Protein 6BYL (pdb70)

CATH classification: 1.20.190.20

Nearest PDB structures (foldseek):
  6byj-assembly1_A  TM=9.909E-01  e=1.928E-26  Homo sapiens
  6bzd-assembly2_C  TM=9.787E-01  e=1.356E-26  Homo sapiens
  6y6b-assembly1_B  TM=9.918E-01  e=5.940E-25  Homo sapiens
  7nmz-assembly1_AA  TM=9.864E-01  e=1.129E-23  Homo sapiens
  5yqg-assembly1_B  TM=9.890E-01  e=1.830E-23  Mus musculus

GO terms:
  GO:0002842 positive regulation of T cell mediated immune response to tumor cell (P, IDA)
  GO:0042149 cellular response to glucose starvation (P, IDA)
  GO:1904262 negative regulation of TORC1 signaling (P, IDA)
  GO:0050870 positive regulation of T cell activation (P, IDA)
  GO:0140031 phosphorylation-dependent protein binding (F, IDA)
  GO:0140311 protein sequestering activity (F, IDA)
  GO:0005515 protein binding (F, IPI)
  GO:0005634 nucleus (C, IDA)
  GO:0005829 cytosol (C, IDA)
  GO:0005829 cytosol (C, TAS)
  GO:0042802 identical protein binding (F, IPI)
  GO:0005759 mitochondrial matrix (C, IDA)
  GO:0070062 extracellular exosome (C, HDA)
  GO:0005925 focal adhesion (C, HDA)
  GO:0016020 membrane (C, HDA)
  GO:0003723 RNA binding (F, HDA)
  GO:0045664 regulation of neuron differentiation (P, IMP)
  GO:0022409 positive regulation of cell-cell adhesion (P, IMP)
  GO:0032880 regulation of protein localization (P, IMP)
  GO:0048167 regulation of synaptic plasticity (P, IMP)

Solvent-accessible surface area: 69896 Å² total; per-residue (Å²): 149,70,58,90,25,19,3,24,70,0,80,5,0,58,102,3,124,32,50,92,30,0,5,51,4,0,39,66,0,2,12,62,51,91,96,9,56,80,48,15,29,18,4,0,5,22,0,8,62,51,9,0,14,53,46,18,54,8,45,60,46,0,24,63,39,27,131,157,16,61,92,111,48,73,121,100,57,40,92,18,1,120,50,1,49,67,89,0,25,142,44,2,22,58,18,0,29,23,0,10,26,3,0,55,34,17,11,27,136,65,14,60,131,109,66,74,102,14,46,0,2,6,7,7,5,44,0,9,5,18,4,17,14,1,40,17,6,108,59,88,37,84,51,12,9,17,118,25,0,52,145,4,0,44,69,0,47,86,43,0,115,126,68,12,88,10,4,39,9,17,35,1,2,0,3,0,5,7,0,0,0,25,33,47,16,71,113,16,32,108,90,0,25,119,17,0,115,47,13,26,52,47,0,83,79,64,68,130,51,48,75,149,94,7,106,133,47,1,47,88,7,15,114,22,0,138,73,0,27,84,70,2,67,49,45,56,140,115,116,156,86,66,51,87,31,33,1,28,60,0,78,4,0,63,101,5,120,31,50,96,31,0,6,62,9,0,35,47,0,2,11,38,71,102,102,11,60,95,80,19,17,59,12,2,25,45,0,10,118,46,10,1,21,53,46,46,59,3,45,113,47,0,21,54,26,26,141,172,26,54,107,96,71,63,151,106,49,17,98,20,0,92,50,1,36,81,98,0,26,126,49,1,31,51,24,0,52,32,2,4,12,5,0,55,5,5,8,31,95,64,18,53,145,120,74,60,67,14,36,0,30,7,6,39,8,30,0,8,6,37,14,21,11,2,36,14,5,106,61,154,105,79,62,81,14,15,117,22,0,49,114,0,0,45,71,0,45,113,40,0,118,136,84,8,88,16,4,46,43,27,24,2,10,0,1,21,28,6,0,28,0,24,34,101,14,72,124,18,29,118,98,0,29,121,24,0,120,57,20,24,54,47,0,81,74,60,72,137,74,41,94,159,120,34,99,167,78,0,36,103,33,12,104,71,0,129,80,30,31,100,96,11,82,61,80,105,197,146,83,52,122,15,16,4,25,51,0,96,7,0,61,111,3,122,32,60,86,29,0,7,41,4,0,38,64,0,1,16,60,39,98,92,14,59,98,78,27,11,83,11,0,24,43,0,9,86,56,12,0,21,55,48,19,57,6,42,101,45,0,19,48,30,33,134,143,31,67,94,106,60,73,140,129,43,36,92,26,0,85,43,2,40,54,88,0,14,88,51,1,13,59,20,0,34,21,0,14,24,3,0,51,30,14,9,22,130,68,21,56,131,113,63,71,66,18,44,0,33,6,6,16,5,44,0,4,6,19,8,13,15,3,49,14,10,103,60,90,37,82,53,19,12,12,128,22,0,46,145,4,0,47,73,0,27,106,34,0,110,136,73,20,96,19,6,42,27,28,27,2,1,0,1,0,2,9,0,0,0,24,43,62,13,71,111,34,38,137,72,0,25,107,14,0,97,43,13,21,55,54,0,84,85,68,76,126,32,56,82,153,121,26,87,133,75,1,51,100,10,14,113,26,0,125,71,1,18,83,88,5,74,48,80,106,145,167,103,70,46,93,36,42,0,34,56,0,86,9,0,59,96,2,119,36,57,89,22,0,6,59,9,0,34,66,0,2,12,48,75,104,100,15,53,104,88,14,18,37,9,2,2,25,0,9,61,53,12,0,17,54,53,22,55,9,47,89,46,0,18,55,19,20,123,131,22,47,100,105,61,69,151,129,45,18,111,20,0,112,52,5,45,76,93,0,10,136,50,1,49,49,23,0,25,30,2,10,12,4,0,54,8,12,9,23,92,68,19,62,148,113,71,88,56,19,29,0,7,5,6,6,3,37,0,6,6,42,7,13,24,1,47,13,19,105,63,152,150,76,48,80,18,12,118,28,0,48,152,2,0,40,72,0,34,112,45,0,131,138,92,8,85,18,7,38,22,22,29,1,2,1,4,0,4,10,0,2,0,23,42,63,10,69,114,32,38,143,95,0,19,120,18,0,113,56,12,28,56,51,0,76,74,67,81,130,68,59,92,134,120,27,104,140,69,2,48,108,6,15,96,25,0,123,63,1,32,74,100,4,62,54,81,104,155,156,145,81,61,119,65,25,8,59,44,0,99,14,0,56,98,9,128,40,59,83,32,0,6,52,1,0,63,66,0,0,69,94,82,100,71,18,56,97,112,24,18,67,20,5,21,46,0,11,115,41,9,1,25,46,47,44,48,7,40,122,51,0,20,53,33,8,116,133,30,44,94,115,38,79,139,123,95,18,106,23,0,93,60,3,39,70,80,0,26,155,50,1,30,58,17,0,97,37,5,12,44,8,0,80,87,47,5,31,157,42,19,43,143,94,82,67,63,18,43,0,27,6,2,35,6,46,0,7,6,42,14,20,8,3,51,17,7,110,60,150,120,76,60,84,12,12,112,34,0,48,154,1,0,45,64,0,35,106,39,0,123,135,84,12,82,13,6,53,26,28,38,2,8,0,4,19,30,10,0,23,0,20,44,110,14,68,117,31,39,152,92,0,26,130,24,0,84,51,16,30,60,51,0,79,76,74,70,127,60,38,90,142,132,29,94,129,77,2,48,93,28,14,103,85,0,107,81,36,14,84,119,12,72,57,90,108,192,121,75,108,46,40,2,33,63,0,68,6,0,57,92,3,120,32,60,89,37,0,4,53,6,0,73,64,1,2,71,93,70,105,86,18,59,116,90,20,25,68,11,10,21,56,0,10,94,48,11,0,26,53,42,48,57,5,40,118,52,0,25,67,56,28,114,126,12,84,84,66,76,55,116,152,58,61,106,27,2,119,62,8,60,50,98,0,22,142,51,0,36,63,24,0,96,42,6,7,46,8,2,69,89,67,6,35,147,50,16,52,125,107,79,82,76,25,43,0,13,10,9,21,11,43,0,14,5,43,14,7,5,3,53,13,7,111,63,155,112,77,66,84,12,12,103,17,0,52,121,1,0,47,96,0,39,112,41,0,104,126,85,18,89,20,7,37,29,31,15,10,17,2,11,27,30,8,0,32,0,26,68,100,18,76,118,25,61,137,106,0,32,131,20,1,109,33,9,37,64,43,4,101,81,81,46,96,51,53,72,154,121,23,120,150,75,3,56,41,16,42,88,83,10,106,62,22,41,101,132,41,144,130,92,65,12,57,54,22,25,62,8,28,64,145,115,13,56,47,25,24,94,126,17,68,53,89

B-factor: mean 131.97, std 49.15, range [46.89, 415.64]

Structure (mmCIF, N/CA/C/O backbone):
data_6BYL
#
_entry.id   6BYL
#
_cell.length_a   121.200
_cell.length_b   121.200
_cell.length_c   310.900
_cell.angle_alpha   90.00
_cell.angle_beta   90.00
_cell.angle_gamma   90.00
#
_symmetry.space_group_name_H-M   'P 41 21 2'
#
loop_
_entity.id
_entity.type
_entity.pdbx_description
1 polymer '14-3-3 protein gamma'
2 polymer 'TSASTTVPVTTATTTTTSTW O-GlcNac peptide'
3 non-polymer 2-acetamido-2-deoxy-beta-D-glucopyranose
#
loop_
_atom_site.group_PDB
_atom_site.id
_atom_site.type_symbol
_atom_site.label_atom_id
_atom_site.label_alt_id
_atom_site.label_comp_id
_atom_site.label_asym_id
_atom_site.label_entity_id
_atom_site.label_seq_id
_atom_site.pdbx_PDB_ins_code
_atom_site.Cartn_x
_atom_site.Cartn_y
_atom_site.Cartn_z
_atom_site.occupancy
_atom_site.B_iso_or_equiv
_atom_site.auth_seq_id
_atom_site.auth_comp_id
_atom_site.auth_asym_id
_atom_site.auth_atom_id
_atom_site.pdbx_PDB_model_num
ATOM 1 N N . VAL A 1 1 ? 48.641 25.356 30.626 1.00 143.14 2 VAL A N 1
ATOM 2 C CA . VAL A 1 1 ? 48.706 25.632 29.196 1.00 143.39 2 VAL A CA 1
ATOM 3 C C . VAL A 1 1 ? 47.544 26.531 28.784 1.00 144.76 2 VAL A C 1
ATOM 4 O O . VAL A 1 1 ? 46.494 26.524 29.424 1.00 146.96 2 VAL A O 1
ATOM 14 N N . ASP A 1 2 ? 47.746 27.326 27.738 1.00 141.92 3 ASP A N 1
ATOM 15 C CA . ASP A 1 2 ? 46.699 28.220 27.250 1.00 136.82 3 ASP A CA 1
ATOM 16 C C . ASP A 1 2 ? 45.510 27.434 26.712 1.00 129.42 3 ASP A C 1
ATOM 17 O O . ASP A 1 2 ? 45.674 26.353 26.147 1.00 130.26 3 ASP A O 1
ATOM 22 N N . ARG A 1 3 ? 44.314 27.987 26.886 1.00 121.71 4 ARG A N 1
ATOM 23 C CA . ARG A 1 3 ? 43.093 27.336 26.426 1.00 115.15 4 ARG A CA 1
ATOM 24 C C . ARG A 1 3 ? 43.108 27.109 24.918 1.00 119.76 4 ARG A C 1
ATOM 25 O O . ARG A 1 3 ? 42.440 26.207 24.413 1.00 122.05 4 ARG A O 1
ATOM 33 N N . GLU A 1 4 ? 43.872 27.928 24.203 1.00 123.82 5 GLU A N 1
ATOM 34 C CA . GLU A 1 4 ? 43.944 27.825 22.751 1.00 129.14 5 GLU A CA 1
ATOM 35 C C . GLU A 1 4 ? 44.892 26.713 22.315 1.00 129.12 5 GLU A C 1
ATOM 36 O O . GLU A 1 4 ? 44.733 26.137 21.239 1.00 129.53 5 GLU A O 1
ATOM 42 N N . GLN A 1 5 ? 45.882 26.422 23.153 1.00 131.73 6 GLN A N 1
ATOM 43 C CA . GLN A 1 5 ? 46.793 25.314 22.900 1.00 132.53 6 GLN A CA 1
ATOM 44 C C . GLN A 1 5 ? 46.070 23.984 23.082 1.00 128.30 6 GLN A C 1
ATOM 45 O O . GLN A 1 5 ? 46.380 23.000 22.409 1.00 128.66 6 GLN A O 1
ATOM 53 N N . LEU A 1 6 ? 45.105 23.968 23.997 1.00 120.19 7 LEU A N 1
ATOM 54 C CA . LEU A 1 6 ? 44.301 22.779 24.255 1.00 107.43 7 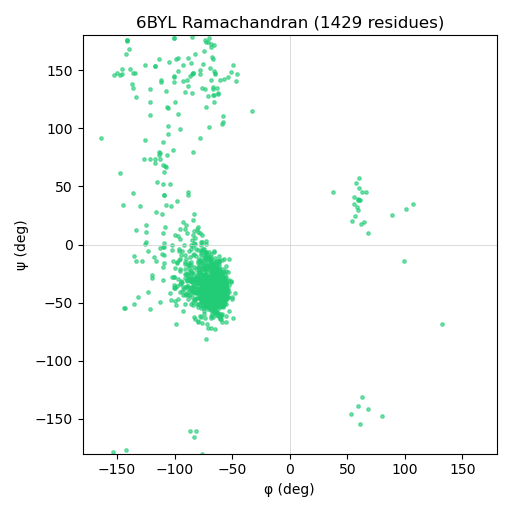LEU A CA 1
ATOM 55 C C . LEU A 1 6 ? 43.536 22.352 23.009 1.00 105.69 7 LEU A C 1
ATOM 56 O O . LEU A 1 6 ? 43.710 21.238 22.513 1.00 104.64 7 LEU A O 1
ATOM 61 N N . VAL A 1 7 ? 42.692 23.248 22.509 1.00 102.74 8 VAL A N 1
ATOM 62 C CA . VAL A 1 7 ? 41.862 22.965 21.345 1.00 101.94 8 VAL A CA 1
ATOM 63 C C . VAL A 1 7 ? 42.719 22.611 20.134 1.00 98.86 8 VAL A C 1
ATOM 64 O O . VAL A 1 7 ? 42.299 21.844 19.268 1.00 100.80 8 VAL A O 1
ATOM 74 N N . GLN A 1 8 ? 43.925 23.169 20.084 1.00 97.60 9 GLN A N 1
ATOM 75 C CA . GLN A 1 8 ? 44.853 22.880 18.998 1.00 99.22 9 GLN A CA 1
ATOM 76 C C . GLN A 1 8 ? 45.419 21.468 19.116 1.00 98.26 9 GLN A C 1
ATOM 77 O O . GLN A 1 8 ? 45.722 20.829 18.107 1.00 98.50 9 GLN A O 1
ATOM 85 N N . LYS A 1 9 ? 45.560 20.979 20.345 1.00 97.78 10 LYS A N 1
ATOM 86 C CA . LYS A 1 9 ? 45.969 19.595 20.557 1.00 97.78 10 LYS A CA 1
ATOM 87 C C . LYS A 1 9 ? 44.817 18.671 20.185 1.00 92.27 10 LYS A C 1
ATOM 88 O O . LYS A 1 9 ? 45.026 17.533 19.760 1.00 91.08 10 LYS A O 1
ATOM 94 N N . ALA A 1 10 ? 43.598 19.177 20.347 1.00 84.57 11 ALA A N 1
ATOM 95 C CA . ALA A 1 10 ? 42.399 18.430 19.992 1.00 79.54 11 ALA A CA 1
ATOM 96 C C . ALA A 1 10 ? 42.316 18.259 18.481 1.00 82.27 11 ALA A C 1
ATOM 97 O O . ALA A 1 10 ? 42.091 17.153 17.984 1.00 78.50 11 ALA A O 1
ATOM 99 N N . ARG A 1 11 ? 42.499 19.361 17.757 1.00 85.10 12 ARG A N 1
ATOM 100 C CA . ARG A 1 11 ? 42.558 19.325 16.300 1.00 84.19 12 ARG A CA 1
ATOM 101 C C . ARG A 1 11 ? 43.668 18.389 15.845 1.00 85.07 12 ARG A C 1
ATOM 102 O O . ARG A 1 11 ? 43.484 17.575 14.939 1.00 88.79 12 ARG A O 1
ATOM 110 N N . LEU A 1 12 ? 44.824 18.521 16.488 1.00 78.24 13 LEU A N 1
ATOM 111 C CA . LEU A 1 12 ? 46.009 17.756 16.125 1.00 77.95 13 LEU A CA 1
ATOM 112 C C . LEU A 1 12 ? 45.801 16.266 16.380 1.00 81.29 13 LEU A C 1
ATOM 113 O O . LEU A 1 12 ? 46.052 15.437 15.505 1.00 81.53 13 LEU A O 1
ATOM 118 N N . ALA A 1 13 ? 45.333 15.932 17.579 1.00 81.97 14 ALA A N 1
ATOM 119 C CA . ALA A 1 13 ? 45.088 14.543 17.951 1.00 80.98 14 ALA A CA 1
ATOM 120 C C . ALA A 1 13 ? 44.089 13.879 17.010 1.00 78.07 14 ALA A C 1
ATOM 121 O O . ALA A 1 13 ? 44.217 12.696 16.695 1.00 80.07 14 ALA A O 1
ATOM 123 N N . GLU A 1 14 ? 43.097 14.645 16.566 1.00 77.52 15 GLU A N 1
ATOM 124 C CA . GLU A 1 14 ? 42.104 14.145 15.621 1.00 84.04 15 GLU A CA 1
ATOM 125 C C . GLU A 1 14 ? 42.755 13.713 14.312 1.00 87.71 15 GLU A C 1
ATOM 126 O O . GLU A 1 14 ? 42.414 12.672 13.750 1.00 91.04 15 GLU A O 1
ATOM 132 N N . GLN A 1 15 ? 43.691 14.524 13.833 1.00 87.81 16 GLN A N 1
ATOM 133 C CA . GLN A 1 15 ? 44.382 14.240 12.582 1.00 90.60 16 GLN A CA 1
ATOM 134 C C . GLN A 1 15 ? 45.348 13.073 12.739 1.00 89.04 16 GLN A C 1
ATOM 135 O O . GLN A 1 15 ? 45.592 12.324 11.792 1.00 89.89 16 GLN A O 1
ATOM 143 N N . ALA A 1 16 ? 45.889 12.924 13.943 1.00 89.00 17 ALA A N 1
ATOM 144 C CA . ALA A 1 16 ? 46.796 11.825 14.251 1.00 83.48 17 ALA A CA 1
ATOM 145 C C . ALA A 1 16 ? 46.009 10.584 14.654 1.00 80.15 17 ALA A C 1
ATOM 146 O O . ALA A 1 16 ? 46.587 9.538 14.953 1.00 78.90 17 ALA A O 1
ATOM 148 N N . GLU A 1 17 ? 44.686 10.716 14.662 1.00 81.28 18 GLU A N 1
ATOM 149 C CA . GLU A 1 17 ? 43.782 9.629 15.032 1.00 81.42 18 GLU A CA 1
ATOM 150 C C . GLU A 1 17 ? 44.024 9.108 16.442 1.00 82.96 18 GLU A C 1
ATOM 151 O O . GLU A 1 17 ? 43.785 7.935 16.728 1.00 81.68 18 GLU A O 1
ATOM 157 N N . ARG A 1 18 ? 44.499 9.986 17.318 1.00 80.47 19 ARG A N 1
ATOM 158 C CA . ARG A 1 18 ? 44.683 9.643 18.721 1.00 77.43 19 ARG A CA 1
ATOM 159 C C . ARG A 1 18 ? 43.528 10.217 19.534 1.00 76.73 19 ARG A C 1
ATOM 160 O O . ARG A 1 18 ? 43.652 11.280 20.140 1.00 79.99 19 ARG A O 1
ATOM 168 N N . TYR A 1 19 ? 42.404 9.507 19.541 1.00 73.76 20 TYR A N 1
ATOM 169 C CA . TYR A 1 19 ? 41.162 10.053 20.081 1.00 74.80 20 TYR A CA 1
ATOM 170 C C . TYR A 1 19 ? 41.100 10.024 21.604 1.00 83.37 20 TYR A C 1
ATOM 171 O O . TYR A 1 19 ? 40.305 10.743 22.209 1.00 80.62 20 TYR A O 1
ATOM 180 N N . ASP A 1 20 ? 41.933 9.195 22.222 1.00 95.97 21 ASP A N 1
ATOM 181 C CA . ASP A 1 20 ? 42.028 9.176 23.676 1.00 100.80 21 ASP A CA 1
ATOM 182 C C . ASP A 1 20 ? 42.646 10.474 24.175 1.00 100.95 21 ASP A C 1
ATOM 183 O O . ASP A 1 20 ? 42.297 10.974 25.245 1.00 103.70 21 ASP A O 1
ATOM 188 N N . ASP A 1 21 ? 43.566 11.011 23.381 1.00 96.80 22 ASP A N 1
ATOM 189 C CA . ASP A 1 21 ? 44.235 12.266 23.696 1.00 92.84 22 ASP A CA 1
ATOM 190 C C . ASP A 1 21 ? 43.369 13.454 23.301 1.00 90.45 22 ASP A C 1
ATOM 191 O O . ASP A 1 21 ? 43.413 14.507 23.939 1.00 90.57 22 ASP A O 1
ATOM 196 N N . MET A 1 22 ? 42.587 13.278 22.240 1.00 88.57 23 MET A N 1
ATOM 197 C CA . MET A 1 22 ? 41.661 14.307 21.784 1.00 83.43 23 MET A CA 1
ATOM 198 C C . MET A 1 22 ? 40.539 14.496 22.792 1.00 79.57 23 MET A C 1
ATOM 199 O O . MET A 1 22 ? 40.144 15.622 23.095 1.00 80.31 23 MET A O 1
ATOM 204 N N . ALA A 1 23 ? 40.030 13.384 23.310 1.00 72.86 24 ALA A N 1
ATOM 205 C CA . ALA A 1 23 ? 38.942 13.426 24.275 1.00 70.74 24 ALA A CA 1
ATOM 206 C C . ALA A 1 23 ? 39.437 13.940 25.617 1.00 80.99 24 ALA A C 1
ATOM 207 O O . ALA A 1 23 ? 38.650 14.385 26.452 1.00 87.45 24 ALA A O 1
ATOM 209 N N . ALA A 1 24 ? 40.748 13.873 25.818 1.00 86.59 25 ALA A N 1
ATOM 210 C CA . ALA A 1 24 ? 41.352 14.356 27.052 1.00 86.31 25 ALA A CA 1
ATOM 211 C C . ALA A 1 24 ? 41.533 15.868 27.002 1.00 86.98 25 ALA A C 1
ATOM 212 O O . ALA A 1 24 ? 41.271 16.565 27.982 1.00 87.05 25 ALA A O 1
ATOM 214 N N . ALA A 1 25 ? 41.977 16.368 25.852 1.00 90.06 26 ALA A N 1
ATOM 215 C CA . ALA A 1 25 ? 42.152 17.803 25.656 1.00 88.19 26 ALA A CA 1
ATOM 216 C C . ALA A 1 25 ? 40.822 18.537 25.787 1.00 86.89 26 ALA A C 1
ATOM 217 O O . ALA A 1 25 ? 40.718 19.525 26.513 1.00 92.02 26 ALA A O 1
ATOM 219 N N . MET A 1 26 ? 39.806 18.045 25.086 1.00 76.84 27 MET A N 1
ATOM 220 C CA . MET A 1 26 ? 38.490 18.669 25.115 1.00 75.27 27 MET A CA 1
ATOM 221 C C . MET A 1 26 ? 37.864 18.593 26.504 1.00 78.53 27 MET A C 1
ATOM 222 O O . MET A 1 26 ? 37.019 19.416 26.857 1.00 81.69 27 MET A O 1
ATOM 227 N N . LYS A 1 27 ? 38.284 17.608 27.293 1.00 76.01 28 LYS A N 1
ATOM 228 C CA . LYS A 1 27 ? 37.788 17.484 28.658 1.00 73.39 28 LYS A CA 1
ATOM 229 C C . LYS A 1 27 ? 38.351 18.608 29.521 1.00 76.69 28 LYS A C 1
ATOM 230 O O . LYS A 1 27 ? 37.632 19.202 30.322 1.00 84.59 28 LYS A O 1
ATOM 236 N N . ASN A 1 28 ? 39.638 18.898 29.348 1.00 79.38 29 ASN A N 1
ATOM 237 C CA . ASN A 1 28 ? 40.270 20.019 30.036 1.00 86.96 29 ASN A CA 1
ATOM 238 C C . ASN A 1 28 ? 39.634 21.348 29.642 1.00 92.44 29 ASN A C 1
ATOM 239 O O . ASN A 1 28 ? 39.415 22.217 30.487 1.00 97.46 29 ASN A O 1
ATOM 244 N N . VAL A 1 29 ? 39.348 21.499 28.352 1.00 88.46 30 VAL A N 1
ATOM 245 C CA . VAL A 1 29 ? 38.657 22.678 27.839 1.00 86.07 30 VAL A CA 1
ATOM 246 C C . VAL A 1 29 ? 37.302 22.841 28.514 1.00 88.31 30 VAL A C 1
ATOM 247 O O . VAL A 1 29 ? 36.971 23.915 29.016 1.00 96.73 30 VAL A O 1
ATOM 257 N N . THR A 1 30 ? 36.533 21.757 28.530 1.00 77.99 31 THR A N 1
ATOM 258 C CA . THR A 1 30 ? 35.190 21.762 29.098 1.00 77.46 31 THR A CA 1
ATOM 259 C C . THR A 1 30 ? 35.201 22.158 30.572 1.00 79.92 31 THR A C 1
ATOM 260 O O . THR A 1 30 ? 34.319 22.880 31.039 1.00 82.39 31 TH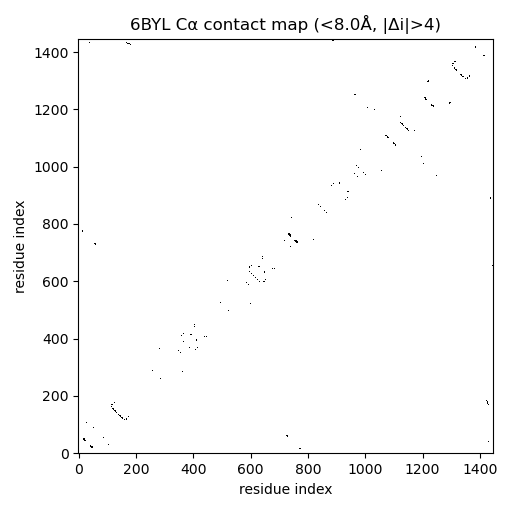R A O 1
ATOM 267 N N . GLU A 1 31 ? 36.209 21.687 31.297 1.00 82.27 32 GLU A N 1
ATOM 268 C CA . GLU A 1 31 ? 36.307 21.942 32.729 1.00 86.78 32 GLU A CA 1
ATOM 269 C C . GLU A 1 31 ? 36.659 23.397 33.036 1.00 93.91 32 GLU A C 1
ATOM 270 O O . GLU A 1 31 ? 36.590 23.826 34.188 1.00 98.32 32 GLU A O 1
ATOM 276 N N . LEU A 1 32 ? 37.030 24.152 32.006 1.00 91.87 33 LEU A N 1
ATOM 277 C CA . LEU A 1 32 ? 37.344 25.569 32.168 1.00 95.48 33 LEU A CA 1
ATOM 278 C C . LEU A 1 32 ? 36.081 26.390 32.415 1.00 100.18 33 LEU A C 1
ATOM 279 O O . LEU A 1 32 ? 36.149 27.587 32.696 1.00 101.46 33 LEU A O 1
ATOM 284 N N . ASN A 1 33 ? 34.933 25.731 32.293 1.00 105.51 34 ASN A N 1
ATOM 285 C CA . ASN A 1 33 ? 33.638 26.331 32.601 1.00 112.90 34 ASN A CA 1
ATOM 286 C C . ASN A 1 33 ? 33.228 27.434 31.626 1.00 124.09 34 ASN A C 1
ATOM 287 O O . ASN A 1 33 ? 32.251 28.146 31.861 1.00 126.40 34 ASN A O 1
ATOM 292 N N . GLU A 1 34 ? 33.974 27.576 30.535 1.00 130.53 35 GLU A N 1
ATOM 293 C CA . GLU A 1 34 ? 33.581 28.488 29.466 1.00 134.36 35 GLU A CA 1
ATOM 294 C C . GLU A 1 34 ? 32.706 27.746 28.462 1.00 132.36 35 GLU A C 1
ATOM 295 O O . GLU A 1 34 ? 32.951 26.574 28.177 1.00 131.85 35 GLU A O 1
ATOM 301 N N . PRO A 1 35 ? 31.673 28.421 27.934 1.00 123.12 36 PRO A N 1
ATOM 302 C CA . PRO A 1 35 ? 30.824 27.818 26.899 1.00 116.67 36 PRO A CA 1
ATOM 303 C C . PRO A 1 35 ? 31.646 27.394 25.689 1.00 110.81 36 PRO A C 1
ATOM 304 O O . PRO A 1 35 ? 32.591 28.090 25.320 1.00 109.11 36 PRO A O 1
ATOM 308 N N . LEU A 1 36 ? 31.296 26.265 25.085 1.00 107.24 37 LEU A N 1
ATOM 309 C CA . LEU A 1 36 ? 32.055 25.759 23.950 1.00 108.48 37 LEU A CA 1
ATOM 310 C C . LEU A 1 36 ? 31.567 26.368 22.641 1.00 110.84 37 LEU A C 1
ATOM 311 O O . LEU A 1 36 ? 30.376 26.625 22.468 1.00 110.02 37 LEU A O 1
ATOM 316 N N . SER A 1 37 ? 32.497 26.600 21.722 1.00 110.98 38 SER A N 1
ATOM 317 C CA . SER A 1 37 ? 32.148 27.119 20.408 1.00 110.86 38 SER A CA 1
ATOM 318 C C . SER A 1 37 ? 31.557 26.006 19.552 1.00 111.96 38 SER A C 1
ATOM 319 O O . SER A 1 37 ? 31.434 24.866 20.002 1.00 113.92 38 SER A O 1
ATOM 322 N N . ASN A 1 38 ? 31.193 26.338 18.318 1.00 109.62 39 ASN A N 1
ATOM 323 C CA . ASN A 1 38 ? 30.622 25.358 17.402 1.00 105.36 39 ASN A CA 1
ATOM 324 C C . ASN A 1 38 ? 31.638 24.296 16.989 1.00 102.61 39 ASN A C 1
ATOM 325 O O . ASN A 1 38 ? 31.285 23.131 16.806 1.00 102.50 39 ASN A O 1
ATOM 330 N N . GLU A 1 39 ? 32.897 24.702 16.839 1.00 104.36 40 GLU A N 1
ATOM 331 C CA . GLU A 1 39 ? 33.968 23.769 16.498 1.00 102.02 40 GLU A CA 1
ATOM 332 C C . GLU A 1 39 ? 34.343 22.928 17.711 1.00 97.46 40 GLU A C 1
ATOM 333 O O . GLU A 1 39 ? 34.670 21.748 17.586 1.00 94.82 40 GLU A O 1
ATOM 339 N N . GLU A 1 40 ? 34.290 23.546 18.886 1.00 97.11 41 GLU A N 1
ATOM 340 C CA . GLU A 1 40 ? 34.652 22.877 20.131 1.00 97.35 41 GLU A CA 1
ATOM 341 C C . GLU A 1 40 ? 33.620 21.822 20.537 1.00 101.78 41 GLU A C 1
ATOM 342 O O . GLU A 1 40 ? 33.975 20.789 21.106 1.00 102.69 41 GLU A O 1
ATOM 348 N N . ARG A 1 41 ? 32.347 22.085 20.250 1.00 105.16 42 ARG A N 1
ATOM 349 C CA . ARG A 1 41 ? 31.304 21.077 20.425 1.00 101.68 42 ARG A CA 1
ATOM 350 C C . ARG A 1 41 ? 31.558 19.897 19.487 1.00 96.12 42 ARG A C 1
ATOM 351 O O . ARG A 1 41 ? 31.343 18.744 19.857 1.00 88.80 42 ARG A O 1
ATOM 359 N N . ASN A 1 42 ? 32.016 20.193 18.273 1.00 104.37 43 ASN A N 1
ATOM 360 C CA . ASN A 1 42 ? 32.311 19.156 17.287 1.00 107.05 43 ASN A CA 1
ATOM 361 C C . ASN A 1 42 ? 33.475 18.277 17.734 1.00 102.31 43 ASN A C 1
ATOM 362 O O . ASN A 1 42 ? 33.388 17.050 17.695 1.00 103.82 43 ASN A O 1
ATOM 367 N N . LEU A 1 43 ? 34.554 18.917 18.174 1.00 95.21 44 LEU A N 1
ATOM 368 C CA . LEU A 1 43 ? 35.753 18.213 18.624 1.00 89.12 44 LEU A CA 1
ATOM 369 C C . LEU A 1 43 ? 35.472 17.280 19.800 1.00 86.62 44 LEU A C 1
ATOM 370 O O . LEU A 1 43 ? 35.979 16.159 19.849 1.00 85.10 44 LEU A O 1
ATOM 375 N N . LEU A 1 44 ? 34.663 17.751 20.744 1.00 84.47 45 LEU A N 1
ATOM 376 C CA . LEU A 1 44 ? 34.297 16.952 21.910 1.00 79.51 45 LEU A CA 1
ATOM 377 C C . LEU A 1 44 ? 33.480 15.732 21.506 1.00 80.70 45 LEU A C 1
ATOM 378 O O . LEU A 1 44 ? 33.796 14.605 21.885 1.00 83.50 45 LEU A O 1
ATOM 383 N N . SER A 1 45 ? 32.427 15.972 20.731 1.00 81.46 46 SER A N 1
ATOM 384 C CA . SER A 1 45 ? 31.505 14.919 20.323 1.00 76.45 46 SER A CA 1
ATOM 385 C C . SER A 1 45 ? 32.202 13.827 19.517 1.00 68.15 46 SER A C 1
ATOM 386 O O . SER A 1 45 ? 31.891 12.646 19.656 1.00 70.48 46 SER A O 1
ATOM 389 N N . VAL A 1 46 ? 33.147 14.226 18.673 1.00 66.19 47 VAL A N 1
ATOM 390 C CA . VAL A 1 46 ? 33.873 13.280 17.830 1.00 66.61 47 VAL A CA 1
ATOM 391 C C . VAL A 1 46 ? 34.890 12.481 18.635 1.00 68.39 47 VAL A C 1
ATOM 392 O O . VAL A 1 46 ? 35.010 11.267 18.469 1.00 63.65 47 VAL A O 1
ATOM 402 N N . ALA A 1 47 ? 35.606 13.171 19.518 1.00 70.81 48 ALA A N 1
ATOM 403 C CA . ALA A 1 47 ? 36.659 12.547 20.312 1.00 64.10 48 ALA A CA 1
ATOM 404 C C . ALA A 1 47 ? 36.126 11.384 21.141 1.00 68.74 48 ALA A C 1
ATOM 405 O O . ALA A 1 47 ? 36.671 10.281 21.100 1.00 74.78 48 ALA A O 1
ATOM 407 N N . TYR A 1 48 ? 35.052 11.633 21.883 1.00 70.21 49 TYR A N 1
ATOM 408 C CA . TYR A 1 48 ? 34.463 10.608 22.734 1.00 69.97 49 TYR A CA 1
ATOM 409 C C . TYR A 1 48 ? 33.691 9.563 21.940 1.00 75.69 49 TYR A C 1
ATOM 410 O O . TYR A 1 48 ? 33.618 8.403 22.346 1.00 82.93 49 TYR A O 1
ATOM 419 N N . LYS A 1 49 ? 33.110 9.972 20.818 1.00 72.71 50 LYS A N 1
ATOM 420 C CA . LYS A 1 49 ? 32.423 9.031 19.940 1.00 76.38 50 LYS A CA 1
ATOM 421 C C . LYS A 1 49 ? 33.397 7.969 19.445 1.00 76.45 50 LYS A C 1
ATOM 422 O O . LYS A 1 49 ? 33.067 6.785 19.401 1.00 76.85 50 LYS A O 1
ATOM 428 N N . ASN A 1 50 ? 34.600 8.400 19.080 1.00 75.50 51 ASN A N 1
ATOM 429 C CA . ASN A 1 50 ? 35.635 7.481 18.621 1.00 74.34 51 ASN A CA 1
ATOM 430 C C . ASN A 1 50 ? 36.138 6.576 19.737 1.00 75.59 51 ASN A C 1
ATOM 431 O O . ASN A 1 50 ? 36.366 5.385 19.525 1.00 82.46 51 ASN A O 1
ATOM 436 N N . VAL A 1 51 ? 36.316 7.148 20.924 1.00 70.84 52 VAL A N 1
ATOM 437 C CA . VAL A 1 51 ? 36.760 6.380 22.081 1.00 70.90 52 VAL A CA 1
ATOM 438 C C . VAL A 1 51 ? 35.745 5.296 22.421 1.00 76.96 52 VAL A C 1
ATOM 439 O O . VAL A 1 51 ? 36.059 4.107 22.384 1.00 80.83 52 VAL A O 1
ATOM 449 N N . VAL A 1 52 ? 34.525 5.711 22.741 1.00 72.57 53 VAL A N 1
ATOM 450 C CA . VAL A 1 52 ? 33.482 4.764 23.116 1.00 65.77 53 VAL A CA 1
ATOM 451 C C . VAL A 1 52 ? 33.124 3.861 21.939 1.00 63.07 53 VAL A C 1
ATOM 452 O O . VAL A 1 52 ? 32.775 2.697 22.125 1.00 63.30 53 VAL A O 1
ATOM 462 N N . GLY A 1 53 ? 33.244 4.396 20.728 1.00 60.86 54 GLY A N 1
ATOM 463 C CA . GLY A 1 53 ? 32.890 3.659 19.528 1.00 68.00 54 GLY A CA 1
ATOM 464 C C . GLY A 1 53 ? 33.746 2.424 19.312 1.00 72.03 54 GLY A C 1
ATOM 465 O O . GLY A 1 53 ? 33.268 1.398 18.825 1.00 72.19 54 GLY A O 1
ATOM 466 N N . ALA A 1 54 ? 35.019 2.530 19.682 1.00 75.78 55 ALA A N 1
ATOM 467 C CA . ALA A 1 54 ? 35.962 1.426 19.556 1.00 73.99 55 ALA A CA 1
ATOM 468 C C . ALA A 1 54 ? 35.584 0.271 20.475 1.00 75.87 55 ALA A C 1
ATOM 469 O O . ALA A 1 54 ? 35.616 -0.891 20.071 1.00 74.38 55 ALA A O 1
ATOM 471 N N . ARG A 1 55 ? 35.233 0.600 21.714 1.00 78.60 56 ARG A N 1
ATOM 472 C CA . ARG A 1 55 ? 34.805 -0.405 22.680 1.00 79.58 56 ARG A CA 1
ATOM 473 C C . ARG A 1 55 ? 33.540 -1.116 22.215 1.00 79.42 56 ARG A C 1
ATOM 474 O O . ARG A 1 55 ? 33.407 -2.329 22.374 1.00 82.56 56 ARG A O 1
ATOM 482 N N . ARG A 1 56 ? 32.611 -0.351 21.649 1.00 74.32 57 ARG A N 1
ATOM 483 C CA . ARG A 1 56 ? 31.370 -0.911 21.128 1.00 71.88 57 ARG A CA 1
ATOM 484 C C . ARG A 1 56 ? 31.661 -1.894 20.002 1.00 71.62 57 ARG A C 1
ATOM 485 O O . ARG A 1 56 ? 31.101 -2.990 19.956 1.00 70.61 57 ARG A O 1
ATOM 493 N N . SER A 1 57 ? 32.540 -1.488 19.092 1.00 78.75 58 SER A N 1
ATOM 494 C CA . SER A 1 57 ? 32.899 -2.312 17.945 1.00 84.17 58 SER A CA 1
ATOM 495 C C . SER A 1 57 ? 33.542 -3.616 18.400 1.00 87.29 58 SER A C 1
ATOM 496 O O . SER A 1 57 ? 33.269 -4.677 17.844 1.00 88.26 58 SER A O 1
ATOM 499 N N . SER A 1 58 ? 34.389 -3.531 19.421 1.00 92.65 59 SER A N 1
ATOM 500 C CA . SER A 1 58 ? 35.040 -4.712 19.976 1.00 92.69 59 SER A CA 1
ATOM 501 C C . SER A 1 58 ? 34.046 -5.582 20.739 1.00 92.50 59 SER A C 1
ATOM 502 O O . SER A 1 58 ? 34.008 -6.798 20.558 1.00 95.51 59 SER A O 1
ATOM 505 N N . TRP A 1 59 ? 33.241 -4.948 21.587 1.00 86.02 60 TRP A N 1
ATOM 506 C CA . TRP A 1 59 ? 32.244 -5.656 22.383 1.00 82.39 60 TRP A CA 1
ATOM 507 C C . TRP A 1 59 ? 31.303 -6.475 21.503 1.00 87.40 60 TRP A C 1
ATOM 508 O O . TRP A 1 59 ? 30.868 -7.561 21.887 1.00 92.21 60 TRP A O 1
ATOM 519 N N . ARG A 1 60 ? 30.993 -5.950 20.322 1.00 92.78 61 ARG A N 1
ATOM 520 C CA . ARG A 1 60 ? 30.143 -6.663 19.377 1.00 96.48 61 ARG A CA 1
ATOM 521 C C . ARG A 1 60 ? 30.878 -7.859 18.779 1.00 95.73 61 ARG A C 1
ATOM 522 O O . ARG A 1 60 ? 30.278 -8.903 18.526 1.00 96.78 61 ARG A O 1
ATOM 530 N N . VAL A 1 61 ? 32.179 -7.705 18.556 1.00 93.21 62 VAL A N 1
ATOM 531 C CA . VAL A 1 61 ? 33.000 -8.807 18.070 1.00 95.09 62 VAL A CA 1
ATOM 532 C C . VAL A 1 61 ? 33.121 -9.888 19.138 1.00 93.97 62 VAL A C 1
ATOM 533 O O . VAL A 1 61 ? 33.028 -11.076 18.841 1.00 97.72 62 VAL A O 1
ATOM 543 N N . ILE A 1 62 ? 33.317 -9.468 20.383 1.00 90.66 63 ILE A N 1
ATOM 544 C CA . ILE A 1 62 ? 33.489 -10.401 21.494 1.00 93.40 63 ILE A CA 1
ATOM 545 C C . ILE A 1 62 ? 32.187 -11.115 21.842 1.00 95.74 63 ILE A C 1
ATOM 546 O O . ILE A 1 62 ? 32.167 -12.334 22.015 1.00 99.66 63 ILE A O 1
ATOM 556 N N . SER A 1 63 ? 31.100 -10.355 21.938 1.00 95.63 64 SER A N 1
ATOM 557 C CA . SER A 1 63 ? 29.799 -10.937 22.242 1.00 96.11 64 SER A CA 1
ATOM 558 C C . SER A 1 63 ? 29.363 -11.861 21.110 1.00 98.79 64 SER A C 1
ATOM 559 O O . SER A 1 63 ? 28.587 -12.794 21.318 1.00 101.15 64 SER A O 1
ATOM 562 N N . SER A 1 64 ? 29.874 -11.595 19.913 1.00 98.09 65 SER A N 1
ATOM 563 C CA . SER A 1 64 ? 29.617 -12.448 18.759 1.00 99.60 65 SER A CA 1
ATOM 564 C C . SER A 1 64 ? 30.310 -13.796 18.916 1.00 107.15 65 SER A C 1
ATOM 565 O O . SER A 1 64 ? 29.705 -14.847 18.705 1.00 112.51 65 SER A O 1
ATOM 568 N N . ILE A 1 65 ? 31.588 -13.751 19.277 1.00 112.08 66 ILE A N 1
ATOM 569 C CA . ILE A 1 65 ? 32.373 -14.955 19.527 1.00 113.09 66 ILE A CA 1
ATOM 570 C C . ILE A 1 65 ? 31.767 -15.766 20.666 1.00 112.40 66 ILE A C 1
ATOM 571 O O . ILE A 1 65 ? 31.859 -16.994 20.687 1.00 114.65 66 ILE A O 1
ATOM 581 N N . GLU A 1 66 ? 31.134 -15.069 21.604 1.00 111.93 67 GLU A N 1
ATOM 582 C CA . GLU A 1 66 ? 30.573 -15.710 22.786 1.00 116.34 67 GLU A CA 1
ATOM 583 C C . GLU A 1 66 ? 29.340 -16.547 22.452 1.00 130.48 67 GLU A C 1
ATOM 584 O O . GLU A 1 66 ? 28.941 -17.412 23.230 1.00 134.67 67 GLU A O 1
ATOM 590 N N . GLN A 1 67 ? 28.736 -16.286 21.297 1.00 142.81 68 GLN A N 1
ATOM 591 C CA . GLN A 1 67 ? 27.550 -17.027 20.878 1.00 149.92 68 GLN A CA 1
ATOM 592 C C . GLN A 1 67 ? 27.920 -18.197 19.975 1.00 155.27 68 GLN A C 1
ATOM 593 O O . GLN A 1 67 ? 27.265 -19.240 19.993 1.00 154.23 68 GLN A O 1
ATOM 601 N N . LYS A 1 68 ? 28.973 -18.014 19.187 1.00 161.89 69 LYS A N 1
ATOM 602 C CA . LYS A 1 68 ? 29.443 -19.049 18.275 1.00 167.40 69 LYS A CA 1
ATOM 603 C C . LYS A 1 68 ? 30.231 -20.129 19.008 1.00 169.93 69 LYS A C 1
ATOM 604 O O . LYS A 1 68 ? 30.224 -21.293 18.606 1.00 168.47 69 LYS A O 1
ATOM 610 N N . THR A 1 69 ? 30.908 -19.742 20.085 1.00 175.78 70 THR A N 1
ATOM 611 C CA . THR A 1 69 ? 31.746 -20.673 20.833 1.00 180.51 70 THR A CA 1
ATOM 612 C C . THR A 1 69 ? 31.001 -21.285 22.011 1.00 190.44 70 THR A C 1
ATOM 613 O O . THR A 1 69 ? 31.493 -22.211 22.656 1.00 190.92 70 THR A O 1
ATOM 620 N N . SER A 1 70 ? 29.813 -20.761 22.290 1.00 199.26 71 SER A N 1
ATOM 621 C CA . SER A 1 70 ? 28.985 -21.287 23.366 1.00 207.68 71 SER A CA 1
ATOM 622 C C . SER A 1 70 ? 28.389 -22.641 22.987 1.00 208.44 71 SER A C 1
ATOM 623 O O . SER A 1 70 ? 27.993 -23.418 23.855 1.00 206.39 71 SER A O 1
ATOM 626 N N . ALA A 1 71 ? 28.332 -22.920 21.688 1.00 210.29 72 ALA A N 1
ATOM 627 C CA . ALA A 1 71 ? 27.772 -24.178 21.204 1.00 210.22 72 ALA A CA 1
ATOM 628 C C . ALA A 1 71 ? 28.828 -25.279 21.155 1.00 208.21 72 ALA A C 1
ATOM 629 O O . ALA A 1 71 ? 28.498 -26.463 21.083 1.00 209.09 72 ALA A O 1
ATOM 631 N N . ASP A 1 72 ? 30.097 -24.884 21.194 1.00 205.04 73 ASP A N 1
ATOM 632 C CA . ASP A 1 72 ? 31.200 -25.840 21.164 1.00 202.82 73 ASP A CA 1
ATOM 633 C C . ASP A 1 72 ? 31.226 -26.696 22.423 1.00 204.79 73 ASP A C 1
ATOM 634 O O . ASP A 1 72 ? 31.275 -27.924 22.349 1.00 204.85 73 ASP A O 1
ATOM 639 N N . GLY A 1 73 ? 31.200 -26.040 23.578 1.00 206.47 74 GLY A N 1
ATOM 640 C CA . GLY A 1 73 ? 31.127 -26.740 24.846 1.00 207.62 74 GLY A CA 1
ATOM 641 C C . GLY A 1 73 ? 32.454 -26.850 25.570 1.00 206.35 74 GLY A C 1
ATOM 642 O O . GLY A 1 73 ? 32.693 -27.817 26.294 1.00 208.16 74 GLY A O 1
ATOM 643 N N . ASN A 1 74 ? 33.321 -25.862 25.376 1.00 201.35 75 ASN A N 1
ATOM 644 C CA . ASN A 1 74 ? 34.591 -25.810 26.091 1.00 194.95 75 ASN A CA 1
ATOM 645 C C . ASN A 1 74 ? 34.550 -24.738 27.177 1.00 185.25 75 ASN A C 1
ATOM 646 O O . ASN A 1 74 ? 34.680 -23.548 26.894 1.00 181.12 75 ASN A O 1
ATOM 651 N N . GLU A 1 75 ? 34.374 -25.172 28.422 1.00 182.38 76 GLU A N 1
ATOM 652 C CA . GLU A 1 75 ? 34.142 -24.256 29.535 1.00 180.89 76 GLU A CA 1
ATOM 653 C C . GLU A 1 75 ? 35.401 -23.501 29.952 1.00 174.61 76 GLU A C 1
ATOM 654 O O . GLU A 1 75 ? 35.344 -22.600 30.790 1.00 175.45 76 GLU A O 1
ATOM 660 N N . LYS A 1 76 ? 36.536 -23.875 29.371 1.00 167.32 77 LYS A N 1
ATOM 661 C CA . LYS A 1 76 ? 37.785 -23.166 29.618 1.00 159.28 77 LYS A CA 1
ATOM 662 C C . LYS A 1 76 ? 37.866 -21.927 28.733 1.00 154.16 77 LYS A C 1
ATOM 663 O O . LYS A 1 76 ? 38.507 -20.938 29.089 1.00 153.92 77 LYS A O 1
ATOM 669 N N . LYS A 1 77 ? 37.205 -21.982 27.581 1.00 150.03 78 LYS A N 1
ATOM 670 C CA . LYS A 1 77 ? 37.233 -20.871 26.640 1.00 148.24 78 LYS A CA 1
ATOM 671 C C . LYS A 1 77 ? 36.060 -19.919 26.863 1.00 144.61 78 LYS A C 1
ATOM 672 O O . LYS A 1 77 ? 36.233 -18.701 26.848 1.00 145.04 78 LYS A O 1
ATOM 678 N N . ILE A 1 78 ? 34.872 -20.481 27.070 1.00 138.73 79 ILE A N 1
ATOM 679 C CA . ILE A 1 78 ? 33.672 -19.693 27.345 1.00 133.88 79 ILE A CA 1
ATOM 680 C C . ILE A 1 78 ? 33.897 -18.755 28.529 1.00 127.46 79 ILE A C 1
ATOM 681 O O . ILE A 1 78 ? 33.331 -17.663 28.588 1.00 122.11 79 ILE A O 1
ATOM 691 N N . GLU A 1 79 ? 34.740 -19.183 29.462 1.00 131.81 80 GLU A N 1
ATOM 692 C CA . GLU A 1 79 ? 35.068 -18.371 30.628 1.00 134.09 80 GLU A CA 1
ATOM 693 C C . GLU A 1 79 ? 35.987 -17.205 30.265 1.00 127.92 80 GLU A C 1
ATOM 694 O O . GLU A 1 79 ? 35.740 -16.064 30.659 1.00 127.30 80 GLU A O 1
ATOM 700 N N . MET A 1 80 ? 37.044 -17.499 29.513 1.00 122.75 81 MET A N 1
ATOM 701 C CA . MET A 1 80 ? 38.034 -16.493 29.139 1.00 117.90 81 MET A CA 1
ATOM 702 C C . MET A 1 80 ? 37.455 -15.449 28.189 1.00 113.78 81 MET A C 1
ATOM 703 O O . MET A 1 80 ? 37.861 -14.288 28.210 1.00 116.67 81 MET A O 1
ATOM 708 N N . VAL A 1 81 ? 36.512 -15.869 27.351 1.00 109.58 82 VAL A N 1
ATOM 709 C CA . VAL A 1 81 ? 35.833 -14.951 26.440 1.00 101.03 82 VAL A CA 1
ATOM 710 C C . VAL A 1 81 ? 34.873 -14.059 27.218 1.00 95.98 82 VAL A C 1
ATOM 711 O O . VAL A 1 81 ? 34.892 -12.836 27.076 1.00 90.37 82 VAL A O 1
ATOM 721 N N . ARG A 1 82 ? 34.038 -14.684 28.042 1.00 101.17 83 ARG A N 1
ATOM 722 C CA . ARG A 1 82 ? 33.116 -13.954 28.906 1.00 107.22 83 ARG A CA 1
ATOM 723 C C . ARG A 1 82 ? 33.872 -12.997 29.820 1.00 103.60 83 ARG A C 1
ATOM 724 O O . ARG A 1 82 ? 33.403 -11.895 30.107 1.00 107.62 83 ARG A O 1
ATOM 732 N N . ALA A 1 83 ? 35.045 -13.425 30.271 1.00 99.25 84 ALA A N 1
ATOM 733 C CA . ALA A 1 83 ? 35.891 -12.584 31.107 1.00 97.43 84 ALA A CA 1
ATOM 734 C C . ALA A 1 83 ? 36.383 -11.369 30.325 1.00 94.89 84 ALA A C 1
ATOM 735 O O . ALA A 1 83 ? 36.449 -10.263 30.862 1.00 91.30 84 ALA A O 1
ATOM 737 N N . TYR A 1 84 ? 36.717 -11.579 29.054 1.00 96.99 85 TYR A N 1
ATOM 738 C CA . TYR A 1 84 ? 37.204 -10.502 28.195 1.00 93.44 85 TYR A CA 1
ATOM 739 C C . TYR A 1 84 ? 36.099 -9.491 27.903 1.00 94.65 85 TYR A C 1
ATOM 740 O O . TYR A 1 84 ? 36.313 -8.281 27.993 1.00 93.00 85 TYR A O 1
ATOM 749 N N . ARG A 1 85 ? 34.922 -9.999 27.549 1.00 93.47 86 ARG A N 1
ATOM 750 C CA . ARG A 1 85 ? 33.766 -9.162 27.246 1.00 86.02 86 ARG A CA 1
ATOM 751 C C . ARG A 1 85 ? 33.441 -8.223 28.403 1.00 84.32 86 ARG A C 1
ATOM 752 O O . ARG A 1 85 ? 33.016 -7.089 28.192 1.00 86.57 86 ARG A O 1
ATOM 760 N N . GLU A 1 86 ? 33.646 -8.705 29.624 1.00 86.03 87 GLU A N 1
ATOM 761 C CA . GLU A 1 86 ? 33.399 -7.900 30.814 1.00 93.60 87 GLU A CA 1
ATOM 762 C C . GLU A 1 86 ? 34.470 -6.825 30.977 1.00 88.11 87 GLU A C 1
ATOM 763 O O . GLU A 1 86 ? 34.204 -5.750 31.516 1.00 86.59 87 GLU A O 1
ATOM 769 N N . LYS A 1 87 ? 35.679 -7.121 30.510 1.00 81.44 88 LYS A N 1
ATOM 770 C CA . LYS A 1 87 ? 36.769 -6.152 30.542 1.00 77.34 88 LYS A CA 1
ATOM 771 C C . LYS A 1 87 ? 36.440 -4.964 29.646 1.00 75.67 88 LYS A C 1
ATOM 772 O O . LYS A 1 87 ? 36.644 -3.810 30.024 1.00 78.31 88 LYS A O 1
ATOM 778 N N . ILE A 1 88 ? 35.924 -5.262 28.458 1.00 75.07 89 ILE A N 1
ATOM 779 C CA . ILE A 1 88 ? 35.552 -4.242 27.485 1.00 72.72 89 ILE A CA 1
ATOM 780 C C . ILE A 1 88 ? 34.312 -3.481 27.944 1.00 74.72 89 ILE A C 1
ATOM 781 O O . ILE A 1 88 ? 34.174 -2.286 27.686 1.00 76.24 89 ILE A O 1
ATOM 791 N N . GLU A 1 89 ? 33.412 -4.174 28.633 1.00 75.97 90 GLU A N 1
ATOM 792 C CA . GLU A 1 89 ? 32.212 -3.529 29.151 1.00 83.18 90 GLU A CA 1
ATOM 793 C C . GLU A 1 89 ? 32.558 -2.480 30.201 1.00 84.92 90 GLU A C 1
ATOM 794 O O . GLU A 1 89 ? 31.956 -1.408 30.234 1.00 90.19 90 GLU A O 1
ATOM 800 N N . LYS A 1 90 ? 33.529 -2.789 31.055 1.00 85.17 91 LYS A N 1
ATOM 801 C CA . LYS A 1 90 ? 33.957 -1.846 32.082 1.00 90.15 91 LYS A CA 1
ATOM 802 C C . LYS A 1 90 ? 34.595 -0.607 31.465 1.00 86.73 91 LYS A C 1
ATOM 803 O O . LYS A 1 90 ? 34.301 0.517 31.874 1.00 88.93 91 LYS A O 1
ATOM 809 N N . GLU A 1 91 ? 35.472 -0.817 30.486 1.00 77.62 92 GLU A N 1
ATOM 810 C CA . GLU A 1 91 ? 36.125 0.293 29.801 1.00 75.22 92 GLU A CA 1
ATOM 811 C C . GLU A 1 91 ? 35.086 1.212 29.178 1.00 79.68 92 GLU A C 1
ATOM 812 O O . GLU A 1 91 ? 35.135 2.428 29.353 1.00 86.20 92 GLU A O 1
ATOM 818 N N . LEU A 1 92 ? 34.139 0.616 28.461 1.00 76.85 93 LEU A N 1
ATOM 819 C CA . LEU A 1 92 ? 33.076 1.368 27.807 1.00 73.52 93 LEU A CA 1
ATOM 820 C C . LEU A 1 92 ? 32.254 2.159 28.820 1.00 72.82 93 LEU A C 1
ATOM 821 O O . LEU A 1 92 ? 32.047 3.362 28.657 1.00 70.33 93 LEU A O 1
ATOM 826 N N . GLU A 1 93 ? 31.790 1.477 29.862 1.00 70.99 94 GLU A N 1
ATOM 827 C CA . GLU A 1 93 ? 31.002 2.116 30.910 1.00 74.76 94 GLU A CA 1
ATOM 828 C C . GLU A 1 93 ? 31.740 3.287 31.545 1.00 72.82 94 GLU A C 1
ATOM 829 O O . GLU A 1 93 ? 31.133 4.297 31.896 1.00 72.34 94 GLU A O 1
ATOM 835 N N . ALA A 1 94 ? 33.053 3.143 31.688 1.00 69.47 95 ALA A N 1
ATOM 836 C CA . ALA A 1 94 ? 33.879 4.182 32.291 1.00 73.02 95 ALA A CA 1
ATOM 837 C C . ALA A 1 94 ? 33.839 5.478 31.481 1.00 76.51 95 ALA A C 1
ATOM 838 O O . ALA A 1 94 ? 33.706 6.566 32.045 1.00 73.62 95 ALA A O 1
ATOM 840 N N . VAL A 1 95 ? 33.957 5.353 30.161 1.00 77.33 96 VAL A N 1
ATOM 841 C CA . VAL A 1 95 ? 33.916 6.504 29.260 1.00 73.03 96 VAL A CA 1
ATOM 842 C C . VAL A 1 95 ? 32.568 7.212 29.324 1.00 69.35 96 VAL A C 1
ATOM 843 O O . VAL A 1 95 ? 32.503 8.437 29.419 1.00 70.64 96 VAL A O 1
ATOM 853 N N . CYS A 1 96 ? 31.497 6.428 29.263 1.00 64.74 97 CYS A N 1
ATOM 854 C CA . CYS A 1 96 ? 30.143 6.968 29.291 1.00 70.46 97 CYS A CA 1
ATOM 855 C C . CYS A 1 96 ? 29.889 7.815 30.541 1.00 78.16 97 CYS A C 1
ATOM 856 O O . CYS A 1 96 ? 29.394 8.938 30.441 1.00 79.20 97 CYS A O 1
ATOM 859 N N . GLN A 1 97 ? 30.236 7.282 31.712 1.00 80.94 98 GLN A N 1
ATOM 860 C CA . GLN A 1 97 ? 30.085 8.020 32.968 1.00 84.06 98 GLN A CA 1
ATOM 861 C C . GLN A 1 97 ? 30.925 9.289 32.965 1.00 86.37 98 GLN A C 1
ATOM 862 O O . GLN A 1 97 ? 30.610 10.259 33.653 1.00 86.90 98 GLN A O 1
ATOM 870 N N . ASP A 1 98 ? 32.001 9.269 32.187 1.00 84.78 99 ASP A N 1
ATOM 871 C CA . ASP A 1 98 ? 32.916 10.398 32.123 1.00 82.12 99 ASP A CA 1
ATOM 872 C C . ASP A 1 98 ? 32.317 11.559 31.336 1.00 84.43 99 ASP A C 1
ATOM 873 O O . ASP A 1 98 ? 32.357 12.704 31.783 1.00 87.27 99 ASP A O 1
ATOM 878 N N . VAL A 1 99 ? 31.770 11.259 30.162 1.00 83.78 100 VAL A N 1
ATOM 879 C CA . VAL A 1 99 ? 31.156 12.281 29.322 1.00 80.04 100 VAL A CA 1
ATOM 880 C C . VAL A 1 99 ? 29.902 12.825 29.988 1.00 76.37 100 VAL A C 1
ATOM 881 O O . VAL A 1 99 ? 29.672 14.035 30.014 1.00 74.52 100 VAL A O 1
ATOM 891 N N . LEU A 1 100 ? 29.094 11.915 30.522 1.00 76.67 101 LEU A N 1
ATOM 892 C CA . LEU A 1 100 ? 27.847 12.280 31.184 1.00 81.26 101 LEU A CA 1
ATOM 893 C C . LEU A 1 100 ? 28.113 13.184 32.387 1.00 84.54 101 LEU A C 1
ATOM 894 O O . LEU A 1 100 ? 27.257 13.976 32.782 1.00 84.33 101 LEU A O 1
ATOM 899 N N . SER A 1 101 ? 29.308 13.068 32.958 1.00 91.93 102 SER A N 1
ATOM 900 C CA . SER A 1 101 ? 29.731 13.964 34.027 1.00 95.19 102 SER A CA 1
ATOM 901 C C . SER A 1 101 ? 29.987 15.359 33.471 1.00 96.46 102 SER A C 1
ATOM 902 O O . SER A 1 101 ? 29.548 16.356 34.045 1.00 100.50 102 SER A O 1
ATOM 905 N N . LEU A 1 102 ? 30.697 15.420 32.349 1.00 92.37 103 LEU A N 1
ATOM 906 C CA . LEU A 1 102 ? 30.976 16.687 31.683 1.00 89.05 103 LEU A CA 1
ATOM 907 C C . LEU A 1 102 ? 29.688 17.383 31.260 1.00 98.25 103 LEU A C 1
ATOM 908 O O . LEU A 1 102 ? 29.566 18.604 31.366 1.00 103.10 103 LEU A O 1
ATOM 913 N N . LEU A 1 103 ? 28.731 16.596 30.781 1.00 104.36 104 LEU A N 1
ATOM 914 C CA . LEU A 1 103 ? 27.459 17.129 30.308 1.00 108.00 104 LEU A CA 1
ATOM 915 C C . LEU A 1 103 ? 26.637 17.739 31.437 1.00 113.54 104 LEU A C 1
ATOM 916 O O . LEU A 1 103 ? 26.215 18.892 31.353 1.00 123.41 104 LEU A O 1
ATOM 921 N N . ASP A 1 104 ? 26.413 16.962 32.492 1.00 108.47 105 ASP A N 1
ATOM 922 C CA . ASP A 1 104 ? 25.522 17.381 33.570 1.00 109.67 105 ASP A CA 1
ATOM 923 C C . ASP A 1 104 ? 26.155 18.384 34.527 1.00 114.51 105 ASP A C 1
ATOM 924 O O . ASP A 1 104 ? 25.449 19.152 35.181 1.00 118.73 105 ASP A O 1
ATOM 929 N N . ASN A 1 105 ? 27.480 18.384 34.613 1.00 118.97 106 ASN A N 1
ATOM 930 C CA . ASN A 1 105 ? 28.162 19.241 35.575 1.00 118.66 106 ASN A CA 1
ATOM 931 C C . ASN A 1 105 ? 28.657 20.559 34.990 1.00 118.72 106 ASN A C 1
ATOM 932 O O . ASN A 1 105 ? 28.742 21.561 35.699 1.00 124.32 106 ASN A O 1
ATOM 937 N N . TYR A 1 106 ? 28.979 20.563 33.701 1.00 111.51 107 TYR A N 1
ATOM 938 C CA . TYR A 1 106 ? 29.561 21.751 33.084 1.00 105.33 107 TYR A CA 1
ATOM 939 C C . TYR A 1 106 ? 28.736 22.287 31.918 1.00 101.39 107 TYR A C 1
ATOM 940 O O . TYR A 1 106 ? 28.352 23.456 31.905 1.00 103.04 107 TYR A O 1
ATOM 949 N N . LEU A 1 107 ? 28.468 21.428 30.943 1.00 97.10 108 LEU A N 1
ATOM 950 C CA . LEU A 1 107 ? 27.842 21.853 29.697 1.00 94.85 108 LEU A CA 1
ATOM 951 C C . LEU A 1 107 ? 26.376 22.240 29.861 1.00 100.53 108 LEU A C 1
ATOM 952 O O . LEU A 1 107 ? 26.025 23.419 29.785 1.00 107.72 108 LEU A O 1
ATOM 957 N N . ILE A 1 108 ? 25.525 21.241 30.075 1.00 98.52 109 ILE A N 1
ATOM 958 C CA . ILE A 1 108 ? 24.085 21.456 30.171 1.00 103.53 109 ILE A CA 1
ATOM 959 C C . ILE A 1 108 ? 23.735 22.480 31.248 1.00 112.53 109 ILE A C 1
ATOM 960 O O . ILE A 1 108 ? 22.755 23.215 31.122 1.00 113.53 109 ILE A O 1
ATOM 970 N N . LYS A 1 109 ? 24.551 22.541 32.295 1.00 123.37 110 LYS A N 1
ATOM 971 C CA . LYS A 1 109 ? 24.274 23.420 33.425 1.00 131.12 110 LYS A CA 1
ATOM 972 C C . LYS A 1 109 ? 24.371 24.898 33.056 1.00 135.64 110 LYS A C 1
ATOM 973 O O . LYS A 1 109 ? 23.458 25.676 33.336 1.00 136.63 110 LYS A O 1
ATOM 979 N N . ASN A 1 110 ? 25.477 25.281 32.426 1.00 141.34 111 ASN A N 1
ATOM 980 C CA . ASN A 1 110 ? 25.721 26.680 32.094 1.00 147.84 111 ASN A CA 1
ATOM 981 C C . ASN A 1 110 ? 25.046 27.129 30.801 1.00 154.26 111 ASN A C 1
ATOM 982 O O . ASN A 1 110 ? 25.503 28.067 30.150 1.00 154.21 111 ASN A O 1
ATOM 987 N N . CYS A 1 111 ? 23.958 26.461 30.432 1.00 156.36 112 CYS A N 1
ATOM 988 C CA . CYS A 1 111 ? 23.207 26.837 29.240 1.00 157.46 112 CYS A CA 1
ATOM 989 C C . CYS A 1 111 ? 22.012 27.715 29.592 1.00 158.93 112 CYS A C 1
ATOM 990 O O . CYS A 1 111 ? 21.059 27.256 30.222 1.00 157.91 112 CYS A O 1
ATOM 993 N N . SER A 1 112 ? 22.069 28.978 29.180 1.00 160.87 113 SER A N 1
ATOM 994 C CA . SER A 1 112 ? 20.975 29.909 29.427 1.00 158.54 113 SER A CA 1
ATOM 995 C C . SER A 1 112 ? 19.745 29.513 28.618 1.00 155.65 113 SER A C 1
ATOM 996 O O . SER A 1 112 ? 19.817 28.654 27.740 1.00 153.64 113 SER A O 1
ATOM 999 N N . GLU A 1 113 ? 18.620 30.156 28.911 1.00 157.99 114 GLU A N 1
ATOM 1000 C CA . GLU A 1 113 ? 17.348 29.789 28.304 1.00 160.25 114 GLU A CA 1
ATOM 1001 C C . GLU A 1 113 ? 17.201 30.319 26.878 1.00 160.34 114 GLU A C 1
ATOM 1002 O O . GLU A 1 113 ? 16.120 30.246 26.295 1.00 161.11 114 GLU A O 1
ATOM 1008 N N . THR A 1 114 ? 18.284 30.851 26.319 1.00 157.65 115 THR A N 1
ATOM 1009 C CA . THR A 1 114 ? 18.273 31.321 24.936 1.00 154.53 115 THR A CA 1
ATOM 1010 C C . THR A 1 114 ? 19.378 30.654 24.124 1.00 150.41 115 THR A C 1
ATOM 1011 O O . THR A 1 114 ? 19.738 31.118 23.041 1.00 149.42 115 THR A O 1
ATOM 1018 N N . GLN A 1 115 ? 19.911 29.560 24.658 1.00 145.34 116 GLN A N 1
ATOM 1019 C CA . GLN A 1 115 ? 20.913 28.770 23.957 1.00 136.89 116 GLN A CA 1
ATOM 1020 C C . GLN A 1 115 ? 20.311 27.435 23.549 1.00 132.64 116 GLN A C 1
ATOM 1021 O O . GLN A 1 115 ? 20.864 26.376 23.846 1.00 129.54 116 GLN A O 1
ATOM 1029 N N . TYR A 1 116 ? 19.169 27.500 22.872 1.00 133.91 117 TYR A N 1
ATOM 1030 C CA . TYR A 1 116 ? 18.431 26.305 22.484 1.00 135.24 117 TYR A CA 1
ATOM 1031 C C . TYR A 1 116 ? 19.302 25.357 21.671 1.00 133.40 117 TYR A C 1
ATOM 1032 O O . TYR A 1 116 ? 19.301 24.151 21.907 1.00 133.51 117 TYR A O 1
ATOM 1041 N N . GLU A 1 117 ? 20.051 25.911 20.723 1.00 136.12 118 GLU A N 1
ATOM 1042 C CA . GLU A 1 117 ? 20.878 25.103 19.832 1.00 139.16 118 GLU A CA 1
ATOM 1043 C C . GLU A 1 117 ? 21.888 24.256 20.605 1.00 137.24 118 GLU A C 1
ATOM 1044 O O . GLU A 1 117 ? 22.030 23.061 20.348 1.00 136.05 118 GLU A O 1
ATOM 1050 N N . SER A 1 118 ? 22.584 24.876 21.554 1.00 137.23 119 SER A N 1
ATOM 1051 C CA . SER A 1 118 ? 23.594 24.170 22.338 1.00 131.17 119 SER A CA 1
ATOM 1052 C C . SER A 1 118 ? 22.973 23.108 23.242 1.00 118.81 119 SER A C 1
ATOM 1053 O O . SER A 1 118 ? 23.483 21.992 23.340 1.00 118.33 119 SER A O 1
ATOM 1056 N N . LYS A 1 119 ? 21.871 23.459 23.896 1.00 108.54 120 LYS A N 1
ATOM 1057 C CA . LYS A 1 119 ? 21.236 22.567 24.860 1.00 102.97 120 LYS A CA 1
ATOM 1058 C C . LYS A 1 119 ? 20.669 21.322 24.181 1.00 99.50 120 LYS A C 1
ATOM 1059 O O . LYS A 1 119 ? 20.790 20.211 24.699 1.00 100.93 120 LYS A O 1
ATOM 1065 N N . VAL A 1 120 ? 20.050 21.514 23.020 1.00 98.96 121 VAL A N 1
ATOM 1066 C CA . VAL A 1 120 ? 19.497 20.405 22.250 1.00 89.85 121 VAL A CA 1
ATOM 1067 C C . VAL A 1 120 ? 20.597 19.427 21.854 1.00 93.84 121 VAL A C 1
ATOM 1068 O O . VAL A 1 120 ? 20.376 18.218 21.803 1.00 97.34 121 VAL A O 1
ATOM 1078 N N . PHE A 1 121 ? 21.786 19.957 21.587 1.00 96.52 122 PHE A N 1
ATOM 1079 C CA . PHE A 1 121 ? 22.910 19.123 21.177 1.00 93.16 122 PHE A CA 1
ATOM 1080 C C . PHE A 1 121 ? 23.481 18.330 22.349 1.00 92.36 122 PHE A C 1
ATOM 1081 O O . PHE A 1 121 ? 23.671 17.117 22.251 1.00 90.77 122 PHE A O 1
ATOM 1089 N N . TYR A 1 122 ? 23.753 19.019 23.453 1.00 94.08 123 TYR A N 1
ATOM 1090 C CA . TYR A 1 122 ? 24.301 18.375 24.642 1.00 87.09 123 TYR A CA 1
ATOM 1091 C C . TYR A 1 122 ? 23.365 17.295 25.176 1.00 82.65 123 TYR A C 1
ATOM 1092 O O . TYR A 1 122 ? 23.816 16.259 25.662 1.00 88.26 123 TYR A O 1
ATOM 1101 N N . LEU A 1 123 ? 22.062 17.539 25.078 1.00 74.18 124 LEU A N 1
ATOM 1102 C CA . LEU A 1 123 ? 21.067 16.582 25.554 1.00 77.62 124 LEU A CA 1
ATOM 1103 C C . LEU A 1 123 ? 21.024 15.340 24.672 1.00 74.55 124 LEU A C 1
ATOM 1104 O O . LEU A 1 123 ? 21.007 14.214 25.172 1.00 74.39 124 LEU A O 1
ATOM 1109 N N . LYS A 1 124 ? 20.990 15.556 23.360 1.00 71.23 125 LYS A N 1
ATOM 1110 C CA . LYS A 1 124 ? 21.052 14.466 22.394 1.00 73.13 125 LYS A CA 1
ATOM 1111 C C . LYS A 1 124 ? 22.281 13.600 22.639 1.00 79.87 125 LYS A C 1
ATOM 1112 O O . LYS A 1 124 ? 22.221 12.374 22.553 1.00 84.05 125 LYS A O 1
ATOM 1118 N N . MET A 1 125 ? 23.393 14.255 22.949 1.00 81.55 126 MET A N 1
ATOM 1119 C CA . MET A 1 125 ? 24.638 13.568 23.260 1.00 74.05 126 MET A CA 1
ATOM 1120 C C . MET A 1 125 ? 24.480 12.746 24.537 1.00 73.91 126 MET A C 1
ATOM 1121 O O . MET A 1 125 ? 24.894 11.589 24.597 1.00 79.55 126 MET A O 1
ATOM 1126 N N . LYS A 1 126 ? 23.870 13.355 25.552 1.00 73.13 127 LYS A N 1
ATOM 1127 C CA . LYS A 1 126 ? 23.611 12.690 26.827 1.00 74.03 127 LYS A CA 1
ATOM 1128 C C . LYS A 1 126 ? 22.762 11.435 26.640 1.00 75.12 127 LYS A C 1
ATOM 1129 O O . LYS A 1 126 ? 23.014 10.404 27.262 1.00 83.66 127 LYS A O 1
ATOM 1135 N N . GLY A 1 127 ? 21.756 11.529 25.777 1.00 70.94 128 GLY A N 1
ATOM 1136 C CA . GLY A 1 127 ? 20.893 10.398 25.493 1.00 74.44 128 GLY A CA 1
ATOM 1137 C C . GLY A 1 127 ? 21.628 9.308 24.738 1.00 75.03 128 GLY A C 1
ATOM 1138 O O . GLY A 1 127 ? 21.326 8.123 24.885 1.00 76.09 128 GLY A O 1
ATOM 1139 N N . ASP A 1 128 ? 22.601 9.714 23.930 1.00 76.87 129 ASP A N 1
ATOM 1140 C CA . ASP A 1 128 ? 23.381 8.775 23.133 1.00 79.94 129 ASP A CA 1
ATOM 1141 C C . ASP A 1 128 ? 24.209 7.836 23.999 1.00 82.96 129 ASP A C 1
ATOM 1142 O O . ASP A 1 128 ? 24.234 6.627 23.770 1.00 85.63 129 ASP A O 1
ATOM 1147 N N . TYR A 1 129 ? 24.885 8.400 24.993 1.00 83.19 130 TYR A N 1
ATOM 1148 C CA . TYR A 1 129 ? 25.798 7.627 25.824 1.00 84.53 130 TYR A CA 1
ATOM 1149 C C . TYR A 1 129 ? 25.066 6.793 26.869 1.00 88.16 130 TYR A C 1
ATOM 1150 O O . TYR A 1 129 ? 25.591 5.785 27.344 1.00 91.94 130 TYR A O 1
ATOM 1159 N N . TYR A 1 130 ? 23.856 7.210 27.227 1.00 82.13 131 TYR A N 1
ATOM 1160 C CA . TYR A 1 130 ? 23.011 6.395 28.090 1.00 77.47 131 TYR A CA 1
ATOM 1161 C C . TYR A 1 130 ? 22.474 5.202 27.307 1.00 83.98 131 TYR A C 1
ATOM 1162 O O . TYR A 1 130 ? 22.145 4.165 27.883 1.00 88.11 131 TYR A O 1
ATOM 1171 N N . ARG A 1 131 ? 22.397 5.358 25.989 1.00 83.88 132 ARG A N 1
ATOM 1172 C CA . ARG A 1 131 ? 21.961 4.280 25.109 1.00 87.03 132 ARG A CA 1
ATOM 1173 C C . ARG A 1 131 ? 23.085 3.271 24.901 1.00 94.06 132 ARG A C 1
ATOM 1174 O O . ARG A 1 131 ? 22.840 2.071 24.762 1.00 98.75 132 ARG A O 1
ATOM 1182 N N . TYR A 1 132 ? 24.317 3.770 24.874 1.00 94.99 133 TYR A N 1
ATOM 1183 C CA . TYR A 1 132 ? 25.491 2.912 24.781 1.00 93.81 133 TYR A CA 1
ATOM 1184 C C . TYR A 1 132 ? 25.542 1.977 25.985 1.00 95.05 133 TYR A C 1
ATOM 1185 O O . TYR A 1 132 ? 25.851 0.792 25.854 1.00 96.83 133 TYR A O 1
ATOM 1194 N N . LEU A 1 133 ? 25.228 2.522 27.156 1.00 91.52 134 LEU A N 1
ATOM 1195 C CA . LEU A 1 133 ? 25.183 1.740 28.385 1.00 91.28 134 LEU A CA 1
ATOM 1196 C C . LEU A 1 133 ? 24.078 0.691 28.317 1.00 95.68 134 LEU A C 1
ATOM 1197 O O . LEU A 1 133 ? 24.236 -0.426 28.811 1.00 102.11 134 LEU A O 1
ATOM 1202 N N . ALA A 1 134 ? 22.961 1.060 27.695 1.00 88.88 135 ALA A N 1
ATOM 1203 C CA . ALA A 1 134 ? 21.817 0.165 27.555 1.00 82.42 135 ALA A CA 1
ATOM 1204 C C . ALA A 1 134 ? 22.130 -1.010 26.634 1.00 88.15 135 ALA A C 1
ATOM 1205 O O . ALA A 1 134 ? 21.469 -2.047 26.687 1.00 85.29 135 ALA A O 1
ATOM 1207 N N . GLU A 1 135 ? 23.139 -0.841 25.787 1.00 100.00 136 GLU A N 1
ATOM 1208 C CA . GLU A 1 135 ? 23.525 -1.889 24.851 1.00 104.82 136 GLU A CA 1
ATOM 1209 C C . GLU A 1 135 ? 24.284 -3.012 25.551 1.00 105.18 136 GLU A C 1
ATOM 1210 O O . GLU A 1 135 ? 24.411 -4.112 25.015 1.00 103.94 136 GLU A O 1
ATOM 1216 N N . VAL A 1 136 ? 24.787 -2.733 26.750 1.00 105.78 137 VAL A N 1
ATOM 1217 C CA . VAL A 1 136 ? 25.593 -3.708 27.477 1.00 103.92 137 VAL A CA 1
ATOM 1218 C C . VAL A 1 136 ? 25.028 -3.987 28.867 1.00 103.80 137 VAL A C 1
ATOM 1219 O O . VAL A 1 136 ? 25.596 -4.766 29.634 1.00 104.21 137 VAL A O 1
ATOM 1229 N N . ALA A 1 137 ? 23.905 -3.350 29.179 1.00 102.38 138 ALA A N 1
ATOM 1230 C CA . ALA A 1 137 ? 23.246 -3.536 30.466 1.00 102.97 138 ALA A CA 1
ATOM 1231 C C . ALA A 1 137 ? 22.088 -4.522 30.346 1.00 106.29 138 ALA A C 1
ATOM 1232 O O . ALA A 1 137 ? 21.580 -4.764 29.252 1.00 110.57 138 ALA A O 1
ATOM 1234 N N . THR A 1 138 ? 21.681 -5.093 31.474 1.00 99.61 139 THR A N 1
ATOM 1235 C CA . THR A 1 138 ? 20.552 -6.015 31.505 1.00 89.37 139 THR A CA 1
ATOM 1236 C C . THR A 1 138 ? 19.742 -5.808 32.780 1.00 88.86 139 THR A C 1
ATOM 1237 O O . THR A 1 138 ? 20.217 -5.185 33.728 1.00 93.49 139 THR A O 1
ATOM 1244 N N . GLY A 1 139 ? 18.518 -6.327 32.797 1.00 93.21 140 GLY A N 1
ATOM 1245 C CA . GLY A 1 139 ? 17.672 -6.243 33.974 1.00 100.61 140 GLY A CA 1
ATOM 1246 C C . GLY A 1 139 ? 17.397 -4.819 34.418 1.00 101.76 140 GLY A C 1
ATOM 1247 O O . GLY A 1 139 ? 17.176 -3.936 33.591 1.00 102.68 140 GLY A O 1
ATOM 1248 N N . GLU A 1 140 ? 17.418 -4.595 35.728 1.00 104.33 141 GLU A N 1
ATOM 1249 C CA . GLU A 1 140 ? 17.125 -3.278 36.285 1.00 108.44 141 GLU A CA 1
ATOM 1250 C C . GLU A 1 140 ? 18.142 -2.224 35.863 1.00 107.07 141 GLU A C 1
ATOM 1251 O O . GLU A 1 140 ? 17.808 -1.045 35.748 1.00 110.56 141 GLU A O 1
ATOM 1257 N N . LYS A 1 141 ? 19.382 -2.645 35.638 1.00 101.14 142 LYS A N 1
ATOM 1258 C CA . LYS A 1 141 ? 20.415 -1.714 35.208 1.00 96.58 142 LYS A CA 1
ATOM 1259 C C . LYS A 1 141 ? 20.096 -1.189 33.814 1.00 101.36 142 LYS A C 1
ATOM 1260 O O . LYS A 1 141 ? 20.180 0.011 33.555 1.00 105.44 142 LYS A O 1
ATOM 1266 N N . ARG A 1 142 ? 19.720 -2.101 32.924 1.00 102.33 143 ARG A N 1
ATOM 1267 C CA . ARG A 1 142 ? 19.336 -1.738 31.567 1.00 100.96 143 ARG A CA 1
ATOM 1268 C C . ARG A 1 142 ? 18.068 -0.889 31.566 1.00 100.38 143 ARG A C 1
ATOM 1269 O O . ARG A 1 142 ? 17.915 0.010 30.742 1.00 102.68 143 ARG A O 1
ATOM 1277 N N . ALA A 1 143 ? 17.160 -1.174 32.494 1.00 97.35 144 ALA A N 1
ATOM 1278 C CA . ALA A 1 143 ? 15.907 -0.432 32.578 1.00 97.25 144 ALA A CA 1
ATOM 1279 C C . ALA A 1 143 ? 16.145 1.022 32.981 1.00 98.31 144 ALA A C 1
ATOM 1280 O O . ALA A 1 143 ? 15.478 1.929 32.482 1.00 103.93 144 ALA A O 1
ATOM 1282 N N . THR A 1 144 ? 17.103 1.241 33.876 1.00 100.33 145 THR A N 1
ATOM 1283 C CA . THR A 1 144 ? 17.369 2.577 34.404 1.00 103.40 145 THR A CA 1
ATOM 1284 C C . THR A 1 144 ? 18.025 3.486 33.364 1.00 98.45 145 THR A C 1
ATOM 1285 O O . THR A 1 144 ? 17.680 4.663 33.255 1.00 98.44 145 THR A O 1
ATOM 1292 N N . VAL A 1 145 ? 18.968 2.939 32.602 1.00 91.47 146 VAL A N 1
ATOM 1293 C CA . VAL A 1 145 ? 19.689 3.726 31.606 1.00 87.98 146 VAL A CA 1
ATOM 1294 C C . VAL A 1 145 ? 18.797 4.070 30.417 1.00 88.33 146 VAL A C 1
ATOM 1295 O O . VAL A 1 145 ? 18.861 5.179 29.886 1.00 90.50 146 VAL A O 1
ATOM 1305 N N . VAL A 1 146 ? 17.964 3.118 30.009 1.00 87.49 147 VAL A N 1
ATOM 1306 C CA . VAL A 1 146 ? 17.010 3.335 28.925 1.00 91.77 147 VAL A CA 1
ATOM 1307 C C . VAL A 1 146 ? 16.061 4.471 29.283 1.00 96.35 147 VAL A C 1
ATOM 1308 O O . VAL A 1 146 ? 15.769 5.337 28.458 1.00 97.84 147 VAL A O 1
ATOM 1318 N N . GLU A 1 147 ? 15.598 4.467 30.528 1.00 102.03 148 GLU A N 1
ATOM 1319 C CA . GLU A 1 147 ? 14.720 5.518 31.022 1.00 106.33 148 GLU A CA 1
ATOM 1320 C C . GLU A 1 147 ? 15.434 6.866 31.000 1.00 109.75 148 GLU A C 1
ATOM 1321 O O . GLU A 1 147 ? 14.828 7.900 30.716 1.00 113.39 148 GLU A O 1
ATOM 1327 N N . SER A 1 148 ? 16.730 6.843 31.296 1.00 110.59 149 SER A N 1
ATOM 1328 C CA . SER A 1 148 ? 17.533 8.059 31.324 1.00 112.28 149 SER A CA 1
ATOM 1329 C C . SER A 1 148 ? 17.837 8.553 29.916 1.00 112.08 149 SER A C 1
ATOM 1330 O O . SER A 1 148 ? 17.951 9.756 29.681 1.00 114.66 149 SER A O 1
ATOM 1333 N N . SER A 1 149 ? 17.975 7.618 28.982 1.00 107.73 150 SER A N 1
ATOM 1334 C CA . SER A 1 149 ? 18.200 7.966 27.587 1.00 106.69 150 SER A CA 1
ATOM 1335 C C . SER A 1 149 ? 16.946 8.596 26.999 1.00 108.66 150 SER A C 1
ATOM 1336 O O . SER A 1 149 ? 17.017 9.585 26.269 1.00 109.59 150 SER A O 1
ATOM 1339 N N . GLU A 1 150 ? 15.798 8.012 27.328 1.00 113.93 151 GLU A N 1
ATOM 1340 C CA . GLU A 1 150 ? 14.509 8.519 26.874 1.00 116.51 151 GLU A CA 1
ATOM 1341 C C . GLU A 1 150 ? 14.278 9.951 27.342 1.00 116.72 151 GLU A C 1
ATOM 1342 O O . GLU A 1 150 ? 13.882 10.816 26.559 1.00 119.06 151 GLU A O 1
ATOM 1348 N N . LYS A 1 151 ? 14.530 10.189 28.625 1.00 112.70 152 LYS A N 1
ATOM 1349 C CA . LYS A 1 151 ? 14.304 11.495 29.232 1.00 112.28 152 LYS A CA 1
ATOM 1350 C C . LYS A 1 151 ? 15.164 12.571 28.577 1.00 105.48 152 LYS A C 1
ATOM 1351 O O . LYS A 1 151 ? 14.755 13.728 28.476 1.00 103.76 152 LYS A O 1
ATOM 1357 N N . ALA A 1 152 ? 16.353 12.181 28.131 1.00 103.86 153 ALA A N 1
ATOM 1358 C CA . ALA A 1 152 ? 17.269 13.105 27.473 1.00 104.93 153 ALA A CA 1
ATOM 1359 C C . ALA A 1 152 ? 16.807 13.411 26.052 1.00 103.18 153 ALA A C 1
ATOM 1360 O O . ALA A 1 152 ? 16.720 14.574 25.657 1.00 104.79 153 ALA A O 1
ATOM 1362 N N . TYR A 1 153 ? 16.510 12.361 25.291 1.00 101.40 154 TYR A N 1
ATOM 1363 C CA . TYR A 1 153 ? 16.032 12.511 23.919 1.00 97.23 154 TYR A CA 1
ATOM 1364 C C . TYR A 1 153 ? 14.723 13.284 23.861 1.00 102.01 154 TYR A C 1
ATOM 1365 O O . TYR A 1 153 ? 14.594 14.252 23.111 1.00 104.08 154 TYR A O 1
ATOM 1374 N N . SER A 1 154 ? 13.754 12.841 24.655 1.00 108.53 155 SER A N 1
ATOM 1375 C CA . SER A 1 154 ? 12.427 13.443 24.676 1.00 112.76 155 SER A CA 1
ATOM 1376 C C . SER A 1 154 ? 12.477 14.953 24.909 1.00 112.55 155 SER A C 1
ATOM 1377 O O . SER A 1 154 ? 11.790 15.711 24.226 1.00 115.30 155 SER A O 1
ATOM 1380 N N . GLU A 1 155 ? 13.291 15.388 25.867 1.00 111.28 156 GLU A N 1
ATOM 1381 C CA . GLU A 1 155 ? 13.425 16.814 26.159 1.00 113.51 156 GLU A CA 1
ATOM 1382 C C . GLU A 1 155 ? 14.099 17.551 25.007 1.00 116.78 156 GLU A C 1
ATOM 1383 O O . GLU A 1 155 ? 13.750 18.690 24.701 1.00 119.88 156 GLU A O 1
ATOM 1389 N N . ALA A 1 156 ? 15.063 16.892 24.372 1.00 120.26 157 ALA A N 1
ATOM 1390 C CA . ALA A 1 156 ? 15.788 17.480 23.251 1.00 127.17 157 ALA A CA 1
ATOM 1391 C C . ALA A 1 156 ? 14.882 17.620 22.038 1.00 130.18 157 ALA A C 1
ATOM 1392 O O . ALA A 1 156 ? 15.041 18.532 21.226 1.00 133.43 157 ALA A O 1
ATOM 1394 N N . HIS A 1 157 ? 13.929 16.704 21.926 1.00 128.79 158 HIS A N 1
ATOM 1395 C CA . HIS A 1 157 ? 12.999 16.705 20.809 1.00 129.01 158 HIS A CA 1
ATOM 1396 C C . HIS A 1 157 ? 12.076 17.917 20.861 1.00 129.80 158 HIS A C 1
ATOM 1397 O O . HIS A 1 157 ? 11.785 18.528 19.833 1.00 134.11 158 HIS A O 1
ATOM 1404 N N . GLU A 1 158 ? 11.621 18.261 22.062 1.00 128.23 159 GLU A N 1
ATOM 1405 C CA . GLU A 1 158 ? 10.705 19.382 22.250 1.00 128.71 159 GLU A CA 1
ATOM 1406 C C . GLU A 1 158 ? 11.371 20.727 21.970 1.00 128.54 159 GLU A C 1
ATOM 1407 O O . GLU A 1 158 ? 10.779 21.603 21.340 1.00 133.94 159 GLU A O 1
ATOM 1413 N N . ILE A 1 159 ? 12.602 20.883 22.445 1.00 125.19 160 ILE A N 1
ATOM 1414 C CA . ILE A 1 159 ? 13.342 22.129 22.278 1.00 126.83 160 ILE A CA 1
ATOM 1415 C C . ILE A 1 159 ? 13.754 22.330 20.821 1.00 131.00 160 ILE A C 1
ATOM 1416 O O . ILE A 1 159 ? 13.894 23.463 20.359 1.00 135.68 160 ILE A O 1
ATOM 1426 N N . SER A 1 160 ? 13.934 21.230 20.095 1.00 128.97 161 SER A N 1
ATOM 1427 C CA . SER A 1 160 ? 14.305 21.308 18.685 1.00 134.34 161 SER A CA 1
ATOM 1428 C C . SER A 1 160 ? 13.093 21.652 17.827 1.00 139.23 161 SER A C 1
ATOM 1429 O O . SER A 1 160 ? 13.160 22.513 16.949 1.00 139.24 161 SER A O 1
ATOM 1432 N N . LYS A 1 161 ? 11.984 20.970 18.093 1.00 141.96 162 LYS A N 1
ATOM 1433 C CA . LYS A 1 161 ? 10.748 21.168 17.348 1.00 142.57 162 LYS A CA 1
ATOM 1434 C C . LYS A 1 161 ? 10.222 22.594 17.491 1.00 142.99 162 LYS A C 1
ATOM 1435 O O . LYS A 1 161 ? 9.508 23.094 16.621 1.00 146.06 162 LYS A O 1
ATOM 1441 N N . GLU A 1 162 ? 10.587 23.246 18.589 1.00 135.60 163 GLU A N 1
ATOM 1442 C CA . GLU A 1 162 ? 10.026 24.548 18.932 1.00 133.81 163 GLU A CA 1
ATOM 1443 C C . GLU A 1 162 ? 10.938 25.721 18.579 1.00 127.33 163 GLU A C 1
ATOM 1444 O O . GLU A 1 162 ? 10.460 26.823 18.312 1.00 131.25 163 GLU A O 1
ATOM 1450 N N . HIS A 1 163 ? 12.246 25.488 18.574 1.00 120.07 164 HIS A N 1
ATOM 1451 C CA . HIS A 1 163 ? 13.194 26.581 18.379 1.00 122.36 164 HIS A CA 1
ATOM 1452 C C . HIS A 1 163 ? 14.159 26.356 17.220 1.00 120.75 164 HIS A C 1
ATOM 1453 O O . HIS A 1 163 ? 15.125 27.102 17.064 1.00 120.26 164 HIS A O 1
ATOM 1460 N N . MET A 1 164 ? 13.903 25.341 16.402 1.00 123.02 165 MET A N 1
ATOM 1461 C CA . MET A 1 164 ? 14.822 25.027 15.312 1.00 127.98 165 MET A CA 1
ATOM 1462 C C . MET A 1 164 ? 14.102 24.722 14.004 1.00 127.32 165 MET A C 1
ATOM 1463 O O . MET A 1 164 ? 12.999 24.177 13.999 1.00 125.54 165 MET A O 1
ATOM 1468 N N . GLN A 1 165 ? 14.739 25.079 12.893 1.00 127.33 166 GLN A N 1
ATOM 1469 C CA . GLN A 1 165 ? 14.210 24.767 11.572 1.00 127.87 166 GLN A CA 1
ATOM 1470 C C . GLN A 1 165 ? 14.445 23.297 11.242 1.00 121.71 166 GLN A C 1
ATOM 1471 O O . GLN A 1 165 ? 15.533 22.776 11.470 1.00 122.35 166 GLN A O 1
ATOM 1479 N N . PRO A 1 166 ? 13.417 22.622 10.705 1.00 114.51 167 PRO A N 1
ATOM 1480 C CA . PRO A 1 166 ? 13.489 21.200 10.347 1.00 106.94 167 PRO A CA 1
ATOM 1481 C C . PRO A 1 166 ? 14.675 20.862 9.446 1.00 103.75 167 PRO A C 1
ATOM 1482 O O . PRO A 1 166 ? 14.989 19.685 9.261 1.00 102.16 167 PRO A O 1
ATOM 1486 N N . THR A 1 167 ? 15.318 21.884 8.892 1.00 107.37 168 THR A N 1
ATOM 1487 C CA . THR A 1 167 ? 16.499 21.692 8.065 1.00 109.79 168 THR A CA 1
ATOM 1488 C C . THR A 1 167 ? 17.763 21.880 8.894 1.00 109.07 168 THR A C 1
ATOM 1489 O O . THR A 1 167 ? 18.873 21.675 8.403 1.00 111.26 168 THR A O 1
ATOM 1496 N N . HIS A 1 168 ? 17.586 22.280 10.150 1.00 110.87 169 HIS A N 1
ATOM 1497 C CA . HIS A 1 168 ? 18.708 22.454 11.064 1.00 111.47 169 HIS A CA 1
ATOM 1498 C C . HIS A 1 168 ? 19.410 21.119 11.273 1.00 112.85 169 HIS A C 1
ATOM 1499 O O . HIS A 1 168 ? 18.766 20.112 11.562 1.00 114.74 169 HIS A O 1
ATOM 1506 N N . PRO A 1 169 ? 20.739 21.109 11.117 1.00 113.02 170 PRO A N 1
ATOM 1507 C CA . PRO A 1 169 ? 21.562 19.906 11.275 1.00 111.45 170 PRO A CA 1
ATOM 1508 C C . PRO A 1 169 ? 21.432 19.282 12.663 1.00 107.46 170 PRO A C 1
ATOM 1509 O O . PRO A 1 169 ? 21.330 18.060 12.777 1.00 105.75 170 PRO A O 1
ATOM 1513 N N . ILE A 1 170 ? 21.431 20.115 13.700 1.00 104.88 171 ILE A N 1
ATOM 1514 C CA . ILE A 1 170 ? 21.338 19.632 15.074 1.00 101.74 171 ILE A CA 1
ATOM 1515 C C . ILE A 1 170 ? 20.009 18.928 15.323 1.00 98.07 171 ILE A C 1
ATOM 1516 O O . ILE A 1 170 ? 19.973 17.843 15.903 1.00 95.98 171 ILE A O 1
ATOM 1526 N N . ARG A 1 171 ? 18.922 19.552 14.882 1.00 100.26 172 ARG A N 1
ATOM 1527 C CA . ARG A 1 171 ? 17.592 18.971 15.029 1.00 101.28 172 ARG A CA 1
ATOM 1528 C C . ARG A 1 171 ? 17.456 17.696 14.208 1.00 96.00 172 ARG A C 1
ATOM 1529 O O . ARG A 1 171 ? 16.804 16.742 14.630 1.00 94.27 172 ARG A O 1
ATOM 1537 N N . LEU A 1 172 ? 18.069 17.689 13.030 1.00 94.81 173 LEU A N 1
ATOM 1538 C CA . LEU A 1 172 ? 18.037 16.515 12.170 1.00 94.49 173 LEU A CA 1
ATOM 1539 C C . LEU A 1 172 ? 18.807 15.366 12.808 1.00 92.38 173 LEU A C 1
ATOM 1540 O O . LEU A 1 172 ? 18.336 14.229 12.832 1.00 90.93 173 LEU A O 1
ATOM 1545 N N . GLY A 1 173 ? 19.991 15.676 13.329 1.00 92.90 174 GLY A N 1
ATOM 1546 C CA . GLY A 1 173 ? 20.839 14.677 13.953 1.00 92.10 174 GLY A CA 1
ATOM 1547 C C . GLY A 1 173 ? 20.170 14.023 15.145 1.00 91.71 174 GLY A C 1
ATOM 1548 O O . GLY A 1 173 ? 20.382 12.842 15.420 1.00 90.00 174 GLY A O 1
ATOM 1549 N N . LEU A 1 174 ? 19.358 14.799 15.855 1.00 91.28 175 LEU A N 1
ATOM 1550 C CA . LEU A 1 174 ? 18.600 14.286 16.988 1.00 84.38 175 LEU A CA 1
ATOM 1551 C C . LEU A 1 174 ? 17.541 13.287 16.537 1.00 86.13 175 LEU A C 1
ATOM 1552 O O . LEU A 1 174 ? 17.422 12.200 17.100 1.00 87.53 175 LEU A O 1
ATOM 1557 N N . ALA A 1 175 ? 16.772 13.669 15.522 1.00 87.56 176 ALA A N 1
ATOM 1558 C CA . ALA A 1 175 ? 15.722 12.812 14.985 1.00 88.92 176 ALA A CA 1
ATOM 1559 C C . ALA A 1 175 ? 16.289 11.476 14.522 1.00 92.64 176 ALA A C 1
ATOM 1560 O O . ALA A 1 175 ? 15.632 10.440 14.624 1.00 88.22 176 ALA A O 1
ATOM 1562 N N . LEU A 1 176 ? 17.516 11.512 14.012 1.00 103.24 177 LEU A N 1
ATOM 1563 C CA . LEU A 1 176 ? 18.199 10.305 13.566 1.00 107.80 177 LEU A CA 1
ATOM 1564 C C . LEU A 1 176 ? 18.472 9.368 14.736 1.00 111.56 177 LEU A C 1
ATOM 1565 O O . LEU A 1 176 ? 17.827 8.330 14.872 1.00 115.50 177 LEU A O 1
ATOM 1570 N N . ASN A 1 177 ? 19.427 9.752 15.578 1.00 108.49 178 ASN A N 1
ATOM 1571 C CA . ASN A 1 177 ? 19.840 8.938 16.718 1.00 104.11 178 ASN A CA 1
ATOM 1572 C C . ASN A 1 177 ? 18.680 8.542 17.623 1.00 102.95 178 ASN A C 1
ATOM 1573 O O . ASN A 1 177 ? 18.643 7.425 18.141 1.00 101.43 178 ASN A O 1
ATOM 1578 N N . TYR A 1 178 ? 17.737 9.458 17.811 1.00 102.17 179 TYR A N 1
ATOM 1579 C CA . TYR A 1 178 ? 16.559 9.179 18.622 1.00 100.94 179 TYR A CA 1
ATOM 1580 C C . TYR A 1 178 ? 15.754 8.048 17.992 1.00 101.42 179 TYR A C 1
ATOM 1581 O O . TYR A 1 178 ? 15.286 7.144 18.683 1.00 103.00 179 TYR A O 1
ATOM 1590 N N . SER A 1 179 ? 15.600 8.103 16.673 1.00 100.39 180 SER A N 1
ATOM 1591 C CA . SER A 1 179 ? 14.879 7.063 15.952 1.00 98.33 180 SER A CA 1
ATOM 1592 C C . SER A 1 179 ? 15.622 5.738 16.062 1.00 98.27 180 SER A C 1
ATOM 1593 O O . SER A 1 179 ? 15.008 4.676 16.163 1.00 97.52 180 SER A O 1
ATOM 1596 N N . VAL A 1 180 ? 16.950 5.810 16.042 1.00 98.70 181 VAL A N 1
ATOM 1597 C CA . VAL A 1 180 ? 17.789 4.629 16.213 1.00 94.96 181 VAL A CA 1
ATOM 1598 C C . VAL A 1 180 ? 17.527 4.008 17.578 1.00 93.27 181 VAL A C 1
ATOM 1599 O O . VAL A 1 180 ? 17.471 2.786 17.722 1.00 92.87 181 VAL A O 1
ATOM 1609 N N . PHE A 1 181 ? 17.360 4.871 18.574 1.00 89.78 182 PHE A N 1
ATOM 1610 C CA . PHE A 1 181 ? 17.081 4.439 19.935 1.00 87.29 182 PHE A CA 1
ATOM 1611 C C . PHE A 1 181 ? 15.808 3.601 20.008 1.00 93.30 182 PHE A C 1
ATOM 1612 O O . PHE A 1 181 ? 15.790 2.537 20.630 1.00 98.30 182 PHE A O 1
ATOM 1620 N N . TYR A 1 182 ? 14.749 4.085 19.364 1.00 98.61 183 TYR A N 1
ATOM 1621 C CA . TYR A 1 182 ? 13.484 3.358 19.308 1.00 100.35 183 TYR A CA 1
ATOM 1622 C C . TYR A 1 182 ? 13.640 1.982 18.669 1.00 101.89 183 TYR A C 1
ATOM 1623 O O . TYR A 1 182 ? 13.191 0.977 19.221 1.00 104.19 183 TYR A O 1
ATOM 1632 N N . TYR A 1 183 ? 14.276 1.944 17.502 1.00 100.76 184 TYR A N 1
ATOM 1633 C CA . TYR A 1 183 ? 14.362 0.717 16.715 1.00 107.20 184 TYR A CA 1
ATOM 1634 C C . TYR A 1 183 ? 15.267 -0.331 17.356 1.00 109.03 184 TYR A C 1
ATOM 1635 O O . TYR A 1 183 ? 14.928 -1.516 17.390 1.00 108.78 184 TYR A O 1
ATOM 1644 N N . GLU A 1 184 ? 16.417 0.107 17.857 1.00 111.86 185 GLU A N 1
ATOM 1645 C CA . GLU A 1 184 ? 17.385 -0.806 18.455 1.00 110.77 185 GLU A CA 1
ATOM 1646 C C . GLU A 1 184 ? 17.052 -1.118 19.911 1.00 108.66 185 GLU A C 1
ATOM 1647 O O . GLU A 1 184 ? 16.785 -2.268 20.264 1.00 110.62 185 GLU A O 1
ATOM 1653 N N . ILE A 1 185 ? 17.066 -0.090 20.752 1.00 105.16 186 ILE A N 1
ATOM 1654 C CA . ILE A 1 185 ? 16.838 -0.256 22.183 1.00 103.70 186 ILE A CA 1
ATOM 1655 C C . ILE A 1 185 ? 15.383 -0.590 22.503 1.00 110.63 186 ILE A C 1
ATOM 1656 O O . ILE A 1 185 ? 15.074 -1.699 22.938 1.00 111.10 186 ILE A O 1
ATOM 1666 N N . GLN A 1 186 ? 14.494 0.374 22.286 1.00 117.76 187 GLN A N 1
ATOM 1667 C CA . GLN A 1 186 ? 13.076 0.199 22.589 1.00 123.23 187 GLN A CA 1
ATOM 1668 C C . GLN A 1 186 ? 12.451 -0.914 21.760 1.00 132.70 187 GLN A C 1
ATOM 1669 O O . GLN A 1 186 ? 11.454 -1.515 22.162 1.00 133.64 187 GLN A O 1
ATOM 1677 N N . ASN A 1 187 ? 13.046 -1.179 20.602 1.00 145.11 188 ASN A N 1
ATOM 1678 C CA . ASN A 1 187 ? 12.502 -2.140 19.653 1.00 151.71 188 ASN A CA 1
ATOM 1679 C C . ASN A 1 187 ? 11.076 -1.765 19.253 1.00 154.71 188 ASN A C 1
ATOM 1680 O O . ASN A 1 187 ? 10.153 -2.576 19.350 1.00 155.71 188 ASN A O 1
ATOM 1685 N N . ALA A 1 188 ? 10.910 -0.521 18.813 1.00 151.94 189 ALA A N 1
ATOM 1686 C CA . ALA A 1 188 ? 9.618 -0.016 18.366 1.00 148.98 189 ALA A CA 1
ATOM 1687 C C . ALA A 1 188 ? 9.741 0.576 16.966 1.00 148.67 189 ALA A C 1
ATOM 1688 O O . ALA A 1 188 ? 9.711 1.795 16.798 1.00 151.58 189 ALA A O 1
ATOM 1690 N N . PRO A 1 189 ? 9.873 -0.296 15.954 1.00 149.63 190 PRO A N 1
ATOM 1691 C CA . PRO A 1 189 ? 10.139 0.070 14.556 1.00 147.78 190 PRO A CA 1
ATOM 1692 C C . PRO A 1 189 ? 9.164 1.103 13.995 1.00 146.29 190 PRO A C 1
ATOM 1693 O O . PRO A 1 189 ? 9.562 1.943 13.186 1.00 142.93 190 PRO A O 1
ATOM 1697 N N . GLU A 1 190 ? 7.906 1.041 14.419 1.00 146.86 191 GLU A N 1
ATOM 1698 C CA . GLU A 1 190 ? 6.901 1.989 13.956 1.00 146.57 191 GLU A CA 1
ATOM 1699 C C . GLU A 1 190 ? 7.245 3.408 14.409 1.00 143.34 191 GLU A C 1
ATOM 1700 O O . GLU A 1 190 ? 7.141 4.358 13.632 1.00 147.49 191 GLU A O 1
ATOM 1706 N N . GLN A 1 191 ? 7.662 3.543 15.665 1.00 135.19 192 GLN A N 1
ATOM 1707 C CA . GLN A 1 191 ? 8.055 4.837 16.213 1.00 131.14 192 GLN A CA 1
ATOM 1708 C C . GLN A 1 191 ? 9.382 5.297 15.618 1.00 126.77 192 GLN A C 1
ATOM 1709 O O . GLN A 1 191 ? 9.597 6.491 15.400 1.00 128.09 192 GLN A O 1
ATOM 1717 N N . ALA A 1 192 ? 10.267 4.339 15.358 1.00 120.96 193 ALA A N 1
ATOM 1718 C CA . ALA A 1 192 ? 11.561 4.628 14.752 1.00 117.37 193 ALA A CA 1
ATOM 1719 C C . ALA A 1 192 ? 11.392 5.101 13.312 1.00 117.74 193 ALA A C 1
ATOM 1720 O O . ALA A 1 192 ? 11.983 6.101 12.904 1.00 118.47 193 ALA A O 1
ATOM 1722 N N . CYS A 1 193 ? 10.578 4.378 12.549 1.00 116.31 194 CYS A N 1
ATOM 1723 C CA . CYS A 1 193 ? 10.330 4.719 11.152 1.00 115.47 194 CYS A CA 1
ATOM 1724 C C . CYS A 1 193 ? 9.571 6.037 11.014 1.00 116.49 194 CYS A C 1
ATOM 1725 O O . CYS A 1 193 ? 9.877 6.845 10.138 1.00 120.70 194 CYS A O 1
ATOM 1728 N N . HIS A 1 194 ? 8.584 6.249 11.878 1.00 114.31 195 HIS A N 1
ATOM 1729 C CA . HIS A 1 194 ? 7.775 7.461 11.821 1.00 117.64 195 HIS A CA 1
ATOM 1730 C C . HIS A 1 194 ? 8.615 8.705 12.081 1.00 123.29 195 HIS A C 1
ATOM 1731 O O . HIS A 1 194 ? 8.594 9.652 11.295 1.00 128.97 195 HIS A O 1
ATOM 1738 N N . LEU A 1 195 ? 9.351 8.698 13.188 1.00 121.57 196 LEU A N 1
ATOM 1739 C CA . LEU A 1 195 ? 10.179 9.838 13.561 1.00 123.43 196 LEU A CA 1
ATOM 1740 C C . LEU A 1 195 ? 11.225 10.143 12.494 1.00 118.73 196 LEU A C 1
ATOM 1741 O O . LEU A 1 195 ? 11.562 11.302 12.256 1.00 115.37 196 LEU A O 1
ATOM 1746 N N . ALA A 1 196 ? 11.732 9.095 11.853 1.00 122.56 197 ALA A N 1
ATOM 1747 C CA . ALA A 1 196 ? 12.728 9.253 10.800 1.00 124.64 197 ALA A CA 1
ATOM 1748 C C . ALA A 1 196 ? 12.098 9.824 9.537 1.00 127.16 197 ALA A C 1
ATOM 1749 O O . ALA A 1 196 ? 12.674 10.692 8.881 1.00 128.92 197 ALA A O 1
ATOM 1751 N N . LYS A 1 197 ? 10.910 9.332 9.201 1.00 126.81 198 LYS A N 1
ATOM 1752 C CA . LYS A 1 197 ? 10.194 9.813 8.028 1.00 122.93 198 LYS A CA 1
ATOM 1753 C C . LYS A 1 197 ? 9.781 11.269 8.207 1.00 116.38 198 LYS A C 1
ATOM 1754 O O . LYS A 1 197 ? 10.012 12.102 7.330 1.00 119.89 198 LYS A O 1
ATOM 1760 N N . THR A 1 198 ? 9.172 11.566 9.352 1.00 105.29 199 THR A N 1
ATOM 1761 C CA . THR A 1 198 ? 8.689 12.910 9.652 1.00 104.60 199 THR A CA 1
ATOM 1762 C C . THR A 1 198 ? 9.815 13.938 9.590 1.00 105.82 199 THR A C 1
ATOM 1763 O O . THR A 1 198 ? 9.701 14.951 8.901 1.00 113.58 199 THR A O 1
ATOM 1770 N N . ALA A 1 199 ? 10.902 13.670 10.306 1.00 104.48 200 ALA A N 1
ATOM 1771 C CA . ALA A 1 199 ? 12.039 14.583 10.343 1.00 103.38 200 ALA A CA 1
ATOM 1772 C C . ALA A 1 199 ? 12.603 14.803 8.948 1.00 101.60 200 ALA A C 1
ATOM 1773 O O . ALA A 1 199 ? 13.205 15.839 8.663 1.00 102.82 200 ALA A O 1
ATOM 1775 N N . PHE A 1 200 ? 12.402 13.817 8.083 1.00 100.94 201 PHE A N 1
ATOM 1776 C CA . PHE A 1 200 ? 12.852 13.905 6.705 1.00 102.60 201 PHE A CA 1
ATOM 1777 C C . PHE A 1 200 ? 11.889 14.747 5.873 1.00 110.70 201 PHE A C 1
ATOM 1778 O O . PHE A 1 200 ? 12.300 15.705 5.219 1.00 113.98 201 PHE A O 1
ATOM 1786 N N . ASP A 1 201 ? 10.609 14.386 5.911 1.00 113.66 202 ASP A N 1
ATOM 1787 C CA . ASP A 1 201 ? 9.577 15.106 5.169 1.00 113.69 202 ASP A CA 1
ATOM 1788 C C . ASP A 1 201 ? 9.562 16.586 5.527 1.00 121.53 202 ASP A C 1
ATOM 1789 O O . ASP A 1 201 ? 9.499 17.448 4.651 1.00 124.00 202 ASP A O 1
ATOM 1794 N N . ASP A 1 202 ? 9.620 16.870 6.824 1.00 129.54 203 ASP A N 1
ATOM 1795 C CA . ASP A 1 202 ? 9.595 18.242 7.311 1.00 133.74 203 ASP A CA 1
ATOM 1796 C C . ASP A 1 202 ? 10.818 19.024 6.839 1.00 134.38 203 ASP A C 1
ATOM 1797 O O . ASP A 1 202 ? 10.792 20.253 6.783 1.00 138.31 203 ASP A O 1
ATOM 1802 N N . ALA A 1 203 ? 11.886 18.310 6.497 1.00 130.19 204 ALA A N 1
ATOM 1803 C CA . ALA A 1 203 ? 13.094 18.950 5.987 1.00 132.28 204 ALA A CA 1
ATOM 1804 C C . ALA A 1 203 ? 12.921 19.312 4.516 1.00 136.12 204 ALA A C 1
ATOM 1805 O O . ALA A 1 203 ? 13.331 20.387 4.077 1.00 140.40 204 ALA A O 1
ATOM 1807 N N . ILE A 1 204 ? 12.310 18.404 3.762 1.00 132.83 205 ILE A N 1
ATOM 1808 C CA . ILE A 1 204 ? 12.009 18.642 2.357 1.00 130.49 205 ILE A CA 1
ATOM 1809 C C . ILE A 1 204 ? 11.038 19.805 2.205 1.00 129.71 205 ILE A C 1
ATOM 1810 O O . ILE A 1 204 ? 11.192 20.643 1.317 1.00 132.68 205 ILE A O 1
ATOM 1820 N N . ALA A 1 205 ? 10.040 19.847 3.082 1.00 128.15 206 ALA A N 1
ATOM 1821 C CA . ALA A 1 205 ? 9.006 20.873 3.027 1.00 129.81 206 ALA A CA 1
ATOM 1822 C C . ALA A 1 205 ? 9.598 22.274 3.145 1.00 133.91 206 ALA A C 1
ATOM 1823 O O . ALA A 1 205 ? 9.298 23.151 2.336 1.00 139.42 206 ALA A O 1
ATOM 1825 N N . GLU A 1 206 ? 10.444 22.482 4.146 1.00 131.58 207 GLU A N 1
ATOM 1826 C CA . GLU A 1 206 ? 11.051 23.790 4.353 1.00 133.98 207 GLU A CA 1
ATOM 1827 C C . GLU A 1 206 ? 12.498 23.801 3.874 1.00 129.52 207 GLU A C 1
ATOM 1828 O O . GLU A 1 206 ? 13.344 24.496 4.437 1.00 130.36 207 GLU A O 1
ATOM 1834 N N . LEU A 1 207 ? 12.765 23.036 2.820 1.00 126.94 208 LEU A N 1
ATOM 1835 C CA . LEU A 1 207 ? 14.119 22.848 2.307 1.00 129.55 208 LEU A CA 1
ATOM 1836 C C . LEU A 1 207 ? 14.756 24.152 1.828 1.00 128.82 208 LEU A C 1
ATOM 1837 O O . LEU A 1 207 ? 15.968 24.224 1.626 1.00 126.93 208 LEU A O 1
ATOM 1842 N N . ASP A 1 208 ? 13.936 25.183 1.655 1.00 133.76 209 ASP A N 1
ATOM 1843 C CA . ASP A 1 208 ? 14.431 26.490 1.238 1.00 137.43 209 ASP A CA 1
ATOM 1844 C C . ASP A 1 208 ? 15.106 27.229 2.392 1.00 138.11 209 ASP A C 1
ATOM 1845 O O . ASP A 1 208 ? 15.671 28.306 2.202 1.00 139.38 209 ASP A O 1
ATOM 1850 N N . THR A 1 209 ? 15.046 26.644 3.586 1.00 135.15 210 THR A N 1
ATOM 1851 C CA . THR A 1 209 ? 15.594 27.284 4.779 1.00 129.10 210 THR A CA 1
ATOM 1852 C C . THR A 1 209 ? 17.011 26.812 5.083 1.00 126.75 210 THR A C 1
ATOM 1853 O O . THR A 1 209 ? 17.528 27.045 6.175 1.00 125.75 210 THR A O 1
ATOM 1860 N N . LEU A 1 210 ? 17.632 26.143 4.116 1.00 129.81 211 LEU A N 1
ATOM 1861 C CA . LEU A 1 210 ? 19.017 25.709 4.252 1.00 134.76 211 LEU A CA 1
ATOM 1862 C C . LEU A 1 210 ? 19.967 26.897 4.153 1.00 144.69 211 LEU A C 1
ATOM 1863 O O . LEU A 1 210 ? 20.011 27.576 3.127 1.00 148.38 211 LEU A O 1
ATOM 1868 N N . ASN A 1 211 ? 20.722 27.152 5.218 1.00 150.90 212 ASN A N 1
ATOM 1869 C CA . ASN A 1 211 ? 21.718 28.216 5.186 1.00 156.18 212 ASN A CA 1
ATOM 1870 C C . ASN A 1 211 ? 23.012 27.691 4.578 1.00 148.15 212 ASN A C 1
ATOM 1871 O O . ASN A 1 211 ? 23.352 26.519 4.740 1.00 138.66 212 ASN A O 1
ATOM 1876 N N . GLU A 1 212 ? 23.726 28.558 3.871 1.00 156.03 213 GLU A N 1
ATOM 1877 C CA . GLU A 1 212 ? 24.893 28.128 3.109 1.00 159.27 213 GLU A CA 1
ATOM 1878 C C . GLU A 1 212 ? 26.007 27.591 4.004 1.00 155.62 213 GLU A C 1
ATOM 1879 O O . GLU A 1 212 ? 26.776 26.721 3.593 1.00 155.71 213 GLU A O 1
ATOM 1885 N N . ASP A 1 213 ? 26.085 28.109 5.225 1.00 150.24 214 ASP A N 1
ATOM 1886 C CA . ASP A 1 213 ? 27.168 27.769 6.141 1.00 146.98 214 ASP A CA 1
ATOM 1887 C C . ASP A 1 213 ? 27.209 26.283 6.484 1.00 141.91 214 ASP A C 1
ATOM 1888 O O . ASP A 1 213 ? 28.278 25.729 6.744 1.00 140.11 214 ASP A O 1
ATOM 1893 N N . SER A 1 214 ? 26.047 25.638 6.481 1.00 140.73 215 SER A N 1
ATOM 1894 C CA . SER A 1 214 ? 25.964 24.242 6.896 1.00 135.02 215 SER A CA 1
ATOM 1895 C C . SER A 1 214 ? 24.939 23.444 6.099 1.00 128.21 215 SER A C 1
ATOM 1896 O O . SER A 1 214 ? 24.296 22.545 6.639 1.00 125.47 215 SER A O 1
ATOM 1899 N N . TYR A 1 215 ? 24.781 23.770 4.822 1.00 126.56 216 TYR A N 1
ATOM 1900 C CA . TYR A 1 215 ? 23.874 23.008 3.977 1.00 123.09 216 TYR A CA 1
ATOM 1901 C C . TYR A 1 215 ? 24.422 21.599 3.811 1.00 117.34 216 TYR A C 1
ATOM 1902 O O . TYR A 1 215 ? 23.668 20.630 3.748 1.00 118.06 216 TYR A O 1
ATOM 1911 N N . LYS A 1 216 ? 25.746 21.497 3.753 1.00 117.79 217 LYS A N 1
ATOM 1912 C CA . LYS A 1 216 ? 26.413 20.226 3.508 1.00 121.19 217 LYS A CA 1
ATOM 1913 C C . LYS A 1 216 ? 26.167 19.250 4.652 1.00 125.56 217 LYS A C 1
ATOM 1914 O O . LYS A 1 216 ? 26.005 18.049 4.434 1.00 124.41 217 LYS A O 1
ATOM 1920 N N . ASP A 1 217 ? 26.139 19.779 5.872 1.00 127.78 218 ASP A N 1
ATOM 1921 C CA . ASP A 1 217 ? 25.910 18.971 7.064 1.00 121.69 218 ASP A CA 1
ATOM 1922 C C . ASP A 1 217 ? 24.474 18.463 7.131 1.00 116.31 218 ASP A C 1
ATOM 1923 O O . ASP A 1 217 ? 24.236 17.273 7.338 1.00 114.67 218 ASP A O 1
ATOM 1928 N N . SER A 1 218 ? 23.524 19.377 6.957 1.00 115.52 219 SER A N 1
ATOM 1929 C CA . SER A 1 218 ? 22.105 19.043 7.014 1.00 115.45 219 SER A CA 1
ATOM 1930 C C . SER A 1 218 ? 21.728 18.023 5.946 1.00 113.74 219 SER A C 1
ATOM 1931 O O . SER A 1 218 ? 21.020 17.054 6.223 1.00 111.74 219 SER A O 1
ATOM 1934 N N . THR A 1 219 ? 22.204 18.253 4.726 1.00 116.92 220 THR A N 1
ATOM 1935 C CA . THR A 1 219 ? 21.943 17.350 3.610 1.00 117.91 220 THR A CA 1
ATOM 1936 C C . THR A 1 219 ? 22.466 15.947 3.889 1.00 116.86 220 THR A C 1
ATOM 1937 O O . THR A 1 219 ? 21.873 14.956 3.462 1.00 119.80 220 THR A O 1
ATOM 1944 N N . LEU A 1 220 ? 23.580 15.871 4.609 1.00 112.38 221 LEU A N 1
ATOM 1945 C CA . LEU A 1 220 ? 24.235 14.597 4.876 1.00 107.96 221 LEU A CA 1
ATOM 1946 C C . LEU A 1 220 ? 23.400 13.721 5.812 1.00 99.66 221 LEU A C 1
ATOM 1947 O O . LEU A 1 220 ? 23.209 12.534 5.551 1.00 96.76 221 LEU A O 1
ATOM 1952 N N . ILE A 1 221 ? 22.903 14.312 6.896 1.00 95.41 222 ILE A N 1
ATOM 1953 C CA . ILE A 1 221 ? 22.084 13.589 7.868 1.00 90.87 222 ILE A CA 1
ATOM 1954 C C . ILE A 1 221 ? 20.813 13.044 7.218 1.00 87.57 222 ILE A C 1
ATOM 1955 O O . ILE A 1 221 ? 20.336 11.966 7.574 1.00 77.62 222 ILE A O 1
ATOM 1965 N N . MET A 1 222 ? 20.275 13.798 6.264 1.00 97.07 223 MET A N 1
ATOM 1966 C CA . MET A 1 222 ? 19.026 13.441 5.596 1.00 105.44 223 MET A CA 1
ATOM 1967 C C . MET A 1 222 ? 19.145 12.130 4.818 1.00 103.25 223 MET A C 1
ATOM 1968 O O . MET A 1 222 ? 18.208 11.328 4.792 1.00 99.80 223 MET A O 1
ATOM 1973 N N . GLN A 1 223 ? 20.296 11.926 4.181 1.00 103.23 224 GLN A N 1
ATOM 1974 C CA . GLN A 1 223 ? 20.595 10.672 3.493 1.00 103.50 224 GLN A CA 1
ATOM 1975 C C . GLN A 1 223 ? 20.548 9.507 4.476 1.00 109.24 224 GLN A C 1
ATOM 1976 O O . GLN A 1 223 ? 19.940 8.470 4.204 1.00 111.65 224 GLN A O 1
ATOM 1984 N N . LEU A 1 224 ? 21.205 9.696 5.618 1.00 107.82 225 LEU A N 1
ATOM 1985 C CA . LEU A 1 224 ? 21.267 8.688 6.670 1.00 100.95 225 LEU A CA 1
ATOM 1986 C C . LEU A 1 224 ? 19.872 8.308 7.151 1.00 102.00 225 LEU A C 1
ATOM 1987 O O . LEU A 1 224 ? 19.575 7.131 7.359 1.00 101.04 225 LEU A O 1
ATOM 1992 N N . LEU A 1 225 ? 19.022 9.316 7.326 1.00 105.11 226 LEU A N 1
ATOM 1993 C CA . LEU A 1 225 ? 17.643 9.102 7.748 1.00 108.33 226 LEU A CA 1
ATOM 1994 C C . LEU A 1 225 ? 16.886 8.226 6.749 1.00 113.85 226 LEU A C 1
ATOM 1995 O O . LEU A 1 225 ? 16.155 7.317 7.143 1.00 111.95 226 LEU A O 1
ATOM 2000 N N . ARG A 1 226 ? 17.067 8.496 5.460 1.00 118.67 227 ARG A N 1
ATOM 2001 C CA . ARG A 1 226 ? 16.446 7.673 4.427 1.00 123.70 227 ARG A CA 1
ATOM 2002 C C . ARG A 1 226 ? 17.109 6.302 4.347 1.00 126.98 227 ARG A C 1
ATOM 2003 O O . ARG A 1 226 ? 16.426 5.282 4.251 1.00 129.38 227 ARG A O 1
ATOM 2011 N N . ASP A 1 227 ? 18.439 6.286 4.385 1.00 127.77 228 ASP A N 1
ATOM 2012 C CA . ASP A 1 227 ? 19.190 5.034 4.375 1.00 125.86 228 ASP A CA 1
ATOM 2013 C C . ASP A 1 227 ? 18.790 4.170 5.560 1.00 123.23 228 ASP A C 1
ATOM 2014 O O . ASP A 1 227 ? 18.792 2.942 5.479 1.00 117.21 228 ASP A O 1
ATOM 2019 N N . ASN A 1 228 ? 18.451 4.829 6.663 1.00 132.31 229 ASN A N 1
ATOM 2020 C CA . ASN A 1 228 ? 17.915 4.148 7.830 1.00 135.77 229 ASN A CA 1
ATOM 2021 C C . ASN A 1 228 ? 16.529 3.583 7.543 1.00 133.82 229 ASN A C 1
ATOM 2022 O O . ASN A 1 228 ? 16.278 2.398 7.758 1.00 135.17 229 ASN A O 1
ATOM 2027 N N . LEU A 1 229 ? 15.635 4.438 7.052 1.00 131.13 230 LEU A N 1
ATOM 2028 C CA . LEU A 1 229 ? 14.266 4.036 6.741 1.00 127.82 230 LEU A CA 1
ATOM 2029 C C . LEU A 1 229 ? 14.239 2.904 5.718 1.00 119.90 230 LEU A C 1
ATOM 2030 O O . LEU A 1 229 ? 13.382 2.023 5.776 1.00 120.16 230 LEU A O 1
ATOM 2035 N N . THR A 1 230 ? 15.182 2.933 4.783 1.00 118.29 231 THR A N 1
ATOM 2036 C CA . THR A 1 230 ? 15.312 1.864 3.803 1.00 121.96 231 THR A CA 1
ATOM 2037 C C . THR A 1 230 ? 15.718 0.562 4.490 1.00 125.76 231 THR A C 1
ATOM 2038 O O . THR A 1 230 ? 15.100 -0.484 4.282 1.00 125.99 231 THR A O 1
ATOM 2045 N N . LEU A 1 231 ? 16.758 0.643 5.314 1.00 130.11 232 LEU A N 1
ATOM 2046 C CA . LEU A 1 231 ? 17.293 -0.516 6.021 1.00 129.87 232 LEU A CA 1
ATOM 2047 C C . LEU A 1 231 ? 16.285 -1.114 6.998 1.00 130.19 232 LEU A C 1
ATOM 2048 O O . LEU A 1 231 ? 16.188 -2.334 7.132 1.00 131.18 232 LEU A O 1
ATOM 2053 N N . TRP A 1 232 ? 15.541 -0.250 7.680 1.00 128.21 233 TRP A N 1
ATOM 2054 C CA . TRP A 1 232 ? 14.558 -0.694 8.663 1.00 126.29 233 TRP A CA 1
ATOM 2055 C C . TRP A 1 232 ? 13.382 -1.407 8.007 1.00 131.37 233 TRP A C 1
ATOM 2056 O O . TRP A 1 232 ? 13.024 -2.519 8.398 1.00 131.92 233 TRP A O 1
ATOM 2067 N N . THR A 1 233 ? 12.787 -0.761 7.009 1.00 136.89 234 THR A N 1
ATOM 2068 C CA . THR A 1 233 ? 11.612 -1.299 6.330 1.00 141.83 234 THR A CA 1
ATOM 2069 C C . THR A 1 233 ? 11.923 -2.603 5.605 1.00 146.79 234 THR A C 1
ATOM 2070 O O . THR A 1 233 ? 11.015 -3.332 5.204 1.00 148.77 234 THR A O 1
ATOM 2077 N N . SER A 1 234 ? 13.209 -2.889 5.437 1.00 150.98 235 SER A N 1
ATOM 2078 C CA . SER A 1 234 ? 13.637 -4.124 4.795 1.00 153.98 235 SER A CA 1
ATOM 2079 C C . SER A 1 234 ? 13.847 -5.229 5.827 1.00 158.73 235 SER A C 1
ATOM 2080 O O . SER A 1 234 ? 13.934 -6.405 5.479 1.00 159.77 235 SER A O 1
ATOM 2083 N N . ASP A 1 235 ? 13.929 -4.844 7.098 1.00 162.15 236 ASP A N 1
ATOM 2084 C CA . ASP A 1 235 ? 14.094 -5.808 8.183 1.00 165.43 236 ASP A CA 1
ATOM 2085 C C . ASP A 1 235 ? 12.750 -6.259 8.748 1.00 172.99 236 ASP A C 1
ATOM 2086 O O . ASP A 1 235 ? 12.668 -7.279 9.433 1.00 169.99 236 ASP A O 1
ATOM 2091 N N . GLN A 1 236 ? 11.700 -5.498 8.459 1.00 186.44 237 GLN A N 1
ATOM 2092 C CA . GLN A 1 236 ? 10.362 -5.826 8.941 1.00 199.44 237 GLN A CA 1
ATOM 2093 C C . GLN A 1 236 ? 9.666 -6.801 8.004 1.00 217.27 237 GLN A C 1
ATOM 2094 O O . GLN A 1 236 ? 8.684 -7.444 8.374 1.00 223.65 237 GLN A O 1
ATOM 2102 N N . GLN A 1 237 ? 10.181 -6.901 6.785 1.00 224.73 238 GLN A N 1
ATOM 2103 C CA . GLN A 1 237 ? 9.615 -7.799 5.789 1.00 230.16 238 GLN A CA 1
ATOM 2104 C C . GLN A 1 237 ? 10.266 -9.176 5.857 1.00 233.24 238 GLN A C 1
ATOM 2105 O O . GLN A 1 237 ? 9.773 -10.133 5.261 1.00 229.71 238 GLN A O 1
ATOM 2113 N N . ASP A 1 238 ? 11.373 -9.273 6.588 1.00 241.94 239 ASP A N 1
ATOM 2114 C CA . ASP A 1 238 ? 12.031 -10.557 6.803 1.00 242.13 239 ASP A CA 1
ATOM 2115 C C . ASP A 1 238 ? 11.395 -11.284 7.978 1.00 243.36 239 ASP A C 1
ATOM 2116 O O . ASP A 1 238 ? 11.209 -12.501 7.947 1.00 243.22 239 ASP A O 1
ATOM 2121 N N . ASP A 1 239 ? 11.064 -10.523 9.015 1.00 243.63 240 ASP A N 1
ATOM 2122 C CA . ASP A 1 239 ? 10.449 -11.077 10.213 1.00 243.23 240 ASP A CA 1
ATOM 2123 C C . ASP A 1 239 ? 9.025 -11.547 9.939 1.00 243.85 240 ASP A C 1
ATOM 2124 O O . ASP A 1 239 ? 8.568 -12.532 10.517 1.00 240.02 240 ASP A O 1
ATOM 2129 N N . ASP A 1 240 ? 8.327 -10.840 9.056 1.00 247.56 241 ASP A N 1
ATOM 2130 C CA . ASP A 1 240 ? 6.962 -11.210 8.703 1.00 251.04 241 ASP A CA 1
ATOM 2131 C C . ASP A 1 240 ? 6.935 -12.538 7.955 1.00 250.70 241 ASP A C 1
ATOM 2132 O O . ASP A 1 240 ? 6.750 -13.595 8.559 1.00 249.90 241 ASP A O 1
ATOM 2137 N N . VAL B 1 1 ? 64.758 5.894 25.822 1.00 113.28 2 VAL B N 1
ATOM 2138 C CA . VAL B 1 1 ? 64.338 5.021 26.910 1.00 112.29 2 VAL B CA 1
ATOM 2139 C C . VAL B 1 1 ? 65.186 5.274 28.152 1.00 106.81 2 VAL B C 1
ATOM 2140 O O . VAL B 1 1 ? 65.996 4.433 28.545 1.00 102.00 2 VAL B O 1
ATOM 2150 N N . ASP B 1 2 ? 64.995 6.439 28.762 1.00 110.91 3 ASP B N 1
ATOM 2151 C CA . ASP B 1 2 ? 65.770 6.845 29.929 1.00 114.25 3 ASP B CA 1
ATOM 2152 C C . ASP B 1 2 ? 65.624 5.848 31.075 1.00 108.36 3 ASP B C 1
ATOM 2153 O O . ASP B 1 2 ? 64.607 5.829 31.769 1.00 108.01 3 ASP B O 1
ATOM 2158 N N . ARG B 1 3 ? 66.651 5.028 31.270 1.00 101.91 4 ARG B N 1
ATOM 2159 C CA . ARG B 1 3 ? 66.649 4.034 32.336 1.00 96.97 4 ARG B CA 1
ATOM 2160 C C . ARG B 1 3 ? 66.581 4.678 33.716 1.00 96.93 4 ARG B C 1
ATOM 2161 O O . ARG B 1 3 ? 65.924 4.161 34.620 1.00 96.65 4 ARG B O 1
ATOM 2169 N N . GLU B 1 4 ? 67.267 5.805 33.871 1.00 102.46 5 GLU B N 1
ATOM 2170 C CA . GLU B 1 4 ? 67.334 6.490 35.156 1.00 107.73 5 GLU B CA 1
ATOM 2171 C C . GLU B 1 4 ? 65.965 6.971 35.630 1.00 108.49 5 GLU B C 1
ATOM 2172 O O . GLU B 1 4 ? 65.690 6.985 36.830 1.00 110.01 5 GLU B O 1
ATOM 2178 N N . GLN B 1 5 ? 65.111 7.365 34.691 1.00 109.30 6 GLN B N 1
ATOM 2179 C CA . GLN B 1 5 ? 63.784 7.866 35.039 1.00 108.05 6 GLN B CA 1
ATOM 2180 C C . GLN B 1 5 ? 62.824 6.726 35.365 1.00 102.03 6 GLN B C 1
ATOM 2181 O O . GLN B 1 5 ? 61.811 6.930 36.035 1.00 104.29 6 GLN B O 1
ATOM 2189 N N . LEU B 1 6 ? 63.144 5.527 34.887 1.00 90.32 7 LEU B N 1
ATOM 2190 C CA . LEU B 1 6 ? 62.396 4.336 35.266 1.00 79.50 7 LEU B CA 1
ATOM 2191 C C . LEU B 1 6 ? 62.600 4.067 36.751 1.00 80.78 7 LEU B C 1
ATOM 2192 O O . LEU B 1 6 ? 61.650 3.794 37.484 1.00 80.41 7 LEU B O 1
ATOM 2197 N N . VAL B 1 7 ? 63.854 4.152 37.183 1.00 80.02 8 VAL B N 1
ATOM 2198 C CA . VAL B 1 7 ? 64.204 4.019 38.591 1.00 79.95 8 VAL B CA 1
ATOM 2199 C C . VAL B 1 7 ? 63.640 5.194 39.385 1.00 82.20 8 VAL B C 1
ATOM 2200 O O . VAL B 1 7 ? 63.277 5.052 40.553 1.00 82.06 8 VAL B O 1
ATOM 2210 N N . GLN B 1 8 ? 63.563 6.353 38.740 1.00 89.40 9 GLN B N 1
ATOM 2211 C CA . GLN B 1 8 ? 63.029 7.551 39.377 1.00 96.64 9 GLN B CA 1
ATOM 2212 C C . GLN B 1 8 ? 61.546 7.378 39.692 1.00 91.36 9 GLN B C 1
ATOM 2213 O O . GLN B 1 8 ? 61.012 8.014 40.602 1.00 89.73 9 GLN B O 1
ATOM 2221 N N . LYS B 1 9 ? 60.886 6.510 38.933 1.00 87.01 10 LYS B N 1
ATOM 2222 C CA . LYS B 1 9 ? 59.471 6.238 39.140 1.00 84.91 10 LYS B CA 1
ATOM 2223 C C . LYS B 1 9 ? 59.272 5.170 40.210 1.00 81.32 10 LYS B C 1
ATOM 2224 O O . LYS B 1 9 ? 58.350 5.257 41.022 1.00 78.50 10 LYS B O 1
ATOM 2230 N N . ALA B 1 10 ? 60.146 4.168 40.204 1.00 74.11 11 ALA B N 1
ATOM 2231 C CA . ALA B 1 10 ? 60.090 3.090 41.186 1.00 63.36 11 ALA B CA 1
ATOM 2232 C C . ALA B 1 10 ? 60.204 3.635 42.607 1.00 66.43 11 ALA B C 1
ATOM 2233 O O . ALA B 1 10 ? 59.466 3.213 43.498 1.00 66.34 11 ALA B O 1
ATOM 2235 N N . ARG B 1 11 ? 61.129 4.568 42.813 1.00 74.16 12 ARG B N 1
ATOM 2236 C CA . ARG B 1 11 ? 61.276 5.224 44.109 1.00 78.25 12 ARG B CA 1
ATOM 2237 C C . ARG B 1 11 ? 60.006 5.986 44.461 1.00 79.12 12 ARG B C 1
ATOM 2238 O O . ARG B 1 11 ? 59.559 5.977 45.609 1.00 83.75 12 ARG B O 1
ATOM 2246 N N . LEU B 1 12 ? 59.432 6.649 43.461 1.00 74.70 13 LEU B N 1
ATOM 2247 C CA . LEU B 1 12 ? 58.185 7.384 43.633 1.00 75.22 13 LEU B CA 1
ATOM 2248 C C . LEU B 1 12 ? 57.032 6.447 43.975 1.00 77.54 13 LEU B C 1
ATOM 2249 O O . LEU B 1 12 ? 56.255 6.716 44.892 1.00 77.30 13 LEU B O 1
ATOM 2254 N N . ALA B 1 13 ? 56.925 5.348 43.235 1.00 78.59 14 ALA B N 1
ATOM 2255 C CA . ALA B 1 13 ? 55.862 4.373 43.458 1.00 77.53 14 ALA B CA 1
ATOM 2256 C C . ALA B 1 13 ? 55.948 3.780 44.858 1.00 75.50 14 ALA B C 1
ATOM 2257 O O . ALA B 1 13 ? 54.927 3.522 45.497 1.00 78.97 14 ALA B O 1
ATOM 2259 N N . GLU B 1 14 ? 57.173 3.570 45.329 1.00 76.54 15 GLU B N 1
ATOM 2260 C CA . GLU B 1 14 ? 57.398 3.000 46.651 1.00 83.56 15 GLU B CA 1
ATOM 2261 C C . GLU B 1 14 ? 56.899 3.938 47.742 1.00 85.35 15 GLU B C 1
ATOM 2262 O O . GLU B 1 14 ? 56.243 3.510 48.692 1.00 84.40 15 GLU B O 1
ATOM 2268 N N . GLN B 1 15 ? 57.212 5.221 47.598 1.00 85.17 16 GLN B N 1
ATOM 2269 C CA . GLN B 1 15 ? 56.785 6.224 48.564 1.00 89.24 16 GLN B CA 1
ATOM 2270 C C . GLN B 1 15 ? 55.266 6.355 48.611 1.00 85.22 16 GLN B C 1
ATOM 2271 O O . GLN B 1 15 ? 54.696 6.673 49.653 1.00 87.10 16 GLN B O 1
ATOM 2279 N N . ALA B 1 16 ? 54.614 6.103 47.482 1.00 81.75 17 ALA B N 1
ATOM 2280 C CA . ALA B 1 16 ? 53.162 6.216 47.410 1.00 84.04 17 ALA B CA 1
ATOM 2281 C C . ALA B 1 16 ? 52.490 4.882 47.718 1.00 85.75 17 ALA B C 1
ATOM 2282 O O . ALA B 1 16 ? 51.263 4.777 47.710 1.00 87.75 17 ALA B O 1
ATOM 2284 N N . GLU B 1 17 ? 53.308 3.869 47.990 1.00 82.61 18 GLU B N 1
ATOM 2285 C CA . GLU B 1 17 ? 52.819 2.523 48.271 1.00 79.68 18 GLU B CA 1
ATOM 2286 C C . GLU B 1 17 ? 52.002 1.964 47.116 1.00 76.10 18 GLU B C 1
ATOM 2287 O O . GLU B 1 17 ? 50.989 1.293 47.317 1.00 70.58 18 GLU B O 1
ATOM 2293 N N . ARG B 1 18 ? 52.456 2.253 45.903 1.00 78.38 19 ARG B N 1
ATOM 2294 C CA . ARG B 1 18 ? 51.847 1.706 44.702 1.00 82.07 19 ARG B CA 1
ATOM 2295 C C . ARG B 1 18 ? 52.783 0.671 44.088 1.00 81.47 19 ARG B C 1
ATOM 2296 O O . ARG B 1 18 ? 53.332 0.879 43.008 1.00 83.93 19 ARG B O 1
ATOM 2304 N N . TYR B 1 19 ? 52.958 -0.444 44.789 1.00 77.40 20 TYR B N 1
ATOM 2305 C CA . TYR B 1 19 ? 53.939 -1.457 44.409 1.00 78.80 20 TYR B CA 1
ATOM 2306 C C . TYR B 1 19 ? 53.648 -2.114 43.062 1.00 80.22 20 TYR B C 1
ATOM 2307 O O . TYR B 1 19 ? 54.548 -2.677 42.439 1.00 86.42 20 TYR B O 1
ATOM 2316 N N . ASP B 1 20 ? 52.399 -2.051 42.613 1.00 84.49 21 ASP B N 1
ATOM 2317 C CA . ASP B 1 20 ? 52.052 -2.580 41.298 1.00 87.58 21 ASP B CA 1
ATOM 2318 C C . ASP B 1 20 ? 52.724 -1.749 40.211 1.00 84.80 21 ASP B C 1
ATOM 2319 O O . ASP B 1 20 ? 53.281 -2.289 39.254 1.00 85.84 21 ASP B O 1
ATOM 2324 N N . ASP B 1 21 ? 52.666 -0.431 40.370 1.00 79.07 22 ASP B N 1
ATOM 2325 C CA . ASP B 1 21 ? 53.391 0.485 39.499 1.00 78.87 22 ASP B CA 1
ATOM 2326 C C . ASP B 1 21 ? 54.894 0.303 39.678 1.00 76.73 22 ASP B C 1
ATOM 2327 O O . ASP B 1 21 ? 55.643 0.204 38.705 1.00 79.30 22 ASP B O 1
ATOM 2332 N N . MET B 1 22 ? 55.318 0.259 40.939 1.00 78.03 23 MET B N 1
ATOM 2333 C CA . MET B 1 22 ? 56.721 0.083 41.309 1.00 76.60 23 MET B CA 1
ATOM 2334 C C . MET B 1 22 ? 57.309 -1.199 40.728 1.00 75.87 23 MET B C 1
ATOM 2335 O O . MET B 1 22 ? 58.426 -1.201 40.210 1.00 73.59 23 MET B O 1
ATOM 2340 N N . ALA B 1 23 ? 56.554 -2.288 40.824 1.00 74.50 24 ALA B N 1
ATOM 2341 C CA . ALA B 1 23 ? 56.983 -3.568 40.275 1.00 69.24 24 ALA B CA 1
ATOM 2342 C C . ALA B 1 23 ? 57.088 -3.498 38.757 1.00 68.17 24 ALA B C 1
ATOM 2343 O O . ALA B 1 23 ? 57.954 -4.132 38.155 1.00 71.36 24 ALA B O 1
ATOM 2345 N N . ALA B 1 24 ? 56.200 -2.722 38.145 1.00 66.04 25 ALA B N 1
ATOM 2346 C CA . ALA B 1 24 ? 56.187 -2.572 36.695 1.00 67.19 25 ALA B CA 1
ATOM 2347 C C . ALA B 1 24 ? 57.434 -1.850 36.201 1.00 65.41 25 ALA B C 1
ATOM 2348 O O . ALA B 1 24 ? 58.063 -2.274 35.232 1.00 65.39 25 ALA B O 1
ATOM 2350 N N . ALA B 1 25 ? 57.783 -0.758 36.876 1.00 73.18 26 ALA B N 1
ATOM 2351 C CA . ALA B 1 25 ? 58.927 0.057 36.485 1.00 72.98 26 ALA B CA 1
ATOM 2352 C C . ALA B 1 25 ? 60.235 -0.713 36.626 1.00 73.67 26 ALA B C 1
ATOM 2353 O O . ALA B 1 25 ? 61.125 -0.600 35.784 1.00 73.75 26 ALA B O 1
ATOM 2355 N N . MET B 1 26 ? 60.343 -1.499 37.692 1.00 72.74 27 MET B N 1
ATOM 2356 C CA . MET B 1 26 ? 61.567 -2.239 37.965 1.00 74.80 27 MET B CA 1
ATOM 2357 C C . MET B 1 26 ? 61.730 -3.436 37.034 1.00 73.24 27 MET B C 1
ATOM 2358 O O . MET B 1 26 ? 62.852 -3.824 36.709 1.00 77.88 27 MET B O 1
ATOM 2363 N N . LYS B 1 27 ? 60.618 -4.022 36.603 1.00 70.27 28 LYS B N 1
ATOM 2364 C CA . LYS B 1 27 ? 60.685 -5.080 35.605 1.00 66.99 28 LYS B CA 1
ATOM 2365 C C . LYS B 1 27 ? 61.171 -4.507 34.280 1.00 70.10 28 LYS B C 1
ATOM 2366 O O . LYS B 1 27 ? 61.745 -5.218 33.456 1.00 74.19 28 LYS B O 1
ATOM 2372 N N . ASN B 1 28 ? 60.936 -3.213 34.085 1.00 73.53 29 ASN B N 1
ATOM 2373 C CA . ASN B 1 28 ? 61.359 -2.525 32.872 1.00 81.75 29 ASN B CA 1
ATOM 2374 C C . ASN B 1 28 ? 62.868 -2.319 32.863 1.00 85.91 29 ASN B C 1
ATOM 2375 O O . ASN B 1 28 ? 63.544 -2.626 31.879 1.00 87.32 29 ASN B O 1
ATOM 2380 N N . VAL B 1 29 ? 63.388 -1.793 33.968 1.00 86.14 30 VAL B N 1
ATOM 2381 C CA . VAL B 1 29 ? 64.825 -1.622 34.141 1.00 85.55 30 VAL B CA 1
ATOM 2382 C C . VAL B 1 29 ? 65.532 -2.968 34.013 1.00 83.45 30 VAL B C 1
ATOM 2383 O O . VAL B 1 29 ? 66.653 -3.050 33.512 1.00 84.52 30 VAL B O 1
ATOM 2393 N N . THR B 1 30 ? 64.858 -4.023 34.459 1.00 74.99 31 THR B N 1
ATOM 2394 C CA . THR B 1 30 ? 65.408 -5.371 34.391 1.00 75.31 31 THR B CA 1
ATOM 2395 C C . THR B 1 30 ? 65.544 -5.833 32.942 1.00 83.87 31 THR B C 1
ATOM 2396 O O . THR B 1 30 ? 66.477 -6.559 32.597 1.00 85.71 31 THR B O 1
ATOM 2403 N N . GLU B 1 31 ? 64.613 -5.399 32.098 1.00 89.37 32 GLU B N 1
ATOM 2404 C CA . GLU B 1 31 ? 64.576 -5.825 30.703 1.00 92.01 32 GLU B CA 1
ATOM 2405 C C . GLU B 1 31 ? 65.537 -5.033 29.820 1.00 93.50 32 GLU B C 1
ATOM 2406 O O . GLU B 1 31 ? 65.547 -5.200 28.601 1.00 97.46 32 GLU B O 1
ATOM 2412 N N . LEU B 1 32 ? 66.338 -4.171 30.437 1.00 91.40 33 LEU B N 1
ATOM 2413 C CA . LEU B 1 32 ? 67.337 -3.401 29.706 1.00 90.50 33 LEU B CA 1
ATOM 2414 C C . LEU B 1 32 ? 68.657 -4.163 29.655 1.00 97.53 33 LEU B C 1
ATOM 2415 O O . LEU B 1 32 ? 69.707 -3.587 29.367 1.00 95.92 33 LEU B O 1
ATOM 2420 N N . ASN B 1 33 ? 68.573 -5.461 29.937 1.00 110.05 34 ASN B N 1
ATOM 2421 C CA . ASN B 1 33 ? 69.712 -6.381 29.942 1.00 114.53 34 ASN B CA 1
ATOM 2422 C C . ASN B 1 33 ? 71.004 -5.773 30.490 1.00 113.41 34 ASN B C 1
ATOM 2423 O O . ASN B 1 33 ? 72.077 -5.931 29.906 1.00 113.33 34 ASN B O 1
ATOM 2428 N N . GLU B 1 34 ? 70.888 -5.070 31.612 1.00 114.91 35 GLU B N 1
ATOM 2429 C CA . GLU B 1 34 ? 72.053 -4.542 32.313 1.00 116.13 35 GLU B CA 1
ATOM 2430 C C . GLU B 1 34 ? 71.922 -4.748 33.817 1.00 111.13 35 GLU B C 1
ATOM 2431 O O . GLU B 1 34 ? 70.846 -4.555 34.383 1.00 106.71 35 GLU B O 1
ATOM 2437 N N . PRO B 1 35 ? 73.029 -5.142 34.465 1.00 106.99 36 PRO B N 1
ATOM 2438 C CA . PRO B 1 35 ? 73.100 -5.472 35.894 1.00 105.00 36 PRO B CA 1
ATOM 2439 C C . PRO B 1 35 ? 72.416 -4.447 36.797 1.00 100.66 36 PRO B C 1
ATOM 2440 O O . PRO B 1 35 ? 72.504 -3.245 36.548 1.00 92.66 36 PRO B O 1
ATOM 2444 N N . LEU B 1 36 ? 71.735 -4.929 37.833 1.00 101.94 37 LEU B N 1
ATOM 2445 C CA . LEU B 1 36 ? 71.093 -4.050 38.802 1.00 98.47 37 LEU B CA 1
ATOM 2446 C C . LEU B 1 36 ? 72.028 -3.736 39.962 1.00 100.98 37 LEU B C 1
ATOM 2447 O O . LEU B 1 36 ? 72.637 -4.635 40.544 1.00 105.26 37 LEU B O 1
ATOM 2452 N N . SER B 1 37 ? 72.140 -2.454 40.293 1.00 99.70 38 SER B N 1
ATOM 2453 C CA . SER B 1 37 ? 72.898 -2.037 41.463 1.00 101.20 38 SER B CA 1
ATOM 2454 C C . SER B 1 37 ? 72.205 -2.546 42.721 1.00 99.35 38 SER B C 1
ATOM 2455 O O . SER B 1 37 ? 71.094 -3.070 42.653 1.00 100.76 38 SER B O 1
ATOM 2458 N N . ASN B 1 38 ? 72.860 -2.392 43.866 1.00 98.78 39 ASN B N 1
ATOM 2459 C CA . ASN B 1 38 ? 72.294 -2.868 45.121 1.00 97.73 39 ASN B CA 1
ATOM 2460 C C . ASN B 1 38 ? 70.971 -2.179 45.437 1.00 97.51 39 ASN B C 1
ATOM 2461 O O . ASN B 1 38 ? 70.029 -2.817 45.907 1.00 101.50 39 ASN B O 1
ATOM 2466 N N . GLU B 1 39 ? 70.896 -0.879 45.164 1.00 94.33 40 GLU B N 1
ATOM 2467 C CA . GLU B 1 39 ? 69.667 -0.132 45.405 1.00 96.72 40 GLU B CA 1
ATOM 2468 C C . GLU B 1 39 ? 68.549 -0.603 44.481 1.00 96.03 40 GLU B C 1
ATOM 2469 O O . GLU B 1 39 ? 67.425 -0.844 44.923 1.00 95.74 40 GLU B O 1
ATOM 2475 N N . GLU B 1 40 ? 68.866 -0.723 43.195 1.00 95.84 41 GLU B N 1
ATOM 2476 C CA . GLU B 1 40 ? 67.911 -1.204 42.203 1.00 92.07 41 GLU B CA 1
ATOM 2477 C C . GLU B 1 40 ? 67.493 -2.641 42.502 1.00 90.87 41 GLU B C 1
ATOM 2478 O O . GLU B 1 40 ? 66.311 -2.982 42.433 1.00 93.10 41 GLU B O 1
ATOM 2484 N N . ARG B 1 41 ? 68.474 -3.476 42.838 1.00 88.47 42 ARG B N 1
ATOM 2485 C CA . ARG B 1 41 ? 68.226 -4.882 43.136 1.00 82.88 42 ARG B CA 1
ATOM 2486 C C . ARG B 1 41 ? 67.229 -5.028 44.279 1.00 77.50 42 ARG B C 1
ATOM 2487 O O . ARG B 1 41 ? 66.434 -5.966 44.308 1.00 73.55 42 ARG B O 1
ATOM 2495 N N . ASN B 1 42 ? 67.273 -4.088 45.216 1.00 82.08 43 ASN B N 1
ATOM 2496 C CA . ASN B 1 42 ? 66.347 -4.098 46.340 1.00 81.47 43 ASN B CA 1
ATOM 2497 C C . ASN B 1 42 ? 64.982 -3.534 45.962 1.00 76.25 43 ASN B C 1
ATOM 2498 O O . ASN B 1 42 ? 63.952 -4.079 46.356 1.00 71.65 43 ASN B O 1
ATOM 2503 N N . LEU B 1 43 ? 64.982 -2.445 45.197 1.00 77.36 44 LEU B N 1
ATOM 2504 C CA . LEU B 1 43 ? 63.745 -1.839 44.710 1.00 75.02 44 LEU B CA 1
ATOM 2505 C C . LEU B 1 43 ? 62.877 -2.873 43.997 1.00 77.96 44 LEU B C 1
ATOM 2506 O O . LEU B 1 43 ? 61.657 -2.900 44.168 1.00 77.49 44 LEU B O 1
ATOM 2511 N N . LEU B 1 44 ? 63.519 -3.727 43.206 1.00 77.11 45 LEU B N 1
ATOM 2512 C CA . LEU B 1 44 ? 62.833 -4.809 42.510 1.00 72.38 45 LEU B CA 1
ATOM 2513 C C . LEU B 1 44 ? 62.255 -5.825 43.491 1.00 73.58 45 LEU B C 1
ATOM 2514 O O . LEU B 1 44 ? 61.092 -6.216 43.382 1.00 74.12 45 LEU B O 1
ATOM 2519 N N . SER B 1 45 ? 63.075 -6.247 44.448 1.00 72.19 46 SER B N 1
ATOM 2520 C CA . SER B 1 45 ? 62.661 -7.236 45.437 1.00 66.71 46 SER B CA 1
ATOM 2521 C C . SER B 1 45 ? 61.526 -6.709 46.317 1.00 65.98 46 SER B C 1
ATOM 2522 O O . SER B 1 45 ? 60.530 -7.398 46.527 1.00 64.13 46 SER B O 1
ATOM 2525 N N . VAL B 1 46 ? 61.681 -5.486 46.823 1.00 72.21 47 VAL B N 1
ATOM 2526 C CA . VAL B 1 46 ? 60.662 -4.843 47.656 1.00 73.96 47 VAL B CA 1
ATOM 2527 C C . VAL B 1 46 ? 59.317 -4.784 46.949 1.00 77.41 47 VAL B C 1
ATOM 2528 O O . VAL B 1 46 ? 58.284 -5.132 47.523 1.00 82.02 47 VAL B O 1
ATOM 2538 N N . ALA B 1 47 ? 59.347 -4.338 45.698 1.00 75.31 48 ALA B N 1
ATOM 2539 C CA . ALA B 1 47 ? 58.142 -4.215 44.888 1.00 71.44 48 ALA B CA 1
ATOM 2540 C C . ALA B 1 47 ? 57.388 -5.536 44.810 1.00 66.54 48 ALA B C 1
ATOM 2541 O O . ALA B 1 47 ? 56.284 -5.662 45.339 1.00 64.41 48 ALA B O 1
ATOM 2543 N N . TYR B 1 48 ? 57.998 -6.521 44.158 1.00 62.52 49 TYR B N 1
ATOM 2544 C CA . TYR B 1 48 ? 57.355 -7.813 43.959 1.00 66.82 49 TYR B CA 1
ATOM 2545 C C . TYR B 1 48 ? 57.036 -8.513 45.276 1.00 74.35 49 TYR B C 1
ATOM 2546 O O . TYR B 1 48 ? 56.053 -9.248 45.361 1.00 82.63 49 TYR B O 1
ATOM 2555 N N . LYS B 1 49 ? 57.857 -8.284 46.298 1.00 74.70 50 LYS B N 1
ATOM 2556 C CA . LYS B 1 49 ? 57.590 -8.844 47.621 1.00 75.21 50 LYS B CA 1
ATOM 2557 C C . LYS B 1 49 ? 56.228 -8.384 48.122 1.00 70.32 50 LYS B C 1
ATOM 2558 O O . LYS B 1 49 ? 55.431 -9.182 48.614 1.00 69.99 50 LYS B O 1
ATOM 2564 N N . ASN B 1 50 ? 55.966 -7.088 47.987 1.00 67.05 51 ASN B N 1
ATOM 2565 C CA . ASN B 1 50 ? 54.697 -6.518 48.420 1.00 71.85 51 ASN B CA 1
ATOM 2566 C C . ASN B 1 50 ? 53.527 -6.958 47.546 1.00 73.87 51 ASN B C 1
ATOM 2567 O O . ASN B 1 50 ? 52.419 -7.152 48.041 1.00 79.14 51 ASN B O 1
ATOM 2572 N N . VAL B 1 51 ? 53.773 -7.112 46.248 1.00 69.06 52 VAL B N 1
ATOM 2573 C CA . VAL B 1 51 ? 52.730 -7.547 45.324 1.00 64.15 52 VAL B CA 1
ATOM 2574 C C . VAL B 1 51 ? 52.269 -8.965 45.653 1.00 63.39 52 VAL B C 1
ATOM 2575 O O . VAL B 1 51 ? 51.091 -9.196 45.925 1.00 65.64 52 VAL B O 1
ATOM 2585 N N . VAL B 1 52 ? 53.205 -9.910 45.629 1.00 60.75 53 VAL B N 1
ATOM 2586 C CA . VAL B 1 52 ? 52.887 -11.307 45.909 1.00 61.84 53 VAL B CA 1
ATOM 2587 C C . VAL B 1 52 ? 52.406 -11.475 47.346 1.00 64.85 53 VAL B C 1
ATOM 2588 O O . VAL B 1 52 ? 51.562 -12.324 47.633 1.00 64.05 53 VAL B O 1
ATOM 2598 N N . GLY B 1 53 ? 52.937 -10.644 48.237 1.00 64.06 54 GLY B N 1
ATOM 2599 C CA . GLY B 1 53 ? 52.585 -10.698 49.643 1.00 65.33 54 GLY B CA 1
ATOM 2600 C C . GLY B 1 53 ? 51.126 -10.374 49.894 1.00 67.74 54 GLY B C 1
ATOM 2601 O O . GLY B 1 53 ? 50.491 -10.966 50.765 1.00 73.53 54 GLY B O 1
ATOM 2602 N N . ALA B 1 54 ? 50.591 -9.435 49.122 1.00 65.91 55 ALA B N 1
ATOM 2603 C CA . ALA B 1 54 ? 49.195 -9.038 49.255 1.00 70.91 55 ALA B CA 1
ATOM 2604 C C . ALA B 1 54 ? 48.259 -10.193 48.913 1.00 77.51 55 ALA B C 1
ATOM 2605 O O . ALA B 1 54 ? 47.164 -10.301 49.465 1.00 78.51 55 ALA B O 1
ATOM 2607 N N . ARG B 1 55 ? 48.699 -11.053 47.998 1.00 82.43 56 ARG B N 1
ATOM 2608 C CA . ARG B 1 55 ? 47.922 -12.225 47.608 1.00 84.33 56 ARG B CA 1
ATOM 2609 C C . ARG B 1 55 ? 48.015 -13.328 48.657 1.00 85.40 56 ARG B C 1
ATOM 2610 O O . ARG B 1 55 ? 47.007 -13.937 49.018 1.00 90.61 56 ARG B O 1
ATOM 2618 N N . ARG B 1 56 ? 49.230 -13.587 49.133 1.00 81.29 57 ARG B N 1
ATOM 2619 C CA . ARG B 1 56 ? 49.449 -14.573 50.185 1.00 80.14 57 ARG B CA 1
ATOM 2620 C C . ARG B 1 56 ? 48.587 -14.247 51.392 1.00 81.48 57 ARG B C 1
ATOM 2621 O O . ARG B 1 56 ? 47.953 -15.128 51.974 1.00 89.93 57 ARG B O 1
ATOM 2629 N N . SER B 1 57 ? 48.563 -12.971 51.759 1.00 75.52 58 SER B N 1
ATOM 2630 C CA . SER B 1 57 ? 47.737 -12.520 52.866 1.00 76.70 58 SER B CA 1
ATOM 2631 C C . SER B 1 57 ? 46.267 -12.812 52.586 1.00 76.84 58 SER B C 1
ATOM 2632 O O . SER B 1 57 ? 45.593 -13.443 53.398 1.00 77.89 58 SER B O 1
ATOM 2635 N N . SER B 1 58 ? 45.780 -12.366 51.431 1.00 81.72 59 SER B N 1
ATOM 2636 C CA . SER B 1 58 ? 44.384 -12.577 51.054 1.00 83.61 59 SER B CA 1
ATOM 2637 C C . SER B 1 58 ? 44.033 -14.057 50.993 1.00 85.71 59 SER B C 1
ATOM 2638 O O . SER B 1 58 ? 42.997 -14.480 51.504 1.00 87.57 59 SER B O 1
ATOM 2641 N N . TRP B 1 59 ? 44.906 -14.838 50.366 1.00 83.24 60 TRP B N 1
ATOM 2642 C CA . TRP B 1 59 ? 44.682 -16.267 50.207 1.00 80.62 60 TRP B CA 1
ATOM 2643 C C . TRP B 1 59 ? 44.512 -16.967 51.551 1.00 81.81 60 TRP B C 1
ATOM 2644 O O . TRP B 1 59 ? 43.654 -17.837 51.700 1.00 90.41 60 TRP B O 1
ATOM 2655 N N . ARG B 1 60 ? 45.326 -16.586 52.530 1.00 78.95 61 ARG B N 1
ATOM 2656 C CA . ARG B 1 60 ? 45.245 -17.200 53.849 1.00 78.86 61 ARG B CA 1
ATOM 2657 C C . ARG B 1 60 ? 43.925 -16.862 54.535 1.00 75.93 61 ARG B C 1
ATOM 2658 O O . ARG B 1 60 ? 43.345 -17.696 55.227 1.00 82.73 61 ARG B O 1
ATOM 2666 N N . VAL B 1 61 ? 43.456 -15.634 54.343 1.00 71.78 62 VAL B N 1
ATOM 2667 C CA . VAL B 1 61 ? 42.184 -15.210 54.914 1.00 74.28 62 VAL B CA 1
ATOM 2668 C C . VAL B 1 61 ? 41.023 -15.947 54.252 1.00 80.53 62 VAL B C 1
ATOM 2669 O O . VAL B 1 61 ? 40.047 -16.292 54.912 1.00 88.90 62 VAL B O 1
ATOM 2679 N N . ILE B 1 62 ? 41.131 -16.186 52.949 1.00 80.12 63 ILE B N 1
ATOM 2680 C CA . ILE B 1 62 ? 40.094 -16.916 52.221 1.00 79.19 63 ILE B CA 1
ATOM 2681 C C . ILE B 1 62 ? 40.153 -18.404 52.557 1.00 84.22 63 ILE B C 1
ATOM 2682 O O . ILE B 1 62 ? 39.124 -19.037 52.793 1.00 89.37 63 ILE B O 1
ATOM 2692 N N . SER B 1 63 ? 41.364 -18.953 52.591 1.00 87.80 64 SER B N 1
ATOM 2693 C CA . SER B 1 63 ? 41.550 -20.369 52.890 1.00 96.54 64 SER B CA 1
ATOM 2694 C C . SER B 1 63 ? 41.198 -20.678 54.342 1.00 96.75 64 SER B C 1
ATOM 2695 O O . SER B 1 63 ? 40.932 -21.826 54.694 1.00 100.32 64 SER B O 1
ATOM 2698 N N . SER B 1 64 ? 41.203 -19.647 55.181 1.00 97.31 65 SER B N 1
ATOM 2699 C CA . SER B 1 64 ? 40.829 -19.805 56.580 1.00 103.95 65 SER B CA 1
ATOM 2700 C C . SER B 1 64 ? 39.312 -19.842 56.718 1.00 113.42 65 SER B C 1
ATOM 2701 O O . SER B 1 64 ? 38.766 -20.605 57.515 1.00 123.55 65 SER B O 1
ATOM 2704 N N . ILE B 1 65 ? 38.640 -19.012 55.930 1.00 112.54 66 ILE B N 1
ATOM 2705 C CA . ILE B 1 65 ? 37.186 -18.946 55.933 1.00 122.71 66 ILE B CA 1
ATOM 2706 C C . ILE B 1 65 ? 36.588 -20.159 55.222 1.00 125.28 66 ILE B C 1
ATOM 2707 O O . ILE B 1 65 ? 35.464 -20.567 55.512 1.00 127.25 66 ILE B O 1
ATOM 2717 N N . GLU B 1 66 ? 37.353 -20.741 54.301 1.00 129.92 67 GLU B N 1
ATOM 2718 C CA . GLU B 1 66 ? 36.887 -21.893 53.533 1.00 132.00 67 GLU B CA 1
ATOM 2719 C C . GLU B 1 66 ? 36.799 -23.145 54.401 1.00 133.17 67 GLU B C 1
ATOM 2720 O O . GLU B 1 66 ? 35.992 -24.038 54.139 1.00 137.08 67 GLU B O 1
ATOM 2726 N N . GLN B 1 67 ? 37.632 -23.203 55.434 1.00 131.24 68 GLN B N 1
ATOM 2727 C CA . GLN B 1 67 ? 37.643 -24.347 56.338 1.00 135.78 68 GLN B CA 1
ATOM 2728 C C . GLN B 1 67 ? 36.692 -24.135 57.513 1.00 142.57 68 GLN B C 1
ATOM 2729 O O . GLN B 1 67 ? 36.159 -25.094 58.070 1.00 146.77 68 GLN B O 1
ATOM 2737 N N . LYS B 1 68 ? 36.479 -22.877 57.884 1.00 145.93 69 LYS B N 1
ATOM 2738 C CA . LYS B 1 68 ? 35.584 -22.557 58.991 1.00 149.46 69 LYS B CA 1
ATOM 2739 C C . LYS B 1 68 ? 34.118 -22.627 58.581 1.00 152.25 69 LYS B C 1
ATOM 2740 O O . LYS B 1 68 ? 33.241 -22.825 59.420 1.00 154.83 69 LYS B O 1
ATOM 2746 N N . THR B 1 69 ? 33.853 -22.462 57.290 1.00 155.11 70 THR B N 1
ATOM 2747 C CA . THR B 1 69 ? 32.484 -22.493 56.794 1.00 162.31 70 THR B CA 1
ATOM 2748 C C . THR B 1 69 ? 32.229 -23.744 55.964 1.00 170.23 70 THR B C 1
ATOM 2749 O O . THR B 1 69 ? 31.195 -23.862 55.307 1.00 172.64 70 THR B O 1
ATOM 2756 N N . SER B 1 70 ? 33.175 -24.677 55.998 1.00 174.11 71 SER B N 1
ATOM 2757 C CA . SER B 1 70 ? 33.071 -25.896 55.205 1.00 180.83 71 SER B CA 1
ATOM 2758 C C . SER B 1 70 ? 31.925 -26.777 55.689 1.00 185.05 71 SER B C 1
ATOM 2759 O O . SER B 1 70 ? 31.093 -27.222 54.897 1.00 186.37 71 SER B O 1
ATOM 2762 N N . ALA B 1 71 ? 31.886 -27.020 56.996 1.00 186.30 72 ALA B N 1
ATOM 2763 C CA . ALA B 1 71 ? 30.857 -27.862 57.593 1.00 186.20 72 ALA B CA 1
ATOM 2764 C C . ALA B 1 71 ? 29.568 -27.083 57.851 1.00 184.58 72 ALA B C 1
ATOM 2765 O O . ALA B 1 71 ? 28.667 -27.569 58.535 1.00 185.08 72 ALA B O 1
ATOM 2767 N N . ASP B 1 72 ? 29.484 -25.875 57.299 1.00 182.28 73 ASP B N 1
ATOM 2768 C CA . ASP B 1 72 ? 28.303 -25.028 57.465 1.00 181.80 73 ASP B CA 1
ATOM 2769 C C . ASP B 1 72 ? 27.068 -25.656 56.826 1.00 182.72 73 ASP B C 1
ATOM 2770 O O . ASP B 1 72 ? 26.061 -25.883 57.496 1.00 178.05 73 ASP B O 1
ATOM 2775 N N . GLY B 1 73 ? 27.150 -25.930 55.528 1.00 185.91 74 GLY B N 1
ATOM 2776 C CA . GLY B 1 73 ? 26.050 -26.544 54.808 1.00 190.23 74 GLY B CA 1
ATOM 2777 C C . GLY B 1 73 ? 25.335 -25.586 53.874 1.00 192.54 74 GLY B C 1
ATOM 2778 O O . GLY B 1 73 ? 24.120 -25.671 53.698 1.00 194.11 74 GLY B O 1
ATOM 2779 N N . ASN B 1 74 ? 26.090 -24.669 53.277 1.00 193.70 75 ASN B N 1
ATOM 2780 C CA . ASN B 1 74 ? 25.537 -23.726 52.310 1.00 193.61 75 ASN B CA 1
ATOM 2781 C C . ASN B 1 74 ? 26.312 -23.793 51.000 1.00 183.28 75 ASN B C 1
ATOM 2782 O O . ASN B 1 74 ? 27.287 -23.068 50.810 1.00 173.12 75 ASN B O 1
ATOM 2787 N N . GLU B 1 75 ? 25.867 -24.661 50.097 1.00 187.90 76 GLU B N 1
ATOM 2788 C CA . GLU B 1 75 ? 26.626 -24.970 48.888 1.00 188.44 76 GLU B CA 1
ATOM 2789 C C . GLU B 1 75 ? 26.818 -23.762 47.973 1.00 186.62 76 GLU B C 1
ATOM 2790 O O . GLU B 1 75 ? 27.830 -23.662 47.279 1.00 189.18 76 GLU B O 1
ATOM 2796 N N . LYS B 1 76 ? 25.851 -22.850 47.966 1.00 178.95 77 LYS B N 1
ATOM 2797 C CA . LYS B 1 76 ? 25.974 -21.631 47.173 1.00 171.30 77 LYS B CA 1
ATOM 2798 C C . LYS B 1 76 ? 27.056 -20.720 47.741 1.00 161.19 77 LYS B C 1
ATOM 2799 O O . LYS B 1 76 ? 27.777 -20.053 46.998 1.00 155.70 77 LYS B O 1
ATOM 2805 N N . LYS B 1 77 ? 27.166 -20.702 49.064 1.00 157.92 78 LYS B N 1
ATOM 2806 C CA . LYS B 1 77 ? 28.117 -19.832 49.742 1.00 149.36 78 LYS B CA 1
ATOM 2807 C C . LYS B 1 77 ? 29.534 -20.394 49.667 1.00 148.95 78 LYS B C 1
ATOM 2808 O O . LYS B 1 77 ? 30.462 -19.696 49.261 1.00 150.14 78 LYS B O 1
ATOM 2814 N N . ILE B 1 78 ? 29.689 -21.655 50.062 1.00 147.13 79 ILE B N 1
ATOM 2815 C CA . ILE B 1 78 ? 30.998 -22.300 50.104 1.00 145.15 79 ILE B CA 1
ATOM 2816 C C . ILE B 1 78 ? 31.647 -22.330 48.724 1.00 141.61 79 ILE B C 1
ATOM 2817 O O . ILE B 1 78 ? 32.866 -22.198 48.599 1.00 140.98 79 ILE B O 1
ATOM 2827 N N . GLU B 1 79 ? 30.829 -22.510 47.692 1.00 143.64 80 GLU B N 1
ATOM 2828 C CA . GLU B 1 79 ? 31.330 -22.577 46.324 1.00 143.86 80 GLU B CA 1
ATOM 2829 C C . GLU B 1 79 ? 31.916 -21.238 45.890 1.00 141.81 80 GLU B C 1
ATOM 2830 O O . GLU B 1 79 ? 32.951 -21.191 45.225 1.00 142.48 80 GLU B O 1
ATOM 2836 N N . MET B 1 80 ? 31.251 -20.152 46.274 1.00 140.66 81 MET B N 1
ATOM 2837 C CA . MET B 1 80 ? 31.702 -18.810 45.920 1.00 139.85 81 MET B CA 1
ATOM 2838 C C . MET B 1 80 ? 33.059 -18.503 46.543 1.00 129.46 81 MET B C 1
ATOM 2839 O O . MET B 1 80 ? 33.859 -17.753 45.982 1.00 123.51 81 MET B O 1
ATOM 2844 N N . VAL B 1 81 ? 33.312 -19.089 47.708 1.00 123.72 82 VAL B N 1
ATOM 2845 C CA . VAL B 1 81 ? 34.584 -18.912 48.398 1.00 114.27 82 VAL B CA 1
ATOM 2846 C C . VAL B 1 81 ? 35.716 -19.609 47.647 1.00 115.84 82 VAL B C 1
ATOM 2847 O O . VAL B 1 81 ? 36.777 -19.023 47.435 1.00 120.49 82 VAL B O 1
ATOM 2857 N N . ARG B 1 82 ? 35.485 -20.856 47.247 1.00 115.52 83 ARG B N 1
ATOM 2858 C CA . ARG B 1 82 ? 36.501 -21.622 46.528 1.00 115.97 83 ARG B CA 1
ATOM 2859 C C . ARG B 1 82 ? 36.859 -20.956 45.207 1.00 112.84 83 ARG B C 1
ATOM 2860 O O . ARG B 1 82 ? 38.016 -20.968 44.788 1.00 118.48 83 ARG B O 1
ATOM 2868 N N . ALA B 1 83 ? 35.861 -20.377 44.551 1.00 102.57 84 ALA B N 1
ATOM 2869 C CA . ALA B 1 83 ? 36.101 -19.641 43.321 1.00 99.17 84 ALA B CA 1
ATOM 2870 C C . ALA B 1 83 ? 36.957 -18.413 43.609 1.00 100.19 84 ALA B C 1
ATOM 2871 O O . ALA B 1 83 ? 37.860 -18.082 42.842 1.00 102.76 84 ALA B O 1
ATOM 2873 N N . TYR B 1 84 ? 36.674 -17.746 44.725 1.00 99.16 85 TYR B N 1
ATOM 2874 C CA . TYR B 1 84 ? 37.419 -16.550 45.108 1.00 94.51 85 TYR B CA 1
ATOM 2875 C C . TYR B 1 84 ? 38.836 -16.915 45.533 1.00 94.05 85 TYR B C 1
ATOM 2876 O O . TYR B 1 84 ? 39.779 -16.164 45.288 1.00 96.23 85 TYR B O 1
ATOM 2885 N N . ARG B 1 85 ? 38.978 -18.073 46.169 1.00 94.17 86 ARG B N 1
ATOM 2886 C CA . ARG B 1 85 ? 40.290 -18.566 46.559 1.00 94.16 86 ARG B CA 1
ATOM 2887 C C . ARG B 1 85 ? 41.112 -18.885 45.317 1.00 97.57 86 ARG B C 1
ATOM 2888 O O . ARG B 1 85 ? 42.296 -18.557 45.240 1.00 96.20 86 ARG B O 1
ATOM 2896 N N . GLU B 1 86 ? 40.471 -19.524 44.345 1.00 102.71 87 GLU B N 1
ATOM 2897 C CA . GLU B 1 86 ? 41.133 -19.898 43.102 1.00 102.95 87 GLU B CA 1
ATOM 2898 C C . GLU B 1 86 ? 41.445 -18.675 42.246 1.00 103.20 87 GLU B C 1
ATOM 2899 O O . GLU B 1 86 ? 42.413 -18.672 41.486 1.00 107.25 87 GLU B O 1
ATOM 2905 N N . LYS B 1 87 ? 40.619 -17.640 42.372 1.00 96.85 88 LYS B N 1
ATOM 2906 C CA . LYS B 1 87 ? 40.852 -16.384 41.667 1.00 89.19 88 LYS B CA 1
ATOM 2907 C C . LYS B 1 87 ? 42.151 -15.739 42.141 1.00 83.04 88 LYS B C 1
ATOM 2908 O O . LYS B 1 87 ? 42.955 -15.266 41.338 1.00 81.71 88 LYS B O 1
ATOM 2914 N N . ILE B 1 88 ? 42.345 -15.731 43.456 1.00 83.47 89 ILE B N 1
ATOM 2915 C CA . ILE B 1 88 ? 43.540 -15.165 44.072 1.00 78.27 89 ILE B CA 1
ATOM 2916 C C . ILE B 1 88 ? 44.765 -16.039 43.802 1.00 76.89 89 ILE B C 1
ATOM 2917 O O . ILE B 1 88 ? 45.863 -15.526 43.588 1.00 79.04 89 ILE B O 1
ATOM 2927 N N . GLU B 1 89 ? 44.569 -17.355 43.799 1.00 75.78 90 GLU B N 1
ATOM 2928 C CA . GLU B 1 89 ? 45.655 -18.293 43.519 1.00 80.19 90 GLU B CA 1
ATOM 2929 C C . GLU B 1 89 ? 46.243 -18.062 42.131 1.00 85.51 90 GLU B C 1
ATOM 2930 O O . GLU B 1 89 ? 47.459 -18.111 41.945 1.00 83.88 90 GLU B O 1
ATOM 2936 N N . LYS B 1 90 ? 45.372 -17.810 41.159 1.00 94.30 91 LYS B N 1
ATOM 2937 C CA . LYS B 1 90 ? 45.810 -17.547 39.794 1.00 98.30 91 LYS B CA 1
ATOM 2938 C C . LYS B 1 90 ? 46.612 -16.253 39.709 1.00 90.75 91 LYS B C 1
ATOM 2939 O O . LYS B 1 90 ? 47.638 -16.199 39.033 1.00 89.98 91 LYS B O 1
ATOM 2945 N N . GLU B 1 91 ? 46.145 -15.213 40.394 1.00 84.83 92 GLU B N 1
ATOM 2946 C CA . GLU B 1 91 ? 46.886 -13.958 40.450 1.00 81.56 92 GLU B CA 1
ATOM 2947 C C . GLU B 1 91 ? 48.261 -14.187 41.061 1.00 78.47 92 GLU B C 1
ATOM 2948 O O . GLU B 1 91 ? 49.270 -13.707 40.546 1.00 79.86 92 GLU B O 1
ATOM 2954 N N . LEU B 1 92 ? 48.291 -14.934 42.160 1.00 73.91 93 LEU B N 1
ATOM 2955 C CA . LEU B 1 92 ? 49.537 -15.238 42.852 1.00 73.17 93 LEU B CA 1
ATOM 2956 C C . LEU B 1 92 ? 50.468 -16.034 41.945 1.00 78.47 93 LEU B C 1
ATOM 2957 O O . LEU B 1 92 ? 51.651 -15.716 41.825 1.00 79.54 93 LEU B O 1
ATOM 2962 N N . GLU B 1 93 ? 49.927 -17.062 41.301 1.00 82.61 94 GLU B N 1
ATOM 2963 C CA . GLU B 1 93 ? 50.718 -17.883 40.394 1.00 87.92 94 GLU B CA 1
ATOM 2964 C C . GLU B 1 93 ? 51.234 -17.061 39.218 1.00 90.38 94 GLU B C 1
ATOM 2965 O O . GLU B 1 93 ? 52.315 -17.324 38.692 1.00 91.31 94 GLU B O 1
ATOM 2971 N N . ALA B 1 94 ? 50.459 -16.060 38.816 1.00 91.85 95 ALA B N 1
ATOM 2972 C CA . ALA B 1 94 ? 50.825 -15.219 37.683 1.00 92.39 95 ALA B CA 1
ATOM 2973 C C . ALA B 1 94 ? 52.014 -14.320 38.016 1.00 95.65 95 ALA B C 1
ATOM 2974 O O . ALA B 1 94 ? 52.929 -14.161 37.208 1.00 99.87 95 ALA B O 1
ATOM 2976 N N . VAL B 1 95 ? 51.993 -13.733 39.209 1.00 92.35 96 VAL B N 1
ATOM 2977 C CA . VAL B 1 95 ? 53.084 -12.877 39.668 1.00 87.66 96 VAL B CA 1
ATOM 2978 C C . VAL B 1 95 ? 54.380 -13.673 39.832 1.00 86.73 96 VAL B C 1
ATOM 2979 O O . VAL B 1 95 ? 55.450 -13.209 39.442 1.00 90.28 96 VAL B O 1
ATOM 2989 N N . CYS B 1 96 ? 54.278 -14.870 40.403 1.00 85.14 97 CYS B N 1
ATOM 2990 C CA . CYS B 1 96 ? 55.451 -15.712 40.635 1.00 88.84 97 CYS B CA 1
ATOM 2991 C C . CYS B 1 96 ? 56.122 -16.126 39.328 1.00 93.15 97 CYS B C 1
ATOM 2992 O O . CYS B 1 96 ? 57.350 -16.132 39.223 1.00 93.37 97 CYS B O 1
ATOM 2995 N N . GLN B 1 97 ? 55.309 -16.476 38.337 1.00 95.99 98 GLN B N 1
ATOM 2996 C CA . GLN B 1 97 ? 55.820 -16.870 37.031 1.00 101.50 98 GLN B CA 1
ATOM 2997 C C . GLN B 1 97 ? 56.416 -15.681 36.284 1.00 97.54 98 GLN B C 1
ATOM 2998 O O . GLN B 1 97 ? 57.216 -15.855 35.364 1.00 101.04 98 GLN B O 1
ATOM 3006 N N . ASP B 1 98 ? 56.029 -14.475 36.685 1.00 88.50 99 ASP B N 1
ATOM 3007 C CA . ASP B 1 98 ? 56.580 -13.264 36.087 1.00 84.34 99 ASP B CA 1
ATOM 3008 C C . ASP B 1 98 ? 57.975 -12.981 36.639 1.00 83.90 99 ASP B C 1
ATOM 3009 O O . ASP B 1 98 ? 58.902 -12.687 35.885 1.00 85.80 99 ASP B O 1
ATOM 3014 N N . VAL B 1 99 ? 58.114 -13.073 37.958 1.00 86.11 100 VAL B N 1
ATOM 3015 C CA . VAL B 1 99 ? 59.399 -12.878 38.625 1.00 84.60 100 VAL B CA 1
ATOM 3016 C C . VAL B 1 99 ? 60.403 -13.948 38.203 1.00 80.81 100 VAL B C 1
ATOM 3017 O O . VAL B 1 99 ? 61.518 -13.633 37.786 1.00 81.53 100 VAL B O 1
ATOM 3027 N N . LEU B 1 100 ? 59.998 -15.211 38.310 1.00 74.57 101 LEU B N 1
ATOM 3028 C CA . LEU B 1 100 ? 60.878 -16.337 38.000 1.00 74.82 101 LEU B CA 1
ATOM 3029 C C . LEU B 1 100 ? 61.416 -16.255 36.573 1.00 73.15 101 LEU B C 1
ATOM 3030 O O . LEU B 1 100 ? 62.560 -16.629 36.307 1.00 74.19 101 LEU B O 1
ATOM 3035 N N . SER B 1 101 ? 60.588 -15.751 35.664 1.00 71.19 102 SER B N 1
ATOM 3036 C CA . SER B 1 101 ? 60.999 -15.538 34.282 1.00 70.46 102 SER B CA 1
ATOM 3037 C C . SER B 1 101 ? 62.079 -14.465 34.196 1.00 75.82 102 SER B C 1
ATOM 3038 O O . SER B 1 101 ? 63.024 -14.585 33.417 1.00 83.19 102 SER B O 1
ATOM 3041 N N . LEU B 1 102 ? 61.929 -13.414 34.998 1.00 75.21 103 LEU B N 1
ATOM 3042 C CA . LEU B 1 102 ? 62.937 -12.363 35.084 1.00 71.66 103 LEU B CA 1
ATOM 3043 C C . LEU B 1 102 ? 64.256 -12.916 35.603 1.00 77.95 103 LEU B C 1
ATOM 3044 O O . LEU B 1 102 ? 65.323 -12.630 35.058 1.00 79.24 103 LEU B O 1
ATOM 3049 N N . LEU B 1 103 ? 64.167 -13.709 36.665 1.00 78.41 104 LEU B N 1
ATOM 3050 C CA . LEU B 1 103 ? 65.344 -14.268 37.313 1.00 73.90 104 LEU B CA 1
ATOM 3051 C C . LEU B 1 103 ? 66.126 -15.181 36.376 1.00 79.60 104 LEU B C 1
ATOM 3052 O O . LEU B 1 103 ? 67.349 -15.091 36.288 1.00 89.12 104 LEU B O 1
ATOM 3057 N N . ASP B 1 104 ? 65.414 -16.051 35.667 1.00 80.36 105 ASP B N 1
ATOM 3058 C CA . ASP B 1 104 ? 66.053 -17.062 34.832 1.00 86.08 105 ASP B CA 1
ATOM 3059 C C . ASP B 1 104 ? 66.625 -16.495 33.535 1.00 86.33 105 ASP B C 1
ATOM 3060 O O . ASP B 1 104 ? 67.625 -16.996 33.023 1.00 90.73 105 ASP B O 1
ATOM 3065 N N . ASN B 1 105 ? 65.994 -15.449 33.008 1.00 83.85 106 ASN B N 1
ATOM 3066 C CA . ASN B 1 105 ? 66.345 -14.935 31.685 1.00 82.34 106 ASN B CA 1
ATOM 3067 C C . ASN B 1 105 ? 67.049 -13.574 31.690 1.00 81.93 106 ASN B C 1
ATOM 3068 O O . ASN B 1 105 ? 67.534 -13.123 30.654 1.00 83.22 106 ASN B O 1
ATOM 3073 N N . TYR B 1 106 ? 67.102 -12.920 32.846 1.00 83.13 107 TYR B N 1
ATOM 3074 C CA . TYR B 1 106 ? 67.701 -11.589 32.935 1.00 88.89 107 TYR B CA 1
ATOM 3075 C C . TYR B 1 106 ? 68.695 -11.439 34.080 1.00 97.32 107 TYR B C 1
ATOM 3076 O O . TYR B 1 106 ? 69.768 -10.868 33.904 1.00 99.75 107 TYR B O 1
ATOM 3085 N N . LEU B 1 107 ? 68.324 -11.935 35.256 1.00 94.52 108 LEU B N 1
ATOM 3086 C CA . LEU B 1 107 ? 69.086 -11.661 36.469 1.00 95.83 108 LEU B CA 1
ATOM 3087 C C . LEU B 1 107 ? 70.147 -12.713 36.799 1.00 103.41 108 LEU B C 1
ATOM 3088 O O . LEU B 1 107 ? 71.326 -12.381 36.916 1.00 115.99 108 LEU B O 1
ATOM 3093 N N . ILE B 1 108 ? 69.729 -13.967 36.949 1.00 109.35 109 ILE B N 1
ATOM 3094 C CA . ILE B 1 108 ? 70.648 -15.036 37.330 1.00 111.44 109 ILE B CA 1
ATOM 3095 C C . ILE B 1 108 ? 71.660 -15.310 36.226 1.00 121.88 109 ILE B C 1
ATOM 3096 O O . ILE B 1 108 ? 72.807 -15.682 36.488 1.00 122.98 109 ILE B O 1
ATOM 3106 N N . LYS B 1 109 ? 71.217 -15.124 34.988 1.00 143.06 110 LYS B N 1
ATOM 3107 C CA . LYS B 1 109 ? 72.048 -15.385 33.817 1.00 159.75 110 LYS B CA 1
ATOM 3108 C C . LYS B 1 109 ? 73.249 -14.455 33.749 1.00 172.55 110 LYS B C 1
ATOM 3109 O O . LYS B 1 109 ? 74.386 -14.911 33.544 1.00 172.36 110 LYS B O 1
ATOM 3115 N N . ASN B 1 110 ? 73.026 -13.158 33.902 1.00 183.09 111 ASN B N 1
ATOM 3116 C CA . ASN B 1 110 ? 74.126 -12.248 33.627 1.00 194.54 111 ASN B CA 1
ATOM 3117 C C . ASN B 1 110 ? 75.257 -12.322 34.655 1.00 203.12 111 ASN B C 1
ATOM 3118 O O . ASN B 1 110 ? 76.313 -11.727 34.457 1.00 206.31 111 ASN B O 1
ATOM 3123 N N . CYS B 1 111 ? 75.052 -13.078 35.726 1.00 206.58 112 CYS B N 1
ATOM 3124 C CA . CYS B 1 111 ? 76.010 -13.078 36.819 1.00 208.25 112 CYS B CA 1
ATOM 3125 C C . CYS B 1 111 ? 77.304 -13.829 36.506 1.00 207.47 112 CYS B C 1
ATOM 3126 O O . CYS B 1 111 ? 77.284 -14.941 35.977 1.00 206.47 112 CYS B O 1
ATOM 3129 N N . SER B 1 112 ? 78.431 -13.200 36.831 1.00 206.56 113 SER B N 1
ATOM 3130 C CA . SER B 1 112 ? 79.724 -13.840 36.653 1.00 207.47 113 SER B CA 1
ATOM 3131 C C . SER B 1 112 ? 79.987 -14.769 37.831 1.00 207.33 113 SER B C 1
ATOM 3132 O O . SER B 1 112 ? 79.057 -15.165 38.533 1.00 208.53 113 SER B O 1
ATOM 3135 N N . GLU B 1 113 ? 81.247 -15.125 38.046 1.00 205.07 114 GLU B N 1
ATOM 3136 C CA . GLU B 1 113 ? 81.590 -16.022 39.142 1.00 203.45 114 GLU B CA 1
ATOM 3137 C C . GLU B 1 113 ? 82.470 -15.318 40.166 1.00 199.31 114 GLU B C 1
ATOM 3138 O O . GLU B 1 113 ? 83.264 -15.955 40.855 1.00 201.88 114 GLU B O 1
ATOM 3144 N N . THR B 1 114 ? 82.315 -14.002 40.269 1.00 190.02 115 THR B N 1
ATOM 3145 C CA . THR B 1 114 ? 83.127 -13.211 41.187 1.00 180.31 115 THR B CA 1
ATOM 3146 C C . THR B 1 114 ? 82.284 -12.231 41.998 1.00 171.15 115 THR B C 1
ATOM 3147 O O . THR B 1 114 ? 82.752 -11.670 42.987 1.00 170.83 115 THR B O 1
ATOM 3154 N N . GLN B 1 115 ? 81.042 -12.027 41.569 1.00 160.00 116 GLN B N 1
ATOM 3155 C CA . GLN B 1 115 ? 80.129 -11.111 42.246 1.00 146.10 116 GLN B CA 1
ATOM 3156 C C . GLN B 1 115 ? 79.003 -11.881 42.934 1.00 132.97 116 GLN B C 1
ATOM 3157 O O . GLN B 1 115 ? 77.843 -11.792 42.534 1.00 129.52 116 GLN B O 1
ATOM 3165 N N . TYR B 1 116 ? 79.353 -12.629 43.976 1.00 124.14 117 TYR B N 1
ATOM 3166 C CA . TYR B 1 116 ? 78.409 -13.542 44.614 1.00 114.89 117 TYR B CA 1
ATOM 3167 C C . TYR B 1 116 ? 77.218 -12.839 45.262 1.00 108.39 117 TYR B C 1
ATOM 3168 O O . TYR B 1 116 ? 76.160 -13.445 45.424 1.00 95.77 117 TYR B O 1
ATOM 3177 N N . GLU B 1 117 ? 77.382 -11.570 45.628 1.00 113.59 118 GLU B N 1
ATOM 3178 C CA . GLU B 1 117 ? 76.309 -10.832 46.294 1.00 110.34 118 GLU B CA 1
ATOM 3179 C C . GLU B 1 117 ? 75.018 -10.822 45.474 1.00 107.89 118 GLU B C 1
ATOM 3180 O O . GLU B 1 117 ? 73.922 -10.856 46.032 1.00 110.60 118 GLU B O 1
ATOM 3186 N N . SER B 1 118 ? 75.153 -10.783 44.151 1.00 102.85 119 SER B N 1
ATOM 3187 C CA . SER B 1 118 ? 73.995 -10.792 43.260 1.00 92.20 119 SER B CA 1
ATOM 3188 C C . SER B 1 118 ? 73.461 -12.207 43.058 1.00 90.58 119 SER B C 1
ATOM 3189 O O . SER B 1 118 ? 72.254 -12.444 43.122 1.00 90.75 119 SER B O 1
ATOM 3192 N N . LYS B 1 119 ? 74.377 -13.138 42.809 1.00 90.85 120 LYS B N 1
ATOM 3193 C CA . LYS B 1 119 ? 74.037 -14.540 42.590 1.00 88.64 120 LYS B CA 1
ATOM 3194 C C . LYS B 1 119 ? 73.247 -15.120 43.763 1.00 87.70 120 LYS B C 1
ATOM 3195 O O . LYS B 1 119 ? 72.227 -15.780 43.569 1.00 84.55 120 LYS B O 1
ATOM 3201 N N . VAL B 1 120 ? 73.724 -14.863 44.978 1.00 87.22 121 VAL B N 1
ATOM 3202 C CA . VAL B 1 120 ? 73.063 -15.336 46.192 1.00 86.60 121 VAL B CA 1
ATOM 3203 C C . VAL B 1 120 ? 71.706 -14.665 46.382 1.00 88.09 121 VAL B C 1
ATOM 3204 O O . VAL B 1 120 ? 70.728 -15.318 46.749 1.00 89.51 121 VAL B O 1
ATOM 3214 N N . PHE B 1 121 ? 71.657 -13.360 46.130 1.00 86.74 122 PHE B N 1
ATOM 3215 C CA . PHE B 1 121 ? 70.427 -12.588 46.279 1.00 84.40 122 PHE B CA 1
ATOM 3216 C C . PHE B 1 121 ? 69.327 -13.114 45.366 1.00 83.53 122 PHE B C 1
ATOM 3217 O O . PHE B 1 121 ? 68.191 -13.314 45.796 1.00 84.86 122 PHE B O 1
ATOM 3225 N N . TYR B 1 122 ? 69.670 -13.333 44.102 1.00 76.95 123 TYR B N 1
ATOM 3226 C CA . TYR B 1 122 ? 68.696 -13.789 43.119 1.00 77.57 123 TYR B CA 1
ATOM 3227 C C . TYR B 1 122 ? 68.281 -15.232 43.370 1.00 84.73 123 TYR B C 1
ATOM 3228 O O . TYR B 1 122 ? 67.102 -15.570 43.267 1.00 88.08 123 TYR B O 1
ATOM 3237 N N . LEU B 1 123 ? 69.252 -16.077 43.702 1.00 85.71 124 LEU B N 1
ATOM 3238 C CA . LEU B 1 123 ? 68.983 -17.492 43.943 1.00 84.17 124 LEU B CA 1
ATOM 3239 C C . LEU B 1 123 ? 68.064 -17.682 45.143 1.00 88.19 124 LEU B C 1
ATOM 3240 O O . LEU B 1 123 ? 67.193 -18.553 45.136 1.00 94.17 124 LEU B O 1
ATOM 3245 N N . LYS B 1 124 ? 68.264 -16.865 46.172 1.00 86.67 125 LYS B N 1
ATOM 3246 C CA . LYS B 1 124 ? 67.359 -16.847 47.313 1.00 88.75 125 LYS B CA 1
ATOM 3247 C C . LYS B 1 124 ? 65.966 -16.426 46.863 1.00 92.07 125 LYS B C 1
ATOM 3248 O O . LYS B 1 124 ? 64.962 -16.995 47.290 1.00 95.63 125 LYS B O 1
ATOM 3254 N N . MET B 1 125 ? 65.923 -15.422 45.992 1.00 91.57 126 MET B N 1
ATOM 3255 C CA . MET B 1 125 ? 64.670 -14.908 45.452 1.00 91.00 126 MET B CA 1
ATOM 3256 C C . MET B 1 125 ? 63.945 -15.992 44.657 1.00 89.25 126 MET B C 1
ATOM 3257 O O . MET B 1 125 ? 62.728 -16.147 44.766 1.00 89.61 126 MET B O 1
ATOM 3262 N N . LYS B 1 126 ? 64.704 -16.744 43.865 1.00 86.90 127 LYS B N 1
ATOM 3263 C CA . LYS B 1 126 ? 64.153 -17.836 43.069 1.00 85.66 127 LYS B CA 1
ATOM 3264 C C . LYS B 1 126 ? 63.506 -18.891 43.958 1.00 85.62 127 LYS B C 1
ATOM 3265 O O . LYS B 1 126 ? 62.414 -19.381 43.669 1.00 84.92 127 LYS B O 1
ATOM 3271 N N . GLY B 1 127 ? 64.189 -19.234 45.046 1.00 83.86 128 GLY B N 1
ATOM 3272 C CA . GLY B 1 127 ? 63.666 -20.191 46.002 1.00 83.30 128 GLY B CA 1
ATOM 3273 C C . GLY B 1 127 ? 62.450 -19.649 46.726 1.00 80.61 128 GLY B C 1
ATOM 3274 O O . GLY B 1 127 ? 61.503 -20.385 47.003 1.00 79.30 128 GLY B O 1
ATOM 3275 N N . ASP B 1 128 ? 62.477 -18.356 47.028 1.00 81.46 129 ASP B N 1
ATOM 3276 C CA . ASP B 1 128 ? 61.369 -17.710 47.722 1.00 86.32 129 ASP B CA 1
ATOM 3277 C C . ASP B 1 128 ? 60.056 -17.829 46.956 1.00 87.12 129 ASP B C 1
ATOM 3278 O O . ASP B 1 128 ? 59.009 -18.104 47.544 1.00 87.18 129 ASP B O 1
ATOM 3283 N N . TYR B 1 129 ? 60.117 -17.627 45.644 1.00 84.68 130 TYR B N 1
ATOM 3284 C CA . TYR B 1 129 ? 58.908 -17.535 44.834 1.00 83.29 130 TYR B CA 1
ATOM 3285 C C . TYR B 1 129 ? 58.381 -18.896 44.381 1.00 88.08 130 TYR B C 1
ATOM 3286 O O . TYR B 1 129 ? 57.193 -19.035 44.087 1.00 88.80 130 TYR B O 1
ATOM 3295 N N . TYR B 1 130 ? 59.255 -19.896 44.325 1.00 89.58 131 TYR B N 1
ATOM 3296 C CA . TYR B 1 130 ? 58.795 -21.268 44.161 1.00 86.02 131 TYR B CA 1
ATOM 3297 C C . TYR B 1 130 ? 58.141 -21.722 45.459 1.00 86.29 131 TYR B C 1
ATOM 3298 O O . TYR B 1 130 ? 57.172 -22.480 45.448 1.00 91.47 131 TYR B O 1
ATOM 3307 N N . ARG B 1 131 ? 58.677 -21.242 46.578 1.00 82.96 132 ARG B N 1
ATOM 3308 C CA . ARG B 1 131 ? 58.098 -21.518 47.888 1.00 79.88 132 ARG B CA 1
ATOM 3309 C C . ARG B 1 131 ? 56.714 -20.891 47.985 1.00 81.69 132 ARG B C 1
ATOM 3310 O O . ARG B 1 131 ? 55.830 -21.407 48.670 1.00 79.27 132 ARG B O 1
ATOM 3318 N N . TYR B 1 132 ? 56.534 -19.773 47.288 1.00 87.71 133 TYR B N 1
ATOM 3319 C CA . TYR B 1 132 ? 55.241 -19.104 47.227 1.00 92.42 133 TYR B CA 1
ATOM 3320 C C . TYR B 1 132 ? 54.271 -19.912 46.371 1.00 92.79 133 TYR B C 1
ATOM 3321 O O . TYR B 1 132 ? 53.082 -20.000 46.679 1.00 94.25 133 TYR B O 1
ATOM 3330 N N . LEU B 1 133 ? 54.787 -20.499 45.296 1.00 83.82 134 LEU B N 1
ATOM 3331 C CA . LEU B 1 133 ? 53.989 -21.371 44.443 1.00 78.76 134 LEU B CA 1
ATOM 3332 C C . LEU B 1 133 ? 53.607 -22.650 45.181 1.00 81.68 134 LEU B C 1
ATOM 3333 O O . LEU B 1 133 ? 52.518 -23.187 44.988 1.00 87.62 134 LEU B O 1
ATOM 3338 N N . ALA B 1 134 ? 54.508 -23.130 46.032 1.00 78.61 135 ALA B N 1
ATOM 3339 C CA . ALA B 1 134 ? 54.289 -24.375 46.759 1.00 77.48 135 ALA B CA 1
ATOM 3340 C C . ALA B 1 134 ? 53.242 -24.216 47.856 1.00 80.62 135 ALA B C 1
ATOM 3341 O O . ALA B 1 134 ? 52.573 -25.179 48.232 1.00 82.72 135 ALA B O 1
ATOM 3343 N N . GLU B 1 135 ? 53.106 -22.997 48.366 1.00 83.04 136 GLU B N 1
ATOM 3344 C CA . GLU B 1 135 ? 52.178 -22.722 49.458 1.00 87.07 136 GLU B CA 1
ATOM 3345 C C . GLU B 1 135 ? 50.719 -22.916 49.046 1.00 89.62 136 GLU B C 1
ATOM 3346 O O . GLU B 1 135 ? 49.843 -23.053 49.899 1.00 88.76 136 GLU B O 1
ATOM 3352 N N . VAL B 1 136 ? 50.459 -22.931 47.742 1.00 89.00 137 VAL B N 1
ATOM 3353 C CA . VAL B 1 136 ? 49.095 -23.079 47.244 1.00 90.36 137 VAL B CA 1
ATOM 3354 C C . VAL B 1 136 ? 48.933 -24.324 46.377 1.00 94.34 137 VAL B C 1
ATOM 3355 O O . VAL B 1 136 ? 47.839 -24.880 46.272 1.00 92.63 137 VAL B O 1
ATOM 3365 N N . ALA B 1 137 ? 50.029 -24.756 45.761 1.00 98.63 138 ALA B N 1
ATOM 3366 C CA . ALA B 1 137 ? 50.007 -25.896 44.850 1.00 104.70 138 ALA B CA 1
ATOM 3367 C C . ALA B 1 137 ? 49.651 -27.196 45.563 1.00 112.40 138 ALA B C 1
ATOM 3368 O O . ALA B 1 137 ? 49.978 -27.387 46.734 1.00 107.95 138 ALA B O 1
ATOM 3370 N N . THR B 1 138 ? 48.978 -28.086 44.842 1.00 122.06 139 THR B N 1
ATOM 3371 C CA . THR B 1 138 ? 48.574 -29.374 45.389 1.00 126.84 139 THR B CA 1
ATOM 3372 C C . THR B 1 138 ? 48.788 -30.484 44.367 1.00 133.71 139 THR B C 1
ATOM 3373 O O . THR B 1 138 ? 48.725 -30.249 43.160 1.00 135.59 139 THR B O 1
ATOM 3380 N N . GLY B 1 139 ? 49.044 -31.691 44.859 1.00 137.21 140 GLY B N 1
ATOM 3381 C CA . GLY B 1 139 ? 49.210 -32.848 44.000 1.00 140.08 140 GLY B CA 1
ATOM 3382 C C . GLY B 1 139 ? 50.585 -32.939 43.370 1.00 140.70 140 GLY B C 1
ATOM 3383 O O . GLY B 1 139 ? 51.583 -32.535 43.967 1.00 134.28 140 GLY B O 1
ATOM 3384 N N . GLU B 1 140 ? 50.629 -33.475 42.155 1.00 152.29 141 GLU B N 1
ATOM 3385 C CA . GLU B 1 140 ? 51.878 -33.650 41.423 1.00 159.36 141 GLU B CA 1
ATOM 3386 C C . GLU B 1 140 ? 52.621 -32.334 41.219 1.00 158.50 141 GLU B C 1
ATOM 3387 O O . GLU B 1 140 ? 53.851 -32.295 41.263 1.00 161.81 141 GLU B O 1
ATOM 3393 N N . LYS B 1 141 ? 51.872 -31.260 40.998 1.00 150.69 142 LYS B N 1
ATOM 3394 C CA . LYS B 1 141 ? 52.475 -29.962 40.718 1.00 143.21 142 LYS B CA 1
ATOM 3395 C C . LYS B 1 141 ? 53.263 -29.435 41.913 1.00 130.79 142 LYS B C 1
ATOM 3396 O O . LYS B 1 141 ? 54.306 -28.803 41.746 1.00 129.17 142 LYS B O 1
ATOM 3402 N N . ARG B 1 142 ? 52.763 -29.697 43.115 1.00 120.69 143 ARG B N 1
ATOM 3403 C CA . ARG B 1 142 ? 53.433 -29.237 44.324 1.00 114.07 143 ARG B CA 1
ATOM 3404 C C . ARG B 1 142 ? 54.808 -29.880 44.472 1.00 115.04 143 ARG B C 1
ATOM 3405 O O . ARG B 1 142 ? 55.719 -29.287 45.046 1.00 117.73 143 ARG B O 1
ATOM 3413 N N . ALA B 1 143 ? 54.957 -31.090 43.943 1.00 111.96 144 ALA B N 1
ATOM 3414 C CA . ALA B 1 143 ? 56.219 -31.814 44.048 1.00 106.44 144 ALA B CA 1
ATOM 3415 C C . ALA B 1 143 ? 57.331 -31.143 43.238 1.00 103.65 144 ALA B C 1
ATOM 3416 O O . ALA B 1 143 ? 58.496 -31.162 43.638 1.00 106.97 144 ALA B O 1
ATOM 3418 N N . THR B 1 144 ? 56.965 -30.543 42.109 1.00 101.84 145 THR B N 1
ATOM 3419 C CA . THR B 1 144 ? 57.939 -29.934 41.205 1.00 107.68 145 THR B CA 1
ATOM 3420 C C . THR B 1 144 ? 58.511 -28.623 41.747 1.00 113.34 145 THR B C 1
ATOM 3421 O O . THR B 1 144 ? 59.720 -28.397 41.689 1.00 115.73 145 THR B O 1
ATOM 3428 N N . VAL B 1 145 ? 57.643 -27.763 42.272 1.00 113.50 146 VAL B N 1
ATOM 3429 C CA . VAL B 1 145 ? 58.066 -26.453 42.761 1.00 109.25 146 VAL B CA 1
ATOM 3430 C C . VAL B 1 145 ? 58.911 -26.555 44.030 1.00 112.12 146 VAL B C 1
ATOM 3431 O O . VAL B 1 145 ? 59.899 -25.835 44.179 1.00 115.68 146 VAL B O 1
ATOM 3441 N N . VAL B 1 146 ? 58.523 -27.446 44.938 1.00 111.43 147 VAL B N 1
ATOM 3442 C CA . VAL B 1 146 ? 59.285 -27.672 46.163 1.00 108.43 147 VAL B CA 1
ATOM 3443 C C . VAL B 1 146 ? 60.669 -28.202 45.812 1.00 109.03 147 VAL B C 1
ATOM 3444 O O . VAL B 1 146 ? 61.654 -27.904 46.491 1.00 109.93 147 VAL B O 1
ATOM 3454 N N . GLU B 1 147 ? 60.736 -28.982 44.739 1.00 113.41 148 GLU B N 1
ATOM 3455 C CA . GLU B 1 147 ? 62.004 -29.524 44.267 1.00 121.89 148 GLU B CA 1
ATOM 3456 C C . GLU B 1 147 ? 62.889 -28.429 43.679 1.00 119.06 148 GLU B C 1
ATOM 3457 O O . GLU B 1 147 ? 64.110 -28.448 43.845 1.00 118.79 148 GLU B O 1
ATOM 3463 N N . SER B 1 148 ? 62.267 -27.477 42.990 1.00 115.20 149 SER B N 1
ATOM 3464 C CA . SER B 1 148 ? 62.999 -26.382 42.359 1.00 113.34 149 SER B CA 1
ATOM 3465 C C . SER B 1 148 ? 63.342 -25.292 43.367 1.00 110.52 149 SER B C 1
ATOM 3466 O O . SER B 1 148 ? 64.313 -24.556 43.194 1.00 109.94 149 SER B O 1
ATOM 3469 N N . SER B 1 149 ? 62.532 -25.189 44.415 1.00 108.17 150 SER B N 1
ATOM 3470 C CA . SER B 1 149 ? 62.799 -24.243 45.487 1.00 103.84 150 SER B CA 1
ATOM 3471 C C . SER B 1 149 ? 64.002 -24.713 46.291 1.00 109.78 150 SER B C 1
ATOM 3472 O O . SER B 1 149 ? 64.847 -23.912 46.692 1.00 114.35 150 SER B O 1
ATOM 3475 N N . GLU B 1 150 ? 64.072 -26.021 46.517 1.00 111.55 151 GLU B N 1
ATOM 3476 C CA . GLU B 1 150 ? 65.183 -26.622 47.244 1.00 115.71 151 GLU B CA 1
ATOM 3477 C C . GLU B 1 150 ? 66.510 -26.394 46.527 1.00 115.66 151 GLU B C 1
ATOM 3478 O O . GLU B 1 150 ? 67.487 -25.960 47.138 1.00 117.15 151 GLU B O 1
ATOM 3484 N N . LYS B 1 151 ? 66.535 -26.691 45.231 1.00 110.42 152 LYS B N 1
ATOM 3485 C CA . LYS B 1 151 ? 67.748 -26.547 44.432 1.00 105.87 152 LYS B CA 1
ATOM 3486 C C . LYS B 1 151 ? 68.192 -25.091 44.355 1.00 99.69 152 LYS B C 1
ATOM 3487 O O . LYS B 1 151 ? 69.386 -24.803 44.265 1.00 98.05 152 LYS B O 1
ATOM 3493 N N . ALA B 1 152 ? 67.227 -24.177 44.394 1.00 101.23 153 ALA B N 1
ATOM 3494 C CA . ALA B 1 152 ? 67.524 -22.749 44.390 1.00 99.93 153 ALA B CA 1
ATOM 3495 C C . ALA B 1 152 ? 68.180 -22.344 45.701 1.00 100.83 153 ALA B C 1
ATOM 3496 O O . ALA B 1 152 ? 69.229 -21.698 45.714 1.00 102.62 153 ALA B O 1
ATOM 3498 N N . TYR B 1 153 ? 67.551 -22.732 46.804 1.00 100.47 154 TYR B N 1
ATOM 3499 C CA . TYR B 1 153 ? 68.062 -22.425 48.133 1.00 96.08 154 TYR B CA 1
ATOM 3500 C C . TYR B 1 153 ? 69.415 -23.075 48.370 1.00 102.89 154 TYR B C 1
ATOM 3501 O O . TYR B 1 153 ? 70.401 -22.394 48.648 1.00 107.37 154 TYR B O 1
ATOM 3510 N N . SER B 1 154 ? 69.448 -24.399 48.254 1.00 106.54 155 SER B N 1
ATOM 3511 C CA . SER B 1 154 ? 70.645 -25.175 48.553 1.00 109.82 155 SER B CA 1
ATOM 3512 C C . SER B 1 154 ? 71.845 -24.691 47.748 1.00 112.04 155 SER B C 1
ATOM 3513 O O . SER B 1 154 ? 72.971 -24.686 48.243 1.00 117.47 155 SER B O 1
ATOM 3516 N N . GLU B 1 155 ? 71.598 -24.277 46.510 1.00 110.79 156 GLU B N 1
ATOM 3517 C CA . GLU B 1 155 ? 72.668 -23.787 45.650 1.00 114.46 156 GLU B CA 1
ATOM 3518 C C . GLU B 1 155 ? 73.153 -22.418 46.104 1.00 115.39 156 GLU B C 1
ATOM 3519 O O . GLU B 1 155 ? 74.317 -22.072 45.921 1.00 117.29 156 GLU B O 1
ATOM 3525 N N . ALA B 1 156 ? 72.246 -21.646 46.693 1.00 116.35 157 ALA B N 1
ATOM 3526 C CA . ALA B 1 156 ? 72.563 -20.309 47.179 1.00 118.77 157 ALA B CA 1
ATOM 3527 C C . ALA B 1 156 ? 73.197 -20.371 48.562 1.00 125.15 157 ALA B C 1
ATOM 3528 O O . ALA B 1 156 ? 73.993 -19.508 48.932 1.00 129.06 157 ALA B O 1
ATOM 3530 N N . HIS B 1 157 ? 72.832 -21.397 49.324 1.00 127.39 158 HIS B N 1
ATOM 3531 C CA . HIS B 1 157 ? 73.394 -21.601 50.651 1.00 128.49 158 HIS B CA 1
ATOM 3532 C C . HIS B 1 157 ? 74.862 -22.000 50.542 1.00 129.54 158 HIS B C 1
ATOM 3533 O O . HIS B 1 157 ? 75.674 -21.658 51.402 1.00 134.48 158 HIS B O 1
ATOM 3540 N N . GLU B 1 158 ? 75.192 -22.719 49.474 1.00 126.46 159 GLU B N 1
ATOM 3541 C CA . GLU B 1 158 ? 76.561 -23.163 49.231 1.00 126.72 159 GLU B CA 1
ATOM 3542 C C . GLU B 1 158 ? 77.496 -21.982 48.984 1.00 119.76 159 GLU B C 1
ATOM 3543 O O . GLU B 1 158 ? 78.636 -21.973 49.451 1.00 121.26 159 GLU B O 1
ATOM 3549 N N . ILE B 1 159 ? 77.006 -20.988 48.251 1.00 112.17 160 ILE B N 1
ATOM 3550 C CA . ILE B 1 159 ? 77.807 -19.816 47.909 1.00 109.16 160 ILE B CA 1
ATOM 3551 C C . ILE B 1 159 ? 78.021 -18.907 49.116 1.00 111.76 160 ILE B C 1
ATOM 3552 O O . ILE B 1 159 ? 79.123 -18.399 49.332 1.00 113.74 160 ILE B O 1
ATOM 3562 N N . SER B 1 160 ? 76.963 -18.701 49.896 1.00 111.06 161 SER B N 1
ATOM 3563 C CA . SER B 1 160 ? 77.025 -17.820 51.059 1.00 114.39 161 SER B CA 1
ATOM 3564 C C . SER B 1 160 ? 78.035 -18.320 52.084 1.00 121.11 161 SER B C 1
ATOM 3565 O O . SER B 1 160 ? 78.776 -17.534 52.675 1.00 123.62 161 SER B O 1
ATOM 3568 N N . LYS B 1 161 ? 78.051 -19.633 52.291 1.00 123.47 162 LYS B N 1
ATOM 3569 C CA . LYS B 1 161 ? 78.982 -20.262 53.221 1.00 123.65 162 LYS B CA 1
ATOM 3570 C C . LYS B 1 161 ? 80.432 -19.992 52.839 1.00 122.38 162 LYS B C 1
ATOM 3571 O O . LYS B 1 161 ? 81.285 -19.775 53.700 1.00 125.81 162 LYS B O 1
ATOM 3577 N N . GLU B 1 162 ? 80.698 -19.997 51.538 1.00 118.81 163 GLU B N 1
ATOM 3578 C CA . GLU B 1 162 ? 82.062 -19.931 51.032 1.00 120.05 163 GLU B CA 1
ATOM 3579 C C . GLU B 1 162 ? 82.562 -18.498 50.845 1.00 120.08 163 GLU B C 1
ATOM 3580 O O . GLU B 1 162 ? 83.767 -18.268 50.749 1.00 123.39 163 GLU B O 1
ATOM 3586 N N . HIS B 1 163 ? 81.646 -17.534 50.803 1.00 114.93 164 HIS B N 1
ATOM 3587 C CA . HIS B 1 163 ? 82.027 -16.165 50.464 1.00 112.74 164 HIS B CA 1
ATOM 3588 C C . HIS B 1 163 ? 81.550 -15.091 51.441 1.00 114.02 164 HIS B C 1
ATOM 3589 O O . HIS B 1 163 ? 82.026 -13.958 51.391 1.00 116.92 164 HIS B O 1
ATOM 3596 N N . MET B 1 164 ? 80.619 -15.431 52.325 1.00 116.39 165 MET B N 1
ATOM 3597 C CA . MET B 1 164 ? 80.022 -14.415 53.186 1.00 126.34 165 MET B CA 1
ATOM 3598 C C . MET B 1 164 ? 80.197 -14.705 54.674 1.00 130.84 165 MET B C 1
ATOM 3599 O O . MET B 1 164 ? 79.981 -15.829 55.128 1.00 129.76 165 MET B O 1
ATOM 3604 N N . GLN B 1 165 ? 80.596 -13.681 55.423 1.00 135.68 166 GLN B N 1
ATOM 3605 C CA . GLN B 1 165 ? 80.677 -13.772 56.875 1.00 141.66 166 GLN B CA 1
ATOM 3606 C C . GLN B 1 165 ? 79.291 -14.066 57.436 1.00 138.53 166 GLN B C 1
ATOM 3607 O O . GLN B 1 165 ? 78.298 -13.541 56.934 1.00 138.63 166 GLN B O 1
ATOM 3615 N N . PRO B 1 166 ? 79.217 -14.910 58.476 1.00 135.72 167 PRO B N 1
ATOM 3616 C CA . PRO B 1 166 ? 77.942 -15.300 59.092 1.00 131.58 167 PRO B CA 1
ATOM 3617 C C . PRO B 1 166 ? 77.106 -14.105 59.551 1.00 123.88 167 PRO B C 1
ATOM 3618 O O . PRO B 1 166 ? 75.902 -14.245 59.763 1.00 121.45 167 PRO B O 1
ATOM 3622 N N . THR B 1 167 ? 77.744 -12.949 59.699 1.00 121.32 168 THR B N 1
ATOM 3623 C CA . THR B 1 167 ? 77.054 -11.733 60.114 1.00 118.99 168 THR B CA 1
ATOM 3624 C C . THR B 1 167 ? 76.445 -10.992 58.927 1.00 113.57 168 THR B C 1
ATOM 3625 O O . THR B 1 167 ? 75.768 -9.979 59.100 1.00 112.51 168 THR B O 1
ATOM 3632 N N . HIS B 1 168 ? 76.690 -11.502 57.723 1.00 110.70 169 HIS B N 1
ATOM 3633 C CA . HIS B 1 168 ? 76.197 -10.859 56.510 1.00 104.33 169 HIS B CA 1
ATOM 3634 C C . HIS B 1 168 ? 74.675 -10.915 56.441 1.00 100.32 169 HIS B C 1
ATOM 3635 O O . HIS B 1 168 ? 74.076 -11.963 56.682 1.00 102.47 169 HIS B O 1
ATOM 3642 N N . PRO B 1 169 ? 74.047 -9.778 56.105 1.00 94.46 170 PRO B N 1
ATOM 3643 C CA . PRO B 1 169 ? 72.587 -9.633 56.052 1.00 88.21 170 PRO B CA 1
ATOM 3644 C C . PRO B 1 169 ? 71.924 -10.549 55.021 1.00 82.25 170 PRO B C 1
ATOM 3645 O O . PRO B 1 169 ? 70.814 -11.025 55.257 1.00 81.15 170 PRO B O 1
ATOM 3649 N N . ILE B 1 170 ? 72.593 -10.792 53.898 1.00 79.00 171 ILE B N 1
ATOM 3650 C CA . ILE B 1 170 ? 72.050 -11.657 52.854 1.00 80.75 171 ILE B CA 1
ATOM 3651 C C . ILE B 1 170 ? 72.098 -13.123 53.274 1.00 87.48 171 ILE B C 1
ATOM 3652 O O . ILE B 1 170 ? 71.099 -13.837 53.180 1.00 83.86 171 ILE B O 1
ATOM 3662 N N . ARG B 1 171 ? 73.263 -13.562 53.743 1.00 91.48 172 ARG B N 1
ATOM 3663 C CA . ARG B 1 171 ? 73.439 -14.939 54.190 1.00 93.38 172 ARG B CA 1
ATOM 3664 C C . ARG B 1 171 ? 72.501 -15.254 55.349 1.00 90.04 172 ARG B C 1
ATOM 3665 O O . ARG B 1 171 ? 71.955 -16.354 55.437 1.00 86.99 172 ARG B O 1
ATOM 3673 N N . LEU B 1 172 ? 72.317 -14.280 56.234 1.00 90.62 173 LEU B N 1
ATOM 3674 C CA . LEU B 1 172 ? 71.376 -14.425 57.336 1.00 93.06 173 LEU B CA 1
ATOM 3675 C C . LEU B 1 172 ? 69.949 -14.519 56.809 1.00 93.69 173 LEU B C 1
ATOM 3676 O O . LEU B 1 172 ? 69.180 -15.384 57.226 1.00 94.31 173 LEU B O 1
ATOM 3681 N N . GLY B 1 173 ? 69.603 -13.625 55.887 1.00 89.97 174 GLY B N 1
ATOM 3682 C CA . GLY B 1 173 ? 68.279 -13.616 55.293 1.00 85.41 174 GLY B CA 1
ATOM 3683 C C . GLY B 1 173 ? 67.979 -14.896 54.539 1.00 79.49 174 GLY B C 1
ATOM 3684 O O . GLY B 1 173 ? 66.855 -15.400 54.572 1.00 74.60 174 GLY B O 1
ATOM 3685 N N . LEU B 1 174 ? 68.991 -15.420 53.854 1.00 78.58 175 LEU B N 1
ATOM 3686 C CA . LEU B 1 174 ? 68.861 -16.682 53.137 1.00 74.06 175 LEU B CA 1
ATOM 3687 C C . LEU B 1 174 ? 68.624 -17.836 54.105 1.00 76.68 175 LEU B C 1
ATOM 3688 O O . LEU B 1 174 ? 67.844 -18.744 53.824 1.00 76.43 175 LEU B O 1
ATOM 3693 N N . ALA B 1 175 ? 69.306 -17.791 55.245 1.00 81.90 176 ALA B N 1
ATOM 3694 C CA . ALA B 1 175 ? 69.155 -18.813 56.273 1.00 85.68 176 ALA B CA 1
ATOM 3695 C C . ALA B 1 175 ? 67.767 -18.763 56.894 1.00 87.93 176 ALA B C 1
ATOM 3696 O O . ALA B 1 175 ? 67.180 -19.797 57.216 1.00 91.40 176 ALA B O 1
ATOM 3698 N N . LEU B 1 176 ? 67.254 -17.550 57.067 1.00 87.52 177 LEU B N 1
ATOM 3699 C CA . LEU B 1 176 ? 65.936 -17.355 57.652 1.00 84.88 177 LEU B CA 1
ATOM 3700 C C . LEU B 1 176 ? 64.857 -17.985 56.781 1.00 93.40 177 LEU B C 1
ATOM 3701 O O . LEU B 1 176 ? 64.054 -18.785 57.256 1.00 99.03 177 LEU B O 1
ATOM 3706 N N . ASN B 1 177 ? 64.854 -17.631 55.500 1.00 92.46 178 ASN B N 1
ATOM 3707 C CA . ASN B 1 177 ? 63.841 -18.131 54.579 1.00 90.14 178 ASN B CA 1
ATOM 3708 C C . ASN B 1 177 ? 64.034 -19.599 54.218 1.00 94.82 178 ASN B C 1
ATOM 3709 O O . ASN B 1 177 ? 63.062 -20.326 54.011 1.00 95.56 178 ASN B O 1
ATOM 3714 N N . TYR B 1 178 ? 65.287 -20.031 54.137 1.00 92.61 179 TYR B N 1
ATOM 3715 C CA . TYR B 1 178 ? 65.579 -21.430 53.860 1.00 90.98 179 TYR B CA 1
ATOM 3716 C C . TYR B 1 178 ? 65.097 -22.285 55.029 1.00 92.98 179 TYR B C 1
ATOM 3717 O O . TYR B 1 178 ? 64.536 -23.363 54.834 1.00 90.78 179 TYR B O 1
ATOM 3726 N N . SER B 1 179 ? 65.309 -21.790 56.244 1.00 96.75 180 SER B N 1
ATOM 3727 C CA . SER B 1 179 ? 64.846 -22.484 57.439 1.00 98.27 180 SER B CA 1
ATOM 3728 C C . SER B 1 179 ? 63.322 -22.567 57.451 1.00 98.04 180 SER B C 1
ATOM 3729 O O . SER B 1 179 ? 62.752 -23.633 57.681 1.00 104.40 180 SER B O 1
ATOM 3732 N N . VAL B 1 180 ? 62.669 -21.435 57.197 1.00 92.44 181 VAL B N 1
ATOM 3733 C CA . VAL B 1 180 ? 61.212 -21.376 57.108 1.00 89.96 181 VAL B CA 1
ATOM 3734 C C . VAL B 1 180 ? 60.704 -22.299 56.005 1.00 88.16 181 VAL B C 1
ATOM 3735 O O . VAL B 1 180 ? 59.591 -22.825 56.084 1.00 84.91 181 VAL B O 1
ATOM 3745 N N . PHE B 1 181 ? 61.528 -22.497 54.981 1.00 91.16 182 PHE B N 1
ATOM 3746 C CA . PHE B 1 181 ? 61.191 -23.411 53.895 1.00 93.58 182 PHE B CA 1
ATOM 3747 C C . PHE B 1 181 ? 61.056 -24.845 54.394 1.00 97.49 182 PHE B C 1
ATOM 3748 O O . PHE B 1 181 ? 60.125 -25.557 54.020 1.00 99.27 182 PHE B O 1
ATOM 3756 N N . TYR B 1 182 ? 61.993 -25.264 55.238 1.00 100.63 183 TYR B N 1
ATOM 3757 C CA . TYR B 1 182 ? 61.982 -26.618 55.779 1.00 103.67 183 TYR B CA 1
ATOM 3758 C C . TYR B 1 182 ? 60.791 -26.859 56.700 1.00 114.04 183 TYR B C 1
ATOM 3759 O O . TYR B 1 182 ? 60.019 -27.794 56.496 1.00 117.48 183 TYR B O 1
ATOM 3768 N N . TYR B 1 183 ? 60.647 -26.011 57.713 1.00 121.63 184 TYR B N 1
ATOM 3769 C CA . TYR B 1 183 ? 59.643 -26.225 58.750 1.00 127.87 184 TYR B CA 1
ATOM 3770 C C . TYR B 1 183 ? 58.214 -26.177 58.217 1.00 125.43 184 TYR B C 1
ATOM 3771 O O . TYR B 1 183 ? 57.355 -26.931 58.672 1.00 126.79 184 TYR B O 1
ATOM 3780 N N . GLU B 1 184 ? 57.959 -25.298 57.252 1.00 120.89 185 GLU B N 1
ATOM 3781 C CA . GLU B 1 184 ? 56.596 -25.090 56.772 1.00 115.72 185 GLU B CA 1
ATOM 3782 C C . GLU B 1 184 ? 56.266 -25.868 55.498 1.00 115.79 185 GLU B C 1
ATOM 3783 O O . GLU B 1 184 ? 55.140 -26.339 55.330 1.00 112.44 185 GLU B O 1
ATOM 3789 N N . ILE B 1 185 ? 57.239 -26.003 54.604 1.00 118.43 186 ILE B N 1
ATOM 3790 C CA . ILE B 1 185 ? 57.000 -26.658 53.322 1.00 120.74 186 ILE B CA 1
ATOM 3791 C C . ILE B 1 185 ? 57.374 -28.136 53.364 1.00 131.40 186 ILE B C 1
ATOM 3792 O O . ILE B 1 185 ? 56.736 -28.965 52.714 1.00 133.42 186 ILE B O 1
ATOM 3802 N N . GLN B 1 186 ? 58.410 -28.459 54.130 1.00 138.41 187 GLN B N 1
ATOM 3803 C CA . GLN B 1 186 ? 58.866 -29.838 54.252 1.00 145.15 187 GLN B CA 1
ATOM 3804 C C . GLN B 1 186 ? 58.316 -30.497 55.514 1.00 152.24 187 GLN B C 1
ATOM 3805 O O . GLN B 1 186 ? 58.359 -31.720 55.653 1.00 147.67 187 GLN B O 1
ATOM 3813 N N . ASN B 1 187 ? 57.801 -29.676 56.426 1.00 166.69 188 ASN B N 1
ATOM 3814 C CA . ASN B 1 187 ? 57.297 -30.154 57.710 1.00 174.80 188 ASN B CA 1
ATOM 3815 C C . ASN B 1 187 ? 58.370 -30.947 58.454 1.00 184.38 188 ASN B C 1
ATOM 3816 O O . ASN B 1 187 ? 58.076 -31.917 59.155 1.00 185.96 188 ASN B O 1
ATOM 3821 N N . ALA B 1 188 ? 59.619 -30.521 58.283 1.00 189.47 189 ALA B N 1
ATOM 3822 C CA . ALA B 1 188 ? 60.766 -31.164 58.913 1.00 194.16 189 ALA B CA 1
ATOM 3823 C C . ALA B 1 188 ? 61.464 -30.196 59.865 1.00 201.06 189 ALA B C 1
ATOM 3824 O O . ALA B 1 188 ? 62.546 -29.693 59.565 1.00 204.26 189 ALA B O 1
ATOM 3826 N N . PRO B 1 189 ? 60.838 -29.940 61.023 1.00 204.05 190 PRO B N 1
ATOM 3827 C CA . PRO B 1 189 ? 61.299 -28.977 62.030 1.00 199.83 190 PRO B CA 1
ATOM 3828 C C . PRO B 1 189 ? 62.710 -29.258 62.548 1.00 189.48 190 PRO B C 1
ATOM 3829 O O . PRO B 1 189 ? 63.398 -28.324 62.959 1.00 185.65 190 PRO B O 1
ATOM 3833 N N . GLU B 1 190 ? 63.136 -30.517 62.528 1.00 184.32 191 GLU B N 1
ATOM 3834 C CA . GLU B 1 190 ? 64.469 -30.868 63.011 1.00 180.71 191 GLU B CA 1
ATOM 3835 C C . GLU B 1 190 ? 65.546 -30.346 62.064 1.00 174.14 191 GLU B C 1
ATOM 3836 O O . GLU B 1 190 ? 66.640 -29.980 62.494 1.00 176.75 191 GLU B O 1
ATOM 3842 N N . GLN B 1 191 ? 65.225 -30.317 60.775 1.00 168.04 192 GLN B N 1
ATOM 3843 C CA . GLN B 1 191 ? 66.150 -29.834 59.757 1.00 160.52 192 GLN B CA 1
ATOM 3844 C C . GLN B 1 191 ? 66.068 -28.313 59.649 1.00 154.92 192 GLN B C 1
ATOM 3845 O O . GLN B 1 191 ? 67.016 -27.657 59.218 1.00 150.86 192 GLN B O 1
ATOM 3853 N N . ALA B 1 192 ? 64.927 -27.761 60.050 1.00 151.51 193 ALA B N 1
ATOM 3854 C CA . ALA B 1 192 ? 64.715 -26.319 60.028 1.00 145.34 193 ALA B CA 1
ATOM 3855 C C . ALA B 1 192 ? 65.292 -25.664 61.277 1.00 144.41 193 ALA B C 1
ATOM 3856 O O . ALA B 1 192 ? 66.004 -24.662 61.192 1.00 144.99 193 ALA B O 1
ATOM 3858 N N . CYS B 1 193 ? 64.976 -26.237 62.434 1.00 143.04 194 CYS B N 1
ATOM 3859 C CA . CYS B 1 193 ? 65.458 -25.721 63.711 1.00 137.98 194 CYS B CA 1
ATOM 3860 C C . CYS B 1 193 ? 66.976 -25.766 63.788 1.00 134.07 194 CYS B C 1
ATOM 3861 O O . CYS B 1 193 ? 67.599 -24.940 64.455 1.00 131.92 194 CYS B O 1
ATOM 3864 N N . HIS B 1 194 ? 67.567 -26.735 63.101 1.00 137.64 195 HIS B N 1
ATOM 3865 C CA . HIS B 1 194 ? 69.015 -26.862 63.072 1.00 142.60 195 HIS B CA 1
ATOM 3866 C C . HIS B 1 194 ? 69.640 -25.764 62.218 1.00 142.73 195 HIS B C 1
ATOM 3867 O O . HIS B 1 194 ? 70.627 -25.143 62.614 1.00 142.17 195 HIS B O 1
ATOM 3874 N N . LEU B 1 195 ? 69.055 -25.530 61.047 1.00 143.81 196 LEU B N 1
ATOM 3875 C CA . LEU B 1 195 ? 69.548 -24.516 60.121 1.00 141.17 196 LEU B CA 1
ATOM 3876 C C . LEU B 1 195 ? 69.449 -23.117 60.721 1.00 138.82 196 LEU B C 1
ATOM 3877 O O . LEU B 1 195 ? 70.352 -22.296 60.562 1.00 138.13 196 LEU B O 1
ATOM 3882 N N . ALA B 1 196 ? 68.342 -22.854 61.408 1.00 136.30 197 ALA B N 1
ATOM 3883 C CA . ALA B 1 196 ? 68.114 -21.555 62.027 1.00 135.66 197 ALA B CA 1
ATOM 3884 C C . ALA B 1 196 ? 69.057 -21.326 63.203 1.00 136.70 197 ALA B C 1
ATOM 3885 O O . ALA B 1 196 ? 69.527 -20.211 63.424 1.00 136.50 197 ALA B O 1
ATOM 3887 N N . LYS B 1 197 ? 69.329 -22.386 63.956 1.00 141.10 198 LYS B N 1
ATOM 3888 C CA . LYS B 1 197 ? 70.188 -22.283 65.128 1.00 144.76 198 LYS B CA 1
ATOM 3889 C C . LYS B 1 197 ? 71.650 -22.138 64.726 1.00 147.57 198 LYS B C 1
ATOM 3890 O O . LYS B 1 197 ? 72.367 -21.285 65.250 1.00 148.14 198 LYS B O 1
ATOM 3896 N N . THR B 1 198 ? 72.082 -22.978 63.791 1.00 149.07 199 THR B N 1
ATOM 3897 C CA . THR B 1 198 ? 73.461 -22.963 63.323 1.00 152.29 199 THR B CA 1
ATOM 3898 C C . THR B 1 198 ? 73.829 -21.605 62.730 1.00 140.99 199 THR B C 1
ATOM 3899 O O . THR B 1 198 ? 74.916 -21.084 62.977 1.00 132.23 199 THR B O 1
ATOM 3906 N N . ALA B 1 199 ? 72.914 -21.032 61.955 1.00 142.62 200 ALA B N 1
ATOM 3907 C CA . ALA B 1 199 ? 73.156 -19.743 61.318 1.00 139.53 200 ALA B CA 1
ATOM 3908 C C . ALA B 1 199 ? 73.162 -18.610 62.340 1.00 140.44 200 ALA B C 1
ATOM 3909 O O . ALA B 1 199 ? 73.873 -17.618 62.175 1.00 140.31 200 ALA B O 1
ATOM 3911 N N . PHE B 1 200 ? 72.367 -18.763 63.394 1.00 141.18 201 PHE B N 1
ATOM 3912 C CA . PHE B 1 200 ? 72.294 -17.762 64.452 1.00 141.24 201 PHE B CA 1
ATOM 3913 C C . PHE B 1 200 ? 73.536 -17.789 65.339 1.00 145.27 201 PHE B C 1
ATOM 3914 O O . PHE B 1 200 ? 74.138 -16.749 65.610 1.00 145.32 201 PHE B O 1
ATOM 3922 N N . ASP B 1 201 ? 73.911 -18.982 65.792 1.00 147.64 202 ASP B N 1
ATOM 3923 C CA . ASP B 1 201 ? 75.079 -19.152 66.652 1.00 145.75 202 ASP B CA 1
ATOM 3924 C C . ASP B 1 201 ? 76.359 -18.743 65.933 1.00 141.38 202 ASP B C 1
ATOM 3925 O O . ASP B 1 201 ? 77.276 -18.191 66.542 1.00 140.48 202 ASP B O 1
ATOM 3930 N N . ASP B 1 202 ? 76.416 -19.020 64.634 1.00 139.75 203 ASP B N 1
ATOM 3931 C CA . ASP B 1 202 ? 77.555 -18.623 63.818 1.00 140.67 203 ASP B CA 1
ATOM 3932 C C . ASP B 1 202 ? 77.622 -17.105 63.674 1.00 140.88 203 ASP B C 1
ATOM 3933 O O . ASP B 1 202 ? 78.660 -16.553 63.313 1.00 143.27 203 ASP B O 1
ATOM 3938 N N . ALA B 1 203 ? 76.511 -16.433 63.959 1.00 139.19 204 ALA B N 1
ATOM 3939 C CA . ALA B 1 203 ? 76.462 -14.977 63.877 1.00 138.98 204 ALA B CA 1
ATOM 3940 C C . ALA B 1 203 ? 76.866 -14.340 65.206 1.00 143.60 204 ALA B C 1
ATOM 3941 O O . ALA B 1 203 ? 77.505 -13.288 65.233 1.00 144.97 204 ALA B O 1
ATOM 3943 N N . ILE B 1 204 ? 76.488 -14.984 66.307 1.00 146.71 205 ILE B N 1
ATOM 3944 C CA . ILE B 1 204 ? 76.873 -14.537 67.644 1.00 148.78 205 ILE B CA 1
ATOM 3945 C C . ILE B 1 204 ? 78.380 -14.649 67.848 1.00 152.28 205 ILE B C 1
ATOM 3946 O O . ILE B 1 204 ? 79.019 -13.715 68.333 1.00 153.50 205 ILE B O 1
ATOM 3956 N N . ALA B 1 205 ? 78.938 -15.790 67.455 1.00 155.28 206 ALA B N 1
ATOM 3957 C CA . ALA B 1 205 ? 80.358 -16.068 67.654 1.00 162.33 206 ALA B CA 1
ATOM 3958 C C . ALA B 1 205 ? 81.246 -15.019 66.992 1.00 166.93 206 ALA B C 1
ATOM 3959 O O . ALA B 1 205 ? 82.270 -14.616 67.549 1.00 166.16 206 ALA B O 1
ATOM 3961 N N . GLU B 1 206 ? 80.846 -14.578 65.805 1.00 172.54 207 GLU B N 1
ATOM 3962 C CA . GLU B 1 206 ? 81.618 -13.599 65.052 1.00 178.06 207 GLU B CA 1
ATOM 3963 C C . GLU B 1 206 ? 80.935 -12.236 65.046 1.00 187.19 207 GLU B C 1
ATOM 3964 O O . GLU B 1 206 ? 81.017 -11.496 64.066 1.00 191.88 207 GLU B O 1
ATOM 3970 N N . LEU B 1 207 ? 80.262 -11.909 66.145 1.00 188.93 208 LEU B N 1
ATOM 3971 C CA . LEU B 1 207 ? 79.596 -10.619 66.278 1.00 189.08 208 LEU B CA 1
ATOM 3972 C C . LEU B 1 207 ? 80.617 -9.486 66.329 1.00 188.00 208 LEU B C 1
ATOM 3973 O O . LEU B 1 207 ? 80.283 -8.325 66.093 1.00 178.28 208 LEU B O 1
ATOM 3978 N N . ASP B 1 208 ? 81.865 -9.835 66.632 1.00 197.55 209 ASP B N 1
ATOM 3979 C CA . ASP B 1 208 ? 82.945 -8.856 66.698 1.00 203.51 209 ASP B CA 1
ATOM 3980 C C . ASP B 1 208 ? 83.328 -8.355 65.309 1.00 208.71 209 ASP B C 1
ATOM 3981 O O . ASP B 1 208 ? 84.053 -7.369 65.172 1.00 207.22 209 ASP B O 1
ATOM 3986 N N . THR B 1 209 ? 82.837 -9.040 64.280 1.00 218.22 210 THR B N 1
ATOM 3987 C CA . THR B 1 209 ? 83.233 -8.752 62.906 1.00 221.34 210 THR B CA 1
ATOM 3988 C C . THR B 1 209 ? 82.117 -8.098 62.093 1.00 211.81 210 THR B C 1
ATOM 3989 O O . THR B 1 209 ? 81.903 -8.448 60.932 1.00 209.85 210 THR B O 1
ATOM 3996 N N . LEU B 1 210 ? 81.409 -7.152 62.701 1.00 207.68 211 LEU B N 1
ATOM 3997 C CA . LEU B 1 210 ? 80.360 -6.417 62.001 1.00 201.78 211 LEU B CA 1
ATOM 3998 C C . LEU B 1 210 ? 80.602 -4.915 62.098 1.00 189.17 211 LEU B C 1
ATOM 3999 O O . LEU B 1 210 ? 81.248 -4.443 63.033 1.00 186.71 211 LEU B O 1
ATOM 4004 N N . ASN B 1 211 ? 80.080 -4.166 61.132 1.00 179.50 212 ASN B N 1
ATOM 4005 C CA . ASN B 1 211 ? 80.338 -2.733 61.063 1.00 171.97 212 ASN B CA 1
ATOM 4006 C C . ASN B 1 211 ? 79.092 -1.888 61.300 1.00 162.73 212 ASN B C 1
ATOM 4007 O O . ASN B 1 211 ? 77.964 -2.358 61.149 1.00 161.47 212 ASN B O 1
ATOM 4012 N N . GLU B 1 212 ? 79.320 -0.630 61.663 1.00 157.36 213 GLU B N 1
ATOM 4013 C CA . GLU B 1 212 ? 78.261 0.319 61.983 1.00 151.54 213 GLU B CA 1
ATOM 4014 C C . GLU B 1 212 ? 77.155 0.418 60.930 1.00 145.38 213 GLU B C 1
ATOM 4015 O O . GLU B 1 212 ? 75.999 0.680 61.260 1.00 141.41 213 GLU B O 1
ATOM 4021 N N . ASP B 1 213 ? 77.511 0.202 59.668 1.00 147.13 214 ASP B N 1
ATOM 4022 C CA . ASP B 1 213 ? 76.575 0.401 58.563 1.00 148.80 214 ASP B CA 1
ATOM 4023 C C . ASP B 1 213 ? 75.486 -0.671 58.489 1.00 142.65 214 ASP B C 1
ATOM 4024 O O . ASP B 1 213 ? 74.310 -0.358 58.299 1.00 138.05 214 ASP B O 1
ATOM 4029 N N . SER B 1 214 ? 75.882 -1.931 58.637 1.00 140.73 215 SER B N 1
ATOM 4030 C CA . SER B 1 214 ? 74.968 -3.049 58.415 1.00 139.43 215 SER B CA 1
ATOM 4031 C C . SER B 1 214 ? 74.545 -3.765 59.697 1.00 142.54 215 SER B C 1
ATOM 4032 O O . SER B 1 214 ? 74.007 -4.871 59.640 1.00 143.33 215 SER B O 1
ATOM 4035 N N . TYR B 1 215 ? 74.778 -3.140 60.847 1.00 142.82 216 TYR B N 1
ATOM 4036 C CA . TYR B 1 215 ? 74.457 -3.769 62.127 1.00 140.57 216 TYR B CA 1
ATOM 4037 C C . TYR B 1 215 ? 72.954 -3.867 62.352 1.00 137.01 216 TYR B C 1
ATOM 4038 O O . TYR B 1 215 ? 72.440 -4.920 62.731 1.00 136.66 216 TYR B O 1
ATOM 4047 N N . LYS B 1 216 ? 72.255 -2.760 62.122 1.00 135.42 217 LYS B N 1
ATOM 4048 C CA . LYS B 1 216 ? 70.813 -2.707 62.321 1.00 132.73 217 LYS B CA 1
ATOM 4049 C C . LYS B 1 216 ? 70.082 -3.699 61.424 1.00 131.22 217 LYS B C 1
ATOM 4050 O O . LYS B 1 216 ? 69.028 -4.218 61.789 1.00 129.74 217 LYS B O 1
ATOM 4056 N N . ASP B 1 217 ? 70.643 -3.958 60.248 1.00 130.68 218 ASP B N 1
ATOM 4057 C CA . ASP B 1 217 ? 70.033 -4.890 59.309 1.00 126.40 218 ASP B CA 1
ATOM 4058 C C . ASP B 1 217 ? 70.243 -6.333 59.754 1.00 125.97 218 ASP B C 1
ATOM 4059 O O . ASP B 1 217 ? 69.290 -7.104 59.851 1.00 124.87 218 ASP B O 1
ATOM 4064 N N . SER B 1 218 ? 71.495 -6.689 60.028 1.00 128.35 219 SER B N 1
ATOM 4065 C CA . SER B 1 218 ? 71.858 -8.066 60.355 1.00 128.94 219 SER B CA 1
ATOM 4066 C C . SER B 1 218 ? 71.172 -8.581 61.614 1.00 133.56 219 SER B C 1
ATOM 4067 O O . SER B 1 218 ? 70.559 -9.649 61.601 1.00 133.89 219 SER B O 1
ATOM 4070 N N . THR B 1 219 ? 71.287 -7.824 62.701 1.00 138.92 220 THR B N 1
ATOM 4071 C CA . THR B 1 219 ? 70.720 -8.231 63.982 1.00 140.37 220 THR B CA 1
ATOM 4072 C C . THR B 1 219 ? 69.208 -8.407 63.896 1.00 139.16 220 THR B C 1
ATOM 4073 O O . THR B 1 219 ? 68.623 -9.197 64.639 1.00 140.81 220 THR B O 1
ATOM 4080 N N . LEU B 1 220 ? 68.582 -7.670 62.985 1.00 134.35 221 LEU B N 1
ATOM 4081 C CA . LEU B 1 220 ? 67.139 -7.748 62.793 1.00 129.91 221 LEU B CA 1
ATOM 4082 C C . LEU B 1 220 ? 66.745 -9.122 62.268 1.00 128.46 221 LEU B C 1
ATOM 4083 O O . LEU B 1 220 ? 65.729 -9.685 62.674 1.00 127.92 221 LEU B O 1
ATOM 4088 N N . ILE B 1 221 ? 67.555 -9.655 61.360 1.00 130.64 222 ILE B N 1
ATOM 4089 C CA . ILE B 1 221 ? 67.325 -10.987 60.822 1.00 130.17 222 ILE B CA 1
ATOM 4090 C C . ILE B 1 221 ? 67.481 -12.021 61.929 1.00 137.43 222 ILE B C 1
ATOM 4091 O O . ILE B 1 221 ? 66.832 -13.068 61.919 1.00 137.87 222 ILE B O 1
ATOM 4101 N N . MET B 1 222 ? 68.343 -11.708 62.891 1.00 143.81 223 MET B N 1
ATOM 4102 C CA . MET B 1 222 ? 68.665 -12.628 63.974 1.00 149.50 223 MET B CA 1
ATOM 4103 C C . MET B 1 222 ? 67.517 -12.735 64.965 1.00 141.84 223 MET B C 1
ATOM 4104 O O . MET B 1 222 ? 67.179 -13.828 65.420 1.00 137.61 223 MET B O 1
ATOM 4109 N N . GLN B 1 223 ? 66.925 -11.594 65.303 1.00 142.92 224 GLN B N 1
ATOM 4110 C CA . GLN B 1 223 ? 65.763 -11.574 66.180 1.00 140.64 224 GLN B CA 1
ATOM 4111 C C . GLN B 1 223 ? 64.619 -12.376 65.570 1.00 143.71 224 GLN B C 1
ATOM 4112 O O . GLN B 1 223 ? 63.783 -12.921 66.288 1.00 146.29 224 GLN B O 1
ATOM 4120 N N . LEU B 1 224 ? 64.587 -12.449 64.244 1.00 142.46 225 LEU B N 1
ATOM 4121 C CA . LEU B 1 224 ? 63.583 -13.253 63.559 1.00 134.91 225 LEU B CA 1
ATOM 4122 C C . LEU B 1 224 ? 63.962 -14.727 63.622 1.00 138.15 225 LEU B C 1
ATOM 4123 O O . LEU B 1 224 ? 63.098 -15.604 63.607 1.00 137.64 225 LEU B O 1
ATOM 4128 N N . LEU B 1 225 ? 65.263 -14.988 63.697 1.00 141.40 226 LEU B N 1
ATOM 4129 C CA . LEU B 1 225 ? 65.771 -16.348 63.823 1.00 145.50 226 LEU B CA 1
ATOM 4130 C C . LEU B 1 225 ? 65.534 -16.890 65.231 1.00 149.07 226 LEU B C 1
ATOM 4131 O O . LEU B 1 225 ? 65.280 -18.081 65.409 1.00 150.09 226 LEU B O 1
ATOM 4136 N N . ARG B 1 226 ? 65.616 -16.015 66.229 1.00 153.76 227 ARG B N 1
ATOM 4137 C CA . ARG B 1 226 ? 65.289 -16.403 67.597 1.00 158.47 227 ARG B CA 1
ATOM 4138 C C . ARG B 1 226 ? 63.784 -16.595 67.754 1.00 154.82 227 ARG B C 1
ATOM 4139 O O . ARG B 1 226 ? 63.336 -17.603 68.303 1.00 156.30 227 ARG B O 1
ATOM 4147 N N . ASP B 1 227 ? 63.012 -15.625 67.269 1.00 150.58 228 ASP B N 1
ATOM 4148 C CA . ASP B 1 227 ? 61.553 -15.679 67.356 1.00 150.10 228 ASP B CA 1
ATOM 4149 C C . ASP B 1 227 ? 60.999 -16.943 66.712 1.00 146.19 228 ASP B C 1
ATOM 4150 O O . ASP B 1 227 ? 60.000 -17.497 67.171 1.00 147.95 228 ASP B O 1
ATOM 4155 N N . ASN B 1 228 ? 61.648 -17.390 65.642 1.00 140.74 229 ASN B N 1
ATOM 4156 C CA . ASN B 1 228 ? 61.266 -18.634 64.990 1.00 136.75 229 ASN B CA 1
ATOM 4157 C C . ASN B 1 228 ? 61.547 -19.831 65.889 1.00 137.23 229 ASN B C 1
ATOM 4158 O O . ASN B 1 228 ? 60.693 -20.697 66.069 1.00 141.65 229 ASN B O 1
ATOM 4163 N N . LEU B 1 229 ? 62.748 -19.866 66.459 1.00 135.43 230 LEU B N 1
ATOM 4164 C CA . LEU B 1 229 ? 63.161 -20.967 67.322 1.00 141.80 230 LEU B CA 1
ATOM 4165 C C . LEU B 1 229 ? 62.291 -21.062 68.574 1.00 145.32 230 LEU B C 1
ATOM 4166 O O . LEU B 1 229 ? 61.954 -22.158 69.022 1.00 141.09 230 LEU B O 1
ATOM 4171 N N . THR B 1 230 ? 61.933 -19.911 69.133 1.00 154.97 231 THR B N 1
ATOM 4172 C CA . THR B 1 230 ? 61.058 -19.869 70.297 1.00 160.72 231 THR B CA 1
ATOM 4173 C C . THR B 1 230 ? 59.690 -20.452 69.954 1.00 166.70 231 THR B C 1
ATOM 4174 O O . THR B 1 230 ? 59.138 -21.260 70.703 1.00 167.00 231 THR B O 1
ATOM 4181 N N . LEU B 1 231 ? 59.156 -20.042 68.809 1.00 170.71 232 LEU B N 1
ATOM 4182 C CA . LEU B 1 231 ? 57.825 -20.457 68.382 1.00 176.27 232 LEU B CA 1
ATOM 4183 C C . LEU B 1 231 ? 57.815 -21.891 67.857 1.00 177.62 232 LEU B C 1
ATOM 4184 O O . LEU B 1 231 ? 56.819 -22.602 67.990 1.00 179.87 232 LEU B O 1
ATOM 4189 N N . TRP B 1 232 ? 58.928 -22.311 67.264 1.00 176.66 233 TRP B N 1
ATOM 4190 C CA . TRP B 1 232 ? 59.024 -23.640 66.668 1.00 176.28 233 TRP B CA 1
ATOM 4191 C C . TRP B 1 232 ? 59.122 -24.753 67.711 1.00 184.15 233 TRP B C 1
ATOM 4192 O O . TRP B 1 232 ? 58.517 -25.813 67.550 1.00 187.61 233 TRP B O 1
ATOM 4203 N N . THR B 1 233 ? 59.882 -24.514 68.775 1.00 186.89 234 THR B N 1
ATOM 4204 C CA . THR B 1 233 ? 60.091 -25.530 69.804 1.00 187.80 234 THR B CA 1
ATOM 4205 C C . THR B 1 233 ? 58.838 -25.781 70.639 1.00 193.77 234 THR B C 1
ATOM 4206 O O . THR B 1 233 ? 58.720 -26.814 71.297 1.00 195.25 234 THR B O 1
ATOM 4213 N N . SER B 1 234 ? 57.904 -24.836 70.605 1.00 195.06 235 SER B N 1
ATOM 4214 C CA . SER B 1 234 ? 56.706 -24.913 71.435 1.00 198.71 235 SER B CA 1
ATOM 4215 C C . SER B 1 234 ? 55.599 -25.749 70.797 1.00 204.49 235 SER B C 1
ATOM 4216 O O . SER B 1 234 ? 54.809 -26.383 71.497 1.00 206.19 235 SER B O 1
ATOM 4219 N N . ASP B 1 235 ? 55.546 -25.746 69.469 1.00 208.59 236 ASP B N 1
ATOM 4220 C CA . ASP B 1 235 ? 54.480 -26.430 68.741 1.00 213.11 236 ASP B CA 1
ATOM 4221 C C . ASP B 1 235 ? 54.589 -27.950 68.823 1.00 214.99 236 ASP B C 1
ATOM 4222 O O . ASP B 1 235 ? 53.583 -28.656 68.738 1.00 215.62 236 ASP B O 1
ATOM 4227 N N . GLN B 1 236 ? 55.809 -28.450 68.985 1.00 214.61 237 GLN B N 1
ATOM 4228 C CA . GLN B 1 236 ? 56.051 -29.888 68.951 1.00 213.13 237 GLN B CA 1
ATOM 4229 C C . GLN B 1 236 ? 55.781 -30.550 70.299 1.00 212.45 237 GLN B C 1
ATOM 4230 O O . GLN B 1 236 ? 55.790 -31.776 70.410 1.00 211.21 237 GLN B O 1
ATOM 4238 N N . GLN B 1 237 ? 55.543 -29.734 71.322 1.00 213.77 238 GLN B N 1
ATOM 4239 C CA . GLN B 1 237 ? 55.188 -30.250 72.638 1.00 214.66 238 GLN B CA 1
ATOM 4240 C C . GLN B 1 237 ? 53.701 -30.585 72.693 1.00 216.90 238 GLN B C 1
ATOM 4241 O O . GLN B 1 237 ? 53.300 -31.578 73.300 1.00 217.73 238 GLN B O 1
ATOM 4249 N N . VAL C 1 1 ? 25.009 -14.348 39.242 1.00 138.86 2 VAL C N 1
ATOM 4250 C CA . VAL C 1 1 ? 24.982 -14.642 40.670 1.00 141.17 2 VAL C CA 1
ATOM 4251 C C . VAL C 1 1 ? 23.826 -13.931 41.365 1.00 137.20 2 VAL C C 1
ATOM 4252 O O . VAL C 1 1 ? 23.464 -12.812 41.003 1.00 132.77 2 VAL C O 1
ATOM 4262 N N . ASP C 1 2 ? 23.246 -14.593 42.362 1.00 140.14 3 ASP C N 1
ATOM 4263 C CA . ASP C 1 2 ? 22.161 -14.008 43.140 1.00 142.13 3 ASP C CA 1
ATOM 4264 C C . ASP C 1 2 ? 22.677 -12.838 43.966 1.00 136.33 3 ASP C C 1
ATOM 4265 O O . ASP C 1 2 ? 23.880 -12.717 44.192 1.00 137.05 3 ASP C O 1
ATOM 4270 N N . ARG C 1 3 ? 21.770 -11.977 44.412 1.00 129.78 4 ARG C N 1
ATOM 4271 C CA . ARG C 1 3 ? 22.161 -10.820 45.208 1.00 126.63 4 ARG C CA 1
ATOM 4272 C C . ARG C 1 3 ? 22.808 -11.239 46.524 1.00 124.45 4 ARG C C 1
ATOM 4273 O O . ARG C 1 3 ? 23.761 -10.610 46.982 1.00 125.00 4 ARG C O 1
ATOM 4281 N N . GLU C 1 4 ? 22.291 -12.304 47.125 1.00 125.65 5 GLU C N 1
ATOM 4282 C CA . GLU C 1 4 ? 22.810 -12.777 48.403 1.00 126.19 5 GLU C CA 1
ATOM 4283 C C . GLU C 1 4 ? 24.243 -13.278 48.258 1.00 126.10 5 GLU C C 1
ATOM 4284 O O . GLU C 1 4 ? 24.996 -13.322 49.230 1.00 124.45 5 GLU C O 1
ATOM 4290 N N . GLN C 1 5 ? 24.613 -13.647 47.035 1.00 130.52 6 GLN C N 1
ATOM 4291 C CA . GLN C 1 5 ? 25.961 -14.119 46.744 1.00 126.41 6 GLN C CA 1
ATOM 4292 C C . GLN C 1 5 ? 26.929 -12.949 46.594 1.00 119.46 6 GLN C C 1
ATOM 4293 O O . GLN C 1 5 ? 28.078 -13.024 47.033 1.00 118.67 6 GLN C O 1
ATOM 4301 N N . LEU C 1 6 ? 26.457 -11.872 45.971 1.00 112.60 7 LEU C N 1
ATOM 4302 C CA . LEU C 1 6 ? 27.267 -10.672 45.780 1.00 104.17 7 LEU C CA 1
ATOM 4303 C C . LEU C 1 6 ? 27.720 -10.084 47.110 1.00 104.06 7 LEU C C 1
ATOM 4304 O O . LEU C 1 6 ? 28.908 -9.842 47.318 1.00 109.98 7 LEU C O 1
ATOM 4309 N N . VAL C 1 7 ? 26.763 -9.852 48.003 1.00 101.29 8 VAL C N 1
ATOM 4310 C CA . VAL C 1 7 ? 27.050 -9.303 49.323 1.00 103.96 8 VAL C CA 1
ATOM 4311 C C . VAL C 1 7 ? 28.020 -10.197 50.093 1.00 107.36 8 VAL C C 1
ATOM 4312 O O . VAL C 1 7 ? 28.850 -9.709 50.863 1.00 107.43 8 VAL C O 1
ATOM 4322 N N . GLN C 1 8 ? 27.912 -11.505 49.877 1.00 111.34 9 GLN C N 1
ATOM 4323 C CA . GLN C 1 8 ? 28.833 -12.464 50.482 1.00 111.55 9 GLN C CA 1
ATOM 4324 C C . GLN C 1 8 ? 30.233 -12.285 49.902 1.00 105.50 9 GLN C C 1
ATOM 4325 O O . GLN C 1 8 ? 31.235 -12.493 50.588 1.00 103.82 9 GLN C O 1
ATOM 4333 N N . LYS C 1 9 ? 30.289 -11.899 48.632 1.00 100.59 10 LYS C N 1
ATOM 4334 C CA . LYS C 1 9 ? 31.553 -11.587 47.979 1.00 93.34 10 LYS C CA 1
ATOM 4335 C C . LYS C 1 9 ? 32.160 -10.328 48.582 1.00 88.71 10 LYS C C 1
ATOM 4336 O O . LYS C 1 9 ? 33.373 -10.235 48.765 1.00 87.48 10 LYS C O 1
ATOM 4342 N N . ALA C 1 10 ? 31.302 -9.360 48.890 1.00 86.67 11 ALA C N 1
ATOM 4343 C CA . ALA C 1 10 ? 31.744 -8.094 49.462 1.00 81.97 11 ALA C CA 1
ATOM 4344 C C . ALA C 1 10 ? 32.307 -8.292 50.865 1.00 88.60 11 ALA C C 1
ATOM 4345 O O . ALA C 1 10 ? 33.414 -7.843 51.161 1.00 88.51 11 ALA C O 1
ATOM 4347 N N . ARG C 1 11 ? 31.539 -8.959 51.723 1.00 92.65 12 ARG C N 1
ATOM 4348 C CA . ARG C 1 11 ? 31.992 -9.258 53.078 1.00 91.98 12 ARG C CA 1
ATOM 4349 C C . ARG C 1 11 ? 33.326 -9.994 53.051 1.00 90.31 12 ARG C C 1
ATOM 4350 O O . ARG C 1 11 ? 34.249 -9.661 53.796 1.00 93.10 12 ARG C O 1
ATOM 4358 N N . LEU C 1 12 ? 33.415 -10.998 52.185 1.00 84.18 13 LEU C N 1
ATOM 4359 C CA . LEU C 1 12 ? 34.622 -11.804 52.055 1.00 77.78 13 LEU C CA 1
ATOM 4360 C C . LEU C 1 12 ? 35.778 -10.978 51.503 1.00 79.54 13 LEU C C 1
ATOM 4361 O O . LEU C 1 12 ? 36.921 -11.132 51.930 1.00 81.92 13 LEU C O 1
ATOM 4366 N N . ALA C 1 13 ? 35.473 -10.101 50.552 1.00 76.98 14 ALA C N 1
ATOM 4367 C CA . ALA C 1 13 ? 36.482 -9.233 49.959 1.00 70.24 14 ALA C CA 1
ATOM 4368 C C . ALA C 1 13 ? 37.048 -8.263 50.992 1.00 72.35 14 ALA C C 1
ATOM 4369 O O . ALA C 1 13 ? 38.234 -7.936 50.959 1.00 72.31 14 ALA C O 1
ATOM 4371 N N . GLU C 1 14 ? 36.197 -7.809 51.908 1.00 75.52 15 GLU C N 1
ATOM 4372 C CA . GLU C 1 14 ? 36.621 -6.898 52.967 1.00 79.75 15 GLU C CA 1
ATOM 4373 C C . GLU C 1 14 ? 37.610 -7.570 53.916 1.00 83.56 15 GLU C C 1
ATOM 4374 O O . GLU C 1 14 ? 38.662 -7.009 54.225 1.00 86.49 15 GLU C O 1
ATOM 4380 N N . GLN C 1 15 ? 37.266 -8.768 54.379 1.00 79.79 16 GLN C N 1
ATOM 4381 C CA . GLN C 1 15 ? 38.144 -9.526 55.264 1.00 82.13 16 GLN C CA 1
ATOM 4382 C C . GLN C 1 15 ? 39.483 -9.809 54.591 1.00 75.56 16 GLN C C 1
ATOM 4383 O O . GLN C 1 15 ? 40.531 -9.787 55.237 1.00 71.76 16 GLN C O 1
ATOM 4391 N N . ALA C 1 16 ? 39.440 -10.066 53.288 1.00 75.71 17 ALA C N 1
ATOM 4392 C CA . ALA C 1 16 ? 40.648 -10.351 52.522 1.00 77.52 17 ALA C CA 1
ATOM 4393 C C . ALA C 1 16 ? 41.394 -9.066 52.175 1.00 81.64 17 ALA C C 1
ATOM 4394 O O . ALA C 1 16 ? 42.486 -9.104 51.605 1.00 76.23 17 ALA C O 1
ATOM 4396 N N . GLU C 1 17 ? 40.794 -7.933 52.528 1.00 89.45 18 GLU C N 1
ATOM 4397 C CA . GLU C 1 17 ? 41.381 -6.616 52.289 1.00 91.90 18 GLU C CA 1
ATOM 4398 C C . GLU C 1 17 ? 41.620 -6.349 50.806 1.00 90.97 18 GLU C C 1
ATOM 4399 O O . GLU C 1 17 ? 42.630 -5.757 50.426 1.00 93.35 18 GLU C O 1
ATOM 4405 N N . ARG C 1 18 ? 40.682 -6.794 49.977 1.00 85.33 19 ARG C N 1
ATOM 4406 C CA . ARG C 1 18 ? 40.706 -6.501 48.549 1.00 78.44 19 ARG C CA 1
ATOM 4407 C C . ARG C 1 18 ? 39.537 -5.587 48.209 1.00 77.09 19 ARG C C 1
ATOM 4408 O O . ARG C 1 18 ? 38.510 -6.034 47.699 1.00 77.48 19 ARG C O 1
ATOM 4416 N N . TYR C 1 19 ? 39.708 -4.302 48.501 1.00 82.60 20 TYR C N 1
ATOM 4417 C CA . TYR C 1 19 ? 38.622 -3.331 48.417 1.00 78.31 20 TYR C CA 1
ATOM 4418 C C . TYR C 1 19 ? 38.223 -3.007 46.979 1.00 81.65 20 TYR C C 1
ATOM 4419 O O . TYR C 1 19 ? 37.147 -2.460 46.739 1.00 83.73 20 TYR C O 1
ATOM 4428 N N . ASP C 1 20 ? 39.084 -3.343 46.024 1.00 85.46 21 ASP C N 1
ATOM 4429 C CA . ASP C 1 20 ? 38.742 -3.179 44.616 1.00 84.29 21 ASP C CA 1
ATOM 4430 C C . ASP C 1 20 ? 37.631 -4.153 44.243 1.00 78.76 21 ASP C C 1
ATOM 4431 O O . ASP C 1 20 ? 36.655 -3.781 43.590 1.00 78.27 21 ASP C O 1
ATOM 4436 N N . ASP C 1 21 ? 37.788 -5.403 44.670 1.00 76.29 22 ASP C N 1
ATOM 4437 C CA . ASP C 1 21 ? 36.781 -6.433 44.446 1.00 75.33 22 ASP C CA 1
ATOM 4438 C C . ASP C 1 21 ? 35.538 -6.164 45.282 1.00 74.13 22 ASP C C 1
ATOM 4439 O O . ASP C 1 21 ? 34.415 -6.420 44.846 1.00 72.38 22 ASP C O 1
ATOM 4444 N N . MET C 1 22 ? 35.750 -5.655 46.492 1.00 73.78 23 MET C N 1
ATOM 4445 C CA . MET C 1 22 ? 34.652 -5.309 47.385 1.00 70.70 23 MET C CA 1
ATOM 4446 C C . MET C 1 22 ? 33.777 -4.229 46.762 1.00 72.70 23 MET C C 1
ATOM 4447 O O . MET C 1 22 ? 32.552 -4.280 46.856 1.00 73.40 23 MET C O 1
ATOM 4452 N N . ALA C 1 23 ? 34.411 -3.253 46.121 1.00 73.37 24 ALA C N 1
ATOM 4453 C CA . ALA C 1 23 ? 33.676 -2.165 45.489 1.00 70.67 24 ALA C CA 1
ATOM 4454 C C . ALA C 1 23 ? 32.886 -2.674 44.289 1.00 75.14 24 ALA C C 1
ATOM 4455 O O . ALA C 1 23 ? 31.754 -2.252 44.054 1.00 72.57 24 ALA C O 1
ATOM 4457 N N . ALA C 1 24 ? 33.492 -3.588 43.537 1.00 82.54 25 ALA C N 1
ATOM 4458 C CA . ALA C 1 24 ? 32.855 -4.174 42.362 1.00 87.83 25 ALA C CA 1
ATOM 4459 C C . ALA C 1 24 ? 31.572 -4.915 42.725 1.00 85.85 25 ALA C C 1
ATOM 4460 O O . ALA C 1 24 ? 30.553 -4.782 42.045 1.00 85.02 25 ALA C O 1
ATOM 4462 N N . ALA C 1 25 ? 31.632 -5.697 43.798 1.00 86.29 26 ALA C N 1
ATOM 4463 C CA . ALA C 1 25 ? 30.487 -6.478 44.250 1.00 84.96 26 ALA C CA 1
ATOM 4464 C C . ALA C 1 25 ? 29.330 -5.579 44.667 1.00 86.31 26 ALA C C 1
ATOM 4465 O O . ALA C 1 25 ? 28.200 -5.752 44.213 1.00 87.93 26 ALA C O 1
ATOM 4467 N N . MET C 1 26 ? 29.622 -4.615 45.533 1.00 85.30 27 MET C N 1
ATOM 4468 C CA . MET C 1 26 ? 28.594 -3.724 46.049 1.00 85.24 27 MET C CA 1
ATOM 4469 C C . MET C 1 26 ? 28.010 -2.835 44.952 1.00 83.47 27 MET C C 1
ATOM 4470 O O . MET C 1 26 ? 26.923 -2.280 45.110 1.00 82.27 27 MET C O 1
ATOM 4475 N N . LYS C 1 27 ? 28.727 -2.708 43.839 1.00 86.53 28 LYS C N 1
ATOM 4476 C CA . LYS C 1 27 ? 28.229 -1.935 42.706 1.00 92.62 28 LYS C CA 1
ATOM 4477 C C . LYS C 1 27 ? 27.095 -2.684 42.016 1.00 97.54 28 LYS C C 1
ATOM 4478 O O . LYS C 1 27 ? 26.070 -2.099 41.663 1.00 99.47 28 LYS C O 1
ATOM 4484 N N . ASN C 1 28 ? 27.297 -3.985 41.830 1.00 98.78 29 ASN C N 1
ATOM 4485 C CA . ASN C 1 28 ? 26.283 -4.858 41.255 1.00 96.51 29 ASN C CA 1
ATOM 4486 C C . ASN C 1 28 ? 25.019 -4.890 42.101 1.00 98.15 29 ASN C C 1
ATOM 4487 O O . ASN C 1 28 ? 23.907 -4.864 41.573 1.00 104.10 29 ASN C O 1
ATOM 4492 N N . VAL C 1 29 ? 25.198 -4.955 43.417 1.00 95.49 30 VAL C N 1
ATOM 4493 C CA . VAL C 1 29 ? 24.078 -4.934 44.353 1.00 93.73 30 VAL C CA 1
ATOM 4494 C C . VAL C 1 29 ? 23.245 -3.675 44.155 1.00 95.59 30 VAL C C 1
ATOM 4495 O O . VAL C 1 29 ? 22.016 -3.727 44.139 1.00 101.84 30 VAL C O 1
ATOM 4505 N N . THR C 1 30 ? 23.927 -2.548 43.983 1.00 89.08 31 THR C N 1
ATOM 4506 C CA . THR C 1 30 ? 23.251 -1.272 43.797 1.00 89.38 31 THR C CA 1
ATOM 4507 C C . THR C 1 30 ? 22.537 -1.238 42.453 1.00 94.26 31 THR C C 1
ATOM 4508 O O . THR C 1 30 ? 21.431 -0.713 42.337 1.00 91.86 31 THR C O 1
ATOM 4515 N N . GLU C 1 31 ? 23.174 -1.813 41.440 1.00 101.92 32 GLU C N 1
ATOM 4516 C CA . GLU C 1 31 ? 22.610 -1.826 40.096 1.00 107.52 32 GLU C CA 1
ATOM 4517 C C . GLU C 1 31 ? 21.432 -2.786 39.981 1.00 110.15 32 GLU C C 1
ATOM 4518 O O . GLU C 1 31 ? 20.841 -2.933 38.911 1.00 117.39 32 GLU C O 1
ATOM 4524 N N . LEU C 1 32 ? 21.096 -3.441 41.087 1.00 103.44 33 LEU C N 1
ATOM 4525 C CA . LEU C 1 32 ? 19.892 -4.256 41.148 1.00 99.69 33 LEU C CA 1
ATOM 4526 C C . LEU C 1 32 ? 18.693 -3.355 41.414 1.00 101.26 33 LEU C C 1
ATOM 4527 O O . LEU C 1 32 ? 17.549 -3.808 41.446 1.00 95.87 33 LEU C O 1
ATOM 4532 N N . ASN C 1 33 ? 18.979 -2.071 41.609 1.00 111.13 34 ASN C N 1
ATOM 4533 C CA . ASN C 1 33 ? 17.957 -1.048 41.792 1.00 117.26 34 ASN C CA 1
ATOM 4534 C C . ASN C 1 33 ? 17.015 -1.341 42.959 1.00 124.13 34 ASN C C 1
ATOM 4535 O O . ASN C 1 33 ? 15.880 -0.866 42.984 1.00 126.13 34 ASN C O 1
ATOM 4540 N N . GLU C 1 34 ? 17.494 -2.123 43.922 1.00 129.59 35 GLU C N 1
ATOM 4541 C CA . GLU C 1 34 ? 16.750 -2.369 45.154 1.00 133.65 35 GLU C CA 1
ATOM 4542 C C . GLU C 1 34 ? 17.461 -1.717 46.333 1.00 133.55 35 GLU C C 1
ATOM 4543 O O . GLU C 1 34 ? 18.689 -1.753 46.413 1.00 132.79 35 GLU C O 1
ATOM 4549 N N . PRO C 1 35 ? 16.686 -1.119 47.250 1.00 131.36 36 PRO C N 1
ATOM 4550 C CA . PRO C 1 35 ? 17.197 -0.390 48.418 1.00 128.19 36 PRO C CA 1
ATOM 4551 C C . PRO C 1 35 ? 18.246 -1.171 49.208 1.00 120.20 36 PRO C C 1
ATOM 4552 O O . PRO C 1 35 ? 18.262 -2.401 49.166 1.00 120.45 36 PRO C O 1
ATOM 4556 N N . LEU C 1 36 ? 19.115 -0.454 49.915 1.00 110.69 37 LEU C N 1
ATOM 4557 C CA . LEU C 1 36 ? 20.194 -1.079 50.674 1.00 107.97 37 LEU C CA 1
ATOM 4558 C C . LEU C 1 36 ? 19.941 -1.024 52.175 1.00 106.78 37 LEU C C 1
ATOM 4559 O O . LEU C 1 36 ? 19.596 0.024 52.720 1.00 108.76 37 LEU C O 1
ATOM 4564 N N . SER C 1 37 ? 20.122 -2.161 52.839 1.00 99.90 38 SER C N 1
ATOM 4565 C CA . SER C 1 37 ? 19.954 -2.239 54.284 1.00 98.49 38 SER C CA 1
ATOM 4566 C C . SER C 1 37 ? 21.086 -1.507 54.990 1.00 97.23 38 SER C C 1
ATOM 4567 O O . SER C 1 37 ? 22.026 -1.040 54.348 1.00 101.06 38 SER C O 1
ATOM 4570 N N . ASN C 1 38 ? 20.995 -1.408 56.312 1.00 97.07 39 ASN C N 1
ATOM 4571 C CA . ASN C 1 38 ? 22.025 -0.735 57.093 1.00 101.50 39 ASN C CA 1
ATOM 4572 C C . ASN C 1 38 ? 23.401 -1.379 56.921 1.00 97.57 39 ASN C C 1
ATOM 4573 O O . ASN C 1 38 ? 24.423 -0.694 56.968 1.00 96.57 39 ASN C O 1
ATOM 4578 N N . GLU C 1 39 ? 23.425 -2.692 56.714 1.00 97.50 40 GLU C N 1
ATOM 4579 C CA . GLU C 1 39 ? 24.688 -3.411 56.568 1.00 101.36 40 GLU C CA 1
ATOM 4580 C C . GLU C 1 39 ? 25.192 -3.347 55.131 1.00 107.30 40 GLU C C 1
ATOM 4581 O O . GLU C 1 39 ? 26.376 -3.111 54.887 1.00 107.22 40 GLU C O 1
ATOM 4587 N N . GLU C 1 40 ? 24.285 -3.571 54.185 1.00 114.08 41 GLU C N 1
ATOM 4588 C CA . GLU C 1 40 ? 24.609 -3.464 52.768 1.00 113.89 41 GLU C CA 1
ATOM 4589 C C . GLU C 1 40 ? 25.022 -2.041 52.412 1.00 110.59 41 GLU C C 1
ATOM 4590 O O . GLU C 1 40 ? 25.803 -1.823 51.486 1.00 112.48 41 GLU C O 1
ATOM 4596 N N . ARG C 1 41 ? 24.489 -1.075 53.152 1.00 102.81 42 ARG C N 1
ATOM 4597 C CA . ARG C 1 41 ? 24.832 0.324 52.939 1.00 96.30 42 ARG C CA 1
ATOM 4598 C C . ARG C 1 41 ? 26.211 0.622 53.513 1.00 93.21 42 ARG C C 1
ATOM 4599 O O . ARG C 1 41 ? 27.019 1.317 52.895 1.00 86.93 42 ARG C O 1
ATOM 4607 N N . ASN C 1 42 ? 26.470 0.087 54.701 1.00 95.58 43 ASN C N 1
ATOM 4608 C CA . ASN C 1 42 ? 27.755 0.265 55.358 1.00 93.25 43 ASN C CA 1
ATOM 4609 C C . ASN C 1 42 ? 28.881 -0.358 54.543 1.00 87.88 43 ASN C C 1
ATOM 4610 O O . ASN C 1 42 ? 29.987 0.176 54.485 1.00 88.11 43 ASN C O 1
ATOM 4615 N N . LEU C 1 43 ? 28.586 -1.490 53.912 1.00 86.05 44 LEU C N 1
ATOM 4616 C CA . LEU C 1 43 ? 29.555 -2.176 53.063 1.00 87.87 44 LEU C CA 1
ATOM 4617 C C . LEU C 1 43 ? 29.970 -1.313 51.872 1.00 88.26 44 LEU C C 1
ATOM 4618 O O . LEU C 1 43 ? 31.153 -1.231 51.541 1.00 88.77 44 LEU C O 1
ATOM 4623 N N . LEU C 1 44 ? 28.992 -0.674 51.235 1.00 86.75 45 LEU C N 1
ATOM 4624 C CA . LEU C 1 44 ? 29.244 0.182 50.076 1.00 82.94 45 LEU C CA 1
ATOM 4625 C C . LEU C 1 44 ? 30.183 1.329 50.420 1.00 82.13 45 LEU C C 1
ATOM 4626 O O . LEU C 1 44 ? 31.191 1.547 49.746 1.00 79.77 45 LEU C O 1
ATOM 4631 N N . SER C 1 45 ? 29.834 2.062 51.472 1.00 85.05 46 SER C N 1
ATOM 4632 C CA . SER C 1 45 ? 30.610 3.215 51.903 1.00 88.76 46 SER C CA 1
ATOM 4633 C C . SER C 1 45 ? 32.057 2.829 52.189 1.00 92.35 46 SER C C 1
ATOM 4634 O O . SER C 1 45 ? 32.983 3.486 51.719 1.00 89.07 46 SER C O 1
ATOM 4637 N N . VAL C 1 46 ? 32.246 1.753 52.945 1.00 104.50 47 VAL C N 1
ATOM 4638 C CA . VAL C 1 46 ? 33.585 1.289 53.305 1.00 108.87 47 VAL C CA 1
ATOM 4639 C C . VAL C 1 46 ? 34.396 0.873 52.082 1.00 105.25 47 VAL C C 1
ATOM 4640 O O . VAL C 1 46 ? 35.574 1.216 51.963 1.00 104.46 47 VAL C O 1
ATOM 4650 N N . ALA C 1 47 ? 33.755 0.136 51.178 1.00 98.05 48 ALA C N 1
ATOM 4651 C CA . ALA C 1 47 ? 34.420 -0.394 49.991 1.00 86.96 48 ALA C CA 1
ATOM 4652 C C . ALA C 1 47 ? 35.089 0.705 49.174 1.00 87.59 48 ALA C C 1
ATOM 4653 O O . ALA C 1 47 ? 36.271 0.611 48.843 1.00 86.96 48 ALA C O 1
ATOM 4655 N N . TYR C 1 48 ? 34.330 1.748 48.859 1.00 85.26 49 TYR C N 1
ATOM 4656 C CA . TYR C 1 48 ? 34.847 2.852 48.063 1.00 75.28 49 TYR C CA 1
ATOM 4657 C C . TYR C 1 48 ? 35.697 3.811 48.886 1.00 78.19 49 TYR C C 1
ATOM 4658 O O . TYR C 1 48 ? 36.620 4.431 48.360 1.00 82.41 49 TYR C O 1
ATOM 4667 N N . LYS C 1 49 ? 35.382 3.934 50.173 1.00 82.10 50 LYS C N 1
ATOM 4668 C CA . LYS C 1 49 ? 36.151 4.796 51.065 1.00 83.15 50 LYS C CA 1
ATOM 4669 C C . LYS C 1 49 ? 37.613 4.364 51.104 1.00 75.83 50 LYS C C 1
ATOM 4670 O O . LYS C 1 49 ? 38.508 5.179 51.330 1.00 71.86 50 LYS C O 1
ATOM 4676 N N . ASN C 1 50 ? 37.851 3.078 50.870 1.00 74.76 51 ASN C N 1
ATOM 4677 C CA . ASN C 1 50 ? 39.210 2.552 50.860 1.00 77.45 51 ASN C CA 1
ATOM 4678 C C . ASN C 1 50 ? 39.862 2.632 49.481 1.00 78.81 51 ASN C C 1
ATOM 4679 O O . ASN C 1 50 ? 41.078 2.787 49.376 1.00 83.05 51 ASN C O 1
ATOM 4684 N N . VAL C 1 51 ? 39.055 2.528 48.429 1.00 74.08 52 VAL C N 1
ATOM 4685 C CA . VAL C 1 51 ? 39.570 2.605 47.063 1.00 70.18 52 VAL C CA 1
ATOM 4686 C C . VAL C 1 51 ? 40.013 4.026 46.733 1.00 70.93 52 VAL C C 1
ATOM 4687 O O . VAL C 1 51 ? 41.038 4.230 46.084 1.00 74.03 52 VAL C O 1
ATOM 4697 N N . VAL C 1 52 ? 39.240 5.009 47.181 1.00 72.77 53 VAL C N 1
ATOM 4698 C CA . VAL C 1 52 ? 39.616 6.402 46.970 1.00 72.71 53 VAL C CA 1
ATOM 4699 C C . VAL C 1 52 ? 40.642 6.835 48.012 1.00 77.61 53 VAL C C 1
ATOM 4700 O O . VAL C 1 52 ? 41.507 7.663 47.735 1.00 81.07 53 VAL C O 1
ATOM 4710 N N . GLY C 1 53 ? 40.548 6.256 49.205 1.00 74.57 54 GLY C N 1
ATOM 4711 C CA . GLY C 1 53 ? 41.429 6.619 50.299 1.00 73.71 54 GLY C CA 1
ATOM 4712 C C . GLY C 1 53 ? 42.888 6.322 50.013 1.00 73.29 54 GLY C C 1
ATOM 4713 O O . GLY C 1 53 ? 43.778 7.062 50.432 1.00 73.12 54 GLY C O 1
ATOM 4714 N N . ALA C 1 54 ? 43.131 5.235 49.288 1.00 75.38 55 ALA C N 1
ATOM 4715 C CA . ALA C 1 54 ? 44.488 4.808 48.966 1.00 76.17 55 ALA C CA 1
ATOM 4716 C C . ALA C 1 54 ? 45.141 5.755 47.968 1.00 75.52 55 ALA C C 1
ATOM 4717 O O . ALA C 1 54 ? 46.320 6.091 48.092 1.00 78.95 55 ALA C O 1
ATOM 4719 N N . ARG C 1 55 ? 44.363 6.180 46.978 1.00 76.78 56 ARG C N 1
ATOM 4720 C CA . ARG C 1 55 ? 44.855 7.056 45.920 1.00 78.55 56 ARG C CA 1
ATOM 4721 C C . ARG C 1 55 ? 44.917 8.510 46.378 1.00 81.29 56 ARG C C 1
ATOM 4722 O O . ARG C 1 55 ? 45.557 9.344 45.737 1.00 92.33 56 ARG C O 1
ATOM 4730 N N . ARG C 1 56 ? 44.243 8.807 47.484 1.00 70.04 57 ARG C N 1
ATOM 4731 C CA . ARG C 1 56 ? 44.368 10.111 48.120 1.00 69.84 57 ARG C CA 1
ATOM 4732 C C . ARG C 1 56 ? 45.665 10.159 48.913 1.00 81.89 57 ARG C C 1
ATOM 4733 O O . ARG C 1 56 ? 46.378 11.162 48.900 1.00 86.14 57 ARG C O 1
ATOM 4741 N N . SER C 1 57 ? 45.963 9.063 49.606 1.00 91.57 58 SER C N 1
ATOM 4742 C CA . SER C 1 57 ? 47.213 8.940 50.344 1.00 94.12 58 SER C CA 1
ATOM 4743 C C . SER C 1 57 ? 48.389 9.026 49.387 1.00 93.24 58 SER C C 1
ATOM 4744 O O . SER C 1 57 ? 49.336 9.775 49.620 1.00 98.10 58 SER C O 1
ATOM 4747 N N . SER C 1 58 ? 48.317 8.252 48.309 1.00 87.77 59 SER C N 1
ATOM 4748 C CA . SER C 1 58 ? 49.353 8.262 47.285 1.00 85.55 59 SER C CA 1
ATOM 4749 C C . SER C 1 58 ? 49.519 9.657 46.694 1.00 81.32 59 SER C C 1
ATOM 4750 O O . SER C 1 58 ? 50.630 10.078 46.372 1.00 82.61 59 SER C O 1
ATOM 4753 N N . TRP C 1 59 ? 48.407 10.372 46.561 1.00 79.58 60 TRP C N 1
ATOM 4754 C CA . TRP C 1 59 ? 48.428 11.714 45.993 1.00 80.60 60 TRP C CA 1
ATOM 4755 C C . TRP C 1 59 ? 49.090 12.701 46.944 1.00 81.40 60 TRP C C 1
ATOM 4756 O O . TRP C 1 59 ? 49.974 13.458 46.545 1.00 84.42 60 TRP C O 1
ATOM 4767 N N . ARG C 1 60 ? 48.654 12.691 48.200 1.00 76.72 61 ARG C N 1
ATOM 4768 C CA . ARG C 1 60 ? 49.220 13.576 49.209 1.00 73.01 61 ARG C CA 1
ATOM 4769 C C . ARG C 1 60 ? 50.737 13.424 49.289 1.00 72.11 61 ARG C C 1
ATOM 4770 O O . ARG C 1 60 ? 51.463 14.410 49.403 1.00 72.74 61 ARG C O 1
ATOM 4778 N N . VAL C 1 61 ? 51.207 12.182 49.220 1.00 72.84 62 VAL C N 1
ATOM 4779 C CA . VAL C 1 61 ? 52.637 11.889 49.226 1.00 72.33 62 VAL C CA 1
ATOM 4780 C C . VAL C 1 61 ? 53.326 12.548 48.035 1.00 73.66 62 VAL C C 1
ATOM 4781 O O . VAL C 1 61 ? 54.166 13.431 48.201 1.00 74.38 62 VAL C O 1
ATOM 4791 N N . ILE C 1 62 ? 52.944 12.123 46.836 1.00 71.56 63 ILE C N 1
ATOM 4792 C CA . ILE C 1 62 ? 53.525 12.634 45.597 1.00 72.83 63 ILE C CA 1
ATOM 4793 C C . ILE C 1 62 ? 53.351 14.143 45.449 1.00 83.29 63 ILE C C 1
ATOM 4794 O O . ILE C 1 62 ? 54.266 14.837 45.005 1.00 88.02 63 ILE C O 1
ATOM 4804 N N . SER C 1 63 ? 52.183 14.647 45.830 1.00 90.16 64 SER C N 1
ATOM 4805 C CA . SER C 1 63 ? 51.928 16.082 45.771 1.00 91.66 64 SER C CA 1
ATOM 4806 C C . SER C 1 63 ? 52.894 16.820 46.692 1.00 95.62 64 SER C C 1
ATOM 4807 O O . SER C 1 63 ? 53.330 17.931 46.393 1.00 95.94 64 SER C O 1
ATOM 4810 N N . SER C 1 64 ? 53.228 16.185 47.811 1.00 95.79 65 SER C N 1
ATOM 4811 C CA . SER C 1 64 ? 54.205 16.729 48.746 1.00 97.37 65 SER C CA 1
ATOM 4812 C C . SER C 1 64 ? 55.606 16.721 48.141 1.00 101.66 65 SER C C 1
ATOM 4813 O O . SER C 1 64 ? 56.363 17.679 48.294 1.00 105.88 65 SER C O 1
ATOM 4816 N N . ILE C 1 65 ? 55.944 15.634 47.455 1.00 105.14 66 ILE C N 1
ATOM 4817 C CA . ILE C 1 65 ? 57.244 15.503 46.805 1.00 108.15 66 ILE C CA 1
ATOM 4818 C C . ILE C 1 65 ? 57.409 16.543 45.703 1.00 111.78 66 ILE C C 1
ATOM 4819 O O . ILE C 1 65 ? 58.487 17.111 45.529 1.00 112.19 66 ILE C O 1
ATOM 4829 N N . GLU C 1 66 ? 56.330 16.793 44.970 1.00 120.35 67 GLU C N 1
ATOM 4830 C CA . GLU C 1 66 ? 56.366 17.706 43.833 1.00 124.05 67 GLU C CA 1
ATOM 4831 C C . GLU C 1 66 ? 56.673 19.140 44.255 1.00 122.84 67 GLU C C 1
ATOM 4832 O O . GLU C 1 66 ? 57.137 19.947 43.449 1.00 124.83 67 GLU C O 1
ATOM 4838 N N . GLN C 1 67 ? 56.415 19.452 45.520 1.00 120.75 68 GLN C N 1
ATOM 4839 C CA . GLN C 1 67 ? 56.680 20.788 46.037 1.00 123.33 68 GLN C CA 1
ATOM 4840 C C . GLN C 1 67 ? 58.089 20.873 46.610 1.00 127.26 68 GLN C C 1
ATOM 4841 O O . GLN C 1 67 ? 58.762 21.895 46.477 1.00 130.70 68 GLN C O 1
ATOM 4849 N N . LYS C 1 68 ? 58.530 19.790 47.241 1.00 129.02 69 LYS C N 1
ATOM 4850 C CA . LYS C 1 68 ? 59.866 19.729 47.825 1.00 134.16 69 LYS C CA 1
ATOM 4851 C C . LYS C 1 68 ? 60.951 19.843 46.760 1.00 141.72 69 LYS C C 1
ATOM 4852 O O . LYS C 1 68 ? 61.963 20.514 46.961 1.00 143.90 69 LYS C O 1
ATOM 4858 N N . THR C 1 69 ? 60.732 19.182 45.629 1.00 147.76 70 THR C N 1
ATOM 4859 C CA . THR C 1 69 ? 61.735 19.115 44.574 1.00 155.29 70 THR C CA 1
ATOM 4860 C C . THR C 1 69 ? 61.551 20.214 43.533 1.00 160.59 70 THR C C 1
ATOM 4861 O O . THR C 1 69 ? 62.368 20.362 42.625 1.00 161.79 70 THR C O 1
ATOM 4868 N N . SER C 1 70 ? 60.474 20.982 43.666 1.00 164.51 71 SER C N 1
ATOM 4869 C CA . SER C 1 70 ? 60.233 22.106 42.768 1.00 168.51 71 SER C CA 1
ATOM 4870 C C . SER C 1 70 ? 61.183 23.249 43.100 1.00 172.89 71 SER C C 1
ATOM 4871 O O . SER C 1 70 ? 61.402 24.146 42.286 1.00 173.50 71 SER C O 1
ATOM 4874 N N . ALA C 1 71 ? 61.743 23.208 44.304 1.00 176.30 72 ALA C N 1
ATOM 4875 C CA . ALA C 1 71 ? 62.720 24.201 44.729 1.00 175.45 72 ALA C CA 1
ATOM 4876 C C . ALA C 1 71 ? 64.111 23.827 44.231 1.00 173.83 72 ALA C C 1
ATOM 4877 O O . ALA C 1 71 ? 65.104 24.454 44.602 1.00 171.56 72 ALA C O 1
ATOM 4879 N N . ASP C 1 72 ? 64.177 22.799 43.392 1.00 174.59 73 ASP C N 1
ATOM 4880 C CA . ASP C 1 72 ? 65.442 22.366 42.812 1.00 176.77 73 ASP C CA 1
ATOM 4881 C C . ASP C 1 72 ? 65.498 22.698 41.323 1.00 176.77 73 ASP C C 1
ATOM 4882 O O . ASP C 1 72 ? 66.567 22.683 40.713 1.00 174.35 73 ASP C O 1
ATOM 4887 N N . GLY C 1 73 ? 64.338 22.998 40.747 1.00 179.15 74 GLY C N 1
ATOM 4888 C CA . GLY C 1 73 ? 64.252 23.416 39.359 1.00 179.64 74 GLY C CA 1
ATOM 4889 C C . GLY C 1 73 ? 64.724 22.380 38.355 1.00 179.80 74 GLY C C 1
ATOM 4890 O O . GLY C 1 73 ? 65.002 22.708 37.201 1.00 180.22 74 GLY C O 1
ATOM 4891 N N . ASN C 1 74 ? 64.813 21.127 38.789 1.00 177.27 75 ASN C N 1
ATOM 4892 C CA . ASN C 1 74 ? 65.245 20.044 37.911 1.00 174.02 75 ASN C CA 1
ATOM 4893 C C . ASN C 1 74 ? 64.125 19.590 36.979 1.00 169.23 75 ASN C C 1
ATOM 4894 O O . ASN C 1 74 ? 63.344 18.703 37.320 1.00 166.53 75 ASN C O 1
ATOM 4899 N N . GLU C 1 75 ? 64.066 20.197 35.798 1.00 167.73 76 GLU C N 1
ATOM 4900 C CA . GLU C 1 75 ? 63.005 19.927 34.832 1.00 164.55 76 GLU C CA 1
ATOM 4901 C C . GLU C 1 75 ? 62.903 18.444 34.474 1.00 156.52 76 GLU C C 1
ATOM 4902 O O . GLU C 1 75 ? 61.836 17.962 34.094 1.00 156.38 76 GLU C O 1
ATOM 4908 N N . LYS C 1 76 ? 64.017 17.730 34.601 1.00 151.34 77 LYS C N 1
ATOM 4909 C CA . LYS C 1 76 ? 64.069 16.307 34.276 1.00 149.24 77 LYS C CA 1
ATOM 4910 C C . LYS C 1 76 ? 63.142 15.476 35.160 1.00 145.13 77 LYS C C 1
ATOM 4911 O O . LYS C 1 76 ? 62.365 14.659 34.665 1.00 143.24 77 LYS C O 1
ATOM 4917 N N . LYS C 1 77 ? 63.230 15.687 36.469 1.00 141.01 78 LYS C N 1
ATOM 4918 C CA . LYS C 1 77 ? 62.460 14.900 37.426 1.00 130.84 78 LYS C CA 1
ATOM 4919 C C . LYS C 1 77 ? 61.068 15.486 37.658 1.00 127.82 78 LYS C C 1
ATOM 4920 O O . LYS C 1 77 ? 60.090 14.747 37.767 1.00 130.59 78 LYS C O 1
ATOM 4926 N N . ILE C 1 78 ? 60.988 16.812 37.730 1.00 125.92 79 ILE C N 1
ATOM 4927 C CA . ILE C 1 78 ? 59.727 17.520 37.959 1.00 124.39 79 ILE C CA 1
ATOM 4928 C C . ILE C 1 78 ? 58.622 17.064 37.008 1.00 123.18 79 ILE C C 1
ATOM 4929 O O . ILE C 1 78 ? 57.504 16.779 37.436 1.00 125.03 79 ILE C O 1
ATOM 4939 N N . GLU C 1 79 ? 58.949 16.981 35.722 1.00 123.81 80 GLU C N 1
ATOM 4940 C CA . GLU C 1 79 ? 57.983 16.578 34.704 1.00 122.41 80 GLU C CA 1
ATOM 4941 C C . GLU C 1 79 ? 57.421 15.182 34.962 1.00 117.29 80 GLU C C 1
ATOM 4942 O O . GLU C 1 79 ? 56.244 14.922 34.709 1.00 120.29 80 GLU C O 1
ATOM 4948 N N . MET C 1 80 ? 58.266 14.288 35.466 1.00 109.68 81 MET C N 1
ATOM 4949 C CA . MET C 1 80 ? 57.842 12.922 35.754 1.00 106.40 81 MET C CA 1
ATOM 4950 C C . MET C 1 80 ? 56.993 12.860 37.020 1.00 104.45 81 MET C C 1
ATOM 4951 O O . MET C 1 80 ? 55.990 12.148 37.072 1.00 106.27 81 MET C O 1
ATOM 4956 N N . VAL C 1 81 ? 57.408 13.601 38.044 1.00 100.54 82 VAL C N 1
ATOM 4957 C CA . VAL C 1 81 ? 56.640 13.697 39.281 1.00 94.30 82 VAL C CA 1
ATOM 4958 C C . VAL C 1 81 ? 55.259 14.268 38.988 1.00 98.30 82 VAL C C 1
ATOM 4959 O O . VAL C 1 81 ? 54.245 13.717 39.418 1.00 98.85 82 VAL C O 1
ATOM 4969 N N . ARG C 1 82 ? 55.233 15.371 38.246 1.00 101.31 83 ARG C N 1
ATOM 4970 C CA . ARG C 1 82 ? 53.983 16.004 37.842 1.00 102.08 83 ARG C CA 1
ATOM 4971 C C . ARG C 1 82 ? 53.138 15.037 37.025 1.00 98.02 83 ARG C C 1
ATOM 4972 O O . ARG C 1 82 ? 51.919 14.969 37.183 1.00 99.27 83 ARG C O 1
ATOM 4980 N N . ALA C 1 83 ? 53.799 14.291 36.148 1.00 92.82 84 ALA C N 1
ATOM 4981 C CA . ALA C 1 83 ? 53.118 13.318 35.310 1.00 88.18 84 ALA C CA 1
ATOM 4982 C C . ALA C 1 83 ? 52.494 12.221 36.162 1.00 85.61 84 ALA C C 1
ATOM 4983 O O . ALA C 1 83 ? 51.359 11.809 35.921 1.00 89.83 84 ALA C O 1
ATOM 4985 N N . TYR C 1 84 ? 53.236 11.761 37.164 1.00 82.16 85 TYR C N 1
ATOM 4986 C CA . TYR C 1 84 ? 52.763 10.698 38.043 1.00 81.85 85 TYR C CA 1
ATOM 4987 C C . TYR C 1 84 ? 51.689 11.205 39.002 1.00 83.28 85 TYR C C 1
ATOM 4988 O O . TYR C 1 84 ? 50.791 10.458 39.388 1.00 88.61 85 TYR C O 1
ATOM 4997 N N . ARG C 1 85 ? 51.785 12.477 39.380 1.00 80.87 86 ARG C N 1
ATOM 4998 C CA . ARG C 1 85 ? 50.778 13.097 40.233 1.00 81.97 86 ARG C CA 1
ATOM 4999 C C . ARG C 1 85 ? 49.419 13.127 39.541 1.00 87.96 86 ARG C C 1
ATOM 5000 O O . ARG C 1 85 ? 48.380 13.051 40.195 1.00 89.77 86 ARG C O 1
ATOM 5008 N N . GLU C 1 86 ? 49.430 13.237 38.215 1.00 95.50 87 GLU C N 1
ATOM 5009 C CA . GLU C 1 86 ? 48.190 13.308 37.447 1.00 102.09 87 GLU C CA 1
ATOM 5010 C C . GLU C 1 86 ? 47.618 11.928 37.145 1.00 96.66 87 GLU C C 1
ATOM 5011 O O . GLU C 1 86 ? 46.400 11.753 37.105 1.00 98.39 87 GLU C O 1
ATOM 5017 N N . LYS C 1 87 ? 48.498 10.957 36.917 1.00 83.36 88 LYS C N 1
ATOM 5018 C CA . LYS C 1 87 ? 48.067 9.585 36.683 1.00 78.99 88 LYS C CA 1
ATOM 5019 C C . LYS C 1 87 ? 47.208 9.102 37.841 1.00 79.69 88 LYS C C 1
ATOM 5020 O O . LYS C 1 87 ? 46.278 8.315 37.659 1.00 81.87 88 LYS C O 1
ATOM 5026 N N . ILE C 1 88 ? 47.533 9.588 39.033 1.00 79.44 89 ILE C N 1
ATOM 5027 C CA . ILE C 1 88 ? 46.786 9.267 40.239 1.00 78.48 89 ILE C CA 1
ATOM 5028 C C . ILE C 1 88 ? 45.539 10.139 40.340 1.00 85.62 89 ILE C C 1
ATOM 5029 O O . ILE C 1 88 ? 44.489 9.681 40.790 1.00 89.76 89 ILE C O 1
ATOM 5039 N N . GLU C 1 89 ? 45.658 11.392 39.914 1.00 81.07 90 GLU C N 1
ATOM 5040 C CA . GLU C 1 89 ? 44.520 12.302 39.920 1.00 78.73 90 GLU C CA 1
ATOM 5041 C C . GLU C 1 89 ? 43.380 11.752 39.074 1.00 78.57 90 GLU C C 1
ATOM 5042 O O . GLU C 1 89 ? 42.226 11.755 39.499 1.00 84.80 90 GLU C O 1
ATOM 5048 N N . LYS C 1 90 ? 43.711 11.276 37.878 1.00 79.53 91 LYS C N 1
ATOM 5049 C CA . LYS C 1 90 ? 42.706 10.738 36.970 1.00 83.09 91 LYS C CA 1
ATOM 5050 C C . LYS C 1 90 ? 42.131 9.441 37.521 1.00 78.13 91 LYS C C 1
ATOM 5051 O O . LYS C 1 90 ? 40.969 9.112 37.277 1.00 81.01 91 LYS C O 1
ATOM 5057 N N . GLU C 1 91 ? 42.956 8.709 38.262 1.00 68.86 92 GLU C N 1
ATOM 5058 C CA . GLU C 1 91 ? 42.522 7.475 38.905 1.00 64.72 92 GLU C CA 1
ATOM 5059 C C . GLU C 1 91 ? 41.593 7.795 40.067 1.00 64.72 92 GLU C C 1
ATOM 5060 O O . GLU C 1 91 ? 40.661 7.046 40.360 1.00 59.50 92 GLU C O 1
ATOM 5066 N N . LEU C 1 92 ? 41.854 8.921 40.722 1.00 69.28 93 LEU C N 1
ATOM 5067 C CA . LEU C 1 92 ? 41.047 9.363 41.850 1.00 67.28 93 LEU C CA 1
ATOM 5068 C C . LEU C 1 92 ? 39.699 9.882 41.367 1.00 76.75 93 LEU C C 1
ATOM 5069 O O . LEU C 1 92 ? 38.652 9.511 41.898 1.00 78.41 93 LEU C O 1
ATOM 5074 N N . GLU C 1 93 ? 39.735 10.742 40.355 1.00 87.99 94 GLU C N 1
ATOM 5075 C CA . GLU C 1 93 ? 38.519 11.297 39.775 1.00 88.74 94 GLU C CA 1
ATOM 5076 C C . GLU C 1 93 ? 37.657 10.203 39.151 1.00 86.23 94 GLU C C 1
ATOM 5077 O O . GLU C 1 93 ? 36.429 10.289 39.161 1.00 89.11 94 GLU C O 1
ATOM 5083 N N . ALA C 1 94 ? 38.307 9.175 38.613 1.00 78.79 95 ALA C N 1
ATOM 5084 C CA . ALA C 1 94 ? 37.595 8.068 37.983 1.00 78.67 95 ALA C CA 1
ATOM 5085 C C . ALA C 1 94 ? 36.721 7.328 38.991 1.00 79.45 95 ALA C C 1
ATOM 5086 O O . ALA C 1 94 ? 35.592 6.943 38.684 1.00 82.76 95 ALA C O 1
ATOM 5088 N N . VAL C 1 95 ? 37.249 7.132 40.195 1.00 79.69 96 VAL C N 1
ATOM 5089 C CA . VAL C 1 95 ? 36.512 6.459 41.260 1.00 72.86 96 VAL C CA 1
ATOM 5090 C C . VAL C 1 95 ? 35.377 7.339 41.766 1.00 69.94 96 VAL C C 1
ATOM 5091 O O . VAL C 1 95 ? 34.244 6.883 41.913 1.00 73.59 96 VAL C O 1
ATOM 5101 N N . CYS C 1 96 ? 35.693 8.604 42.024 1.00 72.41 97 CYS C N 1
ATOM 5102 C CA . CYS C 1 96 ? 34.706 9.562 42.506 1.00 75.62 97 CYS C CA 1
ATOM 5103 C C . CYS C 1 96 ? 33.514 9.663 41.560 1.00 82.14 97 CYS C C 1
ATOM 5104 O O . CYS C 1 96 ? 32.366 9.697 42.001 1.00 83.43 97 CYS C O 1
ATOM 5107 N N . GLN C 1 97 ? 33.788 9.703 40.261 1.00 85.72 98 GLN C N 1
ATOM 5108 C CA . GLN C 1 97 ? 32.720 9.749 39.272 1.00 86.01 98 GLN C CA 1
ATOM 5109 C C . GLN C 1 97 ? 31.854 8.499 39.339 1.00 94.79 98 GLN C C 1
ATOM 5110 O O . GLN C 1 97 ? 30.676 8.533 38.989 1.00 103.24 98 GLN C O 1
ATOM 5118 N N . ASP C 1 98 ? 32.442 7.398 39.793 1.00 93.10 99 ASP C N 1
ATOM 5119 C CA . ASP C 1 98 ? 31.732 6.128 39.846 1.00 94.78 99 ASP C CA 1
ATOM 5120 C C . ASP C 1 98 ? 30.708 6.114 40.976 1.00 92.39 99 ASP C C 1
ATOM 5121 O O . ASP C 1 98 ? 29.533 5.819 40.755 1.00 95.94 99 ASP C O 1
ATOM 5126 N N . VAL C 1 99 ? 31.160 6.433 42.185 1.00 85.28 100 VAL C N 1
ATOM 5127 C CA . VAL C 1 99 ? 30.273 6.480 43.340 1.00 77.89 100 VAL C CA 1
ATOM 5128 C C . VAL C 1 99 ? 29.210 7.550 43.143 1.00 77.87 100 VAL C C 1
ATOM 5129 O O . VAL C 1 99 ? 28.045 7.358 43.492 1.00 88.36 100 VAL C O 1
ATOM 5139 N N . LEU C 1 100 ? 29.626 8.683 42.586 1.00 68.53 101 LEU C N 1
ATOM 5140 C CA . LEU C 1 100 ? 28.716 9.792 42.329 1.00 63.15 101 LEU C CA 1
ATOM 5141 C C . LEU C 1 100 ? 27.740 9.437 41.213 1.00 72.88 101 LEU C C 1
ATOM 5142 O O . LEU C 1 100 ? 26.687 10.060 41.071 1.00 74.46 101 LEU C O 1
ATOM 5147 N N . SER C 1 101 ? 28.096 8.426 40.427 1.00 78.95 102 SER C N 1
ATOM 5148 C CA . SER C 1 101 ? 27.220 7.925 39.377 1.00 82.08 102 SER C CA 1
ATOM 5149 C C . SER C 1 101 ? 26.237 6.909 39.950 1.00 82.92 102 SER C C 1
ATOM 5150 O O . SER C 1 101 ? 25.128 6.748 39.442 1.00 80.84 102 SER C O 1
ATOM 5153 N N . LEU C 1 102 ? 26.655 6.225 41.011 1.00 84.73 103 LEU C N 1
ATOM 5154 C CA . LEU C 1 102 ? 25.785 5.289 41.715 1.00 79.82 103 LEU C CA 1
ATOM 5155 C C . LEU C 1 102 ? 24.810 6.033 42.618 1.00 82.77 103 LEU C C 1
ATOM 5156 O O . LEU C 1 102 ? 23.645 5.655 42.740 1.00 88.16 103 LEU C O 1
ATOM 5161 N N . LEU C 1 103 ? 25.301 7.094 43.249 1.00 79.60 104 LEU C N 1
ATOM 5162 C CA . LEU C 1 103 ? 24.513 7.849 44.213 1.00 85.78 104 LEU C CA 1
ATOM 5163 C C . LEU C 1 103 ? 23.319 8.556 43.583 1.00 96.69 104 LEU C C 1
ATOM 5164 O O . LEU C 1 103 ? 22.296 8.751 44.237 1.00 104.89 104 LEU C O 1
ATOM 5169 N N . ASP C 1 104 ? 23.444 8.937 42.315 1.00 99.31 105 ASP C N 1
ATOM 5170 C CA . ASP C 1 104 ? 22.408 9.734 41.662 1.00 104.13 105 ASP C CA 1
ATOM 5171 C C . ASP C 1 104 ? 21.478 8.914 40.772 1.00 103.61 105 ASP C C 1
ATOM 5172 O O . ASP C 1 104 ? 20.287 9.210 40.670 1.00 108.34 105 ASP C O 1
ATOM 5177 N N . ASN C 1 105 ? 22.024 7.892 40.123 1.00 101.44 106 ASN C N 1
ATOM 5178 C CA . ASN C 1 105 ? 21.245 7.082 39.195 1.00 105.09 106 ASN C CA 1
ATOM 5179 C C . ASN C 1 105 ? 20.522 5.918 39.865 1.00 103.86 106 ASN C C 1
ATOM 5180 O O . ASN C 1 105 ? 19.750 5.210 39.219 1.00 101.76 106 ASN C O 1
ATOM 5185 N N . TYR C 1 106 ? 20.769 5.717 41.154 1.00 103.01 107 TYR C N 1
ATOM 5186 C CA . TYR C 1 106 ? 20.167 4.588 41.854 1.00 105.30 107 TYR C CA 1
ATOM 5187 C C . TYR C 1 106 ? 19.767 4.909 43.291 1.00 110.90 107 TYR C C 1
ATOM 5188 O O . TYR C 1 106 ? 18.617 4.713 43.683 1.00 116.09 107 TYR C O 1
ATOM 5197 N N . LEU C 1 107 ? 20.723 5.404 44.069 1.00 108.31 108 LEU C N 1
ATOM 5198 C CA . LEU C 1 107 ? 20.581 5.450 45.521 1.00 107.45 108 LEU C CA 1
ATOM 5199 C C . LEU C 1 107 ? 19.668 6.561 46.035 1.00 107.22 108 LEU C C 1
ATOM 5200 O O . LEU C 1 107 ? 18.599 6.283 46.579 1.00 106.51 108 LEU C O 1
ATOM 5205 N N . ILE C 1 108 ? 20.090 7.812 45.880 1.00 116.12 109 ILE C N 1
ATOM 5206 C CA . ILE C 1 108 ? 19.313 8.938 46.388 1.00 129.13 109 ILE C CA 1
ATOM 5207 C C . ILE C 1 108 ? 17.969 9.035 45.674 1.00 137.74 109 ILE C C 1
ATOM 5208 O O . ILE C 1 108 ? 16.987 9.521 46.237 1.00 135.60 109 ILE C O 1
ATOM 5218 N N . LYS C 1 109 ? 17.932 8.561 44.433 1.00 138.44 110 LYS C N 1
ATOM 5219 C CA . LYS C 1 109 ? 16.720 8.620 43.627 1.00 142.83 110 LYS C CA 1
ATOM 5220 C C . LYS C 1 109 ? 15.603 7.762 44.217 1.00 148.72 110 LYS C C 1
ATOM 5221 O O . LYS C 1 109 ? 14.507 8.255 44.483 1.00 146.65 110 LYS C O 1
ATOM 5227 N N . ASN C 1 110 ? 15.887 6.480 44.426 1.00 159.13 111 ASN C N 1
ATOM 5228 C CA . ASN C 1 110 ? 14.884 5.545 44.925 1.00 168.66 111 ASN C CA 1
ATOM 5229 C C . ASN C 1 110 ? 14.399 5.860 46.340 1.00 174.34 111 ASN C C 1
ATOM 5230 O O . ASN C 1 110 ? 13.364 5.351 46.771 1.00 176.56 111 ASN C O 1
ATOM 5235 N N . CYS C 1 111 ? 15.143 6.695 47.060 1.00 178.03 112 CYS C N 1
ATOM 5236 C CA . CYS C 1 111 ? 14.811 7.003 48.451 1.00 180.51 112 CYS C CA 1
ATOM 5237 C C . CYS C 1 111 ? 13.490 7.757 48.574 1.00 182.72 112 CYS C C 1
ATOM 5238 O O . CYS C 1 111 ? 13.276 8.771 47.910 1.00 183.73 112 CYS C O 1
ATOM 5241 N N . SER C 1 112 ? 12.611 7.251 49.433 1.00 183.23 113 SER C N 1
ATOM 5242 C CA . SER C 1 112 ? 11.289 7.839 49.625 1.00 180.59 113 SER C CA 1
ATOM 5243 C C . SER C 1 112 ? 11.312 8.962 50.658 1.00 179.51 113 SER C C 1
ATOM 5244 O O . SER C 1 112 ? 12.365 9.523 50.959 1.00 177.26 113 SER C O 1
ATOM 5247 N N . GLU C 1 113 ? 10.141 9.280 51.199 1.00 181.91 114 GLU C N 1
ATOM 5248 C CA . GLU C 1 113 ? 10.008 10.359 52.168 1.00 181.96 114 GLU C CA 1
ATOM 5249 C C . GLU C 1 113 ? 10.264 9.884 53.595 1.00 176.50 114 GLU C C 1
ATOM 5250 O O . GLU C 1 113 ? 10.852 10.605 54.397 1.00 173.46 114 GLU C O 1
ATOM 5256 N N . THR C 1 114 ? 9.825 8.668 53.906 1.00 175.72 115 THR C N 1
ATOM 5257 C CA . THR C 1 114 ? 9.954 8.130 55.258 1.00 174.51 115 THR C CA 1
ATOM 5258 C C . THR C 1 114 ? 11.316 7.483 55.483 1.00 167.63 115 THR C C 1
ATOM 5259 O O . THR C 1 114 ? 11.575 6.911 56.542 1.00 166.65 115 THR C O 1
ATOM 5266 N N . GLN C 1 115 ? 12.180 7.575 54.478 1.00 160.98 116 GLN C N 1
ATOM 5267 C CA . GLN C 1 115 ? 13.525 7.021 54.565 1.00 152.39 116 GLN C CA 1
ATOM 5268 C C . GLN C 1 115 ? 14.552 8.130 54.784 1.00 148.03 116 GLN C C 1
ATOM 5269 O O . GLN C 1 115 ? 15.535 8.231 54.051 1.00 144.28 116 GLN C O 1
ATOM 5277 N N . TYR C 1 116 ? 14.313 8.957 55.798 1.00 151.81 117 TYR C N 1
ATOM 5278 C CA . TYR C 1 116 ? 15.203 10.069 56.123 1.00 153.82 117 TYR C CA 1
ATOM 5279 C C . TYR C 1 116 ? 16.605 9.602 56.502 1.00 148.89 117 TYR C C 1
ATOM 5280 O O . TYR C 1 116 ? 17.585 10.310 56.275 1.00 147.02 117 TYR C O 1
ATOM 5289 N N . GLU C 1 117 ? 16.695 8.409 57.082 1.00 149.87 118 GLU C N 1
ATOM 5290 C CA . GLU C 1 117 ? 17.971 7.878 57.553 1.00 145.89 118 GLU C CA 1
ATOM 5291 C C . GLU C 1 117 ? 18.905 7.505 56.399 1.00 139.25 118 GLU C C 1
ATOM 5292 O O . GLU C 1 117 ? 20.113 7.727 56.479 1.00 141.92 118 GLU C O 1
ATOM 5298 N N . SER C 1 118 ? 18.347 6.949 55.327 1.00 131.19 119 SER C N 1
ATOM 5299 C CA . SER C 1 118 ? 19.145 6.547 54.168 1.00 122.95 119 SER C CA 1
ATOM 5300 C C . SER C 1 118 ? 19.519 7.729 53.275 1.00 110.08 119 SER C C 1
ATOM 5301 O O . SER C 1 118 ? 20.623 7.782 52.732 1.00 106.90 119 SER C O 1
ATOM 5304 N N . LYS C 1 119 ? 18.594 8.668 53.119 1.00 104.68 120 LYS C N 1
ATOM 5305 C CA . LYS C 1 119 ? 18.796 9.800 52.221 1.00 99.18 120 LYS C CA 1
ATOM 5306 C C . LYS C 1 119 ? 19.977 10.657 52.669 1.00 95.75 120 LYS C C 1
ATOM 5307 O O . LYS C 1 119 ? 20.885 10.933 51.884 1.00 101.46 120 LYS C O 1
ATOM 5313 N N . VAL C 1 120 ? 19.958 11.070 53.934 1.00 92.40 121 VAL C N 1
ATOM 5314 C CA . VAL C 1 120 ? 21.007 11.923 54.492 1.00 91.25 121 VAL C CA 1
ATOM 5315 C C . VAL C 1 120 ? 22.363 11.235 54.389 1.00 90.63 121 VAL C C 1
ATOM 5316 O O . VAL C 1 120 ? 23.379 11.875 54.114 1.00 90.12 121 VAL C O 1
ATOM 5326 N N . PHE C 1 121 ? 22.363 9.924 54.599 1.00 90.95 122 PHE C N 1
ATOM 5327 C CA . PHE C 1 121 ? 23.582 9.132 54.502 1.00 88.35 122 PHE C CA 1
ATOM 5328 C C . PHE C 1 121 ? 24.153 9.187 53.088 1.00 84.09 122 PHE C C 1
ATOM 5329 O O . PHE C 1 121 ? 25.331 9.490 52.895 1.00 81.75 122 PHE C O 1
ATOM 5337 N N . TYR C 1 122 ? 23.309 8.900 52.102 1.00 87.42 123 TYR C N 1
ATOM 533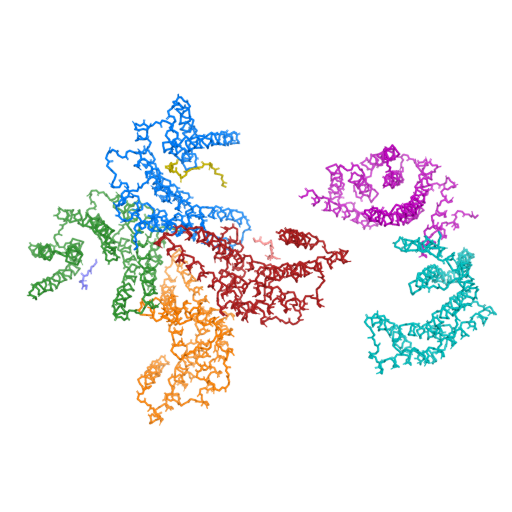8 C CA . TYR C 1 122 ? 23.718 8.952 50.703 1.00 91.47 123 TYR C CA 1
ATOM 5339 C C . TYR C 1 122 ? 24.142 10.358 50.285 1.00 88.02 123 TYR C C 1
ATOM 5340 O O . TYR C 1 122 ? 25.125 10.526 49.563 1.00 91.42 123 TYR C O 1
ATOM 5349 N N . LEU C 1 123 ? 23.400 11.364 50.737 1.00 81.55 124 LEU C N 1
ATOM 5350 C CA . LEU C 1 123 ? 23.732 12.750 50.425 1.00 78.77 124 LEU C CA 1
ATOM 5351 C C . LEU C 1 123 ? 25.078 13.134 51.023 1.00 88.41 124 LEU C C 1
ATOM 5352 O O . LEU C 1 123 ? 25.903 13.765 50.363 1.00 91.48 124 LEU C O 1
ATOM 5357 N N . LYS C 1 124 ? 25.288 12.750 52.278 1.00 94.08 125 LYS C N 1
ATOM 5358 C CA . LYS C 1 124 ? 26.556 12.993 52.950 1.00 93.41 125 LYS C CA 1
ATOM 5359 C C . LYS C 1 124 ? 27.713 12.395 52.157 1.00 95.21 125 LYS C C 1
ATOM 5360 O O . LYS C 1 124 ? 28.773 13.008 52.034 1.00 96.35 125 LYS C O 1
ATOM 5366 N N . MET C 1 125 ? 27.499 11.197 51.620 1.00 93.49 126 MET C N 1
ATOM 5367 C CA . MET C 1 125 ? 28.498 10.535 50.787 1.00 90.37 126 MET C CA 1
ATOM 5368 C C . MET C 1 125 ? 28.781 11.346 49.529 1.00 88.29 126 MET C C 1
ATOM 5369 O O . MET C 1 125 ? 29.936 11.521 49.137 1.00 90.05 126 MET C O 1
ATOM 5374 N N . LYS C 1 126 ? 27.714 11.829 48.899 1.00 83.81 127 LYS C N 1
ATOM 5375 C CA . LYS C 1 126 ? 27.822 12.623 47.680 1.00 79.93 127 LYS C CA 1
ATOM 5376 C C . LYS C 1 126 ? 28.653 13.875 47.931 1.00 77.51 127 LYS C C 1
ATOM 5377 O O . LYS C 1 126 ? 29.495 14.252 47.115 1.00 76.14 127 LYS C O 1
ATOM 5383 N N . GLY C 1 127 ? 28.413 14.510 49.073 1.00 80.90 128 GLY C N 1
ATOM 5384 C CA . GLY C 1 127 ? 29.161 15.691 49.459 1.00 84.90 128 GLY C CA 1
ATOM 5385 C C . GLY C 1 127 ? 30.617 15.369 49.731 1.00 88.83 128 GLY C C 1
ATOM 5386 O O . GLY C 1 127 ? 31.499 16.187 49.473 1.00 94.44 128 GLY C O 1
ATOM 5387 N N . ASP C 1 128 ? 30.867 14.172 50.253 1.00 86.00 129 ASP C N 1
ATOM 5388 C CA . ASP C 1 128 ? 32.223 13.736 50.573 1.00 80.74 129 ASP C CA 1
ATOM 5389 C C . ASP C 1 128 ? 33.069 13.538 49.322 1.00 78.69 129 ASP C C 1
ATOM 5390 O O . ASP C 1 128 ? 34.170 14.079 49.213 1.00 79.27 129 ASP C O 1
ATOM 5395 N N . TYR C 1 129 ? 32.546 12.761 48.380 1.00 77.20 130 TYR C N 1
ATOM 5396 C CA . TYR C 1 129 ? 33.284 12.420 47.171 1.00 75.72 130 TYR C CA 1
ATOM 5397 C C . TYR C 1 129 ? 33.458 13.608 46.230 1.00 80.10 130 TYR C C 1
ATOM 5398 O O . TYR C 1 129 ? 34.308 13.577 45.341 1.00 82.60 130 TYR C O 1
ATOM 5407 N N . TYR C 1 130 ? 32.658 14.652 46.424 1.00 78.14 131 TYR C N 1
ATOM 5408 C CA . TYR C 1 130 ? 32.878 15.901 45.706 1.00 74.53 131 TYR C CA 1
ATOM 5409 C C . TYR C 1 130 ? 33.983 16.688 46.393 1.00 77.89 131 TYR C C 1
ATOM 5410 O O . TYR C 1 130 ? 34.728 17.427 45.751 1.00 80.89 131 TYR C O 1
ATOM 5419 N N . ARG C 1 131 ? 34.082 16.516 47.707 1.00 82.59 132 ARG C N 1
ATOM 5420 C CA . ARG C 1 131 ? 35.125 17.165 48.488 1.00 86.11 132 ARG C CA 1
ATOM 5421 C C . ARG C 1 131 ? 36.491 16.589 48.136 1.00 88.59 132 ARG C C 1
ATOM 5422 O O . ARG C 1 131 ? 37.490 17.309 48.102 1.00 90.18 132 ARG C O 1
ATOM 5430 N N . TYR C 1 132 ? 36.524 15.286 47.873 1.00 88.03 133 TYR C N 1
ATOM 5431 C CA . TYR C 1 132 ? 37.757 14.613 47.478 1.00 86.42 133 TYR C CA 1
ATOM 5432 C C . TYR C 1 132 ? 38.264 15.180 46.156 1.00 88.06 133 TYR C C 1
ATOM 5433 O O . TYR C 1 132 ? 39.465 15.378 45.972 1.00 93.55 133 TYR C O 1
ATOM 5442 N N . LEU C 1 133 ? 37.336 15.438 45.239 1.00 79.73 134 LEU C N 1
ATOM 5443 C CA . LEU C 1 133 ? 37.669 16.018 43.944 1.00 76.30 134 LEU C CA 1
ATOM 5444 C C . LEU C 1 133 ? 38.192 17.443 44.094 1.00 87.60 134 LEU C C 1
ATOM 5445 O O . LEU C 1 133 ? 39.122 17.850 43.396 1.00 91.70 134 LEU C O 1
ATOM 5450 N N . ALA C 1 134 ? 37.594 18.192 45.015 1.00 91.45 135 ALA C N 1
ATOM 5451 C CA . ALA C 1 134 ? 37.958 19.588 45.230 1.00 90.09 135 ALA C CA 1
ATOM 5452 C C . ALA C 1 134 ? 39.352 19.721 45.830 1.00 87.19 135 ALA C C 1
ATOM 5453 O O . ALA C 1 134 ? 39.926 20.810 45.856 1.00 90.79 135 ALA C O 1
ATOM 5455 N N . GLU C 1 135 ? 39.895 18.611 46.314 1.00 82.76 136 GLU C N 1
ATOM 5456 C CA . GLU C 1 135 ? 41.210 18.629 46.938 1.00 86.42 136 GLU C CA 1
ATOM 5457 C C . GLU C 1 135 ? 42.324 18.496 45.903 1.00 84.53 136 GLU C C 1
ATOM 5458 O O . GLU C 1 135 ? 43.450 18.933 46.135 1.00 89.19 136 GLU C O 1
ATOM 5464 N N . VAL C 1 136 ? 42.004 17.896 44.761 1.00 73.99 137 VAL C N 1
ATOM 5465 C CA . VAL C 1 136 ? 42.990 17.698 43.705 1.00 74.82 137 VAL C CA 1
ATOM 5466 C C . VAL C 1 136 ? 42.710 18.593 42.501 1.00 78.19 137 VAL C C 1
ATOM 5467 O O . VAL C 1 136 ? 43.469 18.597 41.531 1.00 79.81 137 VAL C O 1
ATOM 5477 N N . ALA C 1 137 ? 41.619 19.349 42.575 1.00 79.03 138 ALA C N 1
ATOM 5478 C CA . ALA C 1 137 ? 41.187 20.209 41.475 1.00 76.33 138 ALA C CA 1
ATOM 5479 C C . ALA C 1 137 ? 41.649 21.653 41.667 1.00 79.39 138 ALA C C 1
ATOM 5480 O O . ALA C 1 137 ? 41.977 22.063 42.779 1.00 79.65 138 ALA C O 1
ATOM 5482 N N . THR C 1 138 ? 41.671 22.414 40.574 1.00 83.13 139 THR C N 1
ATOM 5483 C CA . THR C 1 138 ? 42.077 23.820 40.603 1.00 81.34 139 THR C CA 1
ATOM 5484 C C . THR C 1 138 ? 41.205 24.661 39.672 1.00 84.11 139 THR C C 1
ATOM 5485 O O . THR C 1 138 ? 40.362 24.126 38.952 1.00 89.98 139 THR C O 1
ATOM 5492 N N . GLY C 1 139 ? 41.414 25.976 39.687 1.00 85.54 140 GLY C N 1
ATOM 5493 C CA . GLY C 1 139 ? 40.706 26.884 38.799 1.00 91.42 140 GLY C CA 1
ATOM 5494 C C . GLY C 1 139 ? 39.194 26.749 38.835 1.00 93.63 140 GLY C C 1
ATOM 5495 O O . GLY C 1 139 ? 38.612 26.466 39.882 1.00 94.43 140 GLY C O 1
ATOM 5496 N N . GLU C 1 140 ? 38.559 26.953 37.684 1.00 95.23 141 GLU C N 1
ATOM 5497 C CA . GLU C 1 140 ? 37.108 26.840 37.572 1.00 98.23 141 GLU C CA 1
ATOM 5498 C C . GLU C 1 140 ? 36.626 25.426 37.881 1.00 97.10 141 GLU C C 1
ATOM 5499 O O . GLU C 1 140 ? 35.498 25.232 38.336 1.00 99.23 141 GLU C O 1
ATOM 5505 N N . LYS C 1 141 ? 37.486 24.444 37.633 1.00 94.19 142 LYS C N 1
ATOM 5506 C CA . LYS C 1 141 ? 37.151 23.054 37.914 1.00 88.58 142 LYS C CA 1
ATOM 5507 C C . LYS C 1 141 ? 36.948 22.832 39.407 1.00 86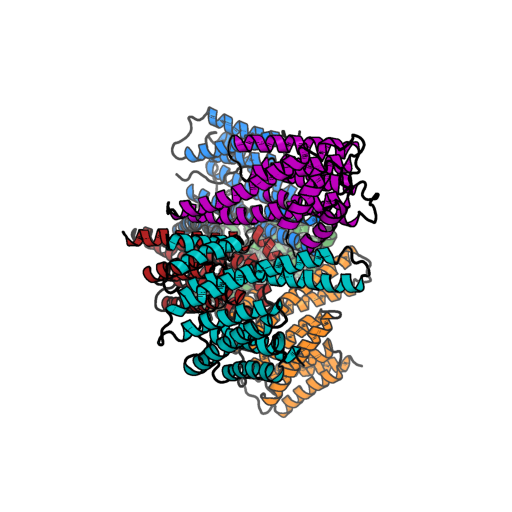.19 142 LYS C C 1
ATOM 5508 O O . LYS C 1 141 ? 35.988 22.183 39.822 1.00 89.87 142 LYS C O 1
ATOM 5514 N N . ARG C 1 142 ? 37.857 23.371 40.211 1.00 83.55 143 ARG C N 1
ATOM 5515 C CA . ARG C 1 142 ? 37.740 23.253 41.656 1.00 83.74 143 ARG C CA 1
ATOM 5516 C C . ARG C 1 142 ? 36.460 23.922 42.147 1.00 87.32 143 ARG C C 1
ATOM 5517 O O . ARG C 1 142 ? 35.712 23.348 42.935 1.00 91.30 143 ARG C O 1
ATOM 5525 N N . ALA C 1 143 ? 36.212 25.136 41.665 1.00 83.38 144 ALA C N 1
ATOM 5526 C CA . ALA C 1 143 ? 35.048 25.913 42.079 1.00 84.28 144 ALA C CA 1
ATOM 5527 C C . ALA C 1 143 ? 33.743 25.159 41.834 1.00 86.93 144 ALA C C 1
ATOM 5528 O O . ALA C 1 143 ? 32.796 25.267 42.614 1.00 86.50 144 ALA C O 1
ATOM 5530 N N . THR C 1 144 ? 33.703 24.394 40.748 1.00 88.68 145 THR C N 1
ATOM 5531 C CA . THR C 1 144 ? 32.518 23.623 40.392 1.00 89.15 145 THR C CA 1
ATOM 5532 C C . THR C 1 144 ? 32.235 22.519 41.414 1.00 91.49 145 THR C C 1
ATOM 5533 O O . THR C 1 144 ? 31.162 22.486 42.019 1.00 94.15 145 THR C O 1
ATOM 5540 N N . VAL C 1 145 ? 33.202 21.625 41.607 1.00 87.51 146 VAL C N 1
ATOM 5541 C CA . VAL C 1 145 ? 33.025 20.478 42.497 1.00 81.08 146 VAL C CA 1
ATOM 5542 C C . VAL C 1 145 ? 32.783 20.911 43.941 1.00 85.91 146 VAL C C 1
ATOM 5543 O O . VAL C 1 145 ? 32.087 20.228 44.693 1.00 87.63 146 VAL C O 1
ATOM 5553 N N . VAL C 1 146 ? 33.360 22.047 44.321 1.00 87.34 147 VAL C N 1
ATOM 5554 C CA . VAL C 1 146 ? 33.156 22.607 45.652 1.00 92.01 147 VAL C CA 1
ATOM 5555 C C . VAL C 1 146 ? 31.706 23.040 45.833 1.00 101.90 147 VAL C C 1
ATOM 5556 O O . VAL C 1 146 ? 31.126 22.869 46.907 1.00 104.05 147 VAL C O 1
ATOM 5566 N N . GLU C 1 147 ? 31.123 23.595 44.775 1.00 109.55 148 GLU C N 1
ATOM 5567 C CA . GLU C 1 147 ? 29.733 24.031 44.821 1.00 116.32 148 GLU C CA 1
ATOM 5568 C C . GLU C 1 147 ? 28.785 22.835 44.868 1.00 115.27 148 GLU C C 1
ATOM 5569 O O . GLU C 1 147 ? 27.757 22.875 45.546 1.00 118.67 148 GLU C O 1
ATOM 5575 N N . SER C 1 148 ? 29.133 21.770 44.151 1.00 109.73 149 SER C N 1
ATOM 5576 C CA . SER C 1 148 ? 28.326 20.555 44.164 1.00 106.93 149 SER C CA 1
ATOM 5577 C C . SER C 1 148 ? 28.389 19.890 45.534 1.00 110.13 149 SER C C 1
ATOM 5578 O O . SER C 1 148 ? 27.446 19.220 45.958 1.00 111.78 149 SER C O 1
ATOM 5581 N N . SER C 1 149 ? 29.511 20.084 46.220 1.00 110.24 150 SER C N 1
ATOM 5582 C CA . SER C 1 149 ? 29.719 19.506 47.542 1.00 105.47 150 SER C CA 1
ATOM 5583 C C . SER C 1 149 ? 28.867 20.212 48.584 1.00 104.33 150 SER C C 1
ATOM 5584 O O . SER C 1 149 ? 28.151 19.571 49.354 1.00 102.86 150 SER C O 1
ATOM 5587 N N . GLU C 1 150 ? 28.957 21.538 48.605 1.00 105.67 151 GLU C N 1
ATOM 5588 C CA . GLU C 1 150 ? 28.151 22.352 49.503 1.00 106.27 151 GLU C CA 1
ATOM 5589 C C . GLU C 1 150 ? 26.667 22.063 49.317 1.00 108.85 151 GLU C C 1
ATOM 5590 O O . GLU C 1 150 ? 25.899 22.063 50.278 1.00 111.94 151 GLU C O 1
ATOM 5596 N N . LYS C 1 151 ? 26.276 21.812 48.073 1.00 112.46 152 LYS C N 1
ATOM 5597 C CA . LYS C 1 151 ? 24.882 21.544 47.739 1.00 116.78 152 LYS C CA 1
ATOM 5598 C C . LYS C 1 151 ? 24.408 20.228 48.351 1.00 115.90 152 LYS C C 1
ATOM 5599 O O . LYS C 1 151 ? 23.299 20.143 48.882 1.00 117.67 152 LYS C O 1
ATOM 5605 N N . ALA C 1 152 ? 25.259 19.209 48.278 1.00 108.88 153 ALA C N 1
ATOM 5606 C CA . ALA C 1 152 ? 24.933 17.890 48.811 1.00 103.08 153 ALA C CA 1
ATOM 5607 C C . ALA C 1 152 ? 24.923 17.895 50.335 1.00 102.29 153 ALA C C 1
ATOM 5608 O O . ALA C 1 152 ? 24.044 17.303 50.962 1.00 104.94 153 ALA C O 1
ATOM 5610 N N . TYR C 1 153 ? 25.909 18.564 50.925 1.00 101.99 154 TYR C N 1
ATOM 5611 C CA . TYR C 1 153 ? 25.995 18.689 52.376 1.00 99.93 154 TYR C CA 1
ATOM 5612 C C . TYR C 1 153 ? 24.815 19.466 52.943 1.00 104.28 154 TYR C C 1
ATOM 5613 O O . TYR C 1 153 ? 24.193 19.046 53.919 1.00 104.32 154 TYR C O 1
ATOM 5622 N N . SER C 1 154 ? 24.518 20.603 52.322 1.00 107.47 155 SER C N 1
ATOM 5623 C CA . SER C 1 154 ? 23.484 21.508 52.812 1.00 105.79 155 SER C CA 1
ATOM 5624 C C . SER C 1 154 ? 22.110 20.850 52.847 1.00 103.08 155 SER C C 1
ATOM 5625 O O . SER C 1 154 ? 21.359 21.018 53.807 1.00 101.26 155 SER C O 1
ATOM 5628 N N . GLU C 1 155 ? 21.780 20.105 51.798 1.00 103.51 156 GLU C N 1
ATOM 5629 C CA . GLU C 1 155 ? 20.502 19.410 51.746 1.00 108.21 156 GLU C CA 1
ATOM 5630 C C . GLU C 1 155 ? 20.441 18.321 52.810 1.00 108.48 156 GLU C C 1
ATOM 5631 O O . GLU C 1 155 ? 19.414 18.134 53.461 1.00 116.04 156 GLU C O 1
ATOM 5637 N N . ALA C 1 156 ? 21.550 17.610 52.983 1.00 103.33 157 ALA C N 1
ATOM 5638 C CA . ALA C 1 156 ? 21.629 16.535 53.964 1.00 104.08 157 ALA C CA 1
ATOM 5639 C C . ALA C 1 156 ? 21.497 17.072 55.385 1.00 108.08 157 ALA C C 1
ATOM 5640 O O . ALA C 1 156 ? 20.960 16.400 56.265 1.00 106.81 157 ALA C O 1
ATOM 5642 N N . HIS C 1 157 ? 21.990 18.287 55.601 1.00 116.00 158 HIS C N 1
ATOM 5643 C CA . HIS C 1 157 ? 21.930 18.913 56.917 1.00 120.61 158 HIS C CA 1
ATOM 5644 C C . HIS C 1 157 ? 20.535 19.454 57.214 1.00 124.97 158 HIS C C 1
ATOM 5645 O O . HIS C 1 157 ? 20.219 19.777 58.359 1.00 127.72 158 HIS C O 1
ATOM 5652 N N . GLU C 1 158 ? 19.707 19.559 56.179 1.00 125.79 159 GLU C N 1
ATOM 5653 C CA . GLU C 1 158 ? 18.327 19.998 56.347 1.00 127.94 159 GLU C CA 1
ATOM 5654 C C . GLU C 1 158 ? 17.435 18.841 56.781 1.00 125.67 159 GLU C C 1
ATOM 5655 O O . GLU C 1 158 ? 16.634 18.975 57.707 1.00 129.10 159 GLU C O 1
ATOM 5661 N N . ILE C 1 159 ? 17.578 17.709 56.100 1.00 123.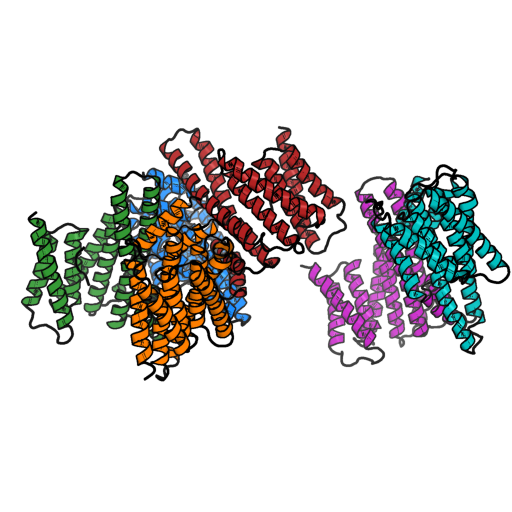23 160 ILE C N 1
ATOM 5662 C CA . ILE C 1 159 ? 16.777 16.525 56.388 1.00 125.39 160 ILE C CA 1
ATOM 5663 C C . ILE C 1 159 ? 17.034 16.023 57.801 1.00 123.31 160 ILE C C 1
ATOM 5664 O O . ILE C 1 159 ? 16.100 15.726 58.547 1.00 124.02 160 ILE C O 1
ATOM 5674 N N . SER C 1 160 ? 18.310 15.931 58.159 1.00 124.36 161 SER C N 1
ATOM 5675 C CA . SER C 1 160 ? 18.704 15.442 59.473 1.00 125.00 161 SER C CA 1
ATOM 5676 C C . SER C 1 160 ? 18.247 16.387 60.580 1.00 127.86 161 SER C C 1
ATOM 5677 O O . SER C 1 160 ? 17.908 15.948 61.679 1.00 131.20 161 SER C O 1
ATOM 5680 N N . LYS C 1 161 ? 18.237 17.683 60.288 1.00 127.12 162 LYS C N 1
ATOM 5681 C CA . LYS C 1 161 ? 17.834 18.679 61.274 1.00 126.58 162 LYS C CA 1
ATOM 5682 C C . LYS C 1 161 ? 16.361 18.558 61.645 1.00 134.10 162 LYS C C 1
ATOM 5683 O O . LYS C 1 161 ? 15.953 18.967 62.731 1.00 137.50 162 LYS C O 1
ATOM 5689 N N . GLU C 1 162 ? 15.565 17.994 60.744 1.00 137.18 163 GLU C N 1
ATOM 5690 C CA . GLU C 1 162 ? 14.120 17.982 60.931 1.00 138.32 163 GLU C CA 1
ATOM 5691 C C . GLU C 1 162 ? 13.555 16.596 61.227 1.00 137.47 163 GLU C C 1
ATOM 5692 O O . GLU C 1 162 ? 12.447 16.476 61.750 1.00 139.79 163 GLU C O 1
ATOM 5698 N N . HIS C 1 163 ? 14.312 15.553 60.903 1.00 133.06 164 HIS C N 1
ATOM 5699 C CA . HIS C 1 163 ? 13.798 14.193 61.035 1.00 130.91 164 HIS C CA 1
ATOM 5700 C C . HIS C 1 163 ? 14.771 13.239 61.719 1.00 126.70 164 HIS C C 1
ATOM 5701 O O . HIS C 1 163 ? 14.574 12.024 61.689 1.00 126.81 164 HIS C O 1
ATOM 5708 N N . MET C 1 164 ? 15.815 13.782 62.335 1.00 125.85 165 MET C N 1
ATOM 5709 C CA . MET C 1 164 ? 16.765 12.953 63.068 1.00 125.73 165 MET C CA 1
ATOM 5710 C C . MET C 1 164 ? 17.089 13.554 64.429 1.00 122.85 165 MET C C 1
ATOM 5711 O O . MET C 1 164 ? 17.101 14.774 64.592 1.00 114.78 165 MET C O 1
ATOM 5716 N N . GLN C 1 165 ? 17.344 12.689 65.405 1.00 130.01 166 GLN C N 1
ATOM 5717 C CA . GLN C 1 165 ? 17.767 13.139 66.724 1.00 135.13 166 GLN C CA 1
ATOM 5718 C C . GLN C 1 165 ? 19.166 13.734 66.618 1.00 134.05 166 GLN C C 1
ATOM 5719 O O . GLN C 1 165 ? 20.001 13.226 65.870 1.00 136.45 166 GLN C O 1
ATOM 5727 N N . PRO C 1 166 ? 19.425 14.819 67.363 1.00 126.35 167 PRO C N 1
ATOM 5728 C CA . PRO C 1 166 ? 20.703 15.539 67.301 1.00 117.47 167 PRO C CA 1
ATOM 5729 C C . PRO C 1 166 ? 21.901 14.659 67.647 1.00 110.84 167 PRO C C 1
ATOM 5730 O O . PRO C 1 166 ? 23.044 15.049 67.407 1.00 110.90 167 PRO C O 1
ATOM 5734 N N . THR C 1 167 ? 21.634 13.482 68.203 1.00 108.32 168 THR C N 1
ATOM 5735 C CA . THR C 1 167 ? 22.692 12.574 68.624 1.00 105.24 168 THR C CA 1
ATOM 5736 C C . THR C 1 167 ? 22.886 11.427 67.637 1.00 111.12 168 THR C C 1
ATOM 5737 O O . THR C 1 167 ? 23.751 10.573 67.832 1.00 113.47 168 THR C O 1
ATOM 5744 N N . HIS C 1 168 ? 22.081 11.411 66.579 1.00 112.85 169 HIS C N 1
ATOM 5745 C CA . HIS C 1 168 ? 22.166 10.359 65.573 1.00 112.26 169 HIS C CA 1
ATOM 5746 C C . HIS C 1 168 ? 23.532 10.379 64.887 1.00 108.87 169 HIS C C 1
ATOM 5747 O O . HIS C 1 168 ? 23.997 11.434 64.455 1.00 106.76 169 HIS C O 1
ATOM 5754 N N . PRO C 1 169 ? 24.183 9.207 64.801 1.00 108.30 170 PRO C N 1
ATOM 5755 C CA . PRO C 1 169 ? 25.523 9.059 64.220 1.00 105.25 170 PRO C CA 1
ATOM 5756 C C . PRO C 1 169 ? 25.625 9.610 62.802 1.00 103.97 170 PRO C C 1
ATOM 5757 O O . PRO C 1 169 ? 26.639 10.206 62.445 1.00 103.66 170 PRO C O 1
ATOM 5761 N N . ILE C 1 170 ? 24.585 9.405 62.002 1.00 103.56 171 ILE C N 1
ATOM 5762 C CA . ILE C 1 170 ? 24.549 9.933 60.644 1.00 99.89 171 ILE C CA 1
ATOM 5763 C C . ILE C 1 170 ? 24.552 11.457 60.668 1.00 97.52 171 ILE C C 1
ATOM 5764 O O . ILE C 1 170 ? 25.251 12.097 59.884 1.00 96.80 171 ILE C O 1
ATOM 5774 N N . ARG C 1 171 ? 23.785 12.029 61.591 1.00 97.54 172 ARG C N 1
ATOM 5775 C CA . ARG C 1 171 ? 23.685 13.480 61.709 1.00 99.53 172 ARG C CA 1
ATOM 5776 C C . ARG C 1 171 ? 24.952 14.073 62.318 1.00 103.63 172 ARG C C 1
ATOM 5777 O O . ARG C 1 171 ? 25.421 15.128 61.892 1.00 101.70 172 ARG C O 1
ATOM 5785 N N . LEU C 1 172 ? 25.498 13.391 63.320 1.00 109.39 173 LEU C N 1
ATOM 5786 C CA . LEU C 1 172 ? 26.740 13.827 63.944 1.00 108.11 173 LEU C CA 1
ATOM 5787 C C . LEU C 1 172 ? 27.904 13.687 62.974 1.00 108.66 173 LEU C C 1
ATOM 5788 O O . LEU C 1 172 ? 28.787 14.542 62.919 1.00 110.47 173 LEU C O 1
ATOM 5793 N N . GLY C 1 173 ? 27.897 12.601 62.209 1.00 104.22 174 GLY C N 1
ATOM 5794 C CA . GLY C 1 173 ? 28.928 12.365 61.218 1.00 94.01 174 GLY C CA 1
ATOM 5795 C C . GLY C 1 173 ? 28.877 13.403 60.117 1.00 87.41 174 GLY C C 1
ATOM 5796 O O . GLY C 1 173 ? 29.909 13.922 59.693 1.00 84.51 174 GLY C O 1
ATOM 5797 N N . LEU C 1 174 ? 27.668 13.709 59.659 1.00 91.26 175 LEU C N 1
ATOM 5798 C CA . LEU C 1 174 ? 27.472 14.702 58.610 1.00 91.56 175 LEU C CA 1
ATOM 5799 C C . LEU C 1 174 ? 27.961 16.076 59.051 1.00 92.87 175 LEU C C 1
ATOM 5800 O O . LEU C 1 174 ? 28.522 16.828 58.254 1.00 92.60 175 LEU C O 1
ATOM 5805 N N . ALA C 1 175 ? 27.744 16.397 60.322 1.00 93.34 176 ALA C N 1
ATOM 5806 C CA . ALA C 1 175 ? 28.208 17.663 60.875 1.00 88.83 176 ALA C CA 1
ATOM 5807 C C . ALA C 1 175 ? 29.732 17.719 60.890 1.00 84.76 176 ALA C C 1
ATOM 5808 O O . ALA C 1 175 ? 30.326 18.786 60.734 1.00 81.37 176 ALA C O 1
ATOM 5810 N N . LEU C 1 176 ? 30.358 16.561 61.075 1.00 86.77 177 LEU C N 1
ATOM 5811 C CA . LEU C 1 176 ? 31.813 16.464 61.106 1.00 88.21 177 LEU C CA 1
ATOM 5812 C C . LEU C 1 176 ? 32.403 16.736 59.728 1.00 92.73 177 LEU C C 1
ATOM 5813 O O . LEU C 1 176 ? 33.242 17.622 59.560 1.00 90.34 177 LEU C O 1
ATOM 5818 N N . ASN C 1 177 ? 31.957 15.964 58.744 1.00 100.06 178 ASN C N 1
ATOM 5819 C CA . ASN C 1 177 ? 32.401 16.136 57.368 1.00 99.91 178 ASN C CA 1
ATOM 5820 C C . ASN C 1 177 ? 32.100 17.538 56.843 1.00 93.46 178 ASN C C 1
ATOM 5821 O O . ASN C 1 177 ? 32.909 18.133 56.130 1.00 92.67 178 ASN C O 1
ATOM 5826 N N . TYR C 1 178 ? 30.939 18.066 57.217 1.00 89.04 179 TYR C N 1
ATOM 5827 C CA . TYR C 1 178 ? 30.506 19.385 56.767 1.00 87.10 179 TYR C CA 1
ATOM 5828 C C . TYR C 1 178 ? 31.413 20.486 57.313 1.00 88.71 179 TYR C C 1
ATOM 5829 O O . TYR C 1 178 ? 31.886 21.342 56.563 1.00 86.50 179 TYR C O 1
ATOM 5838 N N . SER C 1 179 ? 31.652 20.455 58.620 1.00 92.25 180 SER C N 1
ATOM 5839 C CA . SER C 1 179 ? 32.493 21.450 59.277 1.00 96.06 180 SER C CA 1
ATOM 5840 C C . SER C 1 179 ? 33.932 21.387 58.771 1.00 96.89 180 SER C C 1
ATOM 5841 O O . SER C 1 179 ? 34.575 22.418 58.569 1.00 96.99 180 SER C O 1
ATOM 5844 N N . VAL C 1 180 ? 34.434 20.172 58.576 1.00 95.94 181 VAL C N 1
ATOM 5845 C CA . VAL C 1 180 ? 35.762 19.969 58.007 1.00 95.83 181 VAL C CA 1
ATOM 5846 C C . VAL C 1 180 ? 35.828 20.575 56.609 1.00 94.95 181 VAL C C 1
ATOM 5847 O O . VAL C 1 180 ? 36.849 21.139 56.212 1.00 96.14 181 VAL C O 1
ATOM 5857 N N . PHE C 1 181 ? 34.725 20.461 55.875 1.00 87.53 182 PHE C N 1
ATOM 5858 C CA . PHE C 1 181 ? 34.624 21.034 54.537 1.00 82.97 182 PHE C CA 1
ATOM 5859 C C . PHE C 1 181 ? 34.780 22.548 54.572 1.00 87.57 182 PHE C C 1
ATOM 5860 O O . PHE C 1 181 ? 35.520 23.124 53.773 1.00 88.08 182 PHE C O 1
ATOM 5868 N N . TYR C 1 182 ? 34.079 23.187 55.502 1.00 92.42 183 TYR C N 1
ATOM 5869 C CA . TYR C 1 182 ? 34.142 24.635 55.644 1.00 95.94 183 TYR C CA 1
ATOM 5870 C C . TYR C 1 182 ? 35.553 25.103 55.978 1.00 101.67 183 TYR C C 1
ATOM 5871 O O . TYR C 1 182 ? 36.002 26.141 55.492 1.00 107.78 183 TYR C O 1
ATOM 5880 N N . TYR C 1 183 ? 36.253 24.334 56.804 1.00 100.59 184 TYR C N 1
ATOM 5881 C CA . TYR C 1 183 ? 37.579 24.732 57.254 1.00 104.77 184 TYR C CA 1
ATOM 5882 C C . TYR C 1 183 ? 38.628 24.475 56.178 1.00 109.21 184 TYR C C 1
ATOM 5883 O O . TYR C 1 183 ? 39.270 25.404 55.693 1.00 114.39 184 TYR C O 1
ATOM 5892 N N . GLU C 1 184 ? 38.788 23.209 55.805 1.00 115.20 185 GLU C N 1
ATOM 5893 C CA . GLU C 1 184 ? 39.799 22.814 54.829 1.00 116.25 185 GLU C CA 1
ATOM 5894 C C . GLU C 1 184 ? 39.560 23.401 53.438 1.00 111.43 185 GLU C C 1
ATOM 5895 O O . GLU C 1 184 ? 40.399 24.131 52.909 1.00 109.25 185 GLU C O 1
ATOM 5901 N N . ILE C 1 185 ? 38.415 23.071 52.850 1.00 106.38 186 ILE C N 1
ATOM 5902 C CA . ILE C 1 185 ? 38.115 23.439 51.468 1.00 98.41 186 ILE C CA 1
ATOM 5903 C C . ILE C 1 185 ? 37.655 24.891 51.335 1.00 98.40 186 ILE C C 1
ATOM 5904 O O . ILE C 1 185 ? 38.347 25.713 50.734 1.00 98.97 186 ILE C O 1
ATOM 5914 N N . GLN C 1 186 ? 36.496 25.204 51.907 1.00 98.93 187 GLN C N 1
ATOM 5915 C CA . GLN C 1 186 ? 35.940 26.554 51.826 1.00 99.64 187 GLN C CA 1
ATOM 5916 C C . GLN C 1 186 ? 36.847 27.593 52.481 1.00 106.29 187 GLN C C 1
ATOM 5917 O O . GLN C 1 186 ? 36.863 28.756 52.076 1.00 111.43 187 GLN C O 1
ATOM 5925 N N . ASN C 1 187 ? 37.597 27.166 53.491 1.00 111.89 188 ASN C N 1
ATOM 5926 C CA . ASN C 1 187 ? 38.442 28.070 54.263 1.00 117.77 188 ASN C CA 1
ATOM 5927 C C . ASN C 1 187 ? 37.611 29.156 54.942 1.00 126.17 188 ASN C C 1
ATOM 5928 O O . ASN C 1 187 ? 37.923 30.344 54.860 1.00 125.91 188 ASN C O 1
ATOM 5933 N N . ALA C 1 188 ? 36.538 28.735 55.602 1.00 135.86 189 ALA C N 1
ATOM 5934 C CA . ALA C 1 188 ? 35.703 29.644 56.375 1.00 149.50 189 ALA C CA 1
ATOM 5935 C C . ALA C 1 188 ? 35.665 29.188 57.827 1.00 163.39 189 ALA C C 1
ATOM 5936 O O . ALA C 1 188 ? 34.656 28.655 58.287 1.00 166.23 189 ALA C O 1
ATOM 5938 N N . PRO C 1 189 ? 36.775 29.400 58.552 1.00 171.38 190 PRO C N 1
ATOM 5939 C CA . PRO C 1 189 ? 36.941 28.974 59.947 1.00 170.80 190 PRO C CA 1
ATOM 5940 C C . PRO C 1 189 ? 35.814 29.465 60.851 1.00 169.52 190 PRO C C 1
ATOM 5941 O O . PRO C 1 189 ? 35.559 28.862 61.893 1.00 162.89 190 PRO C O 1
ATOM 5945 N N . GLU C 1 190 ? 35.154 30.548 60.451 1.00 172.28 191 GLU C N 1
ATOM 5946 C CA . GLU C 1 190 ? 33.990 31.050 61.171 1.00 172.47 191 GLU C CA 1
ATOM 5947 C C . GLU C 1 190 ? 32.835 30.062 61.078 1.00 163.51 191 GLU C C 1
ATOM 5948 O O . GLU C 1 190 ? 32.380 29.522 62.087 1.00 163.20 191 GLU C O 1
ATOM 5954 N N . GLN C 1 191 ? 32.370 29.830 59.855 1.00 158.82 192 GLN C N 1
ATOM 5955 C CA . GLN C 1 191 ? 31.292 28.882 59.604 1.00 157.16 192 GLN C CA 1
ATOM 5956 C C . GLN C 1 191 ? 31.703 27.469 60.000 1.00 150.13 192 GLN C C 1
ATOM 5957 O O . GLN C 1 191 ? 30.860 26.640 60.344 1.00 149.30 192 GLN C O 1
ATOM 5965 N N . ALA C 1 192 ? 33.003 27.200 59.948 1.00 143.82 193 ALA C N 1
ATOM 5966 C CA . ALA C 1 192 ? 33.525 25.888 60.304 1.00 135.94 193 ALA C CA 1
ATOM 5967 C C . ALA C 1 192 ? 33.335 25.603 61.790 1.00 128.84 193 ALA C C 1
ATOM 5968 O O . ALA C 1 192 ? 32.861 24.533 62.168 1.00 130.51 193 ALA C O 1
ATOM 5970 N N . CYS C 1 193 ? 33.702 26.566 62.630 1.00 123.61 194 CYS C N 1
ATOM 5971 C CA . CYS C 1 193 ? 33.604 26.387 64.075 1.00 121.95 194 CYS C CA 1
ATOM 5972 C C . CYS C 1 193 ? 32.165 26.454 64.571 1.00 120.70 194 CYS C C 1
ATOM 5973 O O . CYS C 1 193 ? 31.787 25.725 65.487 1.00 122.64 194 CYS C O 1
ATOM 5976 N N . HIS C 1 194 ? 31.370 27.334 63.972 1.00 115.84 195 HIS C N 1
ATOM 5977 C CA . HIS C 1 194 ? 29.982 27.498 64.387 1.00 114.03 195 HIS C CA 1
ATOM 5978 C C . HIS C 1 194 ? 29.190 26.210 64.181 1.00 114.22 195 HIS C C 1
ATOM 5979 O O . HIS C 1 194 ? 28.436 25.790 65.059 1.00 117.57 195 HIS C O 1
ATOM 5986 N N . LEU C 1 195 ? 29.367 25.583 63.021 1.00 108.71 196 LEU C N 1
ATOM 5987 C CA . LEU C 1 195 ? 28.672 24.336 62.716 1.00 103.53 196 LEU C CA 1
ATOM 5988 C C . LEU C 1 195 ? 29.135 23.205 63.631 1.00 101.60 196 LEU C C 1
ATOM 5989 O O . LEU C 1 195 ? 28.323 22.425 64.126 1.00 103.23 196 LEU C O 1
ATOM 5994 N N . ALA C 1 196 ? 30.443 23.124 63.853 1.00 100.66 197 ALA C N 1
ATOM 5995 C CA . ALA C 1 196 ? 31.006 22.116 64.743 1.00 95.59 197 ALA C CA 1
ATOM 5996 C C . ALA C 1 196 ? 30.561 22.353 66.181 1.00 98.16 197 ALA C C 1
ATOM 5997 O O . ALA C 1 196 ? 30.363 21.408 66.944 1.00 100.46 197 ALA C O 1
ATOM 5999 N N . LYS C 1 197 ? 30.406 23.622 66.543 1.00 101.50 198 LYS C N 1
ATOM 6000 C CA . LYS C 1 197 ? 29.976 23.987 67.886 1.00 105.22 198 LYS C CA 1
ATOM 6001 C C . LYS C 1 197 ? 28.506 23.645 68.097 1.00 106.60 198 LYS C C 1
ATOM 6002 O O . LYS C 1 197 ? 28.147 22.966 69.059 1.00 107.92 198 LYS C O 1
ATOM 6008 N N . THR C 1 198 ? 27.663 24.120 67.186 1.00 106.20 199 THR C N 1
ATOM 6009 C CA . THR C 1 198 ? 26.222 23.923 67.281 1.00 107.94 199 THR C CA 1
ATOM 6010 C C . THR C 1 198 ? 25.851 22.443 67.281 1.00 110.72 199 THR C C 1
ATOM 6011 O O . THR C 1 198 ? 24.975 22.013 68.031 1.00 112.55 199 THR C O 1
ATOM 6018 N N . ALA C 1 199 ? 26.524 21.669 66.437 1.00 116.18 200 ALA C N 1
ATOM 6019 C CA . ALA C 1 199 ? 26.249 20.241 66.327 1.00 116.55 200 ALA C CA 1
ATOM 6020 C C . ALA C 1 199 ? 26.666 19.495 67.589 1.00 114.69 200 ALA C C 1
ATOM 6021 O O . ALA C 1 199 ? 26.264 18.352 67.806 1.00 114.67 200 ALA C O 1
ATOM 6023 N N . PHE C 1 200 ? 27.477 20.147 68.415 1.00 110.02 201 PHE C N 1
ATOM 6024 C CA . PHE C 1 200 ? 27.949 19.544 69.654 1.00 106.28 201 PHE C CA 1
ATOM 6025 C C . PHE C 1 200 ? 27.006 19.868 70.803 1.00 110.14 201 PHE C C 1
ATOM 6026 O O . PHE C 1 200 ? 26.563 18.978 71.530 1.00 109.65 201 PHE C O 1
ATOM 6034 N N . ASP C 1 201 ? 26.698 21.152 70.953 1.00 114.37 202 ASP C N 1
ATOM 6035 C CA . ASP C 1 201 ? 25.813 21.614 72.013 1.00 116.71 202 ASP C CA 1
ATOM 6036 C C . ASP C 1 201 ? 24.399 21.069 71.830 1.00 119.65 202 ASP C C 1
ATOM 6037 O O . ASP C 1 201 ? 23.683 20.837 72.804 1.00 123.14 202 ASP C O 1
ATOM 6042 N N . ASP C 1 202 ? 24.003 20.864 70.576 1.00 124.70 203 ASP C N 1
ATOM 6043 C CA . ASP C 1 202 ? 22.673 20.348 70.268 1.00 127.32 203 ASP C CA 1
ATOM 6044 C C . ASP C 1 202 ? 22.554 18.869 70.626 1.00 122.86 203 ASP C C 1
ATOM 6045 O O . ASP C 1 202 ? 21.449 18.341 70.759 1.00 120.40 203 ASP C O 1
ATOM 6050 N N . ALA C 1 203 ? 23.697 18.207 70.783 1.00 119.53 204 ALA C N 1
ATOM 6051 C CA . ALA C 1 203 ? 23.728 16.802 71.176 1.00 116.77 204 ALA C CA 1
ATOM 6052 C C . ALA C 1 203 ? 23.725 16.663 72.695 1.00 115.94 204 ALA C C 1
ATOM 6053 O O . ALA C 1 203 ? 23.231 15.675 73.239 1.00 118.20 204 ALA C O 1
ATOM 6055 N N . ILE C 1 204 ? 24.285 17.659 73.372 1.00 112.41 205 ILE C N 1
ATOM 6056 C CA . ILE C 1 204 ? 24.326 17.671 74.829 1.00 109.64 205 ILE C CA 1
ATOM 6057 C C . ILE C 1 204 ? 22.939 17.953 75.388 1.00 111.77 205 ILE C C 1
ATOM 6058 O O . ILE C 1 204 ? 22.483 17.284 76.316 1.00 118.42 205 ILE C O 1
ATOM 6068 N N . ALA C 1 205 ? 22.269 18.944 74.805 1.00 108.85 206 ALA C N 1
ATOM 6069 C CA . ALA C 1 205 ? 20.926 19.330 75.227 1.00 108.71 206 ALA C CA 1
ATOM 6070 C C . ALA C 1 205 ? 19.918 18.220 74.946 1.00 113.23 206 ALA C C 1
ATOM 6071 O O . ALA C 1 205 ? 18.752 18.311 75.331 1.00 115.06 206 ALA C O 1
ATOM 6073 N N . GLU C 1 206 ? 20.379 17.177 74.265 1.00 115.52 207 GLU C N 1
ATOM 6074 C CA . GLU C 1 206 ? 19.565 16.002 73.994 1.00 118.96 207 GLU C CA 1
ATOM 6075 C C . GLU C 1 206 ? 20.379 14.738 74.234 1.00 115.08 207 GLU C C 1
ATOM 6076 O O . GLU C 1 206 ? 20.348 13.805 73.433 1.00 114.99 207 GLU C O 1
ATOM 6082 N N . LEU C 1 207 ? 21.112 14.715 75.341 1.00 113.26 208 LEU C N 1
ATOM 6083 C CA . LEU C 1 207 ? 21.991 13.596 75.646 1.00 115.40 208 LEU C CA 1
ATOM 6084 C C . LEU C 1 207 ? 21.207 12.423 76.229 1.00 114.91 208 LEU C C 1
ATOM 6085 O O . LEU C 1 207 ? 21.712 11.304 76.305 1.00 110.81 208 LEU C O 1
ATOM 6090 N N . ASP C 1 208 ? 19.969 12.686 76.636 1.00 125.71 209 ASP C N 1
ATOM 6091 C CA . ASP C 1 208 ? 19.088 11.644 77.152 1.00 137.72 209 ASP C CA 1
ATOM 6092 C C . ASP C 1 208 ? 18.560 10.771 76.022 1.00 140.90 209 ASP C C 1
ATOM 6093 O O . ASP C 1 208 ? 18.022 9.688 76.256 1.00 138.71 209 ASP C O 1
ATOM 6098 N N . THR C 1 209 ? 18.721 11.256 74.796 1.00 142.86 210 THR C N 1
ATOM 6099 C CA . THR C 1 209 ? 18.182 10.588 73.619 1.00 144.73 210 THR C CA 1
ATOM 6100 C C . THR C 1 209 ? 19.167 9.580 73.037 1.00 145.30 210 THR C C 1
ATOM 6101 O O . THR C 1 209 ? 18.955 9.053 71.945 1.00 145.76 210 THR C O 1
ATOM 6108 N N . LEU C 1 210 ? 20.245 9.316 73.769 1.00 143.85 211 LEU C N 1
ATOM 6109 C CA . LEU C 1 210 ? 21.262 8.372 73.320 1.00 140.14 211 LEU C CA 1
ATOM 6110 C C . LEU C 1 210 ? 20.722 6.947 73.271 1.00 143.81 211 LEU C C 1
ATOM 6111 O O . LEU C 1 210 ? 20.042 6.496 74.193 1.00 141.51 211 LEU C O 1
ATOM 6116 N N . ASN C 1 211 ? 21.034 6.244 72.188 1.00 151.50 212 ASN C N 1
ATOM 6117 C CA . ASN C 1 211 ? 20.547 4.886 71.984 1.00 158.46 212 ASN C CA 1
ATOM 6118 C C . ASN C 1 211 ? 21.492 3.857 72.600 1.00 165.94 212 ASN C C 1
ATOM 6119 O O . ASN C 1 211 ? 22.713 3.961 72.466 1.00 164.74 212 ASN C O 1
ATOM 6124 N N . GLU C 1 212 ? 20.916 2.866 73.276 1.00 173.25 213 GLU C N 1
ATOM 6125 C CA . GLU C 1 212 ? 21.682 1.831 73.970 1.00 173.50 213 GLU C CA 1
ATOM 6126 C C . GLU C 1 212 ? 22.631 1.065 73.051 1.00 171.36 213 GLU C C 1
ATOM 6127 O O . GLU C 1 212 ? 23.496 0.324 73.519 1.00 173.84 213 GLU C O 1
ATOM 6133 N N . ASP C 1 213 ? 22.465 1.245 71.745 1.00 166.15 214 ASP C N 1
ATOM 6134 C CA . ASP C 1 213 ? 23.302 0.561 70.768 1.00 163.04 214 ASP C CA 1
ATOM 6135 C C . ASP C 1 213 ? 24.354 1.490 70.172 1.00 158.67 214 ASP C C 1
ATOM 6136 O O . ASP C 1 213 ? 25.532 1.142 70.098 1.00 156.18 214 ASP C O 1
ATOM 6141 N N . SER C 1 214 ? 23.924 2.675 69.753 1.00 155.88 215 SER C N 1
ATOM 6142 C CA . SER C 1 214 ? 24.790 3.576 69.003 1.00 152.34 215 SER C CA 1
ATOM 6143 C C . SER C 1 214 ? 25.489 4.615 69.875 1.00 149.94 215 SER C C 1
ATOM 6144 O O . SER C 1 214 ? 26.194 5.482 69.359 1.00 151.44 215 SER C O 1
ATOM 6147 N N . TYR C 1 215 ? 25.306 4.526 71.189 1.00 145.94 216 TYR C N 1
ATOM 6148 C CA . TYR C 1 215 ? 25.817 5.559 72.086 1.00 142.90 216 TYR C CA 1
ATOM 6149 C C . TYR C 1 215 ? 27.341 5.641 72.035 1.00 134.36 216 TYR C C 1
ATOM 6150 O O . TYR C 1 215 ? 27.918 6.711 72.223 1.00 129.01 216 TYR C O 1
ATOM 6159 N N . LYS C 1 216 ? 27.990 4.511 71.775 1.00 136.54 217 LYS C N 1
ATOM 6160 C CA . LYS C 1 216 ? 29.435 4.497 71.576 1.00 136.82 217 LYS C CA 1
ATOM 6161 C C . LYS C 1 216 ? 29.801 5.255 70.305 1.00 132.31 217 LYS C C 1
ATOM 6162 O O . LYS C 1 216 ? 30.749 6.040 70.287 1.00 134.53 217 LYS C O 1
ATOM 6168 N N . ASP C 1 217 ? 29.036 5.013 69.245 1.00 127.07 218 ASP C N 1
ATOM 6169 C CA . ASP C 1 217 ? 29.287 5.635 67.951 1.00 123.24 218 ASP C CA 1
ATOM 6170 C C . ASP C 1 217 ? 29.141 7.149 68.023 1.00 119.40 218 ASP C C 1
ATOM 6171 O O . ASP C 1 217 ? 29.987 7.888 67.523 1.00 119.25 218 ASP C O 1
ATOM 6176 N N . SER C 1 218 ? 28.064 7.601 68.658 1.00 116.88 219 SER C N 1
ATOM 6177 C CA . SER C 1 218 ? 27.753 9.023 68.749 1.00 110.42 219 SER C CA 1
ATOM 6178 C C . SER C 1 218 ? 28.766 9.794 69.591 1.00 107.21 219 SER C C 1
ATOM 6179 O O . SER C 1 218 ? 29.297 10.814 69.152 1.00 103.15 219 SER C O 1
ATOM 6182 N N . THR C 1 219 ? 29.026 9.304 70.801 1.00 108.29 220 THR C N 1
ATOM 6183 C CA . THR C 1 219 ? 29.968 9.948 71.713 1.00 104.69 220 THR C CA 1
ATOM 6184 C C . THR C 1 219 ? 31.363 10.054 71.105 1.00 103.54 220 THR C C 1
ATOM 6185 O O . THR C 1 219 ? 32.092 11.012 71.364 1.00 101.37 220 THR C O 1
ATOM 6192 N N . LEU C 1 220 ? 31.727 9.063 70.298 1.00 106.67 221 LEU C N 1
ATOM 6193 C CA . LEU C 1 220 ? 33.020 9.056 69.626 1.00 109.26 221 LEU C CA 1
ATOM 6194 C C . LEU C 1 220 ? 33.136 10.207 68.631 1.00 108.05 221 LEU C C 1
ATOM 6195 O O . LEU C 1 220 ? 34.144 10.914 68.600 1.00 106.94 221 LEU C O 1
ATOM 6200 N N . ILE C 1 221 ? 32.098 10.387 67.819 1.00 107.37 222 ILE C N 1
ATOM 6201 C CA . ILE C 1 221 ? 32.065 11.453 66.824 1.00 103.31 222 ILE C CA 1
ATOM 6202 C C . ILE C 1 221 ? 32.063 12.818 67.503 1.00 105.39 222 ILE C C 1
ATOM 6203 O O . ILE C 1 221 ? 32.618 13.784 66.977 1.00 104.95 222 ILE C O 1
ATOM 6213 N N . MET C 1 222 ? 31.433 12.887 68.672 1.00 107.72 223 MET C N 1
ATOM 6214 C CA . MET C 1 222 ? 31.361 14.125 69.440 1.00 106.94 223 MET C CA 1
ATOM 6215 C C . MET C 1 222 ? 32.745 14.551 69.912 1.00 108.13 223 MET C C 1
ATOM 6216 O O . MET C 1 222 ? 33.067 15.740 69.921 1.00 109.91 223 MET C O 1
ATOM 6221 N N . GLN C 1 223 ? 33.555 13.575 70.311 1.00 111.28 224 GLN C N 1
ATOM 6222 C CA . GLN C 1 223 ? 34.926 13.840 70.731 1.00 114.80 224 GLN C CA 1
ATOM 6223 C C . GLN C 1 223 ? 35.714 14.464 69.587 1.00 115.10 224 GLN C C 1
ATOM 6224 O O . GLN C 1 223 ? 36.463 15.419 69.784 1.00 117.41 224 GLN C O 1
ATOM 6232 N N . LEU C 1 224 ? 35.531 13.914 68.391 1.00 112.05 225 LEU C N 1
ATOM 6233 C CA . LEU C 1 224 ? 36.200 14.413 67.195 1.00 110.39 225 LEU C CA 1
ATOM 6234 C C . LEU C 1 224 ? 35.821 15.867 66.925 1.00 110.72 225 LEU C C 1
ATOM 6235 O O . LEU C 1 224 ? 36.655 16.666 66.497 1.00 114.47 225 LEU C O 1
ATOM 6240 N N . LEU C 1 225 ? 34.559 16.200 67.181 1.00 106.06 226 LEU C N 1
ATOM 6241 C CA . LEU C 1 225 ? 34.069 17.564 67.016 1.00 105.48 226 LEU C CA 1
ATOM 6242 C C . LEU C 1 225 ? 34.797 18.538 67.938 1.00 105.04 226 LEU C C 1
ATOM 6243 O O . LEU C 1 225 ? 35.215 19.615 67.511 1.00 102.02 226 LEU C O 1
ATOM 6248 N N . ARG C 1 226 ? 34.947 18.158 69.203 1.00 108.16 227 ARG C N 1
ATOM 6249 C CA . ARG C 1 226 ? 35.650 18.997 70.166 1.00 112.37 227 ARG C CA 1
ATOM 6250 C C . ARG C 1 226 ? 37.154 18.975 69.918 1.00 114.03 227 ARG C C 1
ATOM 6251 O O . ARG C 1 226 ? 37.839 19.977 70.126 1.00 116.44 227 ARG C O 1
ATOM 6259 N N . ASP C 1 227 ? 37.663 17.829 69.475 1.00 112.60 228 ASP C N 1
ATOM 6260 C CA . ASP C 1 227 ? 39.072 17.712 69.117 1.00 111.83 228 ASP C CA 1
ATOM 6261 C C . ASP C 1 227 ? 39.416 18.703 68.012 1.00 106.26 228 ASP C C 1
ATOM 6262 O O . ASP C 1 227 ? 40.361 19.482 68.138 1.00 102.35 228 ASP C O 1
ATOM 6267 N N . ASN C 1 228 ? 38.639 18.672 66.933 1.00 105.92 229 ASN C N 1
ATOM 6268 C CA . ASN C 1 228 ? 38.816 19.612 65.834 1.00 104.34 229 ASN C CA 1
ATOM 6269 C C . ASN C 1 228 ? 38.637 21.054 66.297 1.00 110.21 229 ASN C C 1
ATOM 6270 O O . ASN C 1 228 ? 39.433 21.927 65.955 1.00 110.12 229 ASN C O 1
ATOM 6275 N N . LEU C 1 229 ? 37.588 21.290 67.081 1.00 113.44 230 LEU C N 1
ATOM 6276 C CA . LEU C 1 229 ? 37.268 22.629 67.570 1.00 114.14 230 LEU C CA 1
ATOM 6277 C C . LEU C 1 229 ? 38.432 23.267 68.319 1.00 116.23 230 LEU C C 1
ATOM 6278 O O . LEU C 1 229 ? 38.562 24.491 68.350 1.00 119.74 230 LEU C O 1
ATOM 6283 N N . THR C 1 230 ? 39.277 22.439 68.922 1.00 114.66 231 THR C N 1
ATOM 6284 C CA . THR C 1 230 ? 40.451 22.940 69.622 1.00 119.01 231 THR C CA 1
ATOM 6285 C C . THR C 1 230 ? 41.507 23.401 68.621 1.00 121.52 231 THR C C 1
ATOM 6286 O O . THR C 1 230 ? 42.112 24.461 68.787 1.00 121.25 231 THR C O 1
ATOM 6293 N N . LEU C 1 231 ? 41.719 22.599 67.580 1.00 123.08 232 LEU C N 1
ATOM 6294 C CA . LEU C 1 231 ? 42.684 22.923 66.532 1.00 122.67 232 LEU C CA 1
ATOM 6295 C C . LEU C 1 231 ? 42.318 24.217 65.813 1.00 122.33 232 LEU C C 1
ATOM 6296 O O . LEU C 1 231 ? 43.178 25.054 65.539 1.00 122.87 232 LEU C O 1
ATOM 6301 N N . TRP C 1 232 ? 41.033 24.375 65.519 1.00 124.10 233 TRP C N 1
ATOM 6302 C CA . TRP C 1 232 ? 40.553 25.489 64.709 1.00 127.82 233 TRP C CA 1
ATOM 6303 C C . TRP C 1 232 ? 40.507 26.807 65.480 1.00 132.38 233 TRP C C 1
ATOM 6304 O O . TRP C 1 232 ? 40.480 27.881 64.878 1.00 134.31 233 TRP C O 1
ATOM 6315 N N . THR C 1 233 ? 40.493 26.727 66.807 1.00 133.34 234 THR C N 1
ATOM 6316 C CA . THR C 1 233 ? 40.460 27.930 67.634 1.00 134.19 234 THR C CA 1
ATOM 6317 C C . THR C 1 233 ? 41.858 28.352 68.071 1.00 137.46 234 THR C C 1
ATOM 6318 O O . THR C 1 233 ? 42.049 29.455 68.582 1.00 139.14 234 THR C O 1
ATOM 6325 N N . SER C 1 234 ? 42.832 27.471 67.868 1.00 139.02 235 SER C N 1
ATOM 6326 C CA . SER C 1 234 ? 44.216 27.779 68.204 1.00 142.36 235 SER C CA 1
ATOM 6327 C C . SER C 1 234 ? 44.961 28.323 66.991 1.00 147.06 235 SER C C 1
ATOM 6328 O O . SER C 1 234 ? 45.874 29.138 67.127 1.00 148.83 235 SER C O 1
ATOM 6331 N N . ASP C 1 235 ? 44.567 27.867 65.806 1.00 151.11 236 ASP C N 1
ATOM 6332 C CA . ASP C 1 235 ? 45.196 28.308 64.565 1.00 156.12 236 ASP C CA 1
ATOM 6333 C C . ASP C 1 235 ? 44.869 29.766 64.256 1.00 162.56 236 ASP C C 1
ATOM 6334 O O . ASP C 1 235 ? 45.690 30.486 63.687 1.00 164.71 236 ASP C O 1
ATOM 6339 N N . GLN C 1 236 ? 43.668 30.195 64.635 1.00 167.05 237 GLN C N 1
ATOM 6340 C CA . GLN C 1 236 ? 43.215 31.558 64.363 1.00 172.36 237 GLN C CA 1
ATOM 6341 C C . GLN C 1 236 ? 43.962 32.586 65.211 1.00 177.01 237 GLN C C 1
ATOM 6342 O O . GLN C 1 236 ? 43.855 33.790 64.977 1.00 178.20 237 GLN C O 1
ATOM 6350 N N . GLN C 1 237 ? 44.712 32.104 66.197 1.00 180.21 238 GLN C N 1
ATOM 6351 C CA . GLN C 1 237 ? 45.449 32.979 67.102 1.00 179.70 238 GLN C CA 1
ATOM 6352 C C . GLN C 1 237 ? 46.786 33.405 66.505 1.00 180.79 238 GLN C C 1
ATOM 6353 O O . GLN C 1 237 ? 47.197 34.558 66.638 1.00 179.57 238 GLN C O 1
ATOM 6361 N N . ASP C 1 238 ? 47.457 32.461 65.852 1.00 179.60 239 ASP C N 1
ATOM 6362 C CA . ASP C 1 238 ? 48.777 32.698 65.276 1.00 177.76 239 ASP C CA 1
ATOM 6363 C C . ASP C 1 238 ? 48.762 33.846 64.271 1.00 177.93 239 ASP C C 1
ATOM 6364 O O . ASP C 1 238 ? 49.329 34.909 64.523 1.00 176.94 239 ASP C O 1
ATOM 6369 N N . VAL D 1 1 ? 48.817 -20.679 35.385 1.00 115.91 2 VAL D N 1
ATOM 6370 C CA . VAL D 1 1 ? 49.533 -20.123 34.245 1.00 113.50 2 VAL D CA 1
ATOM 6371 C C . VAL D 1 1 ? 49.374 -21.012 33.020 1.00 115.40 2 VAL D C 1
ATOM 6372 O O . VAL D 1 1 ? 50.198 -21.889 32.759 1.00 118.30 2 VAL D O 1
ATOM 6382 N N . ASP D 1 2 ? 48.300 -20.776 32.275 1.00 114.78 3 ASP D N 1
ATOM 6383 C CA . ASP D 1 2 ? 47.984 -21.586 31.109 1.00 118.06 3 ASP D CA 1
ATOM 6384 C C . ASP D 1 2 ? 48.431 -20.882 29.833 1.00 108.54 3 ASP D C 1
ATOM 6385 O O . ASP D 1 2 ? 48.014 -19.757 29.554 1.00 103.86 3 ASP D O 1
ATOM 6390 N N . ARG D 1 3 ? 49.281 -21.552 29.062 1.00 106.65 4 ARG D N 1
ATOM 6391 C CA . ARG D 1 3 ? 49.789 -20.993 27.815 1.00 107.82 4 ARG D CA 1
ATOM 6392 C C . ARG D 1 3 ? 48.685 -20.852 26.775 1.00 116.00 4 ARG D C 1
ATOM 6393 O O . ARG D 1 3 ? 48.406 -19.751 26.303 1.00 118.03 4 ARG D O 1
ATOM 6401 N N . GLU D 1 4 ? 48.061 -21.974 26.423 1.00 125.34 5 GLU D N 1
ATOM 6402 C CA . GLU D 1 4 ? 47.026 -21.990 25.391 1.00 130.72 5 GLU D CA 1
ATOM 6403 C C . GLU D 1 4 ? 45.831 -21.123 25.769 1.00 128.46 5 GLU D C 1
ATOM 6404 O O . GLU D 1 4 ? 44.979 -20.828 24.933 1.00 131.75 5 GLU D O 1
ATOM 6410 N N . GLN D 1 5 ? 45.773 -20.725 27.034 1.00 121.58 6 GLN D N 1
ATOM 6411 C CA . GLN D 1 5 ? 44.804 -19.735 27.478 1.00 115.09 6 GLN D CA 1
ATOM 6412 C C . GLN D 1 5 ? 45.173 -18.369 26.916 1.00 105.52 6 GLN D C 1
ATOM 6413 O O . GLN D 1 5 ? 44.315 -17.633 26.430 1.00 103.57 6 GLN D O 1
ATOM 6421 N N . LEU D 1 6 ? 46.460 -18.044 26.981 1.00 102.95 7 LEU D N 1
ATOM 6422 C CA . LEU D 1 6 ? 46.957 -16.761 26.495 1.00 98.02 7 LEU D CA 1
ATOM 6423 C C . LEU D 1 6 ? 46.847 -16.647 24.979 1.00 99.71 7 LEU D C 1
ATOM 6424 O O . LEU D 1 6 ? 46.331 -15.657 24.461 1.00 101.48 7 LEU D O 1
ATOM 6429 N N . VAL D 1 7 ? 47.337 -17.663 24.275 1.00 100.80 8 VAL D N 1
ATOM 6430 C CA . VAL D 1 7 ? 47.319 -17.675 22.815 1.00 102.56 8 VAL D CA 1
ATOM 6431 C C . VAL D 1 7 ? 45.889 -17.534 22.292 1.00 100.95 8 VAL D C 1
ATOM 6432 O O . VAL D 1 7 ? 45.666 -17.013 21.199 1.00 101.03 8 VAL D O 1
ATOM 6442 N N . GLN D 1 8 ? 44.924 -17.991 23.086 1.00 104.07 9 GLN D N 1
ATOM 6443 C CA . GLN D 1 8 ? 43.513 -17.795 22.765 1.00 107.31 9 GLN D CA 1
ATOM 6444 C C . GLN D 1 8 ? 43.125 -16.330 22.926 1.00 107.77 9 GLN D C 1
ATOM 6445 O O . GLN D 1 8 ? 42.416 -15.768 22.091 1.00 109.96 9 GLN D O 1
ATOM 6453 N N . LYS D 1 9 ? 43.592 -15.722 24.013 1.00 101.52 10 LYS D N 1
ATOM 6454 C CA . LYS D 1 9 ? 43.339 -14.312 24.276 1.00 96.60 10 LYS D CA 1
ATOM 6455 C C . LYS D 1 9 ? 43.950 -13.436 23.187 1.00 96.68 10 LYS D C 1
ATOM 6456 O O . LYS D 1 9 ? 43.374 -12.418 22.806 1.00 98.86 10 LYS D O 1
ATOM 6462 N N . ALA D 1 10 ? 45.115 -13.834 22.685 1.00 93.67 11 ALA D N 1
ATOM 6463 C CA . ALA D 1 10 ? 45.771 -13.089 21.617 1.00 90.01 11 ALA D CA 1
ATOM 6464 C C . ALA D 1 10 ? 44.900 -13.079 20.367 1.00 94.23 11 ALA D C 1
ATOM 6465 O O . ALA D 1 10 ? 44.668 -12.027 19.772 1.00 99.99 11 ALA D O 1
ATOM 6467 N N . ARG D 1 11 ? 44.416 -14.255 19.978 1.00 92.57 12 ARG D N 1
ATOM 6468 C CA . ARG D 1 11 ? 43.525 -14.370 18.829 1.00 92.11 12 ARG D CA 1
ATOM 6469 C C . ARG D 1 11 ? 42.242 -13.585 19.069 1.00 89.52 12 ARG D C 1
ATOM 6470 O O . ARG D 1 11 ? 41.793 -12.831 18.206 1.00 92.63 12 ARG D O 1
ATOM 6478 N N . LEU D 1 12 ? 41.658 -13.772 20.248 1.00 79.80 13 LEU D N 1
ATOM 6479 C CA . LEU D 1 12 ? 40.431 -13.080 20.617 1.00 74.95 13 LEU D CA 1
ATOM 6480 C C . LEU D 1 12 ? 40.618 -11.567 20.586 1.00 77.08 13 LEU D C 1
ATOM 6481 O O . LEU D 1 12 ? 39.714 -10.830 20.195 1.00 76.84 13 LEU D O 1
ATOM 6486 N N . ALA D 1 13 ? 41.797 -11.110 20.996 1.00 78.70 14 ALA D N 1
ATOM 6487 C CA . ALA D 1 13 ? 42.106 -9.684 20.997 1.00 76.08 14 ALA D CA 1
ATOM 6488 C C . ALA D 1 13 ? 42.319 -9.173 19.578 1.00 74.54 14 ALA D C 1
ATOM 6489 O O . ALA D 1 13 ? 41.933 -8.052 19.248 1.00 77.56 14 ALA D O 1
ATOM 6491 N N . GLU D 1 14 ? 42.939 -10.000 18.744 1.00 72.28 15 GLU D N 1
ATOM 6492 C CA . GLU D 1 14 ? 43.179 -9.639 17.353 1.00 80.63 15 GLU D CA 1
ATOM 6493 C C . GLU D 1 14 ? 41.868 -9.376 16.620 1.00 87.39 15 GLU D C 1
ATOM 6494 O O . GLU D 1 14 ? 41.796 -8.511 15.749 1.00 91.44 15 GLU D O 1
ATOM 6500 N N . GLN D 1 15 ? 40.834 -10.130 16.978 1.00 91.79 16 GLN D N 1
ATOM 6501 C CA . GLN D 1 15 ? 39.528 -9.977 16.351 1.00 90.22 16 GLN D CA 1
ATOM 6502 C C . GLN D 1 15 ? 38.884 -8.660 16.762 1.00 86.81 16 GLN D C 1
ATOM 6503 O O . GLN D 1 15 ? 38.335 -7.939 15.929 1.00 90.75 16 GLN D O 1
ATOM 6511 N N . ALA D 1 16 ? 38.962 -8.349 18.052 1.00 81.01 17 ALA D N 1
ATOM 6512 C CA . ALA D 1 16 ? 38.380 -7.124 18.586 1.00 74.84 17 ALA D CA 1
ATOM 6513 C C . ALA D 1 16 ? 39.241 -5.908 18.255 1.00 73.45 17 ALA D C 1
ATOM 6514 O O . ALA D 1 16 ? 38.922 -4.788 18.654 1.00 76.00 17 ALA D O 1
ATOM 6516 N N . GLU D 1 17 ? 40.328 -6.137 17.524 1.00 71.78 18 GLU D N 1
ATOM 6517 C CA . GLU D 1 17 ? 41.225 -5.063 17.110 1.00 78.64 18 GLU D CA 1
ATOM 6518 C C . GLU D 1 17 ? 41.832 -4.352 18.312 1.00 78.08 18 GLU D C 1
ATOM 6519 O O . GLU D 1 17 ? 42.003 -3.133 18.310 1.00 80.83 18 GLU D O 1
ATOM 6525 N N . ARG D 1 18 ? 42.148 -5.130 19.340 1.00 75.47 19 ARG D N 1
ATOM 6526 C CA . ARG D 1 18 ? 42.806 -4.614 20.530 1.00 73.20 19 ARG D CA 1
ATOM 6527 C C . ARG D 1 18 ? 44.237 -5.138 20.581 1.00 78.72 19 ARG D C 1
ATOM 6528 O O . ARG D 1 18 ? 44.509 -6.179 21.180 1.00 82.11 19 ARG D O 1
ATOM 6536 N N . TYR D 1 19 ? 45.147 -4.408 19.944 1.00 77.32 20 TYR D N 1
ATOM 6537 C CA . TYR D 1 19 ? 46.520 -4.867 19.766 1.00 73.08 20 TYR D CA 1
ATOM 6538 C C . TYR D 1 19 ? 47.409 -4.569 20.967 1.00 70.85 20 TYR D C 1
ATOM 6539 O O . TYR D 1 19 ? 48.546 -5.032 21.031 1.00 76.95 20 TYR D O 1
ATOM 6548 N N . ASP D 1 20 ? 46.894 -3.796 21.917 1.00 73.16 21 ASP D N 1
ATOM 6549 C CA . ASP D 1 20 ? 47.596 -3.599 23.178 1.00 79.10 21 ASP D CA 1
ATOM 6550 C C . ASP D 1 20 ? 47.462 -4.859 24.025 1.00 81.77 21 ASP D C 1
ATOM 6551 O O . ASP D 1 20 ? 48.421 -5.302 24.661 1.00 83.96 21 ASP D O 1
ATOM 6556 N N . ASP D 1 21 ? 46.262 -5.431 24.022 1.00 80.79 22 ASP D N 1
ATOM 6557 C CA . ASP D 1 21 ? 45.987 -6.669 24.741 1.00 77.82 22 ASP D CA 1
ATOM 6558 C C . ASP D 1 21 ? 46.602 -7.860 24.021 1.00 77.22 22 ASP D C 1
ATOM 6559 O O . ASP D 1 21 ? 47.028 -8.827 24.652 1.00 84.99 22 ASP D O 1
ATOM 6564 N N . MET D 1 22 ? 46.638 -7.787 22.695 1.00 70.04 23 MET D N 1
ATOM 6565 C CA . MET D 1 22 ? 47.206 -8.859 21.891 1.00 66.88 23 MET D CA 1
ATOM 6566 C C . MET D 1 22 ? 48.712 -8.934 22.080 1.00 64.67 23 MET D C 1
ATOM 6567 O O . MET D 1 22 ? 49.272 -10.016 22.254 1.00 63.90 23 MET D O 1
ATOM 6572 N N . ALA D 1 23 ? 49.367 -7.780 22.046 1.00 63.34 24 ALA D N 1
ATOM 6573 C CA . ALA D 1 23 ? 50.806 -7.727 22.254 1.00 63.24 24 ALA D CA 1
ATOM 6574 C C . ALA D 1 23 ? 51.148 -8.184 23.668 1.00 68.28 24 ALA D C 1
ATOM 6575 O O . ALA D 1 23 ? 52.106 -8.928 23.873 1.00 68.76 24 ALA D O 1
ATOM 6577 N N . ALA D 1 24 ? 50.351 -7.742 24.635 1.00 67.64 25 ALA D N 1
ATOM 6578 C CA . ALA D 1 24 ? 50.551 -8.120 26.030 1.00 67.30 25 ALA D CA 1
ATOM 6579 C C . ALA D 1 24 ? 50.496 -9.633 26.206 1.00 69.09 25 ALA D C 1
ATOM 6580 O O . ALA D 1 24 ? 51.411 -10.235 26.772 1.00 76.79 25 ALA D O 1
ATOM 6582 N N . ALA D 1 25 ? 49.417 -10.236 25.717 1.00 67.47 26 ALA D N 1
ATOM 6583 C CA . ALA D 1 25 ? 49.218 -11.676 25.810 1.00 71.54 26 ALA D CA 1
ATOM 6584 C C . ALA D 1 25 ? 50.383 -12.447 25.198 1.00 74.02 26 ALA D C 1
ATOM 6585 O O . ALA D 1 25 ? 50.889 -13.397 25.794 1.00 72.23 26 ALA D O 1
ATOM 6587 N N . MET D 1 26 ? 50.812 -12.027 24.013 1.00 77.74 27 MET D N 1
ATOM 6588 C CA . MET D 1 26 ? 51.875 -12.725 23.300 1.00 80.34 27 MET D CA 1
ATOM 6589 C C . MET D 1 26 ? 53.245 -12.519 23.940 1.00 81.88 27 MET D C 1
ATOM 6590 O O . MET D 1 26 ? 54.116 -13.381 23.830 1.00 84.04 27 MET D O 1
ATOM 6595 N N . LYS D 1 27 ? 53.440 -11.385 24.608 1.00 79.43 28 LYS D N 1
ATOM 6596 C CA . LYS D 1 27 ? 54.695 -11.148 25.315 1.00 75.49 28 LYS D CA 1
ATOM 6597 C C . LYS D 1 27 ? 54.811 -12.099 26.497 1.00 74.97 28 LYS D C 1
ATOM 6598 O O . LYS D 1 27 ? 55.886 -12.626 26.783 1.00 79.24 28 LYS D O 1
ATOM 6604 N N . ASN D 1 28 ? 53.690 -12.311 27.177 1.00 75.84 29 ASN D N 1
ATOM 6605 C CA . ASN D 1 28 ? 53.637 -13.223 28.309 1.00 79.17 29 ASN D CA 1
ATOM 6606 C C . ASN D 1 28 ? 53.967 -14.652 27.884 1.00 79.14 29 ASN D C 1
ATOM 6607 O O . ASN D 1 28 ? 54.651 -15.381 28.601 1.00 81.13 29 ASN D O 1
ATOM 6612 N N . VAL D 1 29 ? 53.482 -15.045 26.709 1.00 75.21 30 VAL D N 1
ATOM 6613 C CA . VAL D 1 29 ? 53.773 -16.365 26.156 1.00 70.65 30 VAL D CA 1
ATOM 6614 C C . VAL D 1 29 ? 55.268 -16.532 25.904 1.00 74.77 30 VAL D C 1
ATOM 6615 O O . VAL D 1 29 ? 55.853 -17.556 26.255 1.00 83.18 30 VAL D O 1
ATOM 6625 N N . THR D 1 30 ? 55.880 -15.520 25.297 1.00 69.22 31 THR D N 1
ATOM 6626 C CA . THR D 1 30 ? 57.304 -15.567 24.983 1.00 73.52 31 THR D CA 1
ATOM 6627 C C . THR D 1 30 ? 58.131 -15.638 26.261 1.00 85.64 31 THR D C 1
ATOM 6628 O O . THR D 1 30 ? 59.216 -16.222 26.283 1.00 86.36 31 THR D O 1
ATOM 6635 N N . GLU D 1 31 ? 57.608 -15.050 27.330 1.00 91.52 32 GLU D N 1
ATOM 6636 C CA . GLU D 1 31 ? 58.306 -15.046 28.608 1.00 97.29 32 GLU D CA 1
ATOM 6637 C C . GLU D 1 31 ? 58.331 -16.423 29.254 1.00 101.57 32 GLU D C 1
ATOM 6638 O O . GLU D 1 31 ? 59.053 -16.645 30.226 1.00 106.86 32 GLU D O 1
ATOM 6644 N N . LEU D 1 32 ? 57.544 -17.347 28.715 1.00 96.72 33 LEU D N 1
ATOM 6645 C CA . LEU D 1 32 ? 57.530 -18.712 29.225 1.00 93.31 33 LEU D CA 1
ATOM 6646 C C . LEU D 1 32 ? 58.757 -19.485 28.743 1.00 99.94 33 LEU D C 1
ATOM 6647 O O . LEU D 1 32 ? 58.934 -20.657 29.074 1.00 92.64 33 LEU D O 1
ATOM 6652 N N . ASN D 1 33 ? 59.598 -18.817 27.958 1.00 110.78 34 ASN D N 1
ATOM 6653 C CA . ASN D 1 33 ? 60.876 -19.373 27.526 1.00 115.96 34 ASN D CA 1
ATOM 6654 C C . ASN D 1 33 ? 60.734 -20.608 26.638 1.00 118.55 34 ASN D C 1
ATOM 6655 O O . ASN D 1 33 ? 61.677 -21.386 26.492 1.00 121.99 34 ASN D O 1
ATOM 6660 N N . GLU D 1 34 ? 59.557 -20.786 26.046 1.00 113.86 35 GLU D N 1
ATOM 6661 C CA . GLU D 1 34 ? 59.342 -21.887 25.113 1.00 112.25 35 GLU D CA 1
ATOM 6662 C C . GLU D 1 34 ? 59.141 -21.376 23.691 1.00 111.00 35 GLU D C 1
ATOM 6663 O O . GLU D 1 34 ? 58.492 -20.351 23.484 1.00 110.82 35 GLU D O 1
ATOM 6669 N N . PRO D 1 35 ? 59.704 -22.097 22.709 1.00 109.17 36 PRO D N 1
ATOM 6670 C CA . PRO D 1 35 ? 59.675 -21.738 21.285 1.00 108.40 36 PRO D CA 1
ATOM 6671 C C . PRO D 1 35 ? 58.264 -21.491 20.753 1.00 105.85 36 PRO D C 1
ATOM 6672 O O . PRO D 1 35 ? 57.320 -22.169 21.159 1.00 102.08 36 PRO D O 1
ATOM 6676 N N . LEU D 1 36 ? 58.135 -20.526 19.848 1.00 105.28 37 LEU D N 1
ATOM 6677 C CA . LEU D 1 36 ? 56.845 -20.183 19.260 1.00 104.68 37 LEU D CA 1
ATOM 6678 C C . LEU D 1 36 ? 56.599 -20.949 17.965 1.00 107.56 37 LEU D C 1
ATOM 6679 O O . LEU D 1 36 ? 57.513 -21.139 17.161 1.00 110.64 37 LEU D O 1
ATOM 6684 N N . SER D 1 37 ? 55.360 -21.387 17.767 1.00 104.58 38 SER D N 1
ATOM 6685 C CA . SER D 1 37 ? 54.973 -22.048 16.528 1.00 105.52 38 SER D CA 1
ATOM 6686 C C . SER D 1 37 ? 54.894 -21.027 15.402 1.00 106.75 38 SER D C 1
ATOM 6687 O O . SER D 1 37 ? 55.039 -19.826 15.633 1.00 107.95 38 SER D O 1
ATOM 6690 N N . ASN D 1 38 ? 54.662 -21.503 14.185 1.00 108.81 39 ASN D N 1
ATOM 6691 C CA . ASN D 1 38 ? 54.518 -20.609 13.044 1.00 110.71 39 ASN D CA 1
ATOM 6692 C C . ASN D 1 38 ? 53.321 -19.679 13.217 1.00 109.25 39 ASN D C 1
ATOM 6693 O O . ASN D 1 38 ? 53.336 -18.540 12.751 1.00 109.81 39 ASN D O 1
ATOM 6698 N N . GLU D 1 39 ? 52.290 -20.166 13.898 1.00 103.86 40 GLU D N 1
ATOM 6699 C CA . GLU D 1 39 ? 51.104 -19.360 14.164 1.00 99.56 40 GLU D CA 1
ATOM 6700 C C . GLU D 1 39 ? 51.363 -18.350 15.273 1.00 98.04 40 GLU D C 1
ATOM 6701 O O . GLU D 1 39 ? 50.865 -17.225 15.236 1.00 99.92 40 GLU D O 1
ATOM 6707 N N . GLU D 1 40 ? 52.143 -18.770 16.263 1.00 98.65 41 GLU D N 1
ATOM 6708 C CA . GLU D 1 40 ? 52.458 -17.935 17.413 1.00 98.54 41 GLU D CA 1
ATOM 6709 C C . GLU D 1 40 ? 53.520 -16.896 17.063 1.00 97.20 41 GLU D C 1
ATOM 6710 O O . GLU D 1 40 ? 53.527 -15.798 17.620 1.00 98.32 41 GLU D O 1
ATOM 6716 N N . ARG D 1 41 ? 54.416 -17.246 16.144 1.00 98.09 42 ARG D N 1
ATOM 6717 C CA . ARG D 1 41 ? 55.357 -16.272 15.602 1.00 106.31 42 ARG D CA 1
ATOM 6718 C C . ARG D 1 41 ? 54.581 -15.145 14.930 1.00 111.62 42 ARG D C 1
ATOM 6719 O O . ARG D 1 41 ? 54.921 -13.970 15.068 1.00 110.00 42 ARG D O 1
ATOM 6727 N N . ASN D 1 42 ? 53.528 -15.521 14.212 1.00 117.72 43 ASN D N 1
ATOM 6728 C CA . ASN D 1 42 ? 52.706 -14.571 13.472 1.00 117.50 43 ASN D CA 1
ATOM 6729 C C . ASN D 1 42 ? 51.893 -13.670 14.402 1.00 112.26 43 ASN D C 1
ATOM 6730 O O . ASN D 1 42 ? 51.922 -12.446 14.270 1.00 113.89 43 ASN D O 1
ATOM 6735 N N . LEU D 1 43 ? 51.183 -14.280 15.348 1.00 105.19 44 LEU D N 1
ATOM 6736 C CA . LEU D 1 43 ? 50.390 -13.540 16.329 1.00 99.84 44 LEU D CA 1
ATOM 6737 C C . LEU D 1 43 ? 51.205 -12.474 17.056 1.00 92.57 44 LEU D C 1
ATOM 6738 O O . LEU D 1 43 ? 50.671 -11.438 17.452 1.00 90.50 44 LEU D O 1
ATOM 6743 N N . LEU D 1 44 ? 52.498 -12.730 17.228 1.00 93.58 45 LEU D N 1
ATOM 6744 C CA . LEU D 1 44 ? 53.384 -11.776 17.885 1.00 94.65 45 LEU D CA 1
ATOM 6745 C C . LEU D 1 44 ? 53.747 -10.629 16.950 1.00 96.18 45 LEU D C 1
ATOM 6746 O O . LEU D 1 44 ? 53.671 -9.459 17.324 1.00 97.97 45 LEU D O 1
ATOM 6751 N N . SER D 1 45 ? 54.148 -10.979 15.732 1.00 93.53 46 SER D N 1
ATOM 6752 C CA . SER D 1 45 ? 54.527 -9.992 14.729 1.00 89.83 46 SER D CA 1
ATOM 6753 C C . SER D 1 45 ? 53.363 -9.060 14.413 1.00 89.00 46 SER D C 1
ATOM 6754 O O . SER D 1 45 ? 53.527 -7.841 14.365 1.00 89.45 46 SER D O 1
ATOM 6757 N N . VAL D 1 46 ? 52.190 -9.645 14.196 1.00 87.68 47 VAL D N 1
ATOM 6758 C CA . VAL D 1 46 ? 50.980 -8.878 13.914 1.00 82.40 47 VAL D CA 1
ATOM 6759 C C . VAL D 1 46 ? 50.684 -7.903 15.043 1.00 78.52 47 VAL D C 1
ATOM 6760 O O . VAL D 1 46 ? 50.528 -6.702 14.818 1.00 74.42 47 VAL D O 1
ATOM 6770 N N . ALA D 1 47 ? 50.624 -8.439 16.257 1.00 80.88 48 ALA D N 1
ATOM 6771 C CA . ALA D 1 47 ? 50.278 -7.665 17.442 1.00 79.32 48 ALA D CA 1
ATOM 6772 C C . ALA D 1 47 ? 51.140 -6.416 17.586 1.00 80.43 48 ALA D C 1
ATOM 6773 O O . ALA D 1 47 ? 50.619 -5.304 17.634 1.00 82.99 48 ALA D O 1
ATOM 6775 N N . TYR D 1 48 ? 52.454 -6.599 17.642 1.00 80.76 49 TYR D N 1
ATOM 6776 C CA . TYR D 1 48 ? 53.363 -5.478 17.863 1.00 83.93 49 TYR D CA 1
ATOM 6777 C C . TYR D 1 48 ? 53.481 -4.551 16.658 1.00 96.10 49 TYR D C 1
ATOM 6778 O O . TYR D 1 48 ? 53.629 -3.341 16.823 1.00 99.63 49 TYR D O 1
ATOM 6787 N N . LYS D 1 49 ? 53.421 -5.115 15.455 1.00 103.77 50 LYS D N 1
ATOM 6788 C CA . LYS D 1 49 ? 53.486 -4.310 14.238 1.00 107.02 50 LYS D CA 1
ATOM 6789 C C . LYS D 1 49 ? 52.352 -3.293 14.203 1.00 96.66 50 LYS D C 1
ATOM 6790 O O . LYS D 1 49 ? 52.526 -2.166 13.740 1.00 94.97 50 LYS D O 1
ATOM 6796 N N . ASN D 1 50 ? 51.187 -3.704 14.693 1.00 85.46 51 ASN D N 1
ATOM 6797 C CA . ASN D 1 50 ? 50.045 -2.809 14.800 1.00 73.12 51 ASN D CA 1
ATOM 6798 C C . ASN D 1 50 ? 50.269 -1.742 15.861 1.00 71.23 51 ASN D C 1
ATOM 6799 O O . ASN D 1 50 ? 49.979 -0.566 15.643 1.00 68.10 51 ASN D O 1
ATOM 6804 N N . VAL D 1 51 ? 50.789 -2.161 17.012 1.00 71.28 52 VAL D N 1
ATOM 6805 C CA . VAL D 1 51 ? 51.023 -1.250 18.128 1.00 69.09 52 VAL D CA 1
ATOM 6806 C C . VAL D 1 51 ? 52.014 -0.160 17.746 1.00 74.85 52 VAL D C 1
ATOM 6807 O O . VAL D 1 51 ? 51.818 1.007 18.077 1.00 81.66 52 VAL D O 1
ATOM 6817 N N . VAL D 1 52 ? 53.073 -0.536 17.040 1.00 76.23 53 VAL D N 1
ATOM 6818 C CA . VAL D 1 52 ? 54.082 0.440 16.645 1.00 76.67 53 VAL D CA 1
ATOM 6819 C C . VAL D 1 52 ? 53.688 1.141 15.345 1.00 74.57 53 VAL D C 1
ATOM 6820 O O . VAL D 1 52 ? 54.045 2.298 15.122 1.00 75.06 53 VAL D O 1
ATOM 6830 N N . GLY D 1 53 ? 52.939 0.439 14.501 1.00 68.41 54 GLY D N 1
ATOM 6831 C CA . GLY D 1 53 ? 52.506 0.986 13.227 1.00 70.35 54 GLY D CA 1
ATOM 6832 C C . GLY D 1 53 ? 51.576 2.173 13.384 1.00 71.63 54 GLY D C 1
ATOM 6833 O O . GLY D 1 53 ? 51.636 3.131 12.612 1.00 73.69 54 GLY D O 1
ATOM 6834 N N . ALA D 1 54 ? 50.711 2.110 14.391 1.00 71.56 55 ALA D N 1
ATOM 6835 C CA . ALA D 1 54 ? 49.787 3.200 14.678 1.00 68.33 55 ALA D CA 1
ATOM 6836 C C . ALA D 1 54 ? 50.533 4.418 15.213 1.00 70.46 55 ALA D C 1
ATOM 6837 O O . ALA D 1 54 ? 50.096 5.554 15.026 1.00 75.49 55 ALA D O 1
ATOM 6839 N N . ARG D 1 55 ? 51.656 4.176 15.883 1.00 67.30 56 ARG D N 1
ATOM 6840 C CA . ARG D 1 55 ? 52.493 5.257 16.397 1.00 69.14 56 ARG D CA 1
ATOM 6841 C C . ARG D 1 55 ? 53.257 5.940 15.270 1.00 69.36 56 ARG D C 1
ATOM 6842 O O . ARG D 1 55 ? 53.376 7.166 15.244 1.00 73.78 56 ARG D O 1
ATOM 6850 N N . ARG D 1 56 ? 53.780 5.134 14.350 1.00 65.72 57 ARG D N 1
ATOM 6851 C CA . ARG D 1 56 ? 54.503 5.640 13.188 1.00 70.47 57 ARG D CA 1
ATOM 6852 C C . ARG D 1 56 ? 53.583 6.461 12.291 1.00 74.30 57 ARG D C 1
ATOM 6853 O O . ARG D 1 56 ? 53.963 7.528 11.809 1.00 80.95 57 ARG D O 1
ATOM 6861 N N . SER D 1 57 ? 52.375 5.953 12.068 1.00 69.75 58 SER D N 1
ATOM 6862 C CA . SER D 1 57 ? 51.372 6.679 11.299 1.00 71.44 58 SER D CA 1
ATOM 6863 C C . SER D 1 57 ? 51.050 8.011 11.967 1.00 70.95 58 SER D C 1
ATOM 6864 O O . SER D 1 57 ? 50.982 9.046 11.305 1.00 74.81 58 SER D O 1
ATOM 6867 N N . SER D 1 58 ? 50.863 7.983 13.283 1.00 70.91 59 SER D N 1
ATOM 6868 C CA . SER D 1 58 ? 50.553 9.198 14.029 1.00 73.90 59 SER D CA 1
ATOM 6869 C C . SER D 1 58 ? 51.746 10.147 14.072 1.00 74.14 59 SER D C 1
ATOM 6870 O O . SER D 1 58 ? 51.577 11.355 14.204 1.00 72.80 59 SER D O 1
ATOM 6873 N N . TRP D 1 59 ? 52.950 9.598 13.957 1.00 76.89 60 TRP D N 1
ATOM 6874 C CA . TRP D 1 59 ? 54.156 10.417 13.969 1.00 80.11 60 TRP D CA 1
ATOM 6875 C C . TRP D 1 59 ? 54.325 11.176 12.655 1.00 84.03 60 TRP D C 1
ATOM 6876 O O . TRP D 1 59 ? 54.673 12.358 12.652 1.00 85.72 60 TRP D O 1
ATOM 6887 N N . ARG D 1 60 ? 54.079 10.492 11.542 1.00 82.11 61 ARG D N 1
ATOM 6888 C CA . ARG D 1 60 ? 54.222 11.100 10.223 1.00 82.18 61 ARG D CA 1
ATOM 6889 C C . ARG D 1 60 ? 53.255 12.264 10.028 1.00 77.80 61 ARG D C 1
ATOM 6890 O O . ARG D 1 60 ? 53.571 13.234 9.339 1.00 82.39 61 ARG D O 1
ATOM 6898 N N . VAL D 1 61 ? 52.080 12.165 10.639 1.00 72.27 62 VAL D N 1
ATOM 6899 C CA . VAL D 1 61 ? 51.067 13.210 10.531 1.00 77.56 62 VAL D CA 1
ATOM 6900 C C . VAL D 1 61 ? 51.458 14.461 11.317 1.00 82.75 62 VAL D C 1
ATOM 6901 O O . VAL D 1 61 ? 51.224 15.581 10.867 1.00 83.03 62 VAL D O 1
ATOM 6911 N N . ILE D 1 62 ? 52.057 14.266 12.489 1.00 83.05 63 ILE D N 1
ATOM 6912 C CA . ILE D 1 62 ? 52.489 15.390 13.317 1.00 84.25 63 ILE D CA 1
ATOM 6913 C C . ILE D 1 62 ? 53.721 16.054 12.708 1.00 88.59 63 ILE D C 1
ATOM 6914 O O . ILE D 1 62 ? 53.892 17.271 12.801 1.00 92.98 63 ILE D O 1
ATOM 6924 N N . SER D 1 63 ? 54.575 15.251 12.083 1.00 90.23 64 SER D N 1
ATOM 6925 C CA . SER D 1 63 ? 55.755 15.780 11.410 1.00 93.18 64 SER D CA 1
ATOM 6926 C C . SER D 1 63 ? 55.345 16.634 10.217 1.00 97.68 64 SER D C 1
ATOM 6927 O O . SER D 1 63 ? 55.886 17.719 10.005 1.00 101.93 64 SER D O 1
ATOM 6930 N N . SER D 1 64 ? 54.385 16.133 9.445 1.00 94.82 65 SER D N 1
ATOM 6931 C CA . SER D 1 64 ? 53.870 16.852 8.286 1.00 93.88 65 SER D CA 1
ATOM 6932 C C . SER D 1 64 ? 53.289 18.201 8.689 1.00 95.43 65 SER D C 1
ATOM 6933 O O . SER D 1 64 ? 53.561 19.222 8.057 1.00 100.20 65 SER D O 1
ATOM 6936 N N . ILE D 1 65 ? 52.487 18.196 9.747 1.00 95.14 66 ILE D N 1
ATOM 6937 C CA . ILE D 1 65 ? 51.866 19.412 10.255 1.00 97.10 66 ILE D CA 1
ATOM 6938 C C . ILE D 1 65 ? 52.917 20.342 10.857 1.00 103.99 66 ILE D C 1
ATOM 6939 O O . ILE D 1 65 ? 52.715 21.554 10.938 1.00 112.28 66 ILE D O 1
ATOM 6949 N N . GLU D 1 66 ? 54.051 19.772 11.256 1.00 107.99 67 GLU D N 1
ATOM 6950 C CA . GLU D 1 66 ? 55.133 20.559 11.841 1.00 112.43 67 GLU D CA 1
ATOM 6951 C C . GLU D 1 66 ? 56.039 21.145 10.762 1.00 120.45 67 GLU D C 1
ATOM 6952 O O . GLU D 1 66 ? 56.740 22.129 10.997 1.00 123.08 67 GLU D O 1
ATOM 6958 N N . GLN D 1 67 ? 56.024 20.535 9.581 1.00 126.69 68 GLN D N 1
ATOM 6959 C CA . GLN D 1 67 ? 56.793 21.048 8.454 1.00 137.56 68 GLN D CA 1
ATOM 6960 C C . GLN D 1 67 ? 56.102 22.261 7.850 1.00 144.86 68 GLN D C 1
ATOM 6961 O O . GLN D 1 67 ? 56.754 23.202 7.397 1.00 147.40 68 GLN D O 1
ATOM 6969 N N . LYS D 1 68 ? 54.773 22.231 7.856 1.00 153.69 69 LYS D N 1
ATOM 6970 C CA . LYS D 1 68 ? 53.977 23.253 7.188 1.00 167.65 69 LYS D CA 1
ATOM 6971 C C . LYS D 1 68 ? 53.760 24.489 8.056 1.00 185.47 69 LYS D C 1
ATOM 6972 O O . LYS D 1 68 ? 53.980 25.614 7.607 1.00 189.56 69 LYS D O 1
ATOM 6978 N N . THR D 1 69 ? 53.330 24.281 9.296 1.00 199.08 70 THR D N 1
ATOM 6979 C CA . THR D 1 69 ? 53.063 25.395 10.201 1.00 212.07 70 THR D CA 1
ATOM 6980 C C . THR D 1 69 ? 54.356 26.037 10.694 1.00 204.44 70 THR D C 1
ATOM 6981 O O . THR D 1 69 ? 54.331 27.094 11.326 1.00 198.62 70 THR D O 1
ATOM 6988 N N . SER D 1 70 ? 55.482 25.394 10.406 1.00 204.44 71 SER D N 1
ATOM 6989 C CA . SER D 1 70 ? 56.782 25.915 10.812 1.00 206.73 71 SER D CA 1
ATOM 6990 C C . SER D 1 70 ? 57.107 27.193 10.052 1.00 213.53 71 SER D C 1
ATOM 6991 O O . SER D 1 70 ? 57.557 28.180 10.637 1.00 217.18 71 SER D O 1
ATOM 6994 N N . ALA D 1 71 ? 56.873 27.169 8.744 1.00 210.30 72 ALA D N 1
ATOM 6995 C CA . ALA D 1 71 ? 57.098 28.337 7.903 1.00 206.52 72 ALA D CA 1
ATOM 6996 C C . ALA D 1 71 ? 56.034 29.399 8.158 1.00 205.41 72 ALA D C 1
ATOM 6997 O O . ALA D 1 71 ? 56.112 30.509 7.632 1.00 208.02 72 ALA D O 1
ATOM 6999 N N . ASP D 1 72 ? 55.040 29.048 8.967 1.00 202.19 73 ASP D N 1
ATOM 7000 C CA . ASP D 1 72 ? 53.977 29.977 9.330 1.00 199.05 73 ASP D CA 1
ATOM 7001 C C . ASP D 1 72 ? 54.477 30.986 10.363 1.00 198.07 73 ASP D C 1
ATOM 7002 O O . ASP D 1 72 ? 54.120 32.162 10.317 1.00 202.16 73 ASP D O 1
ATOM 7007 N N . GLY D 1 73 ? 55.302 30.516 11.295 1.00 190.99 74 GLY D N 1
ATOM 7008 C CA . GLY D 1 73 ? 55.950 31.392 12.255 1.00 182.17 74 GLY D CA 1
ATOM 7009 C C . GLY D 1 73 ? 55.167 31.655 13.528 1.00 170.67 74 GLY D C 1
ATOM 7010 O O . GLY D 1 73 ? 55.357 32.686 14.174 1.00 169.59 74 GLY D O 1
ATOM 7011 N N . ASN D 1 74 ? 54.288 30.727 13.893 1.00 161.59 75 ASN D N 1
ATOM 7012 C CA . ASN D 1 74 ? 53.511 30.861 15.121 1.00 154.70 75 ASN D CA 1
ATOM 7013 C C . ASN D 1 74 ? 54.173 30.110 16.272 1.00 150.59 75 ASN D C 1
ATOM 7014 O O . ASN D 1 74 ? 54.025 28.897 16.400 1.00 152.65 75 ASN D O 1
ATOM 7019 N N . GLU D 1 75 ? 54.893 30.850 17.109 1.00 144.08 76 GLU D N 1
ATOM 7020 C CA . GLU D 1 75 ? 55.705 30.279 18.181 1.00 137.98 76 GLU D CA 1
ATOM 7021 C C . GLU D 1 75 ? 54.968 29.264 19.051 1.00 129.18 76 GLU D C 1
ATOM 7022 O O . GLU D 1 75 ? 55.336 28.090 19.097 1.00 127.44 76 GLU D O 1
ATOM 7028 N N . LYS D 1 76 ? 53.932 29.728 19.742 1.00 126.34 77 LYS D N 1
ATOM 7029 C CA . LYS D 1 76 ? 53.225 28.906 20.720 1.00 127.21 77 LYS D CA 1
ATOM 7030 C C . LYS D 1 76 ? 52.582 27.670 20.100 1.00 124.89 77 LYS D C 1
ATOM 7031 O O . LYS D 1 76 ? 52.467 26.632 20.752 1.00 121.17 77 LYS D O 1
ATOM 7037 N N . LYS D 1 77 ? 52.169 27.781 18.842 1.00 125.81 78 LYS D N 1
ATOM 7038 C CA . LYS D 1 77 ? 51.552 26.657 18.150 1.00 126.70 78 LYS D CA 1
ATOM 7039 C C . LYS D 1 77 ? 52.584 25.592 17.791 1.00 128.09 78 LYS D C 1
ATOM 7040 O O . LYS D 1 77 ? 52.359 24.404 18.014 1.00 127.78 78 LYS D O 1
ATOM 7046 N N . ILE D 1 78 ? 53.713 26.022 17.235 1.00 133.00 79 ILE D N 1
ATOM 7047 C CA . ILE D 1 78 ? 54.784 25.103 16.860 1.00 130.27 79 ILE D CA 1
ATOM 7048 C C . ILE D 1 78 ? 55.279 24.308 18.060 1.00 119.60 79 ILE D C 1
ATOM 7049 O O . ILE D 1 78 ? 55.536 23.108 17.956 1.00 116.91 79 ILE D O 1
ATOM 7059 N N . GLU D 1 79 ? 55.399 24.982 19.199 1.00 113.76 80 GLU D N 1
ATOM 7060 C CA . GLU D 1 79 ? 55.937 24.362 20.404 1.00 115.65 80 GLU D CA 1
ATOM 7061 C C . GLU D 1 79 ? 55.144 23.119 20.798 1.00 115.31 80 GLU D C 1
ATOM 7062 O O . GLU D 1 79 ? 55.719 22.055 21.031 1.00 122.76 80 GLU D O 1
ATOM 7068 N N . MET D 1 80 ? 53.823 23.255 20.860 1.00 108.89 81 MET D N 1
ATOM 7069 C CA . MET D 1 80 ? 52.965 22.163 21.309 1.00 103.71 81 MET D CA 1
ATOM 7070 C C . MET D 1 80 ? 52.949 21.019 20.301 1.00 98.87 81 MET D C 1
ATOM 7071 O O . MET D 1 80 ? 52.827 19.851 20.676 1.00 104.25 81 MET D O 1
ATOM 7076 N N . VAL D 1 81 ? 53.066 21.358 19.021 1.00 86.79 82 VAL D N 1
ATOM 7077 C CA . VAL D 1 81 ? 53.171 20.349 17.974 1.00 78.23 82 VAL D CA 1
ATOM 7078 C C . VAL D 1 81 ? 54.437 19.522 18.170 1.00 81.03 82 VAL D C 1
ATOM 7079 O O . VAL D 1 81 ? 54.387 18.292 18.193 1.00 81.19 82 VAL D O 1
ATOM 7089 N N . ARG D 1 82 ? 55.570 20.203 18.316 1.00 83.06 83 ARG D N 1
ATOM 7090 C CA . ARG D 1 82 ? 56.844 19.528 18.542 1.00 81.90 83 ARG D CA 1
ATOM 7091 C C . ARG D 1 82 ? 56.811 18.743 19.846 1.00 85.87 83 ARG D C 1
ATOM 7092 O O . ARG D 1 82 ? 57.402 17.668 19.957 1.00 87.25 83 ARG D O 1
ATOM 7100 N N . ALA D 1 83 ? 56.108 19.292 20.830 1.00 91.70 84 ALA D N 1
ATOM 7101 C CA . ALA D 1 83 ? 55.949 18.639 22.121 1.00 92.45 84 ALA D CA 1
ATOM 7102 C C . ALA D 1 83 ? 55.083 17.393 21.996 1.00 90.21 84 ALA D C 1
ATOM 7103 O O . ALA D 1 83 ? 55.328 16.387 22.662 1.00 90.01 84 ALA D O 1
ATOM 7105 N N . TYR D 1 84 ? 54.066 17.466 21.144 1.00 86.83 85 TYR D N 1
ATOM 7106 C CA . TYR D 1 84 ? 53.189 16.325 20.914 1.00 89.81 85 TYR D CA 1
ATOM 7107 C C . TYR D 1 84 ? 53.914 15.267 20.093 1.00 98.01 85 TYR D C 1
ATOM 7108 O O . TYR D 1 84 ? 53.745 14.070 20.320 1.00 98.62 85 TYR D O 1
ATOM 7117 N N . ARG D 1 85 ? 54.724 15.718 19.140 1.00 105.90 86 ARG D N 1
ATOM 7118 C CA . ARG D 1 85 ? 55.553 14.813 18.355 1.00 109.01 86 ARG D CA 1
ATOM 7119 C C . ARG D 1 85 ? 56.529 14.091 19.272 1.00 112.54 86 ARG D C 1
ATOM 7120 O O . ARG D 1 85 ? 56.806 12.905 19.097 1.00 111.20 86 ARG D O 1
ATOM 7128 N N . GLU D 1 86 ? 57.045 14.820 20.255 1.00 119.31 87 GLU D N 1
ATOM 7129 C CA . GLU D 1 86 ? 57.953 14.237 21.231 1.00 122.88 87 GLU D CA 1
ATOM 7130 C C . GLU D 1 86 ? 57.228 13.221 22.103 1.00 115.86 87 GLU D C 1
ATOM 7131 O O . GLU D 1 86 ? 57.817 12.233 22.537 1.00 117.31 87 GLU D O 1
ATOM 7137 N N . LYS D 1 87 ? 55.945 13.464 22.348 1.00 105.23 88 LYS D N 1
ATOM 7138 C CA . LYS D 1 87 ? 55.137 12.552 23.148 1.00 97.35 88 LYS D CA 1
ATOM 7139 C C . LYS D 1 87 ? 55.015 11.201 22.458 1.00 93.82 88 LYS D C 1
ATOM 7140 O O . LYS D 1 87 ? 55.227 10.152 23.068 1.00 97.40 88 LYS D O 1
ATOM 7146 N N . ILE D 1 88 ? 54.676 11.242 21.176 1.00 85.89 89 ILE D N 1
ATOM 7147 C CA . ILE D 1 88 ? 54.477 10.035 20.389 1.00 77.61 89 ILE D CA 1
ATOM 7148 C C . ILE D 1 88 ? 55.794 9.311 20.118 1.00 81.34 89 ILE D C 1
ATOM 7149 O O . ILE D 1 88 ? 55.829 8.082 20.057 1.00 83.71 89 ILE D O 1
ATOM 7159 N N . GLU D 1 89 ? 56.874 10.070 19.956 1.00 90.56 90 GLU D N 1
ATOM 7160 C CA . GLU D 1 89 ? 58.187 9.472 19.724 1.00 96.04 90 GLU D CA 1
ATOM 7161 C C . GLU D 1 89 ? 58.595 8.592 20.895 1.00 101.33 90 GLU D C 1
ATOM 7162 O O . GLU D 1 89 ? 59.129 7.498 20.711 1.00 101.00 90 GLU D O 1
ATOM 7168 N N . LYS D 1 90 ? 58.339 9.082 22.102 1.00 107.83 91 LYS D N 1
ATOM 7169 C CA . LYS D 1 90 ? 58.706 8.358 23.309 1.00 109.85 91 LYS D CA 1
ATOM 7170 C C . LYS D 1 90 ? 57.847 7.109 23.482 1.00 102.71 91 LYS D C 1
ATOM 7171 O O . LYS D 1 90 ? 58.304 6.106 24.029 1.00 102.88 91 LYS D O 1
ATOM 7177 N N . GLU D 1 91 ? 56.604 7.168 23.013 1.00 93.39 92 GLU D N 1
ATOM 7178 C CA . GLU D 1 91 ? 55.741 5.993 23.041 1.00 86.85 92 GLU D CA 1
ATOM 7179 C C . GLU D 1 91 ? 56.247 4.963 22.044 1.00 84.17 92 GLU D C 1
ATOM 7180 O O . GLU D 1 91 ? 56.180 3.760 22.286 1.00 80.60 92 GLU D O 1
ATOM 7186 N N . LEU D 1 92 ? 56.762 5.452 20.921 1.00 84.64 93 LEU D N 1
ATOM 7187 C CA . LEU D 1 92 ? 57.269 4.584 19.868 1.00 85.58 93 LEU D CA 1
ATOM 7188 C C . LEU D 1 92 ? 58.555 3.903 20.313 1.00 89.99 93 LEU D C 1
ATOM 7189 O O . LEU D 1 92 ? 58.686 2.681 20.222 1.00 87.44 93 LEU D O 1
ATOM 7194 N N . GLU D 1 93 ? 59.503 4.705 20.789 1.00 93.06 94 GLU D N 1
ATOM 7195 C CA . GLU D 1 93 ? 60.770 4.187 21.287 1.00 92.17 94 GLU D CA 1
ATOM 7196 C C . GLU D 1 93 ? 60.541 3.160 22.391 1.00 95.07 94 GLU D C 1
ATOM 7197 O O . GLU D 1 93 ? 61.300 2.202 22.527 1.00 97.92 94 GLU D O 1
ATOM 7203 N N . ALA D 1 94 ? 59.485 3.363 23.173 1.00 93.82 95 ALA D N 1
ATOM 7204 C CA . ALA D 1 94 ? 59.177 2.474 24.287 1.00 89.37 95 ALA D CA 1
ATOM 7205 C C . ALA D 1 94 ? 58.758 1.087 23.803 1.00 87.90 95 ALA D C 1
ATOM 7206 O O . ALA D 1 94 ? 59.122 0.076 24.403 1.00 88.00 95 ALA D O 1
ATOM 7208 N N . VAL D 1 95 ? 57.991 1.046 22.717 1.00 84.70 96 VAL D N 1
ATOM 7209 C CA . VAL D 1 95 ? 57.511 -0.217 22.160 1.00 78.35 96 VAL D CA 1
ATOM 7210 C C . VAL D 1 95 ? 58.634 -0.969 21.453 1.00 82.25 96 VAL D C 1
ATOM 7211 O O . VAL D 1 95 ? 58.743 -2.189 21.575 1.00 85.57 96 VAL D O 1
ATOM 7221 N N . CYS D 1 96 ? 59.465 -0.238 20.718 1.00 83.11 97 CYS D N 1
ATOM 7222 C CA . CYS D 1 96 ? 60.578 -0.847 19.995 1.00 86.19 97 CYS D CA 1
ATOM 7223 C C . CYS D 1 96 ? 61.552 -1.532 20.946 1.00 91.03 97 CYS D C 1
ATOM 7224 O O . CYS D 1 96 ? 61.977 -2.663 20.704 1.00 93.62 97 CYS D O 1
ATOM 7227 N N . GLN D 1 97 ? 61.901 -0.843 22.028 1.00 94.90 98 GLN D N 1
ATOM 7228 C CA . GLN D 1 97 ? 62.807 -1.399 23.026 1.00 104.32 98 GLN D CA 1
ATOM 7229 C C . GLN D 1 97 ? 62.186 -2.619 23.695 1.00 99.25 98 GLN D C 1
ATOM 7230 O O . GLN D 1 97 ? 62.887 -3.556 24.078 1.00 99.21 98 GLN D O 1
ATOM 7238 N N . ASP D 1 98 ? 60.866 -2.595 23.833 1.00 87.90 99 ASP D N 1
ATOM 7239 C CA . ASP D 1 98 ? 60.140 -3.697 24.446 1.00 83.18 99 ASP D CA 1
ATOM 7240 C C . ASP D 1 98 ? 60.241 -4.961 23.596 1.00 83.59 99 ASP D C 1
ATOM 7241 O O . ASP D 1 98 ? 60.484 -6.050 24.114 1.00 90.71 99 ASP D O 1
ATOM 7246 N N . VAL D 1 99 ? 60.057 -4.807 22.288 1.00 83.69 100 VAL D N 1
ATOM 7247 C CA . VAL D 1 99 ? 60.148 -5.928 21.359 1.00 86.25 100 VAL D CA 1
ATOM 7248 C C . VAL D 1 99 ? 61.590 -6.407 21.234 1.00 89.76 100 VAL D C 1
ATOM 7249 O O . VAL D 1 99 ? 61.860 -7.609 21.236 1.00 91.18 100 VAL D O 1
ATOM 7259 N N . LEU D 1 100 ? 62.513 -5.456 21.125 1.00 86.34 101 LEU D N 1
ATOM 7260 C CA . LEU D 1 100 ? 63.928 -5.772 20.964 1.00 85.74 101 LEU D CA 1
ATOM 7261 C C . LEU D 1 100 ? 64.477 -6.526 22.177 1.00 83.40 101 LEU D C 1
ATOM 7262 O O . LEU D 1 100 ? 65.371 -7.362 22.043 1.00 84.36 101 LEU D O 1
ATOM 7267 N N . SER D 1 101 ? 63.936 -6.232 23.355 1.00 81.91 102 SER D N 1
ATOM 7268 C CA . SER D 1 101 ? 64.300 -6.966 24.562 1.00 77.67 102 SER D CA 1
ATOM 7269 C C . SER D 1 101 ? 63.743 -8.383 24.501 1.00 80.93 102 SER D C 1
ATOM 7270 O O . SER D 1 101 ? 64.414 -9.340 24.887 1.00 87.25 102 SER D O 1
ATOM 7273 N N . LEU D 1 102 ? 62.511 -8.509 24.015 1.00 83.46 103 LEU D N 1
ATOM 7274 C CA . LEU D 1 102 ? 61.888 -9.814 23.819 1.00 84.28 103 LEU D CA 1
ATOM 7275 C C . LEU D 1 102 ? 62.662 -10.643 22.802 1.00 80.98 103 LEU D C 1
ATOM 7276 O O . LEU D 1 102 ? 62.761 -11.864 22.927 1.00 79.55 103 LEU D O 1
ATOM 7281 N N . LEU D 1 103 ? 63.207 -9.969 21.794 1.00 82.04 104 LEU D N 1
ATOM 7282 C CA . LEU D 1 103 ? 63.975 -10.632 20.748 1.00 88.70 104 LEU D CA 1
ATOM 7283 C C . LEU D 1 103 ? 65.354 -11.062 21.241 1.00 91.27 104 LEU D C 1
ATOM 7284 O O . LEU D 1 103 ? 65.719 -12.233 21.145 1.00 91.88 104 LEU D O 1
ATOM 7289 N N . ASP D 1 104 ? 66.112 -10.108 21.773 1.00 91.93 105 ASP D N 1
ATOM 7290 C CA . ASP D 1 104 ? 67.500 -10.351 22.153 1.00 98.76 105 ASP D CA 1
ATOM 7291 C C . ASP D 1 104 ? 67.655 -11.308 23.327 1.00 106.66 105 ASP D C 1
ATOM 7292 O O . ASP D 1 104 ? 68.700 -11.940 23.481 1.00 115.49 105 ASP D O 1
ATOM 7297 N N . ASN D 1 105 ? 66.623 -11.422 24.153 1.00 107.89 106 ASN D N 1
ATOM 7298 C CA . ASN D 1 105 ? 66.755 -12.167 25.398 1.00 108.92 106 ASN D CA 1
ATOM 7299 C C . ASN D 1 105 ? 65.873 -13.408 25.496 1.00 107.25 106 ASN D C 1
ATOM 7300 O O . ASN D 1 105 ? 66.083 -14.255 26.365 1.00 110.96 106 ASN D O 1
ATOM 7305 N N . TYR D 1 106 ? 64.892 -13.525 24.609 1.00 98.87 107 TYR D N 1
ATOM 7306 C CA . TYR D 1 106 ? 63.969 -14.654 24.667 1.00 91.93 107 TYR D CA 1
ATOM 7307 C C . TYR D 1 106 ? 63.933 -15.460 23.372 1.00 86.80 107 TYR D C 1
ATOM 7308 O O . TYR D 1 106 ? 63.890 -16.690 23.399 1.00 88.43 107 TYR D O 1
ATOM 7317 N N . LEU D 1 107 ? 63.953 -14.764 22.241 1.00 78.55 108 LEU D N 1
ATOM 7318 C CA . LEU D 1 107 ? 63.678 -15.399 20.956 1.00 78.93 108 LEU D CA 1
ATOM 7319 C C . LEU D 1 107 ? 64.930 -15.766 20.163 1.00 87.38 108 LEU D C 1
ATOM 7320 O O . LEU D 1 107 ? 65.222 -16.946 19.969 1.00 91.49 108 LEU D O 1
ATOM 7325 N N . ILE D 1 108 ? 65.654 -14.755 19.692 1.00 90.32 109 ILE D N 1
ATOM 7326 C CA . ILE D 1 108 ? 66.827 -14.977 18.849 1.00 92.17 109 ILE D CA 1
ATOM 7327 C C . ILE D 1 108 ? 67.868 -15.837 19.557 1.00 100.87 109 ILE D C 1
ATOM 7328 O O . ILE D 1 108 ? 68.438 -16.751 18.961 1.00 105.49 109 ILE D O 1
ATOM 7338 N N . LYS D 1 109 ? 68.104 -15.542 20.832 1.00 104.44 110 LYS D N 1
ATOM 7339 C CA . LYS D 1 109 ? 69.134 -16.231 21.601 1.00 108.77 110 LYS D CA 1
ATOM 7340 C C . LYS D 1 109 ? 68.874 -17.733 21.690 1.00 109.87 110 LYS D C 1
ATOM 7341 O O . LYS D 1 109 ? 69.777 -18.542 21.476 1.00 107.56 110 LYS D O 1
ATOM 7347 N N . ASN D 1 110 ? 67.632 -18.099 21.994 1.00 116.40 111 ASN D N 1
ATOM 7348 C CA . ASN D 1 110 ? 67.264 -19.498 22.185 1.00 122.78 111 ASN D CA 1
ATOM 7349 C C . ASN D 1 110 ? 66.854 -20.198 20.894 1.00 130.75 111 ASN D C 1
ATOM 7350 O O . ASN D 1 110 ? 65.884 -20.957 20.873 1.00 130.87 111 ASN D O 1
ATOM 7355 N N . CYS D 1 111 ? 67.593 -19.943 19.820 1.00 140.40 112 CYS D N 1
ATOM 7356 C CA . CYS D 1 111 ? 67.329 -20.592 18.541 1.00 152.82 112 CYS D CA 1
ATOM 7357 C C . CYS D 1 111 ? 68.551 -21.361 18.056 1.00 162.77 112 CYS D C 1
ATOM 7358 O O . CYS D 1 111 ? 69.570 -20.767 17.704 1.00 162.23 112 CYS D O 1
ATOM 7361 N N . SER D 1 112 ? 68.443 -22.686 18.040 1.00 171.98 113 SER D N 1
ATOM 7362 C CA . SER D 1 112 ? 69.534 -23.539 17.583 1.00 182.92 113 SER D CA 1
ATOM 7363 C C . SER D 1 112 ? 69.758 -23.389 16.083 1.00 181.93 113 SER D C 1
ATOM 7364 O O . SER D 1 112 ? 68.974 -22.742 15.389 1.00 179.25 113 SER D O 1
ATOM 7367 N N . GLU D 1 113 ? 70.830 -23.999 15.588 1.00 184.08 114 GLU D N 1
ATOM 7368 C CA . GLU D 1 113 ? 71.189 -23.901 14.178 1.00 184.68 114 GLU D CA 1
ATOM 7369 C C . GLU D 1 113 ? 70.358 -24.848 13.312 1.00 183.62 114 GLU D C 1
ATOM 7370 O O . GLU D 1 113 ? 70.702 -25.108 12.159 1.00 182.09 114 GLU D O 1
ATOM 7376 N N . THR D 1 114 ? 69.268 -25.365 13.872 1.00 186.40 115 THR D N 1
ATOM 7377 C CA . THR D 1 114 ? 68.384 -26.264 13.137 1.00 188.00 115 THR D CA 1
ATOM 7378 C C . THR D 1 114 ? 67.031 -25.602 12.899 1.00 174.91 115 THR D C 1
ATOM 7379 O O . THR D 1 114 ? 66.152 -26.172 12.251 1.00 172.02 115 THR D O 1
ATOM 7386 N N . GLN D 1 115 ? 66.875 -24.396 13.435 1.00 166.53 116 GLN D N 1
ATOM 7387 C CA . GLN D 1 115 ? 65.658 -23.614 13.259 1.00 155.51 116 GLN D CA 1
ATOM 7388 C C . GLN D 1 115 ? 65.950 -22.344 12.471 1.00 151.45 116 GLN D C 1
ATOM 7389 O O . GLN D 1 115 ? 65.624 -21.241 12.913 1.00 149.74 116 GLN D O 1
ATOM 7397 N N . TYR D 1 116 ? 66.566 -22.509 11.305 1.00 145.98 117 TYR D N 1
ATOM 7398 C CA . TYR D 1 116 ? 66.973 -21.381 10.473 1.00 140.11 117 TYR D CA 1
ATOM 7399 C C . TYR D 1 116 ? 65.808 -20.461 10.121 1.00 135.11 117 TYR D C 1
ATOM 7400 O O . TYR D 1 116 ? 65.996 -19.258 9.951 1.00 132.92 117 TYR D O 1
ATOM 7409 N N . GLU D 1 117 ? 64.608 -21.023 10.018 1.00 134.80 118 GLU D N 1
ATOM 7410 C CA . GLU D 1 117 ? 63.428 -20.231 9.679 1.00 134.99 118 GLU D CA 1
ATOM 7411 C C . GLU D 1 117 ? 63.159 -19.133 10.708 1.00 131.01 118 GLU D C 1
ATOM 7412 O O . GLU D 1 117 ? 63.231 -17.946 10.387 1.00 131.35 118 GLU D O 1
ATOM 7418 N N . SER D 1 118 ? 62.851 -19.533 11.939 1.00 128.27 119 SER D N 1
ATOM 7419 C CA . SER D 1 118 ? 62.561 -18.581 13.011 1.00 123.68 119 SER D CA 1
ATOM 7420 C C . SER D 1 118 ? 63.727 -17.630 13.259 1.00 117.88 119 SER D C 1
ATOM 7421 O O . SER D 1 118 ? 63.530 -16.479 13.650 1.00 116.78 119 SER D O 1
ATOM 7424 N N . LYS D 1 119 ? 64.940 -18.124 13.031 1.00 116.19 120 LYS D N 1
ATOM 7425 C CA . LYS D 1 119 ? 66.149 -17.325 13.191 1.00 111.94 120 LYS D CA 1
ATOM 7426 C C . LYS D 1 119 ? 66.117 -16.079 12.306 1.00 102.83 120 LYS D C 1
ATOM 7427 O O . LYS D 1 119 ? 66.371 -14.969 12.774 1.00 93.56 120 LYS D O 1
ATOM 7433 N N . VAL D 1 120 ? 65.802 -16.271 11.027 1.00 109.34 121 VAL D N 1
ATOM 7434 C CA . VAL D 1 120 ? 65.722 -15.167 10.071 1.00 108.95 121 VAL D CA 1
ATOM 7435 C C . VAL D 1 120 ? 64.546 -14.249 10.386 1.00 101.90 121 VAL D C 1
ATOM 7436 O O . VAL D 1 120 ? 64.667 -13.025 10.313 1.00 103.20 121 VAL D O 1
ATOM 7446 N N . PHE D 1 121 ? 63.410 -14.848 10.729 1.00 90.91 122 PHE D N 1
ATOM 7447 C CA . PHE D 1 121 ? 62.202 -14.089 11.034 1.00 80.93 122 PHE D CA 1
ATOM 7448 C C . PHE D 1 121 ? 62.429 -13.122 12.195 1.00 79.01 122 PHE D C 1
ATOM 7449 O O . PHE D 1 121 ? 62.112 -11.937 12.095 1.00 75.46 122 PHE D O 1
ATOM 7457 N N . TYR D 1 122 ? 62.985 -13.631 13.290 1.00 78.46 123 TYR D N 1
ATOM 7458 C CA . TYR D 1 122 ? 63.282 -12.800 14.453 1.00 70.75 123 TYR D CA 1
ATOM 7459 C C . TYR D 1 122 ? 64.358 -11.771 14.128 1.00 73.60 123 TYR D C 1
ATOM 7460 O O . TYR D 1 122 ? 64.286 -10.625 14.569 1.00 76.78 123 TYR D O 1
ATOM 7469 N N . LEU D 1 123 ? 65.356 -12.191 13.356 1.00 72.86 124 LEU D N 1
ATOM 7470 C CA . LEU D 1 123 ? 66.421 -11.295 12.922 1.00 74.88 124 LEU D CA 1
ATOM 7471 C C . LEU D 1 123 ? 65.875 -10.165 12.059 1.00 74.99 124 LEU D C 1
ATOM 7472 O O . LEU D 1 123 ? 66.384 -9.045 12.097 1.00 75.66 124 LEU D O 1
ATOM 7477 N N . LYS D 1 124 ? 64.843 -10.462 11.276 1.00 72.52 125 LYS D N 1
ATOM 7478 C CA . LYS D 1 124 ? 64.195 -9.438 10.468 1.00 69.89 125 LYS D CA 1
ATOM 7479 C C . LYS D 1 124 ? 63.502 -8.427 11.373 1.00 71.63 125 LYS D C 1
ATOM 7480 O O . LYS D 1 124 ? 63.662 -7.219 11.201 1.00 74.19 125 LYS D O 1
ATOM 7486 N N . MET D 1 125 ? 62.743 -8.926 12.345 1.00 71.74 126 MET D N 1
ATOM 7487 C CA . MET D 1 125 ? 62.046 -8.061 13.293 1.00 75.04 126 MET D CA 1
ATOM 7488 C C . MET D 1 125 ? 63.023 -7.180 14.065 1.00 79.77 126 MET D C 1
ATOM 7489 O O . MET D 1 125 ? 62.735 -6.014 14.337 1.00 80.54 126 MET D O 1
ATOM 7494 N N . LYS D 1 126 ? 64.174 -7.741 14.422 1.00 80.49 127 LYS D N 1
ATOM 7495 C CA . LYS D 1 126 ? 65.201 -6.985 15.127 1.00 78.54 127 LYS D CA 1
ATOM 7496 C C . LYS D 1 126 ? 65.674 -5.824 14.268 1.00 75.89 127 LYS D C 1
ATOM 7497 O O . LYS D 1 126 ? 65.978 -4.745 14.772 1.00 77.02 127 LYS D O 1
ATOM 7503 N N . GLY D 1 127 ? 65.726 -6.057 12.961 1.00 75.49 128 GLY D N 1
ATOM 7504 C CA . GLY D 1 127 ? 66.105 -5.024 12.019 1.00 78.26 128 GLY D CA 1
ATOM 7505 C C . GLY D 1 127 ? 64.967 -4.059 11.754 1.00 82.06 128 GLY D C 1
ATOM 7506 O O . GLY D 1 127 ? 65.186 -2.858 11.601 1.00 81.19 128 GLY D O 1
ATOM 7507 N N . ASP D 1 128 ? 63.746 -4.582 11.699 1.00 83.60 129 ASP D N 1
ATOM 7508 C CA . ASP D 1 128 ? 62.581 -3.750 11.426 1.00 79.61 129 ASP D CA 1
ATOM 7509 C C . ASP D 1 128 ? 62.365 -2.712 12.515 1.00 78.19 129 ASP D C 1
ATOM 7510 O O . ASP D 1 128 ? 62.100 -1.546 12.226 1.00 78.43 129 ASP D O 1
ATOM 7515 N N . TYR D 1 129 ? 62.482 -3.139 13.767 1.00 76.00 130 TYR D N 1
ATOM 7516 C CA . TYR D 1 129 ? 62.162 -2.271 14.892 1.00 71.81 130 TYR D CA 1
ATOM 7517 C C . TYR D 1 129 ? 63.321 -1.361 15.267 1.00 75.68 130 TYR D C 1
ATOM 7518 O O . TYR D 1 129 ? 63.128 -0.351 15.941 1.00 81.67 130 TYR D O 1
ATOM 7527 N N . TYR D 1 130 ? 64.525 -1.722 14.840 1.00 74.66 131 TYR D N 1
ATOM 7528 C CA . TYR D 1 130 ? 65.658 -0.817 14.967 1.00 78.83 131 TYR D CA 1
ATOM 7529 C C . TYR D 1 130 ? 65.551 0.273 13.913 1.00 79.16 131 TYR D C 1
ATOM 7530 O O . TYR D 1 130 ? 66.060 1.379 14.095 1.00 77.27 131 TYR D O 1
ATOM 7539 N N . ARG D 1 131 ? 64.881 -0.049 12.809 1.00 81.47 132 ARG D N 1
ATOM 7540 C CA . ARG D 1 131 ? 64.691 0.898 11.715 1.00 77.97 132 ARG D CA 1
ATOM 7541 C C . ARG D 1 131 ? 63.614 1.919 12.072 1.00 74.25 132 ARG D C 1
ATOM 7542 O O . ARG D 1 131 ? 63.705 3.086 11.690 1.00 66.87 132 ARG D O 1
ATOM 7550 N N . TYR D 1 132 ? 62.601 1.472 12.812 1.00 76.94 133 TYR D N 1
ATOM 7551 C CA . TYR D 1 132 ? 61.561 2.364 13.315 1.00 81.70 133 TYR D CA 1
ATOM 7552 C C . TYR D 1 132 ? 62.176 3.439 14.200 1.00 86.14 133 TYR D C 1
ATOM 7553 O O . TYR D 1 132 ? 61.779 4.604 14.151 1.00 92.43 133 TYR D O 1
ATOM 7562 N N . LEU D 1 133 ? 63.149 3.032 15.009 1.00 81.29 134 LEU D N 1
ATOM 7563 C CA . LEU D 1 133 ? 63.868 3.951 15.881 1.00 82.69 134 LEU D CA 1
ATOM 7564 C C . LEU D 1 133 ? 64.717 4.926 15.073 1.00 87.49 134 LEU D C 1
ATOM 7565 O O . LEU D 1 133 ? 64.874 6.085 15.454 1.00 91.93 134 LEU D O 1
ATOM 7570 N N . ALA D 1 134 ? 65.261 4.452 13.957 1.00 84.25 135 ALA D N 1
ATOM 7571 C CA . ALA D 1 134 ? 66.098 5.293 13.109 1.00 79.51 135 ALA D CA 1
ATOM 7572 C C . ALA D 1 134 ? 65.273 6.371 12.414 1.00 80.67 135 ALA D C 1
ATOM 7573 O O . ALA D 1 134 ? 65.774 7.459 12.129 1.00 83.89 135 ALA D O 1
ATOM 7575 N N . GLU D 1 135 ? 64.006 6.064 12.149 1.00 78.24 136 GLU D N 1
ATOM 7576 C CA . GLU D 1 135 ? 63.127 6.986 11.436 1.00 84.17 136 GLU D CA 1
ATOM 7577 C C . GLU D 1 135 ? 62.866 8.269 12.224 1.00 92.98 136 GLU D C 1
ATOM 7578 O O . GLU D 1 135 ? 62.510 9.295 11.645 1.00 97.71 136 GLU D O 1
ATOM 7584 N N . VAL D 1 136 ? 63.041 8.211 13.541 1.00 92.25 137 VAL D N 1
ATOM 7585 C CA . VAL D 1 136 ? 62.749 9.359 14.396 1.00 93.19 137 VAL D CA 1
ATOM 7586 C C . VAL D 1 136 ? 63.994 9.864 15.124 1.00 96.55 137 VAL D C 1
ATOM 7587 O O . VAL D 1 136 ? 63.980 10.941 15.724 1.00 93.59 137 VAL D O 1
ATOM 7597 N N . ALA D 1 137 ? 65.068 9.084 15.059 1.00 99.22 138 ALA D N 1
ATOM 7598 C CA . ALA D 1 137 ? 66.313 9.422 15.742 1.00 97.35 138 ALA D CA 1
ATOM 7599 C C . ALA D 1 137 ? 67.071 10.539 15.028 1.00 102.69 138 ALA D C 1
ATOM 7600 O O . ALA D 1 137 ? 66.906 10.743 13.825 1.00 102.05 138 ALA D O 1
ATOM 7602 N N . THR D 1 138 ? 67.900 11.256 15.780 1.00 107.95 139 THR D N 1
ATOM 7603 C CA . THR D 1 138 ? 68.722 12.326 15.224 1.00 114.90 139 THR D CA 1
ATOM 7604 C C . THR D 1 138 ? 70.115 12.303 15.847 1.00 126.95 139 THR D C 1
ATOM 7605 O O . THR D 1 138 ? 70.348 11.606 16.835 1.00 133.45 139 THR D O 1
ATOM 7612 N N . GLY D 1 139 ? 71.036 13.068 15.270 1.00 132.62 140 GLY D N 1
ATOM 7613 C CA . GLY D 1 139 ? 72.393 13.147 15.783 1.00 138.44 140 GLY D CA 1
ATOM 7614 C C . GLY D 1 139 ? 73.113 11.811 15.774 1.00 141.15 140 GLY D C 1
ATOM 7615 O O . GLY D 1 139 ? 72.782 10.925 14.985 1.00 137.55 140 GLY D O 1
ATOM 7616 N N . GLU D 1 140 ? 74.099 11.665 16.656 1.00 149.19 141 GLU D N 1
ATOM 7617 C CA . GLU D 1 140 ? 74.871 10.428 16.748 1.00 153.88 141 GLU D CA 1
ATOM 7618 C C . GLU D 1 140 ? 74.004 9.274 17.243 1.00 151.27 141 GLU D C 1
ATOM 7619 O O . GLU D 1 140 ? 74.366 8.106 17.101 1.00 149.76 141 GLU D O 1
ATOM 7625 N N . LYS D 1 141 ? 72.861 9.613 17.832 1.00 148.10 142 LYS D N 1
ATOM 7626 C CA . LYS D 1 141 ? 71.903 8.614 18.289 1.00 144.53 142 LYS D CA 1
ATOM 7627 C C . LYS D 1 141 ? 71.384 7.792 17.115 1.00 140.25 142 LYS D C 1
ATOM 7628 O O . LYS D 1 141 ? 71.334 6.563 17.175 1.00 139.55 142 LYS D O 1
ATOM 7634 N N . ARG D 1 142 ? 71.002 8.488 16.048 1.00 135.47 143 ARG D N 1
ATOM 7635 C CA . ARG D 1 142 ? 70.468 7.849 14.851 1.00 128.03 143 ARG D CA 1
ATOM 7636 C C . ARG D 1 142 ? 71.488 6.913 14.216 1.00 125.18 143 ARG D C 1
ATOM 7637 O O . ARG D 1 142 ? 71.150 5.808 13.799 1.00 122.83 143 ARG D O 1
ATOM 7645 N N . ALA D 1 143 ? 72.738 7.361 14.147 1.00 127.80 144 ALA D N 1
ATOM 7646 C CA . ALA D 1 143 ? 73.802 6.570 13.539 1.00 128.05 144 ALA D CA 1
ATOM 7647 C C . ALA D 1 143 ? 73.957 5.219 14.231 1.00 122.56 144 ALA D C 1
ATOM 7648 O O . ALA D 1 143 ? 74.316 4.223 13.601 1.00 123.32 144 ALA D O 1
ATOM 7650 N N . THR D 1 144 ? 73.671 5.193 15.529 1.00 118.95 145 THR D N 1
ATOM 7651 C CA . THR D 1 144 ? 73.802 3.979 16.328 1.00 120.81 145 THR D CA 1
ATOM 7652 C C . THR D 1 144 ? 72.773 2.918 15.938 1.00 120.98 145 THR D C 1
ATOM 7653 O O . THR D 1 144 ? 73.115 1.748 15.769 1.00 120.40 145 THR D O 1
ATOM 7660 N N . VAL D 1 145 ? 71.515 3.327 15.800 1.00 121.11 146 VAL D N 1
ATOM 7661 C CA . VAL D 1 145 ? 70.447 2.385 15.479 1.00 115.75 146 VAL D CA 1
ATOM 7662 C C . VAL D 1 145 ? 70.489 1.950 14.015 1.00 112.12 146 VAL D C 1
ATOM 7663 O O . VAL D 1 145 ? 70.094 0.831 13.688 1.00 109.69 146 VAL D O 1
ATOM 7673 N N . VAL D 1 146 ? 70.962 2.834 13.140 1.00 113.98 147 VAL D N 1
ATOM 7674 C CA . VAL D 1 146 ? 71.120 2.506 11.724 1.00 113.09 147 VAL D CA 1
ATOM 7675 C C . VAL D 1 146 ? 72.090 1.343 11.570 1.00 116.46 147 VAL D C 1
ATOM 7676 O O . VAL D 1 146 ? 71.865 0.434 10.770 1.00 120.14 147 VAL D O 1
ATOM 7686 N N . GLU D 1 147 ? 73.166 1.374 12.348 1.00 114.05 148 GLU D N 1
ATOM 7687 C CA . GLU D 1 147 ? 74.141 0.292 12.336 1.00 117.02 148 GLU D CA 1
ATOM 7688 C C . GLU D 1 147 ? 73.556 -0.962 12.973 1.00 116.56 148 GLU D C 1
ATOM 7689 O O . GLU D 1 147 ? 73.815 -2.080 12.525 1.00 120.29 148 GLU D O 1
ATOM 7695 N N . SER D 1 148 ? 72.764 -0.761 14.021 1.00 113.67 149 SER D N 1
ATOM 7696 C CA . SER D 1 148 ? 72.106 -1.859 14.719 1.00 113.40 149 SER D CA 1
ATOM 7697 C C . SER D 1 148 ? 71.104 -2.561 13.812 1.00 112.04 149 SER D C 1
ATOM 7698 O O . SER D 1 148 ? 70.993 -3.787 13.821 1.00 113.78 149 SER D O 1
ATOM 7701 N N . SER D 1 149 ? 70.371 -1.771 13.035 1.00 110.42 150 SER D N 1
ATOM 7702 C CA . SER D 1 149 ? 69.401 -2.307 12.089 1.00 109.24 150 SER D CA 1
ATOM 7703 C C . SER D 1 149 ? 70.113 -2.979 10.922 1.00 109.87 150 SER D C 1
ATOM 7704 O O . SER D 1 149 ? 69.710 -4.050 10.467 1.00 107.85 150 SER D O 1
ATOM 7707 N N . GLU D 1 150 ? 71.176 -2.338 10.446 1.00 115.05 151 GLU D N 1
ATOM 7708 C CA . GLU D 1 150 ? 71.978 -2.864 9.348 1.00 118.00 151 GLU D CA 1
ATOM 7709 C C . GLU D 1 150 ? 72.582 -4.213 9.706 1.00 117.95 151 GLU D C 1
ATOM 7710 O O . GLU D 1 150 ? 72.644 -5.120 8.876 1.00 119.66 151 GLU D O 1
ATOM 7716 N N . LYS D 1 151 ? 73.025 -4.336 10.952 1.00 114.39 152 LYS D N 1
ATOM 7717 C CA . LYS D 1 151 ? 73.658 -5.558 11.424 1.00 113.51 152 LYS D CA 1
ATOM 7718 C C . LYS D 1 151 ? 72.643 -6.684 11.607 1.00 113.40 152 LYS D C 1
ATOM 7719 O O . LYS D 1 151 ? 72.984 -7.860 11.484 1.00 115.85 152 LYS D O 1
ATOM 7725 N N . ALA D 1 152 ? 71.397 -6.321 11.891 1.00 109.43 153 ALA D N 1
ATOM 7726 C CA . ALA D 1 152 ? 70.341 -7.313 12.071 1.00 105.57 153 ALA D CA 1
ATOM 7727 C C . ALA D 1 152 ? 69.897 -7.904 10.735 1.00 103.47 153 ALA D C 1
ATOM 7728 O O . ALA D 1 152 ? 69.796 -9.123 10.593 1.00 105.34 153 ALA D O 1
ATOM 7730 N N . TYR D 1 153 ? 69.632 -7.038 9.760 1.00 100.24 154 TYR D N 1
ATOM 7731 C CA . TYR D 1 153 ? 69.226 -7.480 8.428 1.00 97.92 154 TYR D CA 1
ATOM 7732 C C . TYR D 1 153 ? 70.325 -8.285 7.749 1.00 104.83 154 TYR D C 1
ATOM 7733 O O . TYR D 1 153 ? 70.073 -9.359 7.200 1.00 105.40 154 TYR D O 1
ATOM 7742 N N . SER D 1 154 ? 71.538 -7.741 7.784 1.00 111.81 155 SER D N 1
ATOM 7743 C CA . SER D 1 154 ? 72.703 -8.359 7.158 1.00 111.27 155 SER D CA 1
ATOM 7744 C C . SER D 1 154 ? 72.866 -9.822 7.556 1.00 111.90 155 SER D C 1
ATOM 7745 O O . SER D 1 154 ? 73.116 -10.681 6.710 1.00 112.55 155 SER D O 1
ATOM 7748 N N . GLU D 1 155 ? 72.718 -10.101 8.847 1.00 111.01 156 GLU D N 1
ATOM 7749 C CA . GLU D 1 155 ? 72.843 -11.463 9.347 1.00 111.56 156 GLU D CA 1
ATOM 7750 C C . GLU D 1 155 ? 71.635 -12.304 8.951 1.00 108.13 156 GLU D C 1
ATOM 7751 O O . GLU D 1 155 ? 71.756 -13.503 8.707 1.00 107.24 156 GLU D O 1
ATOM 7757 N N . ALA D 1 156 ? 70.470 -11.668 8.890 1.00 107.72 157 ALA D N 1
ATOM 7758 C CA . ALA D 1 156 ? 69.246 -12.349 8.490 1.00 107.54 157 ALA D CA 1
ATOM 7759 C C . ALA D 1 156 ? 69.308 -12.756 7.022 1.00 110.43 157 ALA D C 1
ATOM 7760 O O . ALA D 1 156 ? 68.652 -13.709 6.603 1.00 113.36 157 ALA D O 1
ATOM 7762 N N . HIS D 1 157 ? 70.103 -12.025 6.248 1.00 107.06 158 HIS D N 1
ATOM 7763 C CA . HIS D 1 157 ? 70.259 -12.304 4.826 1.00 107.06 158 HIS D CA 1
ATOM 7764 C C . HIS D 1 157 ? 71.199 -13.485 4.586 1.00 115.66 158 HIS D C 1
ATOM 7765 O O . HIS D 1 157 ? 70.913 -14.351 3.760 1.00 121.02 158 HIS D O 1
ATOM 7772 N N . GLU D 1 158 ? 72.317 -13.513 5.310 1.00 116.78 159 GLU D N 1
ATOM 7773 C CA . GLU D 1 158 ? 73.311 -14.577 5.168 1.00 119.24 159 GLU D CA 1
ATOM 7774 C C . GLU D 1 158 ? 72.708 -15.956 5.430 1.00 118.71 159 GLU D C 1
ATOM 7775 O O . GLU D 1 158 ? 72.941 -16.900 4.673 1.00 120.04 159 GLU D O 1
ATOM 7781 N N . ILE D 1 159 ? 71.939 -16.068 6.508 1.00 119.89 160 ILE D N 1
ATOM 7782 C CA . ILE D 1 159 ? 71.283 -17.324 6.854 1.00 122.75 160 ILE D CA 1
ATOM 7783 C C . ILE D 1 159 ? 70.238 -17.687 5.803 1.00 124.19 160 ILE D C 1
ATOM 7784 O O . ILE D 1 159 ? 70.027 -18.862 5.500 1.00 127.77 160 ILE D O 1
ATOM 7794 N N . SER D 1 160 ? 69.597 -16.668 5.241 1.00 123.48 161 SER D N 1
ATOM 7795 C CA . SER D 1 160 ? 68.579 -16.868 4.217 1.00 124.88 161 SER D CA 1
ATOM 7796 C C . SER D 1 160 ? 69.183 -17.430 2.931 1.00 126.80 161 SER D C 1
ATOM 7797 O O . SER D 1 160 ? 68.742 -18.466 2.431 1.00 129.48 161 SER D O 1
ATOM 7800 N N . LYS D 1 161 ? 70.190 -16.733 2.407 1.00 127.72 162 LYS D N 1
ATOM 7801 C CA . LYS D 1 161 ? 70.901 -17.155 1.201 1.00 128.72 162 LYS D CA 1
ATOM 7802 C C . LYS D 1 161 ? 71.310 -18.622 1.235 1.00 131.33 162 LYS D C 1
ATOM 7803 O O . LYS D 1 161 ? 71.191 -19.338 0.241 1.00 135.16 162 LYS D O 1
ATOM 7809 N N . GLU D 1 162 ? 71.790 -19.059 2.392 1.00 130.52 163 GLU D N 1
ATOM 7810 C CA . GLU D 1 162 ? 72.453 -20.349 2.505 1.00 133.55 163 GLU D CA 1
ATOM 7811 C C . GLU D 1 162 ? 71.506 -21.509 2.802 1.00 134.17 163 GLU D C 1
ATOM 7812 O O . GLU D 1 162 ? 71.795 -22.652 2.449 1.00 137.75 163 GLU D O 1
ATOM 7818 N N . HIS D 1 163 ? 70.377 -21.222 3.442 1.00 134.01 164 HIS D N 1
ATOM 7819 C CA . HIS D 1 163 ? 69.484 -22.287 3.893 1.00 137.05 164 HIS D CA 1
ATOM 7820 C C . HIS D 1 163 ? 68.047 -22.143 3.399 1.00 138.40 164 HIS D C 1
ATOM 7821 O O . HIS D 1 163 ? 67.194 -22.971 3.719 1.00 136.58 164 HIS D O 1
ATOM 7828 N N . MET D 1 164 ? 67.774 -21.100 2.623 1.00 139.46 165 MET D N 1
ATOM 7829 C CA . MET D 1 164 ? 66.413 -20.851 2.161 1.00 141.07 165 MET D CA 1
ATOM 7830 C C . MET D 1 164 ? 66.367 -20.472 0.685 1.00 142.08 165 MET D C 1
ATOM 7831 O O . MET D 1 164 ? 67.153 -19.644 0.224 1.00 140.94 165 MET D O 1
ATOM 7836 N N . GLN D 1 165 ? 65.442 -21.080 -0.051 1.00 143.93 166 GLN D N 1
ATOM 7837 C CA . GLN D 1 165 ? 65.268 -20.758 -1.462 1.00 146.88 166 GLN D CA 1
ATOM 7838 C C . GLN D 1 165 ? 64.688 -19.357 -1.615 1.00 147.08 166 GLN D C 1
ATOM 7839 O O . GLN D 1 165 ? 63.978 -18.878 -0.732 1.00 146.36 166 GLN D O 1
ATOM 7847 N N . PRO D 1 166 ? 64.993 -18.696 -2.741 1.00 147.42 167 PRO D N 1
ATOM 7848 C CA . PRO D 1 166 ? 64.523 -17.334 -3.022 1.00 140.10 167 PRO D CA 1
ATOM 7849 C C . PRO D 1 166 ? 63.001 -17.230 -3.091 1.00 131.60 167 PRO D C 1
ATOM 7850 O O . PRO D 1 166 ? 62.467 -16.123 -3.145 1.00 125.39 167 PRO D O 1
ATOM 7854 N N . THR D 1 167 ? 62.317 -18.369 -3.089 1.00 132.35 168 THR D N 1
ATOM 7855 C CA . THR D 1 167 ? 60.866 -18.388 -3.215 1.00 134.97 168 THR D CA 1
ATOM 7856 C C . THR D 1 167 ? 60.177 -18.494 -1.861 1.00 131.93 168 THR D C 1
ATOM 7857 O O . THR D 1 167 ? 58.960 -18.665 -1.789 1.00 132.59 168 THR D O 1
ATOM 7864 N N . HIS D 1 168 ? 60.955 -18.396 -0.789 1.00 130.73 169 HIS D N 1
ATOM 7865 C CA . HIS D 1 168 ? 60.397 -18.498 0.552 1.00 126.75 169 HIS D CA 1
ATOM 7866 C C . HIS D 1 168 ? 59.870 -17.144 1.017 1.00 120.62 169 HIS D C 1
ATOM 7867 O O . HIS D 1 168 ? 60.567 -16.134 0.916 1.00 118.74 169 HIS D O 1
ATOM 7874 N N . PRO D 1 169 ? 58.629 -17.125 1.528 1.00 110.44 170 PRO D N 1
ATOM 7875 C CA . PRO D 1 169 ? 57.932 -15.909 1.966 1.00 106.37 170 PRO D CA 1
ATOM 7876 C C . PRO D 1 169 ? 58.719 -15.103 2.998 1.00 103.38 170 PRO D C 1
ATOM 7877 O O . PRO D 1 169 ? 58.493 -13.901 3.141 1.00 99.16 170 PRO D O 1
ATOM 7881 N N . ILE D 1 170 ? 59.629 -15.764 3.707 1.00 105.12 171 ILE D N 1
ATOM 7882 C CA . ILE D 1 170 ? 60.438 -15.103 4.724 1.00 103.63 171 ILE D CA 1
ATOM 7883 C C . ILE D 1 170 ? 61.639 -14.418 4.078 1.00 103.59 171 ILE D C 1
ATOM 7884 O O . ILE D 1 170 ? 61.997 -13.299 4.445 1.00 103.25 171 ILE D O 1
ATOM 7894 N N . ARG D 1 171 ? 62.253 -15.091 3.109 1.00 103.64 172 ARG D N 1
ATOM 7895 C CA . ARG D 1 171 ? 63.369 -14.510 2.371 1.00 105.32 172 ARG D CA 1
ATOM 7896 C C . ARG D 1 171 ? 62.888 -13.351 1.506 1.00 101.38 172 ARG D C 1
ATOM 7897 O O . ARG D 1 171 ? 63.603 -12.367 1.309 1.00 95.67 172 ARG D O 1
ATOM 7905 N N . LEU D 1 172 ? 61.669 -13.483 0.991 1.00 99.07 173 LEU D N 1
ATOM 7906 C CA . LEU D 1 172 ? 61.038 -12.425 0.213 1.00 96.89 173 LEU D CA 1
ATOM 7907 C C . LEU D 1 172 ? 60.641 -11.264 1.116 1.00 97.49 173 LEU D C 1
ATOM 7908 O O . LEU D 1 172 ? 60.702 -10.102 0.716 1.00 96.95 173 LEU D O 1
ATOM 7913 N N . GLY D 1 173 ? 60.232 -11.588 2.339 1.00 98.77 174 GLY D N 1
ATOM 7914 C CA . GLY D 1 173 ? 59.874 -10.575 3.313 1.00 93.82 174 GLY D CA 1
ATOM 7915 C C . GLY D 1 173 ? 61.090 -9.805 3.790 1.00 91.12 174 GLY D C 1
ATOM 7916 O O . GLY D 1 173 ? 61.050 -8.581 3.921 1.00 91.17 174 GLY D O 1
ATOM 7917 N N . LEU D 1 174 ? 62.176 -10.525 4.049 1.00 89.55 175 LEU D N 1
ATOM 7918 C CA . LEU D 1 174 ? 63.416 -9.909 4.505 1.00 89.41 175 LEU D CA 1
ATOM 7919 C C . LEU D 1 174 ? 64.011 -8.991 3.444 1.00 83.91 175 LEU D C 1
ATOM 7920 O O . LEU D 1 174 ? 64.367 -7.848 3.726 1.00 74.87 175 LEU D O 1
ATOM 7925 N N . ALA D 1 175 ? 64.121 -9.509 2.224 1.00 88.87 176 ALA D N 1
ATOM 7926 C CA . ALA D 1 175 ? 64.659 -8.748 1.104 1.00 89.20 176 ALA D CA 1
ATOM 7927 C C . ALA D 1 175 ? 63.824 -7.500 0.843 1.00 87.53 176 ALA D C 1
ATOM 7928 O O . ALA D 1 175 ? 64.355 -6.451 0.476 1.00 86.63 176 ALA D O 1
ATOM 7930 N N . LEU D 1 176 ? 62.515 -7.624 1.037 1.00 85.18 177 LEU D N 1
ATOM 7931 C CA . LEU D 1 176 ? 61.607 -6.497 0.870 1.00 86.58 177 LEU D CA 1
ATOM 7932 C C . LEU D 1 176 ? 61.935 -5.383 1.862 1.00 88.83 177 LEU D C 1
ATOM 7933 O O . LEU D 1 176 ? 62.237 -4.260 1.463 1.00 86.95 177 LEU D O 1
ATOM 7938 N N . ASN D 1 177 ? 61.891 -5.703 3.152 1.00 91.66 178 ASN D N 1
ATOM 7939 C CA . ASN D 1 177 ? 62.144 -4.717 4.198 1.00 88.77 178 ASN D CA 1
ATOM 7940 C C . ASN D 1 177 ? 63.594 -4.247 4.228 1.00 86.85 178 ASN D C 1
ATOM 7941 O O . ASN D 1 177 ? 63.873 -3.094 4.557 1.00 87.09 178 ASN D O 1
ATOM 7946 N N . TYR D 1 178 ? 64.513 -5.143 3.887 1.00 84.83 179 TYR D N 1
ATOM 7947 C CA . TYR D 1 178 ? 65.930 -4.807 3.866 1.00 85.00 179 TYR D CA 1
ATOM 7948 C C . TYR D 1 178 ? 66.202 -3.726 2.818 1.00 86.69 179 TYR D C 1
ATOM 7949 O O . TYR D 1 178 ? 66.944 -2.779 3.074 1.00 86.35 179 TYR D O 1
ATOM 7958 N N . SER D 1 179 ? 65.588 -3.865 1.646 1.00 85.34 180 SER D N 1
ATOM 7959 C CA . SER D 1 179 ? 65.751 -2.883 0.577 1.00 87.23 180 SER D CA 1
ATOM 7960 C C . SER D 1 179 ? 65.235 -1.513 1.006 1.00 91.01 180 SER D C 1
ATOM 7961 O O . SER D 1 179 ? 65.884 -0.492 0.772 1.00 92.61 180 SER D O 1
ATOM 7964 N N . VAL D 1 180 ? 64.063 -1.503 1.634 1.00 93.50 181 VAL D N 1
ATOM 7965 C CA . VAL D 1 180 ? 63.458 -0.273 2.137 1.00 95.06 181 VAL D CA 1
ATOM 7966 C C . VAL D 1 180 ? 64.382 0.405 3.145 1.00 99.14 181 VAL D C 1
ATOM 7967 O O . VAL D 1 180 ? 64.422 1.633 3.241 1.00 101.45 181 VAL D O 1
ATOM 7977 N N . PHE D 1 181 ? 65.125 -0.406 3.891 1.00 96.34 182 PHE D N 1
ATOM 7978 C CA . PHE D 1 181 ? 66.122 0.111 4.820 1.00 96.01 182 PHE D CA 1
ATOM 7979 C C . PHE D 1 181 ? 67.236 0.841 4.074 1.00 101.45 182 PHE D C 1
ATOM 7980 O O . PHE D 1 181 ? 67.779 1.832 4.564 1.00 105.05 182 PHE D O 1
ATOM 7988 N N . TYR D 1 182 ? 67.568 0.347 2.886 1.00 100.65 183 TYR D N 1
ATOM 7989 C CA . TYR D 1 182 ? 68.621 0.946 2.073 1.00 103.22 183 TYR D CA 1
ATOM 7990 C C . TYR D 1 182 ? 68.169 2.236 1.395 1.00 108.67 183 TYR D C 1
ATOM 7991 O O . TYR D 1 182 ? 68.949 3.178 1.257 1.00 107.74 183 TYR D O 1
ATOM 8000 N N . TYR D 1 183 ? 66.909 2.274 0.972 1.00 114.88 184 TYR D N 1
ATOM 8001 C CA . TYR D 1 183 ? 66.394 3.421 0.233 1.00 124.11 184 TYR D CA 1
ATOM 8002 C C . TYR D 1 183 ? 65.966 4.557 1.157 1.00 125.62 184 TYR D C 1
ATOM 8003 O O . TYR D 1 183 ? 66.222 5.728 0.872 1.00 122.22 184 TYR D O 1
ATOM 8012 N N . GLU D 1 184 ? 65.320 4.208 2.265 1.00 128.29 185 GLU D N 1
ATOM 8013 C CA . GLU D 1 184 ? 64.743 5.209 3.155 1.00 129.96 185 GLU D CA 1
ATOM 8014 C C . GLU D 1 184 ? 65.707 5.685 4.240 1.00 128.47 185 GLU D C 1
ATOM 8015 O O . GLU D 1 184 ? 65.781 6.879 4.528 1.00 127.15 185 GLU D O 1
ATOM 8021 N N . ILE D 1 185 ? 66.443 4.757 4.842 1.00 124.49 186 ILE D N 1
ATOM 8022 C CA . ILE D 1 185 ? 67.296 5.100 5.974 1.00 123.79 186 ILE D CA 1
ATOM 8023 C C . ILE D 1 185 ? 68.719 5.430 5.546 1.00 124.54 186 ILE D C 1
ATOM 8024 O O . ILE D 1 185 ? 69.341 6.348 6.083 1.00 128.60 186 ILE D O 1
ATOM 8034 N N . GLN D 1 186 ? 69.229 4.673 4.581 1.00 126.95 187 GLN D N 1
ATOM 8035 C CA . GLN D 1 186 ? 70.591 4.859 4.097 1.00 133.76 187 GLN D CA 1
ATOM 8036 C C . GLN D 1 186 ? 70.652 5.830 2.923 1.00 140.41 187 GLN D C 1
ATOM 8037 O O . GLN D 1 186 ? 71.703 6.402 2.635 1.00 139.51 187 GLN D O 1
ATOM 8045 N N . ASN D 1 187 ? 69.520 6.009 2.248 1.00 145.78 188 ASN D N 1
ATOM 8046 C CA . ASN D 1 187 ? 69.462 6.834 1.045 1.00 151.89 188 ASN D CA 1
ATOM 8047 C C . ASN D 1 187 ? 70.468 6.371 -0.001 1.00 158.09 188 ASN D C 1
ATOM 8048 O O . ASN D 1 187 ? 71.129 7.182 -0.652 1.00 156.15 188 ASN D O 1
ATOM 8053 N N . ALA D 1 188 ? 70.579 5.054 -0.143 1.00 164.65 189 ALA D N 1
ATOM 8054 C CA . ALA D 1 188 ? 71.427 4.446 -1.159 1.00 171.98 189 ALA D CA 1
ATOM 8055 C C . ALA D 1 188 ? 70.554 3.737 -2.186 1.00 178.67 189 ALA D C 1
ATOM 8056 O O . ALA D 1 188 ? 70.486 2.509 -2.207 1.00 180.35 189 ALA D O 1
ATOM 8058 N N . PRO D 1 189 ? 69.882 4.521 -3.043 1.00 183.82 190 PRO D N 1
ATOM 8059 C CA . PRO D 1 189 ? 68.863 4.046 -3.988 1.00 183.01 190 PRO D CA 1
ATOM 8060 C C . PRO D 1 189 ? 69.361 2.965 -4.944 1.00 177.81 190 PRO D C 1
ATOM 8061 O O . PRO D 1 189 ? 68.591 2.077 -5.312 1.00 175.46 190 PRO D O 1
ATOM 8065 N N . GLU D 1 190 ? 70.628 3.037 -5.336 1.00 176.11 191 GLU D N 1
ATOM 8066 C CA . GLU D 1 190 ? 71.183 2.065 -6.269 1.00 173.44 191 GLU D CA 1
ATOM 8067 C C . GLU D 1 190 ? 71.393 0.701 -5.616 1.00 167.91 191 GLU D C 1
ATOM 8068 O O . GLU D 1 190 ? 71.199 -0.335 -6.254 1.00 165.91 191 GLU D O 1
ATOM 8074 N N . GLN D 1 191 ? 71.787 0.704 -4.346 1.00 165.90 192 GLN D N 1
ATOM 8075 C CA . GLN D 1 191 ? 71.991 -0.539 -3.610 1.00 163.39 192 GLN D CA 1
ATOM 8076 C C . GLN D 1 191 ? 70.653 -1.118 -3.159 1.00 161.18 192 GLN D C 1
ATOM 8077 O O . GLN D 1 191 ? 70.512 -2.331 -2.998 1.00 157.16 192 GLN D O 1
ATOM 8085 N N . ALA D 1 192 ? 69.675 -0.240 -2.956 1.00 161.24 193 ALA D N 1
ATOM 8086 C CA . ALA D 1 192 ? 68.327 -0.657 -2.590 1.00 156.27 193 ALA D CA 1
ATOM 8087 C C . ALA D 1 192 ? 67.607 -1.261 -3.790 1.00 150.15 193 ALA D C 1
ATOM 8088 O O . ALA D 1 192 ? 66.986 -2.320 -3.684 1.00 147.51 193 ALA D O 1
ATOM 8090 N N . CYS D 1 193 ? 67.690 -0.582 -4.930 1.00 146.29 194 CYS D N 1
ATOM 8091 C CA . CYS D 1 193 ? 67.102 -1.088 -6.166 1.00 138.60 194 CYS D CA 1
ATOM 8092 C C . CYS D 1 193 ? 67.761 -2.395 -6.581 1.00 136.80 194 CYS D C 1
ATOM 8093 O O . CYS D 1 193 ? 67.116 -3.277 -7.147 1.00 138.21 194 CYS D O 1
ATOM 8096 N N . HIS D 1 194 ? 69.052 -2.513 -6.294 1.00 132.97 195 HIS D N 1
ATOM 8097 C CA . HIS D 1 194 ? 69.800 -3.707 -6.658 1.00 133.30 195 HIS D CA 1
ATOM 8098 C C . HIS D 1 194 ? 69.330 -4.912 -5.848 1.00 128.12 195 HIS D C 1
ATOM 8099 O O . HIS D 1 194 ? 69.030 -5.967 -6.408 1.00 123.69 195 HIS D O 1
ATOM 8106 N N . LEU D 1 195 ? 69.259 -4.744 -4.532 1.00 127.18 196 LEU D N 1
ATOM 8107 C CA . LEU D 1 195 ? 68.831 -5.815 -3.637 1.00 122.63 196 LEU D CA 1
ATOM 8108 C C . LEU D 1 195 ? 67.388 -6.236 -3.897 1.00 114.86 196 LEU D C 1
ATOM 8109 O O . LEU D 1 195 ? 67.031 -7.401 -3.720 1.00 106.26 196 LEU D O 1
ATOM 8114 N N . ALA D 1 196 ? 66.562 -5.281 -4.312 1.00 119.60 197 ALA D N 1
ATOM 8115 C CA . ALA D 1 196 ? 65.156 -5.547 -4.593 1.00 121.71 197 ALA D CA 1
ATOM 8116 C C . ALA D 1 196 ? 64.998 -6.385 -5.855 1.00 127.01 197 ALA D C 1
ATOM 8117 O O . ALA D 1 196 ? 64.190 -7.313 -5.900 1.00 129.43 197 ALA D O 1
ATOM 8119 N N . LYS D 1 197 ? 65.774 -6.052 -6.880 1.00 125.64 198 LYS D N 1
ATOM 8120 C CA . LYS D 1 197 ? 65.696 -6.762 -8.147 1.00 126.79 198 LYS D CA 1
ATOM 8121 C C . LYS D 1 197 ? 66.375 -8.124 -8.063 1.00 124.09 198 LYS D C 1
ATOM 8122 O O . LYS D 1 197 ? 65.881 -9.107 -8.617 1.00 120.38 198 LYS D O 1
ATOM 8128 N N . THR D 1 198 ? 67.508 -8.175 -7.369 1.00 125.80 199 THR D N 1
ATOM 8129 C CA . THR D 1 198 ? 68.242 -9.422 -7.191 1.00 126.79 199 THR D CA 1
ATOM 8130 C C . THR D 1 198 ? 67.381 -10.456 -6.472 1.00 123.16 199 THR D C 1
ATOM 8131 O O . THR D 1 198 ? 67.391 -11.635 -6.823 1.00 123.55 199 THR D O 1
ATOM 8138 N N . ALA D 1 199 ? 66.630 -10.009 -5.471 1.00 120.84 200 ALA D N 1
ATOM 8139 C CA . ALA D 1 199 ? 65.744 -10.902 -4.735 1.00 121.30 200 ALA D CA 1
ATOM 8140 C C . ALA D 1 199 ? 64.584 -11.348 -5.616 1.00 122.61 200 ALA D C 1
ATOM 8141 O O . ALA D 1 199 ? 64.186 -12.513 -5.596 1.00 121.06 200 ALA D O 1
ATOM 8143 N N . PHE D 1 200 ? 64.049 -10.410 -6.391 1.00 123.21 201 PHE D N 1
ATOM 8144 C CA . PHE D 1 200 ? 62.927 -10.690 -7.277 1.00 121.92 201 PHE D CA 1
ATOM 8145 C C . PHE D 1 200 ? 63.320 -11.689 -8.360 1.00 124.33 201 PHE D C 1
ATOM 8146 O O . PHE D 1 200 ? 62.705 -12.746 -8.489 1.00 123.86 201 PHE D O 1
ATOM 8154 N N . ASP D 1 201 ? 64.353 -11.348 -9.126 1.00 124.95 202 ASP D N 1
ATOM 8155 C CA . ASP D 1 201 ? 64.827 -12.192 -10.220 1.00 123.21 202 ASP D CA 1
ATOM 8156 C C . ASP D 1 201 ? 65.210 -13.590 -9.748 1.00 125.00 202 ASP D C 1
ATOM 8157 O O . ASP D 1 201 ? 65.023 -14.570 -10.468 1.00 125.77 202 ASP D O 1
ATOM 8162 N N . ASP D 1 202 ? 65.750 -13.674 -8.536 1.00 128.62 203 ASP D N 1
ATOM 8163 C CA . ASP D 1 202 ? 66.133 -14.957 -7.961 1.00 130.42 203 ASP D CA 1
ATOM 8164 C C . ASP D 1 202 ? 64.908 -15.793 -7.621 1.00 136.78 203 ASP D C 1
ATOM 8165 O O . ASP D 1 202 ? 64.997 -17.011 -7.471 1.00 140.18 203 ASP D O 1
ATOM 8170 N N . ALA D 1 203 ? 63.763 -15.131 -7.498 1.00 136.73 204 ALA D N 1
ATOM 8171 C CA . ALA D 1 203 ? 62.509 -15.828 -7.257 1.00 141.04 204 ALA D CA 1
ATOM 8172 C C . ALA D 1 203 ? 61.945 -16.363 -8.568 1.00 145.38 204 ALA D C 1
ATOM 8173 O O . ALA D 1 203 ? 61.302 -17.412 -8.596 1.00 150.46 204 ALA D O 1
ATOM 8175 N N . ILE D 1 204 ? 62.196 -15.637 -9.654 1.00 146.08 205 ILE D N 1
ATOM 8176 C CA . ILE D 1 204 ? 61.729 -16.039 -10.976 1.00 144.31 205 ILE D CA 1
ATOM 8177 C C . ILE D 1 204 ? 62.458 -17.284 -11.463 1.00 141.06 205 ILE D C 1
ATOM 8178 O O . ILE D 1 204 ? 61.840 -18.226 -11.961 1.00 139.47 205 ILE D O 1
ATOM 8188 N N . ALA D 1 205 ? 63.780 -17.271 -11.314 1.00 143.63 206 ALA D N 1
ATOM 8189 C CA . ALA D 1 205 ? 64.646 -18.340 -11.802 1.00 147.59 206 ALA D CA 1
ATOM 8190 C C . ALA D 1 205 ? 64.254 -19.712 -11.261 1.00 153.97 206 ALA D C 1
ATOM 8191 O O . ALA D 1 205 ? 64.312 -20.709 -11.980 1.00 160.59 206 ALA D O 1
ATOM 8193 N N . GLU D 1 206 ? 63.865 -19.760 -9.992 1.00 156.02 207 GLU D N 1
ATOM 8194 C CA . GLU D 1 206 ? 63.433 -21.011 -9.381 1.00 157.40 207 GLU D CA 1
ATOM 8195 C C . GLU D 1 206 ? 61.931 -20.986 -9.132 1.00 159.52 207 GLU D C 1
ATOM 8196 O O . GLU D 1 206 ? 61.458 -21.419 -8.082 1.00 158.62 207 GLU D O 1
ATOM 8202 N N . LEU D 1 207 ? 61.187 -20.482 -10.110 1.00 162.30 208 LEU D N 1
ATOM 8203 C CA . LEU D 1 207 ? 59.750 -20.293 -9.960 1.00 169.77 208 LEU D CA 1
ATOM 8204 C C . LEU D 1 207 ? 59.004 -21.623 -9.872 1.00 168.66 208 LEU D C 1
ATOM 8205 O O . LEU D 1 207 ? 57.973 -21.722 -9.208 1.00 164.66 208 LEU D O 1
ATOM 8210 N N . ASP D 1 208 ? 59.534 -22.644 -10.537 1.00 174.55 209 ASP D N 1
ATOM 8211 C CA . ASP D 1 208 ? 58.898 -23.957 -10.552 1.00 179.46 209 ASP D CA 1
ATOM 8212 C C . ASP D 1 208 ? 59.038 -24.675 -9.211 1.00 181.93 209 ASP D C 1
ATOM 8213 O O . ASP D 1 208 ? 58.401 -25.702 -8.978 1.00 181.81 209 ASP D O 1
ATOM 8218 N N . THR D 1 209 ? 59.872 -24.126 -8.333 1.00 186.48 210 THR D N 1
ATOM 8219 C CA . THR D 1 209 ? 60.087 -24.703 -7.011 1.00 187.71 210 THR D CA 1
ATOM 8220 C C . THR D 1 209 ? 59.074 -24.169 -6.003 1.00 187.42 210 THR D C 1
ATOM 8221 O O . THR D 1 209 ? 59.436 -23.797 -4.887 1.00 185.60 210 THR D O 1
ATOM 8228 N N . LEU D 1 210 ? 57.807 -24.132 -6.401 1.00 188.52 211 LEU D N 1
ATOM 8229 C CA . LEU D 1 210 ? 56.754 -23.591 -5.548 1.00 189.11 211 LEU D CA 1
ATOM 8230 C C . LEU D 1 210 ? 55.943 -24.679 -4.853 1.00 186.59 211 LEU D C 1
ATOM 8231 O O . LEU D 1 210 ? 55.629 -25.711 -5.446 1.00 184.68 211 LEU D O 1
ATOM 8236 N N . ASN D 1 211 ? 55.615 -24.436 -3.588 1.00 186.36 212 ASN D N 1
ATOM 8237 C CA . ASN D 1 211 ? 54.687 -25.284 -2.853 1.00 186.75 212 ASN D CA 1
ATOM 8238 C C . ASN D 1 211 ? 53.300 -24.656 -2.894 1.00 186.24 212 ASN D C 1
ATOM 8239 O O . ASN D 1 211 ? 53.175 -23.434 -2.954 1.00 186.32 212 ASN D O 1
ATOM 8244 N N . GLU D 1 212 ? 52.266 -25.490 -2.869 1.00 185.11 213 GLU D N 1
ATOM 8245 C CA . GLU D 1 212 ? 50.895 -25.022 -3.054 1.00 185.26 213 GLU D CA 1
ATOM 8246 C C . GLU D 1 212 ? 50.492 -23.951 -2.045 1.00 190.23 213 GLU D C 1
ATOM 8247 O O . GLU D 1 212 ? 49.710 -23.055 -2.359 1.00 183.56 213 GLU D O 1
ATOM 8253 N N . ASP D 1 213 ? 51.032 -24.043 -0.836 1.00 202.42 214 ASP D N 1
ATOM 8254 C CA . ASP D 1 213 ? 50.702 -23.085 0.210 1.00 212.22 214 ASP D CA 1
ATOM 8255 C C . ASP D 1 213 ? 51.387 -21.744 -0.028 1.00 235.83 214 ASP D C 1
ATOM 8256 O O . ASP D 1 213 ? 50.727 -20.710 -0.125 1.00 237.82 214 ASP D O 1
ATOM 8261 N N . SER D 1 214 ? 52.712 -21.768 -0.128 1.00 257.22 215 SER D N 1
ATOM 8262 C CA . SER D 1 214 ? 53.486 -20.546 -0.305 1.00 273.09 215 SER D CA 1
ATOM 8263 C C . SER D 1 214 ? 53.407 -20.034 -1.738 1.00 256.01 215 SER D C 1
ATOM 8264 O O . SER D 1 214 ? 54.030 -19.033 -2.082 1.00 244.00 215 SER D O 1
ATOM 8267 N N . TYR D 1 215 ? 52.637 -20.727 -2.570 1.00 250.51 216 TYR D N 1
ATOM 8268 C CA . TYR D 1 215 ? 52.503 -20.354 -3.972 1.00 245.42 216 TYR D CA 1
ATOM 8269 C C . TYR D 1 215 ? 51.761 -19.028 -4.122 1.00 243.08 216 TYR D C 1
ATOM 8270 O O . TYR D 1 215 ? 52.052 -18.243 -5.024 1.00 244.42 216 TYR D O 1
ATOM 8279 N N . LYS D 1 216 ? 50.810 -18.779 -3.228 1.00 241.98 217 LYS D N 1
ATOM 8280 C CA . LYS D 1 216 ? 50.065 -17.526 -3.234 1.00 237.93 217 LYS D CA 1
ATOM 8281 C C . LYS D 1 216 ? 50.666 -16.512 -2.269 1.00 227.14 217 LYS D C 1
ATOM 8282 O O . LYS D 1 216 ? 50.762 -15.324 -2.578 1.00 226.46 217 LYS D O 1
ATOM 8288 N N . ASP D 1 217 ? 51.071 -16.993 -1.099 1.00 213.53 218 ASP D N 1
ATOM 8289 C CA . ASP D 1 217 ? 51.568 -16.128 -0.036 1.00 198.37 218 ASP D CA 1
ATOM 8290 C C . ASP D 1 217 ? 52.887 -15.457 -0.414 1.00 187.28 218 ASP D C 1
ATOM 8291 O O . ASP D 1 217 ? 53.117 -14.293 -0.084 1.00 188.92 218 ASP D O 1
ATOM 8296 N N . SER D 1 218 ? 53.746 -16.194 -1.111 1.00 174.32 219 SER D N 1
ATOM 8297 C CA . SER D 1 218 ? 55.073 -15.695 -1.462 1.00 164.52 219 SER D CA 1
ATOM 8298 C C . SER D 1 218 ? 55.044 -14.785 -2.688 1.00 159.22 219 SER D C 1
ATOM 8299 O O . SER D 1 218 ? 55.859 -13.871 -2.805 1.00 161.71 219 SER D O 1
ATOM 8302 N N . THR D 1 219 ? 54.111 -15.038 -3.601 1.00 154.51 220 THR D N 1
ATOM 8303 C CA . THR D 1 219 ? 53.990 -14.218 -4.803 1.00 147.21 220 THR D CA 1
ATOM 8304 C C . THR D 1 219 ? 53.392 -12.853 -4.478 1.00 138.02 220 THR D C 1
ATOM 8305 O O . THR D 1 219 ? 53.636 -11.875 -5.185 1.00 133.89 220 THR D O 1
ATOM 8312 N N . LEU D 1 220 ? 52.610 -12.796 -3.404 1.00 135.22 221 LEU D N 1
ATOM 8313 C CA . LEU D 1 220 ? 52.029 -11.543 -2.936 1.00 132.11 221 LEU D CA 1
ATOM 8314 C C . LEU D 1 220 ? 53.140 -10.573 -2.546 1.00 128.06 221 LEU D C 1
ATOM 8315 O O . LEU D 1 220 ? 53.027 -9.361 -2.738 1.00 125.85 221 LEU D O 1
ATOM 8320 N N . ILE D 1 221 ? 54.220 -11.129 -2.007 1.00 124.58 222 ILE D N 1
ATOM 8321 C CA . ILE D 1 221 ? 55.373 -10.348 -1.582 1.00 118.20 222 ILE D CA 1
ATOM 8322 C C . ILE D 1 221 ? 56.204 -9.882 -2.778 1.00 118.58 222 ILE D C 1
ATOM 8323 O O . ILE D 1 221 ? 56.797 -8.804 -2.747 1.00 116.74 222 ILE D O 1
ATOM 8333 N N . MET D 1 222 ? 56.243 -10.697 -3.830 1.00 121.02 223 MET D N 1
ATOM 8334 C CA . MET D 1 222 ? 57.033 -10.377 -5.017 1.00 122.52 223 MET D CA 1
ATOM 8335 C C . MET D 1 222 ? 56.515 -9.122 -5.714 1.00 120.52 223 MET D C 1
ATOM 8336 O O . MET D 1 222 ? 57.297 -8.279 -6.156 1.00 114.63 223 MET D O 1
ATOM 8341 N N . GLN D 1 223 ? 55.194 -9.006 -5.813 1.00 123.05 224 GLN D N 1
ATOM 8342 C CA . GLN D 1 223 ? 54.570 -7.831 -6.413 1.00 122.87 224 GLN D CA 1
ATOM 8343 C C . GLN D 1 223 ? 54.916 -6.573 -5.627 1.00 119.46 224 GLN D C 1
ATOM 8344 O O . GLN D 1 223 ? 55.047 -5.489 -6.197 1.00 117.29 224 GLN D O 1
ATOM 8352 N N . LEU D 1 224 ? 55.065 -6.732 -4.316 1.00 123.27 225 LEU D N 1
ATOM 8353 C CA . LEU D 1 224 ? 55.455 -5.636 -3.437 1.00 122.17 225 LEU D CA 1
ATOM 8354 C C . LEU D 1 224 ? 56.877 -5.174 -3.751 1.00 123.84 225 LEU D C 1
ATOM 8355 O O . LEU D 1 224 ? 57.187 -3.984 -3.673 1.00 121.73 225 LEU D O 1
ATOM 8360 N N . LEU D 1 225 ? 57.734 -6.127 -4.110 1.00 127.43 226 LEU D N 1
ATOM 8361 C CA . LEU D 1 225 ? 59.103 -5.828 -4.518 1.00 131.03 226 LEU D CA 1
ATOM 8362 C C . LEU D 1 225 ? 59.125 -5.029 -5.820 1.00 131.06 226 LEU D C 1
ATOM 8363 O O . LEU D 1 225 ? 59.991 -4.176 -6.021 1.00 123.74 226 LEU D O 1
ATOM 8368 N N . ARG D 1 226 ? 58.168 -5.310 -6.699 1.00 140.77 227 ARG D N 1
ATOM 8369 C CA . ARG D 1 226 ? 58.052 -4.584 -7.959 1.00 145.94 227 ARG D CA 1
ATOM 8370 C C . ARG D 1 226 ? 57.487 -3.184 -7.748 1.00 141.39 227 ARG D C 1
ATOM 8371 O O . ARG D 1 226 ? 57.963 -2.220 -8.348 1.00 139.18 227 ARG D O 1
ATOM 8379 N N . ASP D 1 227 ? 56.469 -3.082 -6.897 1.00 139.53 228 ASP D N 1
ATOM 8380 C CA . ASP D 1 227 ? 55.842 -1.799 -6.596 1.00 137.62 228 ASP D CA 1
ATOM 8381 C C . ASP D 1 227 ? 56.871 -0.789 -6.100 1.00 130.96 228 ASP D C 1
ATOM 8382 O O . ASP D 1 227 ? 56.805 0.393 -6.438 1.00 127.99 228 ASP D O 1
ATOM 8387 N N . ASN D 1 228 ? 57.823 -1.259 -5.301 1.00 131.59 229 ASN D N 1
ATOM 8388 C CA . ASN D 1 228 ? 58.897 -0.399 -4.818 1.00 130.33 229 ASN D CA 1
ATOM 8389 C C . ASN D 1 228 ? 59.857 -0.028 -5.942 1.00 128.50 229 ASN D C 1
ATOM 8390 O O . ASN D 1 228 ? 60.243 1.132 -6.081 1.00 132.82 229 ASN D O 1
ATOM 8395 N N . LEU D 1 229 ? 60.236 -1.019 -6.743 1.00 129.45 230 LEU D N 1
ATOM 8396 C CA . LEU D 1 229 ? 61.109 -0.788 -7.889 1.00 132.62 230 LEU D CA 1
ATOM 8397 C C . LEU D 1 229 ? 60.443 0.140 -8.901 1.00 128.87 230 LEU D C 1
ATOM 8398 O O . LEU D 1 229 ? 61.116 0.824 -9.671 1.00 123.59 230 LEU D O 1
ATOM 8403 N N . THR D 1 230 ? 59.114 0.160 -8.889 1.00 133.91 231 THR D N 1
ATOM 8404 C CA . THR D 1 230 ? 58.352 1.067 -9.736 1.00 137.96 231 THR D CA 1
ATOM 8405 C C . THR D 1 230 ? 58.475 2.502 -9.229 1.00 145.36 231 THR D C 1
ATOM 8406 O O . THR D 1 230 ? 58.767 3.422 -9.994 1.00 146.04 231 THR D O 1
ATOM 8413 N N . LEU D 1 231 ? 58.263 2.679 -7.928 1.00 149.43 232 LEU D N 1
ATOM 8414 C CA . LEU D 1 231 ? 58.248 4.005 -7.322 1.00 152.32 232 LEU D CA 1
ATOM 8415 C C . LEU D 1 231 ? 59.649 4.568 -7.117 1.00 154.62 232 LEU D C 1
ATOM 8416 O O . LEU D 1 231 ? 59.843 5.781 -7.118 1.00 157.38 232 LEU D O 1
ATOM 8421 N N . TRP D 1 232 ? 60.622 3.682 -6.937 1.00 156.00 233 TRP D N 1
ATOM 8422 C CA . TRP D 1 232 ? 61.997 4.101 -6.690 1.00 156.84 233 TRP D CA 1
ATOM 8423 C C . TRP D 1 232 ? 62.660 4.660 -7.947 1.00 162.46 233 TRP D C 1
ATOM 8424 O O . TRP D 1 232 ? 63.340 5.684 -7.893 1.00 160.66 233 TRP D O 1
ATOM 8435 N N . THR D 1 233 ? 62.458 3.987 -9.075 1.00 169.98 234 THR D N 1
ATOM 8436 C CA . THR D 1 233 ? 63.072 4.411 -10.330 1.00 175.08 234 THR D CA 1
ATOM 8437 C C . THR D 1 233 ? 62.466 5.713 -10.848 1.00 181.40 234 THR D C 1
ATOM 8438 O O . THR D 1 233 ? 63.175 6.562 -11.389 1.00 184.93 234 THR D O 1
ATOM 8445 N N . SER D 1 234 ? 61.157 5.866 -10.674 1.00 182.63 235 SER D N 1
ATOM 8446 C CA . SER D 1 234 ? 60.444 7.029 -11.196 1.00 184.19 235 SER D CA 1
ATOM 8447 C C . SER D 1 234 ? 60.830 8.315 -10.473 1.00 185.47 235 SER D C 1
ATOM 8448 O O . SER D 1 234 ? 60.538 9.414 -10.947 1.00 185.74 235 SER D O 1
ATOM 8451 N N . ASP D 1 235 ? 61.483 8.176 -9.324 1.00 185.63 236 ASP D N 1
ATOM 8452 C CA . ASP D 1 235 ? 61.895 9.333 -8.540 1.00 187.05 236 ASP D CA 1
ATOM 8453 C C . ASP D 1 235 ? 63.285 9.809 -8.939 1.00 188.47 236 ASP D C 1
ATOM 8454 O O . ASP D 1 235 ? 63.626 10.979 -8.763 1.00 189.06 236 ASP D O 1
ATOM 8459 N N . GLN D 1 236 ? 64.086 8.896 -9.478 1.00 189.01 237 GLN D N 1
ATOM 8460 C CA . GLN D 1 236 ? 65.451 9.216 -9.876 1.00 186.89 237 GLN D CA 1
ATOM 8461 C C . GLN D 1 236 ? 65.481 10.020 -11.171 1.00 186.94 237 GLN D C 1
ATOM 8462 O O . GLN D 1 236 ? 66.336 10.886 -11.357 1.00 186.66 237 GLN D O 1
ATOM 8470 N N . GLN D 1 237 ? 64.536 9.730 -12.059 1.00 184.93 238 GLN D N 1
ATOM 8471 C CA . GLN D 1 237 ? 64.504 10.347 -13.379 1.00 185.05 238 GLN D CA 1
ATOM 8472 C C . GLN D 1 237 ? 64.002 11.789 -13.332 1.00 187.06 238 GLN D C 1
ATOM 8473 O O . GLN D 1 237 ? 63.986 12.482 -14.350 1.00 187.82 238 GLN D O 1
ATOM 8481 N N . ASP D 1 238 ? 63.594 12.237 -12.149 1.00 186.58 239 ASP D N 1
ATOM 8482 C CA . ASP D 1 238 ? 63.102 13.600 -11.977 1.00 183.66 239 ASP D CA 1
ATOM 8483 C C . ASP D 1 238 ? 64.219 14.546 -11.548 1.00 183.07 239 ASP D C 1
ATOM 8484 O O . ASP D 1 238 ? 63.990 15.739 -11.350 1.00 182.86 239 ASP D O 1
ATOM 8489 N N . VAL E 1 1 ? 48.321 -67.372 -36.774 1.00 220.39 2 VAL E N 1
ATOM 8490 C CA . VAL E 1 1 ? 48.306 -67.855 -35.398 1.00 219.97 2 VAL E CA 1
ATOM 8491 C C . VAL E 1 1 ? 46.875 -68.088 -34.921 1.00 212.99 2 VAL E C 1
ATOM 8492 O O . VAL E 1 1 ? 45.938 -67.466 -35.421 1.00 207.74 2 VAL E O 1
ATOM 8502 N N . ASP E 1 2 ? 46.710 -68.996 -33.964 1.00 212.98 3 ASP E N 1
ATOM 8503 C CA . ASP E 1 2 ? 45.393 -69.269 -33.396 1.00 212.90 3 ASP E CA 1
ATOM 8504 C C . ASP E 1 2 ? 45.050 -68.237 -32.326 1.00 213.14 3 ASP E C 1
ATOM 8505 O O . ASP E 1 2 ? 45.924 -67.519 -31.841 1.00 214.36 3 ASP E O 1
ATOM 8510 N N . ARG E 1 3 ? 43.773 -68.172 -31.963 1.00 213.31 4 ARG E N 1
ATOM 8511 C CA . ARG E 1 3 ? 43.279 -67.140 -31.058 1.00 211.26 4 ARG E CA 1
ATOM 8512 C C . ARG E 1 3 ? 43.847 -67.285 -29.650 1.00 210.30 4 ARG E C 1
ATOM 8513 O O . ARG E 1 3 ? 43.891 -66.320 -28.887 1.00 210.81 4 ARG E O 1
ATOM 8521 N N . GLU E 1 4 ? 44.287 -68.491 -29.309 1.00 208.10 5 GLU E N 1
ATOM 8522 C CA . GLU E 1 4 ? 44.834 -68.750 -27.984 1.00 206.71 5 GLU E CA 1
ATOM 8523 C C . GLU E 1 4 ? 46.267 -68.243 -27.850 1.00 202.08 5 GLU E C 1
ATOM 8524 O O . GLU E 1 4 ? 46.734 -67.971 -26.744 1.00 198.01 5 GLU E O 1
ATOM 8530 N N . GLN E 1 5 ? 46.961 -68.111 -28.976 1.00 200.26 6 GLN E N 1
ATOM 8531 C CA . GLN E 1 5 ? 48.347 -67.654 -28.961 1.00 196.64 6 GLN E CA 1
ATOM 8532 C C . GLN E 1 5 ? 48.455 -66.151 -28.724 1.00 197.22 6 GLN E C 1
ATOM 8533 O O . GLN E 1 5 ? 49.298 -65.701 -27.948 1.00 194.85 6 GLN E O 1
ATOM 8541 N N . LEU E 1 6 ? 47.606 -65.382 -29.400 1.00 204.29 7 LEU E N 1
ATOM 8542 C CA . LEU E 1 6 ? 47.610 -63.927 -29.267 1.00 214.14 7 LEU E CA 1
ATOM 8543 C C . LEU E 1 6 ? 47.414 -63.494 -27.820 1.00 220.69 7 LEU E C 1
ATOM 8544 O O . LEU E 1 6 ? 48.186 -62.697 -27.288 1.00 220.24 7 LEU E O 1
ATOM 8549 N N . VAL E 1 7 ? 46.372 -64.026 -27.191 1.00 223.71 8 VAL E N 1
ATOM 8550 C CA . VAL E 1 7 ? 46.050 -63.692 -25.810 1.00 222.29 8 VAL E CA 1
ATOM 8551 C C . VAL E 1 7 ? 47.162 -64.140 -24.868 1.00 199.04 8 VAL E C 1
ATOM 8552 O O . VAL E 1 7 ? 47.460 -63.466 -23.882 1.00 182.77 8 VAL E O 1
ATOM 8562 N N . GLN E 1 8 ? 47.772 -65.279 -25.181 1.00 196.10 9 GLN E N 1
ATOM 8563 C CA . GLN E 1 8 ? 48.839 -65.831 -24.354 1.00 193.85 9 GLN E CA 1
ATOM 8564 C C . GLN E 1 8 ? 50.017 -64.868 -24.263 1.00 182.32 9 GLN E C 1
ATOM 8565 O O . GLN E 1 8 ? 50.588 -64.669 -23.190 1.00 178.50 9 GLN E O 1
ATOM 8573 N N . LYS E 1 9 ? 50.374 -64.269 -25.395 1.00 180.41 10 LYS E N 1
ATOM 8574 C CA . LYS E 1 9 ? 51.495 -63.340 -25.450 1.00 177.73 10 LYS E CA 1
ATOM 8575 C C . LYS E 1 9 ? 51.042 -61.930 -25.084 1.00 178.23 10 LYS E C 1
ATOM 8576 O O . LYS E 1 9 ? 51.862 -61.057 -24.799 1.00 177.54 10 LYS E O 1
ATOM 8582 N N . ALA E 1 10 ? 49.729 -61.718 -25.090 1.00 182.48 11 ALA E N 1
ATOM 8583 C CA . ALA E 1 10 ? 49.154 -60.439 -24.690 1.00 185.50 11 ALA E CA 1
ATOM 8584 C C . ALA E 1 10 ? 49.473 -60.140 -23.229 1.00 184.82 11 ALA E C 1
ATOM 8585 O O . ALA E 1 10 ? 49.915 -59.040 -22.894 1.00 190.64 11 ALA E O 1
ATOM 8587 N N . ARG E 1 11 ? 49.242 -61.124 -22.363 1.00 179.60 12 ARG E N 1
ATOM 8588 C CA . ARG E 1 11 ? 49.590 -60.999 -20.953 1.00 171.43 12 ARG E CA 1
ATOM 8589 C C . ARG E 1 11 ? 51.100 -60.860 -20.804 1.00 165.94 12 ARG E C 1
ATOM 8590 O O . ARG E 1 11 ? 51.589 -60.219 -19.874 1.00 161.95 12 ARG E O 1
ATOM 8598 N N . LEU E 1 12 ? 51.831 -61.469 -21.732 1.00 168.20 13 LEU E N 1
ATOM 8599 C CA . LEU E 1 12 ? 53.287 -61.379 -21.754 1.00 165.37 13 LEU E CA 1
ATOM 8600 C C . LEU E 1 12 ? 53.746 -59.968 -22.103 1.00 158.21 13 LEU E C 1
ATOM 8601 O O . LEU E 1 12 ? 54.649 -59.424 -21.467 1.00 156.88 13 LEU E O 1
ATOM 8606 N N . ALA E 1 13 ? 53.116 -59.384 -23.117 1.00 154.14 14 ALA E N 1
ATOM 8607 C CA . ALA E 1 13 ? 53.468 -58.048 -23.590 1.00 149.83 14 ALA E CA 1
ATOM 8608 C C . ALA E 1 13 ? 53.244 -56.996 -22.511 1.00 149.27 14 ALA E C 1
ATOM 8609 O O . ALA E 1 13 ? 53.874 -55.937 -22.521 1.00 148.28 14 ALA E O 1
ATOM 8611 N N . GLU E 1 14 ? 52.341 -57.294 -21.584 1.00 150.36 15 GLU E N 1
ATOM 8612 C CA . GLU E 1 14 ? 52.045 -56.386 -20.485 1.00 148.97 15 GLU E CA 1
ATOM 8613 C C . GLU E 1 14 ? 53.125 -56.455 -19.410 1.00 152.97 15 GLU E C 1
ATOM 8614 O O . GLU E 1 14 ? 53.374 -55.477 -18.705 1.00 154.89 15 GLU E O 1
ATOM 8620 N N . GLN E 1 15 ? 53.763 -57.616 -19.295 1.00 153.91 16 GLN E N 1
ATOM 8621 C CA . GLN E 1 15 ? 54.789 -57.839 -18.280 1.00 150.63 16 GLN E CA 1
ATOM 8622 C C . GLN E 1 15 ? 55.975 -56.895 -18.448 1.00 145.39 16 GLN E C 1
ATOM 8623 O O . GLN E 1 15 ? 56.345 -56.177 -17.518 1.00 137.81 16 GLN E O 1
ATOM 8631 N N . ALA E 1 16 ? 56.565 -56.897 -19.639 1.00 151.86 17 ALA E N 1
ATOM 8632 C CA . ALA E 1 16 ? 57.726 -56.062 -19.925 1.00 153.73 17 ALA E CA 1
ATOM 8633 C C . ALA E 1 16 ? 57.344 -54.589 -20.061 1.00 153.23 17 ALA E C 1
ATOM 8634 O O . ALA E 1 16 ? 58.190 -53.745 -20.361 1.00 156.98 17 ALA E O 1
ATOM 8636 N N . GLU E 1 17 ? 56.068 -54.289 -19.834 1.00 145.00 18 GLU E N 1
ATOM 8637 C CA . GLU E 1 17 ? 55.541 -52.934 -19.976 1.00 136.30 18 GLU E CA 1
ATOM 8638 C C . GLU E 1 17 ? 55.668 -52.431 -21.411 1.00 130.21 18 GLU E C 1
ATOM 8639 O O . GLU E 1 17 ? 56.083 -51.298 -21.649 1.00 126.53 18 GLU E O 1
ATOM 8645 N N . ARG E 1 18 ? 55.306 -53.284 -22.362 1.00 128.51 19 ARG E N 1
ATOM 8646 C CA . ARG E 1 18 ? 55.297 -52.910 -23.771 1.00 126.51 19 ARG E CA 1
ATOM 8647 C C . ARG E 1 18 ? 53.862 -52.903 -24.285 1.00 127.37 19 ARG E C 1
ATOM 8648 O O . ARG E 1 18 ? 53.421 -53.846 -24.942 1.00 132.20 19 ARG E O 1
ATOM 8656 N N . TYR E 1 19 ? 53.141 -51.830 -23.979 1.00 122.13 20 TYR E N 1
ATOM 8657 C CA . TYR E 1 19 ? 51.704 -51.776 -24.218 1.00 118.37 20 TYR E CA 1
ATOM 8658 C C . TYR E 1 19 ? 51.344 -51.656 -25.693 1.00 117.28 20 TYR E C 1
ATOM 8659 O O . TYR E 1 19 ? 50.237 -52.016 -26.095 1.00 114.30 20 TYR E O 1
ATOM 8668 N N . ASP E 1 20 ? 52.271 -51.148 -26.498 1.00 121.77 21 ASP E N 1
ATOM 8669 C CA . ASP E 1 20 ? 52.038 -51.046 -27.932 1.00 125.02 21 ASP E CA 1
ATOM 8670 C C . ASP E 1 20 ? 51.905 -52.435 -28.546 1.00 130.13 21 ASP E C 1
ATOM 8671 O O . ASP E 1 20 ? 51.034 -52.670 -29.383 1.00 131.51 21 ASP E O 1
ATOM 8676 N N . ASP E 1 21 ? 52.768 -53.352 -28.121 1.00 130.89 22 ASP E N 1
ATOM 8677 C CA . ASP E 1 21 ? 52.669 -54.743 -28.543 1.00 129.17 22 ASP E CA 1
ATOM 8678 C C . ASP E 1 21 ? 51.381 -55.351 -28.007 1.00 128.66 22 ASP E C 1
ATOM 8679 O O . ASP E 1 21 ? 50.628 -55.994 -28.740 1.00 131.08 22 ASP E O 1
ATOM 8684 N N . MET E 1 22 ? 51.144 -55.134 -26.717 1.00 125.53 23 MET E N 1
ATOM 8685 C CA . MET E 1 22 ? 49.957 -55.637 -26.036 1.00 124.91 23 MET E CA 1
ATOM 8686 C C . MET E 1 22 ? 48.673 -55.170 -26.713 1.00 127.19 23 MET E C 1
ATOM 8687 O O . MET E 1 22 ? 47.724 -55.940 -26.862 1.00 127.62 23 MET E O 1
ATOM 8692 N N . ALA E 1 23 ? 48.650 -53.906 -27.122 1.00 129.54 24 ALA E N 1
ATOM 8693 C CA . ALA E 1 23 ? 47.481 -53.342 -27.785 1.00 129.70 24 ALA E CA 1
ATOM 8694 C C . ALA E 1 23 ? 47.273 -53.976 -29.154 1.00 132.04 24 ALA E C 1
ATOM 8695 O O . ALA E 1 23 ? 46.141 -54.227 -29.568 1.00 133.41 24 ALA E O 1
ATOM 8697 N N . ALA E 1 24 ? 48.375 -54.232 -29.852 1.00 133.84 25 ALA E N 1
ATOM 8698 C CA . ALA E 1 24 ? 48.322 -54.819 -31.185 1.00 135.86 25 ALA E CA 1
ATOM 8699 C C . ALA E 1 24 ? 47.693 -56.206 -31.152 1.00 139.19 25 ALA E C 1
ATOM 8700 O O . ALA E 1 24 ? 46.838 -56.529 -31.976 1.00 141.35 25 ALA E O 1
ATOM 8702 N N . ALA E 1 25 ? 48.121 -57.021 -30.193 1.00 137.68 26 ALA E N 1
ATOM 8703 C CA . ALA E 1 25 ? 47.614 -58.381 -30.066 1.00 140.21 26 ALA E CA 1
ATOM 8704 C C . ALA E 1 25 ? 46.117 -58.387 -29.770 1.00 146.44 26 ALA E C 1
ATOM 8705 O O . ALA E 1 25 ? 45.345 -59.056 -30.456 1.00 149.01 26 ALA E O 1
ATOM 8707 N N . MET E 1 26 ? 45.713 -57.630 -28.754 1.00 147.94 27 MET E N 1
ATOM 8708 C CA . MET E 1 26 ? 44.313 -57.582 -28.346 1.00 148.17 27 MET E CA 1
ATOM 8709 C C . MET E 1 26 ? 43.424 -56.996 -29.440 1.00 145.48 27 MET E C 1
ATOM 8710 O O . MET E 1 26 ? 42.207 -57.182 -29.426 1.00 146.15 27 MET E O 1
ATOM 8715 N N . LYS E 1 27 ? 44.036 -56.290 -30.387 1.00 141.52 28 LYS E N 1
ATOM 8716 C CA . LYS E 1 27 ? 43.309 -55.781 -31.544 1.00 138.46 28 LYS E CA 1
ATOM 8717 C C . LYS E 1 27 ? 42.952 -56.919 -32.495 1.00 143.49 28 LYS E C 1
ATOM 8718 O O . LYS E 1 27 ? 41.810 -57.033 -32.940 1.00 145.28 28 LYS E O 1
ATOM 8724 N N . ASN E 1 28 ? 43.939 -57.756 -32.802 1.00 145.10 29 ASN E N 1
ATOM 8725 C CA . ASN E 1 28 ? 43.742 -58.884 -33.706 1.00 147.05 29 ASN E CA 1
ATOM 8726 C C . ASN E 1 28 ? 42.676 -59.853 -33.206 1.00 154.78 29 ASN E C 1
ATOM 8727 O O . ASN E 1 28 ? 41.861 -60.347 -33.986 1.00 153.60 29 ASN E O 1
ATOM 8732 N N . VAL E 1 29 ? 42.689 -60.122 -31.904 1.00 164.17 30 VAL E N 1
ATOM 8733 C CA . VAL E 1 29 ? 41.713 -61.017 -31.292 1.00 175.26 30 VAL E CA 1
ATOM 8734 C C . VAL E 1 29 ? 40.296 -60.484 -31.486 1.00 175.71 30 VAL E C 1
ATOM 8735 O O . VAL E 1 29 ? 39.361 -61.247 -31.730 1.00 177.30 30 VAL E O 1
ATOM 8745 N N . THR E 1 30 ? 40.146 -59.167 -31.384 1.00 174.39 31 THR E N 1
ATOM 8746 C CA . THR E 1 30 ? 38.849 -58.526 -31.562 1.00 174.47 31 THR E CA 1
ATOM 8747 C C . THR E 1 30 ? 38.380 -58.648 -33.008 1.00 170.72 31 THR E C 1
ATOM 8748 O O . THR E 1 30 ? 37.181 -58.706 -33.285 1.00 168.87 31 THR E O 1
ATOM 8755 N N . GLU E 1 31 ? 39.342 -58.702 -33.924 1.00 170.15 32 GLU E N 1
ATOM 8756 C CA . GLU E 1 31 ? 39.050 -58.728 -35.352 1.00 168.33 32 GLU E CA 1
ATOM 8757 C C . GLU E 1 31 ? 38.666 -60.119 -35.845 1.00 168.91 32 GLU E C 1
ATOM 8758 O O . GLU E 1 31 ? 38.629 -60.369 -37.050 1.00 169.54 32 GLU E O 1
ATOM 8764 N N . LEU E 1 32 ? 38.384 -61.020 -34.912 1.00 169.20 33 LEU E N 1
ATOM 8765 C CA . LEU E 1 32 ? 37.882 -62.342 -35.259 1.00 168.69 33 LEU E CA 1
ATOM 8766 C C . LEU E 1 32 ? 36.370 -62.378 -35.069 1.00 162.98 33 LEU E C 1
ATOM 8767 O O . LEU E 1 32 ? 35.745 -63.436 -35.149 1.00 164.05 33 LEU E O 1
ATOM 8772 N N . ASN E 1 33 ? 35.797 -61.206 -34.809 1.00 159.46 34 ASN E N 1
ATOM 8773 C CA . ASN E 1 33 ? 34.356 -61.044 -34.630 1.00 157.75 34 ASN E CA 1
ATOM 8774 C C . ASN E 1 33 ? 33.778 -61.982 -33.575 1.00 158.37 34 ASN E C 1
ATOM 8775 O O . ASN E 1 33 ? 32.575 -62.242 -33.554 1.00 159.18 34 ASN E O 1
ATOM 8780 N N . GLU E 1 34 ? 34.637 -62.489 -32.699 1.00 156.77 35 GLU E N 1
ATOM 8781 C CA . GLU E 1 34 ? 34.185 -63.355 -31.621 1.00 159.03 35 GLU E CA 1
ATOM 8782 C C . GLU E 1 34 ? 34.231 -62.600 -30.299 1.00 154.98 35 GLU E C 1
ATOM 8783 O O . GLU E 1 34 ? 35.298 -62.159 -29.871 1.00 152.09 35 GLU E O 1
ATOM 8789 N N . PRO E 1 35 ? 33.062 -62.443 -29.657 1.00 156.38 36 PRO E N 1
ATOM 8790 C CA . PRO E 1 35 ? 32.893 -61.707 -28.398 1.00 154.60 36 PRO E CA 1
ATOM 8791 C C . PRO E 1 35 ? 33.958 -62.062 -27.364 1.00 150.43 36 PRO E C 1
ATOM 8792 O O . PRO E 1 35 ? 34.424 -63.200 -27.332 1.00 150.11 36 PRO E O 1
ATOM 8796 N N . LEU E 1 36 ? 34.342 -61.090 -26.541 1.00 146.36 37 LEU E N 1
ATOM 8797 C CA . LEU E 1 36 ? 35.454 -61.270 -25.614 1.00 144.30 37 LEU E CA 1
ATOM 8798 C C . LEU E 1 36 ? 34.998 -61.580 -24.191 1.00 142.32 37 LEU E C 1
ATOM 8799 O O . LEU E 1 36 ? 33.982 -61.067 -23.721 1.00 140.56 37 LEU E O 1
ATOM 8804 N N . SER E 1 37 ? 35.768 -62.425 -23.512 1.00 143.43 38 SER E N 1
ATOM 8805 C CA . SER E 1 37 ? 35.521 -62.750 -22.113 1.00 145.88 38 SER E CA 1
ATOM 8806 C C . SER E 1 37 ? 35.909 -61.578 -21.220 1.00 146.33 38 SER E C 1
ATOM 8807 O O . SER E 1 37 ? 36.434 -60.576 -21.701 1.00 147.19 38 SER E O 1
ATOM 8810 N N . ASN E 1 38 ? 35.657 -61.705 -19.922 1.00 146.55 39 ASN E N 1
ATOM 8811 C CA . ASN E 1 38 ? 36.018 -60.655 -18.975 1.00 146.94 39 ASN E CA 1
ATOM 8812 C C . ASN E 1 38 ? 37.528 -60.553 -18.805 1.00 146.20 39 ASN E C 1
ATOM 8813 O O . ASN E 1 38 ? 38.048 -59.526 -18.369 1.00 141.76 39 ASN E O 1
ATOM 8818 N N . GLU E 1 39 ? 38.224 -61.630 -19.149 1.00 151.88 40 GLU E N 1
ATOM 8819 C CA . GLU E 1 39 ? 39.680 -61.638 -19.147 1.00 155.05 40 GLU E CA 1
ATOM 8820 C C . GLU E 1 39 ? 40.204 -60.863 -20.348 1.00 152.15 40 GLU E C 1
ATOM 8821 O O . GLU E 1 39 ? 41.005 -59.939 -20.207 1.00 153.56 40 GLU E O 1
ATOM 8827 N N . GLU E 1 40 ? 39.735 -61.251 -21.529 1.00 148.68 41 GLU E N 1
ATOM 8828 C CA . GLU E 1 40 ? 40.134 -60.610 -22.776 1.00 147.55 41 GLU E CA 1
ATOM 8829 C C . GLU E 1 40 ? 39.654 -59.163 -22.832 1.00 140.85 41 GLU E C 1
ATOM 8830 O O . GLU E 1 40 ? 40.353 -58.285 -23.341 1.00 138.63 41 GLU E O 1
ATOM 8836 N N . ARG E 1 41 ? 38.454 -58.930 -22.309 1.00 134.25 42 ARG E N 1
ATOM 8837 C CA . ARG E 1 41 ? 37.866 -57.596 -22.267 1.00 126.34 42 ARG E CA 1
ATOM 8838 C C . ARG E 1 41 ? 38.723 -56.659 -21.423 1.00 123.65 42 ARG E C 1
ATOM 8839 O O . ARG E 1 41 ? 39.036 -55.544 -21.840 1.00 122.33 42 ARG E O 1
ATOM 8847 N N . ASN E 1 42 ? 39.104 -57.118 -20.236 1.00 124.68 43 ASN E N 1
ATOM 8848 C CA . ASN E 1 42 ? 39.944 -56.322 -19.350 1.00 124.76 43 ASN E CA 1
ATOM 8849 C C . ASN E 1 42 ? 41.319 -56.058 -19.953 1.00 125.65 43 ASN E C 1
ATOM 8850 O O . ASN E 1 42 ? 41.875 -54.974 -19.790 1.00 129.21 43 ASN E O 1
ATOM 8855 N N . LEU E 1 43 ? 41.862 -57.050 -20.651 1.00 126.59 44 LEU E N 1
ATOM 8856 C CA . LEU E 1 43 ? 43.166 -56.906 -21.292 1.00 127.67 44 LEU E CA 1
ATOM 8857 C C . LEU E 1 43 ? 43.110 -55.895 -22.433 1.00 122.18 44 LEU E C 1
ATOM 8858 O O . LEU E 1 43 ? 44.044 -55.117 -22.634 1.00 117.68 44 LEU E O 1
ATOM 8863 N N . LEU E 1 44 ? 42.007 -55.910 -23.174 1.00 118.40 45 LEU E N 1
ATOM 8864 C CA . LEU E 1 44 ? 41.799 -54.981 -24.278 1.00 113.03 45 LEU E CA 1
ATOM 8865 C C . LEU E 1 44 ? 41.729 -53.534 -23.796 1.00 115.06 45 LEU E C 1
ATOM 8866 O O . LEU E 1 44 ? 42.250 -52.627 -24.445 1.00 117.47 45 LEU E O 1
ATOM 8871 N N . SER E 1 45 ? 41.079 -53.329 -22.655 1.00 112.58 46 SER E N 1
ATOM 8872 C CA . SER E 1 45 ? 40.886 -51.991 -22.105 1.00 112.81 46 SER E CA 1
ATOM 8873 C C . SER E 1 45 ? 42.164 -51.441 -21.470 1.00 112.12 46 SER E C 1
ATOM 8874 O O . SER E 1 45 ? 42.546 -50.299 -21.724 1.00 112.18 46 SER E O 1
ATOM 8877 N N . VAL E 1 46 ? 42.816 -52.254 -20.641 1.00 114.23 47 VAL E N 1
ATOM 8878 C CA . VAL E 1 46 ? 44.059 -51.852 -19.983 1.00 116.19 47 VAL E CA 1
ATOM 8879 C C . VAL E 1 46 ? 45.136 -51.556 -21.018 1.00 114.19 47 VAL E C 1
ATOM 8880 O O . VAL E 1 46 ? 45.961 -50.659 -20.835 1.00 113.06 47 VAL E O 1
ATOM 8890 N N . ALA E 1 47 ? 45.110 -52.311 -22.112 1.00 111.60 48 ALA E N 1
ATOM 8891 C CA . ALA E 1 47 ? 46.081 -52.143 -23.187 1.00 105.97 48 ALA E CA 1
ATOM 8892 C C . ALA E 1 47 ? 46.028 -50.732 -23.761 1.00 99.57 48 ALA E C 1
ATOM 8893 O O . ALA E 1 47 ? 46.971 -49.957 -23.609 1.00 94.87 48 ALA E O 1
ATOM 8895 N N . TYR E 1 48 ? 44.914 -50.401 -24.403 1.00 101.26 49 TYR E N 1
ATOM 8896 C CA . TYR E 1 48 ? 44.755 -49.097 -25.037 1.00 101.26 49 TYR E CA 1
ATOM 8897 C C . TYR E 1 48 ? 44.654 -47.953 -24.033 1.00 99.79 49 TYR E C 1
ATOM 8898 O O . TYR E 1 48 ? 44.761 -46.785 -24.407 1.00 99.41 49 TYR E O 1
ATOM 8907 N N . LYS E 1 49 ? 44.442 -48.283 -22.764 1.00 98.77 50 LYS E N 1
ATOM 8908 C CA . LYS E 1 49 ? 44.401 -47.261 -21.727 1.00 93.78 50 LYS E CA 1
ATOM 8909 C C . LYS E 1 49 ? 45.807 -46.739 -21.447 1.00 91.75 50 LYS E C 1
ATOM 8910 O O . LYS E 1 49 ? 45.987 -45.574 -21.093 1.00 91.33 50 LYS E O 1
ATOM 8916 N N . ASN E 1 50 ? 46.801 -47.607 -21.612 1.00 95.77 51 ASN E N 1
ATOM 8917 C CA . ASN E 1 50 ? 48.194 -47.226 -21.405 1.00 97.37 51 ASN E CA 1
ATOM 8918 C C . ASN E 1 50 ? 48.822 -46.619 -22.655 1.00 99.50 51 ASN E C 1
ATOM 8919 O O . ASN E 1 50 ? 49.703 -45.764 -22.561 1.00 99.54 51 ASN E O 1
ATOM 8924 N N . VAL E 1 51 ? 48.374 -47.069 -23.823 1.00 99.27 52 VAL E N 1
ATOM 8925 C CA . VAL E 1 51 ? 48.840 -46.505 -25.084 1.00 96.76 52 VAL E CA 1
ATOM 8926 C C . VAL E 1 51 ? 48.372 -45.060 -25.208 1.00 100.25 52 VAL E C 1
ATOM 8927 O O . VAL E 1 51 ? 49.179 -44.149 -25.394 1.00 100.79 52 VAL E O 1
ATOM 8937 N N . VAL E 1 52 ? 47.063 -44.853 -25.100 1.00 99.26 53 VAL E N 1
ATOM 8938 C CA . VAL E 1 52 ? 46.502 -43.508 -25.197 1.00 96.21 53 VAL E CA 1
ATOM 8939 C C . VAL E 1 52 ? 46.887 -42.687 -23.974 1.00 95.21 53 VAL E C 1
ATOM 8940 O O . VAL E 1 52 ? 47.106 -41.480 -24.071 1.00 96.96 53 VAL E O 1
ATOM 8950 N N . GLY E 1 53 ? 46.993 -43.355 -22.830 1.00 92.41 54 GLY E N 1
ATOM 8951 C CA . GLY E 1 53 ? 47.343 -42.691 -21.588 1.00 92.35 54 GLY E CA 1
ATOM 8952 C C . GLY E 1 53 ? 48.758 -42.148 -21.613 1.00 93.65 54 GLY E C 1
ATOM 8953 O O . GLY E 1 53 ? 49.072 -41.168 -20.938 1.00 95.18 54 GLY E O 1
ATOM 8954 N N . ALA E 1 54 ? 49.614 -42.789 -22.401 1.00 93.75 55 ALA E N 1
ATOM 8955 C CA . ALA E 1 54 ? 50.997 -42.354 -22.544 1.00 95.27 55 ALA E CA 1
ATOM 8956 C C . ALA E 1 54 ? 51.083 -41.149 -23.469 1.00 93.76 55 ALA E C 1
ATOM 8957 O O . ALA E 1 54 ? 51.881 -40.238 -23.247 1.00 92.30 55 ALA E O 1
ATOM 8959 N N . ARG E 1 55 ? 50.255 -41.151 -24.509 1.00 93.83 56 ARG E N 1
ATOM 8960 C CA . ARG E 1 55 ? 50.217 -40.044 -25.455 1.00 91.03 56 ARG E CA 1
ATOM 8961 C C . ARG E 1 55 ? 49.673 -38.790 -24.782 1.00 94.65 56 ARG E C 1
ATOM 8962 O O . ARG E 1 55 ? 50.180 -37.690 -24.999 1.00 100.63 56 ARG E O 1
ATOM 8970 N N . ARG E 1 56 ? 48.636 -38.967 -23.967 1.00 88.90 57 ARG E N 1
ATOM 8971 C CA . ARG E 1 56 ? 48.058 -37.868 -23.204 1.00 82.81 57 ARG E CA 1
ATOM 8972 C C . ARG E 1 56 ? 49.104 -37.249 -22.289 1.00 85.66 57 ARG E C 1
ATOM 8973 O O . ARG E 1 56 ? 49.156 -36.031 -22.121 1.00 85.82 57 ARG E O 1
ATOM 8981 N N . SER E 1 57 ? 49.932 -38.103 -21.697 1.00 90.78 58 SER E N 1
ATOM 8982 C CA . SER E 1 57 ? 51.042 -37.649 -20.872 1.00 93.81 58 SER E CA 1
ATOM 8983 C C . SER E 1 57 ? 51.980 -36.781 -21.697 1.00 92.02 58 SER E C 1
ATOM 8984 O O . SER E 1 57 ? 52.182 -35.607 -21.394 1.00 88.18 58 SER E O 1
ATOM 8987 N N . SER E 1 58 ? 52.539 -37.372 -22.749 1.00 98.67 59 SER E N 1
ATOM 8988 C CA . SER E 1 58 ? 53.460 -36.674 -23.638 1.00 98.25 59 SER E CA 1
ATOM 8989 C C . SER E 1 58 ? 52.836 -35.410 -24.214 1.00 93.59 59 SER E C 1
ATOM 8990 O O . SER E 1 58 ? 53.504 -34.389 -24.360 1.00 95.03 59 SER E O 1
ATOM 8993 N N . TRP E 1 59 ? 51.551 -35.483 -24.542 1.00 85.96 60 TRP E N 1
ATOM 8994 C CA . TRP E 1 59 ? 50.860 -34.349 -25.138 1.00 77.49 60 TRP E CA 1
ATOM 8995 C C . TRP E 1 59 ? 50.704 -33.203 -24.142 1.00 78.46 60 TRP E C 1
ATOM 8996 O O . TRP E 1 59 ? 50.979 -32.050 -24.469 1.00 73.63 60 TRP E O 1
ATOM 9007 N N . ARG E 1 60 ? 50.267 -33.523 -22.927 1.00 89.95 61 ARG E N 1
ATOM 9008 C CA . ARG E 1 60 ? 50.041 -32.501 -21.908 1.00 93.03 61 ARG E CA 1
ATOM 9009 C C . ARG E 1 60 ? 51.333 -31.785 -21.534 1.00 93.87 61 ARG E C 1
ATOM 9010 O O . ARG E 1 60 ? 51.331 -30.586 -21.259 1.00 101.76 61 ARG E O 1
ATOM 9018 N N . VAL E 1 61 ? 52.436 -32.526 -21.524 1.00 87.32 62 VAL E N 1
ATOM 9019 C CA . VAL E 1 61 ? 53.742 -31.945 -21.245 1.00 86.54 62 VAL E CA 1
ATOM 9020 C C . VAL E 1 61 ? 54.141 -30.967 -22.346 1.00 88.09 62 VAL E C 1
ATOM 9021 O O . VAL E 1 61 ? 54.424 -29.801 -22.080 1.00 88.68 62 VAL E O 1
ATOM 9031 N N . ILE E 1 62 ? 54.153 -31.452 -23.583 1.00 91.05 63 ILE E N 1
ATOM 9032 C CA . ILE E 1 62 ? 54.521 -30.630 -24.732 1.00 87.81 63 ILE E CA 1
ATOM 9033 C C . ILE E 1 62 ? 53.560 -29.457 -24.896 1.00 91.71 63 ILE E C 1
ATOM 9034 O O . ILE E 1 62 ? 53.972 -28.352 -25.249 1.00 97.49 63 ILE E O 1
ATOM 9044 N N . SER E 1 63 ? 52.282 -29.700 -24.625 1.00 89.25 64 SER E N 1
ATOM 9045 C CA . SER E 1 63 ? 51.270 -28.657 -24.743 1.00 92.17 64 SER E CA 1
ATOM 9046 C C . SER E 1 63 ? 51.463 -27.582 -23.680 1.00 93.70 64 SER E C 1
ATOM 9047 O O . SER E 1 63 ? 51.021 -26.444 -23.844 1.00 97.86 64 SER E O 1
ATOM 9050 N N . SER E 1 64 ? 52.120 -27.951 -22.586 1.00 94.10 65 SER E N 1
ATOM 9051 C CA . SER E 1 64 ? 52.419 -27.002 -21.522 1.00 98.28 65 SER E CA 1
ATOM 9052 C C . SER E 1 64 ? 53.706 -26.249 -21.839 1.00 102.99 65 SER E C 1
ATOM 9053 O O . SER E 1 64 ? 53.813 -25.048 -21.590 1.00 106.12 65 SER E O 1
ATOM 9056 N N . ILE E 1 65 ? 54.681 -26.966 -22.389 1.00 107.16 66 ILE E N 1
ATOM 9057 C CA . ILE E 1 65 ? 55.920 -26.355 -22.855 1.00 107.87 66 ILE E CA 1
ATOM 9058 C C . ILE E 1 65 ? 55.611 -25.390 -23.990 1.00 109.83 66 ILE E C 1
ATOM 9059 O O . ILE E 1 65 ? 56.239 -24.339 -24.119 1.00 114.00 66 ILE E O 1
ATOM 9069 N N . GLU E 1 66 ? 54.630 -25.757 -24.805 1.00 102.47 67 GLU E N 1
ATOM 9070 C CA . GLU E 1 66 ? 54.198 -24.915 -25.910 1.00 98.36 67 GLU E CA 1
ATOM 9071 C C . GLU E 1 66 ? 53.668 -23.577 -25.404 1.00 98.50 67 GLU E C 1
ATOM 9072 O O . GLU E 1 66 ? 53.970 -22.527 -25.969 1.00 93.63 67 GLU E O 1
ATOM 9078 N N . GLN E 1 67 ? 52.877 -23.621 -24.336 1.00 97.04 68 GLN E N 1
ATOM 9079 C CA . GLN E 1 67 ? 52.312 -22.408 -23.756 1.00 94.36 68 GLN E CA 1
ATOM 9080 C C . GLN E 1 67 ? 53.401 -21.492 -23.217 1.00 96.85 68 GLN E C 1
ATOM 9081 O O . GLN E 1 67 ? 53.271 -20.269 -23.252 1.00 98.96 68 GLN E O 1
ATOM 9089 N N . LYS E 1 68 ? 54.477 -22.094 -22.722 1.00 99.81 69 LYS E N 1
ATOM 9090 C CA . LYS E 1 68 ? 55.587 -21.334 -22.162 1.00 101.68 69 LYS E CA 1
ATOM 9091 C C . LYS E 1 68 ? 56.371 -20.605 -23.246 1.00 106.81 69 LYS E C 1
ATOM 9092 O O . LYS E 1 68 ? 56.574 -19.393 -23.165 1.00 109.02 69 LYS E O 1
ATOM 9098 N N . THR E 1 69 ? 56.815 -21.347 -24.255 1.00 109.84 70 THR E N 1
ATOM 9099 C CA . THR E 1 69 ? 57.565 -20.760 -25.359 1.00 112.05 70 THR E CA 1
ATOM 9100 C C . THR E 1 69 ? 56.691 -19.797 -26.153 1.00 113.82 70 THR E C 1
ATOM 9101 O O . THR E 1 69 ? 57.186 -18.840 -26.748 1.00 118.41 70 THR E O 1
ATOM 9108 N N . SER E 1 70 ? 55.388 -20.059 -26.161 1.00 112.63 71 SER E N 1
ATOM 9109 C CA . SER E 1 70 ? 54.438 -19.182 -26.834 1.00 115.85 71 SER E CA 1
ATOM 9110 C C . SER E 1 70 ? 54.355 -17.838 -26.126 1.00 120.46 71 SER E C 1
ATOM 9111 O O . SER E 1 70 ? 54.282 -16.790 -26.766 1.00 124.38 71 SER E O 1
ATOM 9114 N N . ALA E 1 71 ? 54.363 -17.878 -24.798 1.00 120.34 72 ALA E N 1
ATOM 9115 C CA . ALA E 1 71 ? 54.318 -16.661 -24.001 1.00 120.68 72 ALA E CA 1
ATOM 9116 C C . ALA E 1 71 ? 55.682 -15.985 -23.987 1.00 121.09 72 ALA E C 1
ATOM 9117 O O . ALA E 1 71 ? 55.842 -14.897 -23.435 1.00 121.03 72 ALA E O 1
ATOM 9119 N N . ASP E 1 72 ? 56.665 -16.640 -24.597 1.00 123.36 73 ASP E N 1
ATOM 9120 C CA . ASP E 1 72 ? 58.007 -16.081 -24.702 1.00 129.23 73 ASP E CA 1
ATOM 9121 C C . ASP E 1 72 ? 58.126 -15.204 -25.943 1.00 128.90 73 ASP E C 1
ATOM 9122 O O . ASP E 1 72 ? 58.695 -14.115 -25.890 1.00 125.15 73 ASP E O 1
ATOM 9127 N N . GLY E 1 73 ? 57.590 -15.684 -27.061 1.00 135.01 74 GLY E N 1
ATOM 9128 C CA . GLY E 1 73 ? 57.545 -14.887 -28.272 1.00 144.86 74 GLY E CA 1
ATOM 9129 C C . GLY E 1 73 ? 58.007 -15.581 -29.539 1.00 151.58 74 GLY E C 1
ATOM 9130 O O . GLY E 1 73 ? 57.195 -15.837 -30.430 1.00 157.22 74 GLY E O 1
ATOM 9131 N N . ASN E 1 74 ? 59.306 -15.877 -29.605 1.00 151.23 75 ASN E N 1
ATOM 9132 C CA . ASN E 1 74 ? 59.979 -16.362 -30.817 1.00 151.57 75 ASN E CA 1
ATOM 9133 C C . ASN E 1 74 ? 59.113 -17.224 -31.736 1.00 150.70 75 ASN E C 1
ATOM 9134 O O . ASN E 1 74 ? 58.698 -18.324 -31.369 1.00 151.09 75 ASN E O 1
ATOM 9139 N N . GLU E 1 75 ? 58.849 -16.709 -32.934 1.00 150.71 76 GLU E N 1
ATOM 9140 C CA . GLU E 1 75 ? 57.920 -17.344 -33.862 1.00 151.71 76 GLU E CA 1
ATOM 9141 C C . GLU E 1 75 ? 58.502 -18.597 -34.514 1.00 153.90 76 GLU E C 1
ATOM 9142 O O . GLU E 1 75 ? 57.817 -19.281 -35.275 1.00 155.69 76 GLU E O 1
ATOM 9148 N N . LYS E 1 76 ? 59.764 -18.895 -34.219 1.00 151.51 77 LYS E N 1
ATOM 9149 C CA . LYS E 1 76 ? 60.412 -20.073 -34.787 1.00 151.54 77 LYS E CA 1
ATOM 9150 C C . LYS E 1 76 ? 60.410 -21.223 -33.787 1.00 153.84 77 LYS E C 1
ATOM 9151 O O . LYS E 1 76 ? 60.253 -22.385 -34.164 1.00 155.02 77 LYS E O 1
ATOM 9157 N N . LYS E 1 77 ? 60.591 -20.891 -32.513 1.00 155.52 78 LYS E N 1
ATOM 9158 C CA . LYS E 1 77 ? 60.505 -21.881 -31.448 1.00 156.35 78 LYS E CA 1
ATOM 9159 C C . LYS E 1 77 ? 59.117 -22.509 -31.440 1.00 158.90 78 LYS E C 1
ATOM 9160 O O . LYS E 1 77 ? 58.975 -23.730 -31.477 1.00 160.55 78 LYS E O 1
ATOM 9166 N N . ILE E 1 78 ? 58.098 -21.656 -31.406 1.00 158.17 79 ILE E N 1
ATOM 9167 C CA . ILE E 1 78 ? 56.704 -22.088 -31.444 1.00 157.38 79 ILE E CA 1
ATOM 9168 C C . ILE E 1 78 ? 56.427 -22.968 -32.662 1.00 154.41 79 ILE E C 1
ATOM 9169 O O . ILE E 1 78 ? 55.613 -23.890 -32.603 1.00 147.63 79 ILE E O 1
ATOM 9179 N N . GLU E 1 79 ? 57.124 -22.681 -33.757 1.00 163.23 80 GLU E N 1
ATOM 9180 C CA . GLU E 1 79 ? 56.909 -23.372 -35.025 1.00 168.61 80 GLU E CA 1
ATOM 9181 C C . GLU E 1 79 ? 57.185 -24.871 -34.936 1.00 167.57 80 GLU E C 1
ATOM 9182 O O . GLU E 1 79 ? 56.426 -25.681 -35.471 1.00 167.73 80 GLU E O 1
ATOM 9188 N N . MET E 1 80 ? 58.269 -25.237 -34.260 1.00 165.42 81 MET E N 1
ATOM 9189 C CA . MET E 1 80 ? 58.669 -26.637 -34.176 1.00 164.91 81 MET E CA 1
ATOM 9190 C C . MET E 1 80 ? 58.160 -27.314 -32.903 1.00 159.61 81 MET E C 1
ATOM 9191 O O . MET E 1 80 ? 58.065 -28.540 -32.840 1.00 157.48 81 MET E O 1
ATOM 9196 N N . VAL E 1 81 ? 57.845 -26.517 -31.887 1.00 157.31 82 VAL E N 1
ATOM 9197 C CA . VAL E 1 81 ? 57.246 -27.049 -30.667 1.00 150.07 82 VAL E CA 1
ATOM 9198 C C . VAL E 1 81 ? 55.821 -27.494 -30.962 1.00 141.81 82 VAL E C 1
ATOM 9199 O O . VAL E 1 81 ? 55.356 -28.512 -30.451 1.00 142.97 82 VAL E O 1
ATOM 9209 N N . ARG E 1 82 ? 55.136 -26.729 -31.805 1.00 134.50 83 ARG E N 1
ATOM 9210 C CA . ARG E 1 82 ? 53.755 -27.029 -32.156 1.00 130.11 83 ARG E CA 1
ATOM 9211 C C . ARG E 1 82 ? 53.680 -28.143 -33.192 1.00 126.57 83 ARG E C 1
ATOM 9212 O O . ARG E 1 82 ? 52.736 -28.934 -33.203 1.00 124.28 83 ARG E O 1
ATOM 9220 N N . ALA E 1 83 ? 54.679 -28.194 -34.067 1.00 123.25 84 ALA E N 1
ATOM 9221 C CA . ALA E 1 83 ? 54.774 -29.266 -35.045 1.00 120.45 84 ALA E CA 1
ATOM 9222 C C . ALA E 1 83 ? 54.958 -30.600 -34.331 1.00 114.85 84 ALA E C 1
ATOM 9223 O O . ALA E 1 83 ? 54.435 -31.627 -34.764 1.00 117.00 84 ALA E O 1
ATOM 9225 N N . TYR E 1 84 ? 55.701 -30.571 -33.228 1.00 105.27 85 TYR E N 1
ATOM 9226 C CA . TYR E 1 84 ? 55.938 -31.764 -32.423 1.00 99.93 85 TYR E CA 1
ATOM 9227 C C . TYR E 1 84 ? 54.692 -32.129 -31.626 1.00 99.02 85 TYR E C 1
ATOM 9228 O O . TYR E 1 84 ? 54.369 -33.306 -31.463 1.00 99.01 85 TYR E O 1
ATOM 9237 N N . ARG E 1 85 ? 54.000 -31.111 -31.126 1.00 99.31 86 ARG E N 1
ATOM 9238 C CA . ARG E 1 85 ? 52.760 -31.319 -30.391 1.00 96.78 86 ARG E CA 1
ATOM 9239 C C . ARG E 1 85 ? 51.705 -31.947 -31.295 1.00 97.82 86 ARG E C 1
ATOM 9240 O O . ARG E 1 85 ? 51.056 -32.922 -30.921 1.00 99.97 86 ARG E O 1
ATOM 9248 N N . GLU E 1 86 ? 51.539 -31.384 -32.487 1.00 97.01 87 GLU E N 1
ATOM 9249 C CA . GLU E 1 86 ? 50.559 -31.900 -33.434 1.00 96.01 87 GLU E CA 1
ATOM 9250 C C . GLU E 1 86 ? 50.938 -33.299 -33.905 1.00 90.93 87 GLU E C 1
ATOM 9251 O O . GLU E 1 86 ? 50.075 -34.081 -34.303 1.00 91.57 87 GLU E O 1
ATOM 9257 N N . LYS E 1 87 ? 52.229 -33.614 -33.849 1.00 83.06 88 LYS E N 1
ATOM 9258 C CA . LYS E 1 87 ? 52.688 -34.966 -34.143 1.00 85.92 88 LYS E CA 1
ATOM 9259 C C . LYS E 1 87 ? 52.106 -35.939 -33.125 1.00 87.98 88 LYS E C 1
ATOM 9260 O O . LYS E 1 87 ? 51.478 -36.935 -33.487 1.00 89.50 88 LYS E O 1
ATOM 9266 N N . ILE E 1 88 ? 52.326 -35.635 -31.850 1.00 87.85 89 ILE E N 1
ATOM 9267 C CA . ILE E 1 88 ? 51.753 -36.399 -30.747 1.00 80.83 89 ILE E CA 1
ATOM 9268 C C . ILE E 1 88 ? 50.231 -36.370 -30.815 1.00 81.34 89 ILE E C 1
ATOM 9269 O O . ILE E 1 88 ? 49.564 -37.350 -30.484 1.00 76.84 89 ILE E O 1
ATOM 9279 N N . GLU E 1 89 ? 49.688 -35.241 -31.255 1.00 89.34 90 GLU E N 1
ATOM 9280 C CA . GLU E 1 89 ? 48.245 -35.072 -31.344 1.00 97.66 90 GLU E CA 1
ATOM 9281 C C . GLU E 1 89 ? 47.646 -35.986 -32.411 1.00 108.61 90 GLU E C 1
ATOM 9282 O O . GLU E 1 89 ? 46.474 -36.353 -32.336 1.00 105.32 90 GLU E O 1
ATOM 9288 N N . LYS E 1 90 ? 48.454 -36.350 -33.402 1.00 120.66 91 LYS E N 1
ATOM 9289 C CA . LYS E 1 90 ? 48.003 -37.253 -34.457 1.00 125.68 91 LYS E CA 1
ATOM 9290 C C . LYS E 1 90 ? 48.183 -38.711 -34.047 1.00 128.39 91 LYS E C 1
ATOM 9291 O O . LYS E 1 90 ? 47.408 -39.577 -34.453 1.00 132.11 91 LYS E O 1
ATOM 9297 N N . GLU E 1 91 ? 49.207 -38.977 -33.243 1.00 122.59 92 GLU E N 1
ATOM 9298 C CA . GLU E 1 91 ? 49.416 -40.314 -32.699 1.00 119.59 92 GLU E CA 1
ATOM 9299 C C . GLU E 1 91 ? 48.297 -40.669 -31.731 1.00 115.80 92 GLU E C 1
ATOM 9300 O O . GLU E 1 91 ? 47.819 -41.803 -31.703 1.00 119.08 92 GLU E O 1
ATOM 9306 N N . LEU E 1 92 ? 47.886 -39.683 -30.940 1.00 109.16 93 LEU E N 1
ATOM 9307 C CA . LEU E 1 92 ? 46.836 -39.871 -29.949 1.00 99.84 93 LEU E CA 1
ATOM 9308 C C . LEU E 1 92 ? 45.471 -40.022 -30.610 1.00 100.57 93 LEU E C 1
ATOM 9309 O O . LEU E 1 92 ? 44.676 -40.877 -30.222 1.00 103.44 93 LEU E O 1
ATOM 9314 N N . GLU E 1 93 ? 45.201 -39.187 -31.607 1.00 102.15 94 GLU E N 1
ATOM 9315 C CA . GLU E 1 93 ? 43.935 -39.257 -32.325 1.00 103.98 94 GLU E CA 1
ATOM 9316 C C . GLU E 1 93 ? 43.809 -40.566 -33.089 1.00 104.00 94 GLU E C 1
ATOM 9317 O O . GLU E 1 93 ? 42.705 -41.050 -33.334 1.00 103.10 94 GLU E O 1
ATOM 9323 N N . ALA E 1 94 ? 44.949 -41.136 -33.462 1.00 103.10 95 ALA E N 1
ATOM 9324 C CA . ALA E 1 94 ? 44.965 -42.394 -34.194 1.00 99.35 95 ALA E CA 1
ATOM 9325 C C . ALA E 1 94 ? 44.420 -43.526 -33.330 1.00 97.88 95 ALA E C 1
ATOM 9326 O O . ALA E 1 94 ? 43.548 -44.280 -33.758 1.00 102.10 95 ALA E O 1
ATOM 9328 N N . VAL E 1 95 ? 44.939 -43.631 -32.110 1.00 91.05 96 VAL E N 1
ATOM 9329 C CA . VAL E 1 95 ? 44.510 -44.653 -31.160 1.00 88.72 96 VAL E CA 1
ATOM 9330 C C . VAL E 1 95 ? 43.008 -44.572 -30.894 1.00 95.19 96 VAL E C 1
ATOM 9331 O O . VAL E 1 95 ? 42.304 -45.580 -30.951 1.00 98.69 96 VAL E O 1
ATOM 9341 N N . CYS E 1 96 ? 42.527 -43.366 -30.610 1.00 98.35 97 CYS E N 1
ATOM 9342 C CA . CYS E 1 96 ? 41.117 -43.146 -30.301 1.00 101.32 97 CYS E CA 1
ATOM 9343 C C . CYS E 1 96 ? 40.206 -43.589 -31.442 1.00 105.57 97 CYS E C 1
ATOM 9344 O O . CYS E 1 96 ? 39.235 -44.315 -31.226 1.00 107.93 97 CYS E O 1
ATOM 9347 N N . GLN E 1 97 ? 40.522 -43.149 -32.656 1.00 107.84 98 GLN E N 1
ATOM 9348 C CA . GLN E 1 97 ? 39.756 -43.546 -33.832 1.00 110.45 98 GLN E CA 1
ATOM 9349 C C . GLN E 1 97 ? 39.958 -45.029 -34.124 1.00 110.25 98 GLN E C 1
ATOM 9350 O O . GLN E 1 97 ? 39.156 -45.652 -34.819 1.00 110.10 98 GLN E O 1
ATOM 9358 N N . ASP E 1 98 ? 41.037 -45.586 -33.585 1.00 110.08 99 ASP E N 1
ATOM 9359 C CA . ASP E 1 98 ? 41.343 -46.999 -33.765 1.00 113.32 99 ASP E CA 1
ATOM 9360 C C . ASP E 1 98 ? 40.517 -47.860 -32.814 1.00 117.48 99 ASP E C 1
ATOM 9361 O O . ASP E 1 98 ? 39.945 -48.872 -33.218 1.00 120.99 99 ASP E O 1
ATOM 9366 N N . VAL E 1 99 ? 40.460 -47.452 -31.550 1.00 118.70 100 VAL E N 1
ATOM 9367 C CA . VAL E 1 99 ? 39.648 -48.143 -30.553 1.00 117.06 100 VAL E CA 1
ATOM 9368 C C . VAL E 1 99 ? 38.166 -47.970 -30.866 1.00 116.43 100 VAL E C 1
ATOM 9369 O O . VAL E 1 99 ? 37.398 -48.931 -30.832 1.00 118.65 100 VAL E O 1
ATOM 9379 N N . LEU E 1 100 ? 37.773 -46.740 -31.185 1.00 115.21 101 LEU E N 1
ATOM 9380 C CA . LEU E 1 100 ? 36.384 -46.445 -31.520 1.00 120.89 101 LEU E CA 1
ATOM 9381 C C . LEU E 1 100 ? 35.931 -47.226 -32.747 1.00 127.44 101 LEU E C 1
ATOM 9382 O O . LEU E 1 100 ? 34.736 -47.340 -33.021 1.00 125.62 101 LEU E O 1
ATOM 9387 N N . SER E 1 101 ? 36.899 -47.758 -33.485 1.00 133.49 102 SER E N 1
ATOM 9388 C CA . SER E 1 101 ? 36.611 -48.632 -34.611 1.00 132.09 102 SER E CA 1
ATOM 9389 C C . SER E 1 101 ? 36.289 -50.037 -34.114 1.00 132.53 102 SER E C 1
ATOM 9390 O O . SER E 1 101 ? 35.266 -50.614 -34.480 1.00 134.59 102 SER E O 1
ATOM 9393 N N . LEU E 1 102 ? 37.159 -50.576 -33.265 1.00 129.90 103 LEU E N 1
ATOM 9394 C CA . LEU E 1 102 ? 36.980 -51.925 -32.737 1.00 129.91 103 LEU E CA 1
ATOM 9395 C C . LEU E 1 102 ? 35.720 -52.038 -31.884 1.00 132.70 103 LEU E C 1
ATOM 9396 O O . LEU E 1 102 ? 35.240 -53.139 -31.612 1.00 134.41 103 LEU E O 1
ATOM 9401 N N . LEU E 1 103 ? 35.191 -50.894 -31.463 1.00 133.49 104 LEU E N 1
ATOM 9402 C CA . LEU E 1 103 ? 33.985 -50.860 -30.644 1.00 135.58 104 LEU E CA 1
ATOM 9403 C C . LEU E 1 103 ? 32.719 -50.938 -31.492 1.00 135.54 104 LEU E C 1
ATOM 9404 O O . LEU E 1 103 ? 31.769 -51.635 -31.138 1.00 136.80 104 LEU E O 1
ATOM 9409 N N . ASP E 1 104 ? 32.713 -50.222 -32.612 1.00 136.98 105 ASP E N 1
ATOM 9410 C CA . ASP E 1 104 ? 31.547 -50.180 -33.489 1.00 139.88 105 ASP E CA 1
ATOM 9411 C C . ASP E 1 104 ? 31.549 -51.309 -34.517 1.00 139.33 105 ASP E C 1
ATOM 9412 O O . ASP E 1 104 ? 30.523 -51.593 -35.137 1.00 139.57 105 ASP E O 1
ATOM 9417 N N . ASN E 1 105 ? 32.699 -51.951 -34.697 1.00 137.96 106 ASN E N 1
ATOM 9418 C CA . ASN E 1 105 ? 32.835 -52.992 -35.710 1.00 139.49 106 ASN E CA 1
ATOM 9419 C C . ASN E 1 105 ? 32.769 -54.407 -35.141 1.00 136.07 106 ASN E C 1
ATOM 9420 O O . ASN E 1 105 ? 32.614 -55.372 -35.889 1.00 131.30 106 ASN E O 1
ATOM 9425 N N . TYR E 1 106 ? 32.888 -54.533 -33.822 1.00 142.32 107 TYR E N 1
ATOM 9426 C CA . TYR E 1 106 ? 32.898 -55.851 -33.190 1.00 148.01 107 TYR E CA 1
ATOM 9427 C C . TYR E 1 106 ? 32.193 -55.888 -31.836 1.00 150.72 107 TYR E C 1
ATOM 9428 O O . TYR E 1 106 ? 31.296 -56.700 -31.615 1.00 155.51 107 TYR E O 1
ATOM 9437 N N . LEU E 1 107 ? 32.610 -55.006 -30.934 1.00 150.42 108 LEU E N 1
ATOM 9438 C CA . LEU E 1 107 ? 32.247 -55.112 -29.523 1.00 150.47 108 LEU E CA 1
ATOM 9439 C C . LEU E 1 107 ? 30.795 -54.748 -29.211 1.00 141.95 108 LEU E C 1
ATOM 9440 O O . LEU E 1 107 ? 30.030 -55.591 -28.742 1.00 141.57 108 LEU E O 1
ATOM 9445 N N . ILE E 1 108 ? 30.421 -53.496 -29.456 1.00 135.90 109 ILE E N 1
ATOM 9446 C CA . ILE E 1 108 ? 29.070 -53.033 -29.148 1.00 133.47 109 ILE E CA 1
ATOM 9447 C C . ILE E 1 108 ? 28.043 -53.740 -30.032 1.00 134.84 109 ILE E C 1
ATOM 9448 O O . ILE E 1 108 ? 26.886 -53.908 -29.644 1.00 135.01 109 ILE E O 1
ATOM 9458 N N . LYS E 1 109 ? 28.477 -54.163 -31.216 1.00 135.86 110 LYS E N 1
ATOM 9459 C CA . LYS E 1 109 ? 27.599 -54.844 -32.162 1.00 139.54 110 LYS E CA 1
ATOM 9460 C C . LYS E 1 109 ? 27.167 -56.212 -31.634 1.00 136.59 110 LYS E C 1
ATOM 9461 O O . LYS E 1 109 ? 25.988 -56.567 -31.695 1.00 135.03 110 LYS E O 1
ATOM 9467 N N . ASN E 1 110 ? 28.127 -56.971 -31.114 1.00 135.20 111 ASN E N 1
ATOM 9468 C CA . ASN E 1 110 ? 27.878 -58.340 -30.670 1.00 134.64 111 ASN E CA 1
ATOM 9469 C C . ASN E 1 110 ? 27.186 -58.441 -29.312 1.00 134.37 111 ASN E C 1
ATOM 9470 O O . ASN E 1 110 ? 26.677 -59.502 -28.950 1.00 137.98 111 ASN E O 1
ATOM 9475 N N . CYS E 1 111 ? 27.171 -57.346 -28.559 1.00 129.12 112 CYS E N 1
ATOM 9476 C CA . CYS E 1 111 ? 26.552 -57.350 -27.237 1.00 121.75 112 CYS E CA 1
ATOM 9477 C C . CYS E 1 111 ? 25.032 -57.445 -27.332 1.00 118.47 112 CYS E C 1
ATOM 9478 O O . CYS E 1 111 ? 24.397 -56.661 -28.036 1.00 119.95 112 CYS E O 1
ATOM 9481 N N . SER E 1 112 ? 24.456 -58.410 -26.621 1.00 118.20 113 SER E N 1
ATOM 9482 C CA . SER E 1 112 ? 23.008 -58.598 -26.604 1.00 121.07 113 SER E CA 1
ATOM 9483 C C . SER E 1 112 ? 22.350 -57.689 -25.569 1.00 121.40 113 SER E C 1
ATOM 9484 O O . SER E 1 112 ? 23.032 -56.946 -24.865 1.00 120.79 113 SER E O 1
ATOM 9487 N N . GLU E 1 113 ? 21.025 -57.751 -25.476 1.00 123.37 114 GLU E N 1
ATOM 9488 C CA . GLU E 1 113 ? 20.291 -56.922 -24.523 1.00 124.97 114 GLU E CA 1
ATOM 9489 C C . GLU E 1 113 ? 20.300 -57.540 -23.128 1.00 124.97 114 GLU E C 1
ATOM 9490 O O . GLU E 1 113 ? 19.726 -56.985 -22.191 1.00 125.21 114 GLU E O 1
ATOM 9496 N N . THR E 1 114 ? 20.951 -58.692 -22.998 1.00 123.98 115 THR E N 1
ATOM 9497 C CA . THR E 1 114 ? 21.068 -59.364 -21.708 1.00 119.05 115 THR E CA 1
ATOM 9498 C C . THR E 1 114 ? 22.496 -59.299 -21.177 1.00 115.77 115 THR E C 1
ATOM 9499 O O . THR E 1 114 ? 22.794 -59.832 -20.109 1.00 118.81 115 THR E O 1
ATOM 9506 N N . GLN E 1 115 ? 23.376 -58.648 -21.930 1.00 109.54 116 GLN E N 1
ATOM 9507 C CA . GLN E 1 115 ? 24.763 -58.474 -21.514 1.00 102.21 116 GLN E CA 1
ATOM 9508 C C . GLN E 1 115 ? 25.030 -57.030 -21.109 1.00 104.84 116 GLN E C 1
ATOM 9509 O O . GLN E 1 115 ? 25.796 -56.329 -21.767 1.00 105.48 116 GLN E O 1
ATOM 9517 N N . TYR E 1 116 ? 24.401 -56.595 -20.022 1.00 106.83 117 TYR E N 1
ATOM 9518 C CA . TYR E 1 116 ? 24.476 -55.200 -19.595 1.00 109.92 117 TYR E CA 1
ATOM 9519 C C . TYR E 1 116 ? 25.899 -54.783 -19.234 1.00 115.43 117 TYR E C 1
ATOM 9520 O O . TYR E 1 116 ? 26.339 -53.689 -19.587 1.00 114.93 117 TYR E O 1
ATOM 9529 N N . GLU E 1 117 ? 26.610 -55.658 -18.529 1.00 120.24 118 GLU E N 1
ATOM 9530 C CA . GLU E 1 117 ? 27.974 -55.373 -18.088 1.00 121.08 118 GLU E CA 1
ATOM 9531 C C . GLU E 1 117 ? 28.891 -54.993 -19.251 1.00 119.33 118 GLU E C 1
ATOM 9532 O O . GLU E 1 117 ? 29.432 -53.888 -19.285 1.00 119.06 118 GLU E O 1
ATOM 9538 N N . SER E 1 118 ? 29.063 -55.908 -20.201 1.00 116.15 119 SER E N 1
ATOM 9539 C CA . SER E 1 118 ? 29.902 -55.643 -21.368 1.00 113.32 119 SER E CA 1
ATOM 9540 C C . SER E 1 118 ? 29.326 -54.515 -22.218 1.00 111.97 119 SER E C 1
ATOM 9541 O O . SER E 1 118 ? 30.068 -53.711 -22.783 1.00 115.12 119 SER E O 1
ATOM 9544 N N . LYS E 1 119 ? 28.000 -54.467 -22.305 1.00 106.86 120 LYS E N 1
ATOM 9545 C CA . LYS E 1 119 ? 27.308 -53.437 -23.073 1.00 103.65 120 LYS E CA 1
ATOM 9546 C C . LYS E 1 119 ? 27.668 -52.045 -22.563 1.00 97.78 120 LYS E C 1
ATOM 9547 O O . LYS E 1 119 ? 27.924 -51.129 -23.345 1.00 93.82 120 LYS E O 1
ATOM 9553 N N . VAL E 1 120 ? 27.691 -51.898 -21.243 1.00 93.74 121 VAL E N 1
ATOM 9554 C CA . VAL E 1 120 ? 28.043 -50.634 -20.607 1.00 87.10 121 VAL E CA 1
ATOM 9555 C C . VAL E 1 120 ? 29.549 -50.402 -20.649 1.00 88.49 121 VAL E C 1
ATOM 9556 O O . VAL E 1 120 ? 30.006 -49.291 -20.920 1.00 90.73 121 VAL E O 1
ATOM 9566 N N . PHE E 1 121 ? 30.311 -51.461 -20.386 1.00 89.08 122 PHE E N 1
ATOM 9567 C CA . PHE E 1 121 ? 31.770 -51.382 -20.358 1.00 88.29 122 PHE E CA 1
ATOM 9568 C C . PHE E 1 121 ? 32.327 -50.856 -21.675 1.00 91.78 122 PHE E C 1
ATOM 9569 O O . PHE E 1 121 ? 33.298 -50.100 -21.693 1.00 93.82 122 PHE E O 1
ATOM 9577 N N . TYR E 1 122 ? 31.707 -51.265 -22.775 1.00 96.16 123 TYR E N 1
ATOM 9578 C CA . TYR E 1 122 ? 32.114 -50.805 -24.094 1.00 95.05 123 TYR E CA 1
ATOM 9579 C C . TYR E 1 122 ? 31.607 -49.395 -24.359 1.00 93.14 123 TYR E C 1
ATOM 9580 O O . TYR E 1 122 ? 32.349 -48.543 -24.846 1.00 94.33 123 TYR E O 1
ATOM 9589 N N . LEU E 1 123 ? 30.340 -49.156 -24.035 1.00 91.11 124 LEU E N 1
ATOM 9590 C CA . LEU E 1 123 ? 29.741 -47.838 -24.210 1.00 93.04 124 LEU E CA 1
ATOM 9591 C C . LEU E 1 123 ? 30.487 -46.786 -23.400 1.00 99.06 124 LEU E C 1
ATOM 9592 O O . LEU E 1 123 ? 30.472 -45.603 -23.740 1.00 101.63 124 LEU E O 1
ATOM 9597 N N . LYS E 1 124 ? 31.138 -47.223 -22.327 1.00 98.77 125 LYS E N 1
ATOM 9598 C CA . LYS E 1 124 ? 31.909 -46.322 -21.482 1.00 95.79 125 LYS E CA 1
ATOM 9599 C C . LYS E 1 124 ? 33.233 -45.952 -22.145 1.00 94.40 125 LYS E C 1
ATOM 9600 O O . LYS E 1 124 ? 33.640 -44.790 -22.130 1.00 94.65 125 LYS E O 1
ATOM 9606 N N . MET E 1 125 ? 33.899 -46.945 -22.726 1.00 92.25 126 MET E N 1
ATOM 9607 C CA . MET E 1 125 ? 35.127 -46.705 -23.473 1.00 93.86 126 MET E CA 1
ATOM 9608 C C . MET E 1 125 ? 34.848 -45.779 -24.653 1.00 91.43 126 MET E C 1
ATOM 9609 O O . MET E 1 125 ? 35.698 -44.979 -25.045 1.00 89.37 126 MET E O 1
ATOM 9614 N N . LYS E 1 126 ? 33.647 -45.895 -25.213 1.00 91.14 127 LYS E N 1
ATOM 9615 C CA . LYS E 1 126 ? 33.216 -45.029 -26.302 1.00 94.41 127 LYS E CA 1
ATOM 9616 C C . LYS E 1 126 ? 33.183 -43.576 -25.835 1.00 97.41 127 LYS E C 1
ATOM 9617 O O . LYS E 1 126 ? 33.693 -42.681 -26.510 1.00 99.48 127 LYS E O 1
ATOM 9623 N N . GLY E 1 127 ? 32.585 -43.350 -24.670 1.00 91.62 128 GLY E N 1
ATOM 9624 C CA . GLY E 1 127 ? 32.531 -42.022 -24.088 1.00 89.57 128 GLY E CA 1
ATOM 9625 C C . GLY E 1 127 ? 33.894 -41.556 -23.615 1.00 86.88 128 GLY E C 1
ATOM 9626 O O . GLY E 1 127 ? 34.180 -40.359 -23.602 1.00 81.87 128 GLY E O 1
ATOM 9627 N N . ASP E 1 128 ? 34.737 -42.506 -23.225 1.00 94.43 129 ASP E N 1
ATOM 9628 C CA . ASP E 1 128 ? 36.084 -42.193 -22.761 1.00 96.03 129 ASP E CA 1
ATOM 9629 C C . ASP E 1 128 ? 36.962 -41.665 -23.886 1.00 92.32 129 ASP E C 1
ATOM 9630 O O . ASP E 1 128 ? 37.524 -40.575 -23.789 1.00 95.36 129 ASP E O 1
ATOM 9635 N N . TYR E 1 129 ? 37.078 -42.446 -24.954 1.00 83.12 130 TYR E N 1
ATOM 9636 C CA . TYR E 1 129 ? 37.975 -42.104 -26.049 1.00 81.35 130 TYR E CA 1
ATOM 9637 C C . TYR E 1 129 ? 37.425 -40.973 -26.913 1.00 85.71 130 TYR E C 1
ATOM 9638 O O . TYR E 1 129 ? 38.179 -40.309 -27.623 1.00 86.02 130 TYR E O 1
ATOM 9647 N N . TYR E 1 130 ? 36.116 -40.754 -26.855 1.00 90.48 131 TYR E N 1
ATOM 9648 C CA . TYR E 1 130 ? 35.528 -39.583 -27.493 1.00 94.01 131 TYR E CA 1
ATOM 9649 C C . TYR E 1 130 ? 35.771 -38.366 -26.614 1.00 92.27 131 TYR E C 1
ATOM 9650 O O . TYR E 1 130 ? 35.652 -37.226 -27.060 1.00 92.47 131 TYR E O 1
ATOM 9659 N N . ARG E 1 131 ? 36.117 -38.625 -25.357 1.00 92.77 132 ARG E N 1
ATOM 9660 C CA . ARG E 1 131 ? 36.460 -37.570 -24.413 1.00 89.43 132 ARG E CA 1
ATOM 9661 C C . ARG E 1 131 ? 37.934 -37.211 -24.540 1.00 92.43 132 ARG E C 1
ATOM 9662 O O . ARG E 1 131 ? 38.329 -36.067 -24.315 1.00 92.56 132 ARG E O 1
ATOM 9670 N N . TYR E 1 132 ? 38.743 -38.201 -24.902 1.00 97.09 133 TYR E N 1
ATOM 9671 C CA . TYR E 1 132 ? 40.166 -37.988 -25.134 1.00 95.74 133 TYR E CA 1
ATOM 9672 C C . TYR E 1 132 ? 40.381 -37.164 -26.398 1.00 94.06 133 TYR E C 1
ATOM 9673 O O . TYR E 1 132 ? 41.352 -36.415 -26.505 1.00 95.47 133 TYR E O 1
ATOM 9682 N N . LEU E 1 133 ? 39.468 -37.306 -27.354 1.00 87.20 134 LEU E N 1
ATOM 9683 C CA . LEU E 1 133 ? 39.531 -36.532 -28.586 1.00 82.44 134 LEU E CA 1
ATOM 9684 C C . LEU E 1 133 ? 39.108 -35.088 -28.333 1.00 84.54 134 LEU E C 1
ATOM 9685 O O . LEU E 1 133 ? 39.651 -34.159 -28.931 1.00 90.26 134 LEU E O 1
ATOM 9690 N N . ALA E 1 134 ? 38.142 -34.905 -27.438 1.00 83.77 135 ALA E N 1
ATOM 9691 C CA . ALA E 1 134 ? 37.659 -33.573 -27.094 1.00 91.06 135 ALA E CA 1
ATOM 9692 C C . ALA E 1 134 ? 38.727 -32.772 -26.356 1.00 98.30 135 ALA E C 1
ATOM 9693 O O . ALA E 1 134 ? 38.702 -31.539 -26.350 1.00 97.31 135 ALA E O 1
ATOM 9695 N N . GLU E 1 135 ? 39.665 -33.480 -25.736 1.00 103.26 136 GLU E N 1
ATOM 9696 C CA . GLU E 1 135 ? 40.742 -32.845 -24.984 1.00 104.55 136 GLU E CA 1
ATOM 9697 C C . GLU E 1 135 ? 41.716 -32.105 -25.892 1.00 104.76 136 GLU E C 1
ATOM 9698 O O . GLU E 1 135 ? 42.459 -31.235 -25.439 1.00 104.89 136 GLU E O 1
ATOM 9704 N N . VAL E 1 136 ? 41.711 -32.458 -27.174 1.00 106.87 137 VAL E N 1
ATOM 9705 C CA . VAL E 1 136 ? 42.671 -31.905 -28.122 1.00 110.79 137 VAL E CA 1
ATOM 9706 C C . VAL E 1 136 ? 41.992 -31.213 -29.302 1.00 115.99 137 VAL E C 1
ATOM 9707 O O . VAL E 1 136 ? 42.659 -30.599 -30.136 1.00 118.72 137 VAL E O 1
ATOM 9717 N N . ALA E 1 137 ? 40.669 -31.313 -29.368 1.00 118.09 138 ALA E N 1
ATOM 9718 C CA . ALA E 1 137 ? 39.912 -30.727 -30.469 1.00 123.38 138 ALA E CA 1
ATOM 9719 C C . ALA E 1 137 ? 39.523 -29.282 -30.174 1.00 128.21 138 ALA E C 1
ATOM 9720 O O . ALA E 1 137 ? 39.526 -28.854 -29.021 1.00 123.37 138 ALA E O 1
ATOM 9722 N N . THR E 1 138 ? 39.190 -28.537 -31.224 1.00 135.23 139 THR E N 1
ATOM 9723 C CA . THR E 1 138 ? 38.778 -27.143 -31.086 1.00 138.28 139 THR E CA 1
ATOM 9724 C C . THR E 1 138 ? 37.713 -26.766 -32.112 1.00 136.09 139 THR E C 1
ATOM 9725 O O . THR E 1 138 ? 37.665 -27.326 -33.207 1.00 144.40 139 THR E O 1
ATOM 9732 N N . GLY E 1 139 ? 36.861 -25.812 -31.748 1.00 133.44 140 GLY E N 1
ATOM 9733 C CA . GLY E 1 139 ? 35.835 -25.316 -32.646 1.00 135.38 140 GLY E CA 1
ATOM 9734 C C . GLY E 1 139 ? 34.817 -26.363 -33.056 1.00 140.82 140 GLY E C 1
ATOM 9735 O O . GLY E 1 139 ? 34.271 -27.078 -32.215 1.00 134.37 140 GLY E O 1
ATOM 9736 N N . GLU E 1 140 ? 34.562 -26.453 -34.358 1.00 155.30 141 GLU E N 1
ATOM 9737 C CA . GLU E 1 140 ? 33.554 -27.365 -34.888 1.00 159.36 141 GLU E CA 1
ATOM 9738 C C . GLU E 1 140 ? 33.931 -28.827 -34.668 1.00 152.47 141 GLU E C 1
ATOM 9739 O O . GLU E 1 140 ? 33.078 -29.651 -34.337 1.00 151.92 141 GLU E O 1
ATOM 9745 N N . LYS E 1 141 ? 35.209 -29.141 -34.856 1.00 145.58 142 LYS E N 1
ATOM 9746 C CA . LYS E 1 141 ? 35.698 -30.505 -34.682 1.00 138.03 142 LYS E CA 1
ATOM 9747 C C . LYS E 1 141 ? 35.493 -30.991 -33.253 1.00 134.76 142 LYS E C 1
ATOM 9748 O O . LYS E 1 141 ? 35.183 -32.159 -33.023 1.00 136.63 142 LYS E O 1
ATOM 9754 N N . ARG E 1 142 ? 35.665 -30.086 -32.295 1.00 128.02 143 ARG E N 1
ATOM 9755 C CA . ARG E 1 142 ? 35.520 -30.429 -30.886 1.00 119.59 143 ARG E CA 1
ATOM 9756 C C . ARG E 1 142 ? 34.054 -30.557 -30.491 1.00 120.63 143 ARG E C 1
ATOM 9757 O O . ARG E 1 142 ? 33.685 -31.449 -29.729 1.00 120.44 143 ARG E O 1
ATOM 9765 N N . ALA E 1 143 ? 33.222 -29.663 -31.013 1.00 121.82 144 ALA E N 1
ATOM 9766 C CA . ALA E 1 143 ? 31.795 -29.677 -30.709 1.00 124.06 144 ALA E CA 1
ATOM 9767 C C . ALA E 1 143 ? 31.145 -30.982 -31.169 1.00 125.39 144 ALA E C 1
ATOM 9768 O O . ALA E 1 143 ? 30.075 -31.357 -30.690 1.00 126.14 144 ALA E O 1
ATOM 9770 N N . THR E 1 144 ? 31.806 -31.671 -32.096 1.00 124.35 145 THR E N 1
ATOM 9771 C CA . THR E 1 144 ? 31.329 -32.955 -32.605 1.00 121.68 145 THR E CA 1
ATOM 9772 C C . THR E 1 144 ? 31.609 -34.088 -31.621 1.00 123.33 145 THR E C 1
ATOM 9773 O O . THR E 1 144 ? 30.686 -34.730 -31.120 1.00 125.00 145 THR E O 1
ATOM 9780 N N . VAL E 1 145 ? 32.889 -34.322 -31.349 1.00 123.49 146 VAL E N 1
ATOM 9781 C CA . VAL E 1 145 ? 33.317 -35.439 -30.512 1.00 122.19 146 VAL E CA 1
ATOM 9782 C C . VAL E 1 145 ? 32.716 -35.387 -29.110 1.00 118.59 146 VAL E C 1
ATOM 9783 O O . VAL E 1 145 ? 32.490 -36.425 -28.489 1.00 116.68 146 VAL E O 1
ATOM 9793 N N . VAL E 1 146 ? 32.461 -34.181 -28.613 1.00 116.20 147 VAL E N 1
ATOM 9794 C CA . VAL E 1 146 ? 31.810 -34.014 -27.318 1.00 119.41 147 VAL E CA 1
ATOM 9795 C C . VAL E 1 146 ? 30.396 -34.581 -27.371 1.00 124.30 147 VAL E C 1
ATOM 9796 O O . VAL E 1 146 ? 29.930 -35.199 -26.413 1.00 129.02 147 VAL E O 1
ATOM 9806 N N . GLU E 1 147 ? 29.720 -34.373 -28.496 1.00 124.50 148 GLU E N 1
ATOM 9807 C CA . GLU E 1 147 ? 28.376 -34.907 -28.682 1.00 126.74 148 GLU E CA 1
ATOM 9808 C C . GLU E 1 147 ? 28.395 -36.429 -28.744 1.00 124.53 148 GLU E C 1
ATOM 9809 O O . GLU E 1 147 ? 27.571 -37.095 -28.116 1.00 125.52 148 GLU E O 1
ATOM 9815 N N . SER E 1 148 ? 29.339 -36.974 -29.506 1.00 123.78 149 SER E N 1
ATOM 9816 C CA . SER E 1 148 ? 29.480 -38.419 -29.635 1.00 120.22 149 SER E CA 1
ATOM 9817 C C . SER E 1 148 ? 29.806 -39.048 -28.288 1.00 117.93 149 SER E C 1
ATOM 9818 O O . SER E 1 148 ? 29.488 -40.210 -28.038 1.00 117.37 149 SER E O 1
ATOM 9821 N N . SER E 1 149 ? 30.444 -38.268 -27.422 1.00 117.59 150 SER E N 1
ATOM 9822 C CA . SER E 1 149 ? 30.785 -38.732 -26.085 1.00 116.87 150 SER E CA 1
ATOM 9823 C C . SER E 1 149 ? 29.561 -38.707 -25.174 1.00 118.02 150 SER E C 1
ATOM 9824 O O . SER E 1 149 ? 29.265 -39.689 -24.493 1.00 116.23 150 SER E O 1
ATOM 9827 N N . GLU E 1 150 ? 28.859 -37.576 -25.169 1.00 121.94 151 GLU E N 1
ATOM 9828 C CA . GLU E 1 150 ? 27.644 -37.403 -24.374 1.00 123.42 151 GLU E CA 1
ATOM 9829 C C . GLU E 1 150 ? 26.618 -38.492 -24.666 1.00 123.66 151 GLU E C 1
ATOM 9830 O O . GLU E 1 150 ? 25.940 -38.982 -23.764 1.00 124.43 151 GLU E O 1
ATOM 9836 N N . LYS E 1 151 ? 26.513 -38.865 -25.936 1.00 122.53 152 LYS E N 1
ATOM 9837 C CA . LYS E 1 151 ? 25.564 -39.883 -26.363 1.00 123.49 152 LYS E CA 1
ATOM 9838 C C . LYS E 1 151 ? 26.010 -41.265 -25.891 1.00 122.06 152 LYS E C 1
ATOM 9839 O O . LYS E 1 151 ? 25.185 -42.103 -25.525 1.00 124.85 152 LYS E O 1
ATOM 9845 N N . ALA E 1 152 ? 27.319 -41.494 -25.894 1.00 112.98 153 ALA E N 1
ATOM 9846 C CA . ALA E 1 152 ? 27.872 -42.768 -25.450 1.00 106.32 153 ALA E CA 1
ATOM 9847 C C . ALA E 1 152 ? 27.711 -42.939 -23.943 1.00 100.44 153 ALA E C 1
ATOM 9848 O O . ALA E 1 152 ? 27.279 -43.990 -23.470 1.00 99.07 153 ALA E O 1
ATOM 9850 N N . TYR E 1 153 ? 28.065 -41.896 -23.199 1.00 98.64 154 TYR E N 1
ATOM 9851 C CA . TYR E 1 153 ? 27.972 -41.911 -21.743 1.00 94.40 154 TYR E CA 1
ATOM 9852 C C . TYR E 1 153 ? 26.529 -42.022 -21.264 1.00 98.34 154 TYR E C 1
ATOM 9853 O O . TYR E 1 153 ? 26.233 -42.763 -20.327 1.00 98.35 154 TYR E O 1
ATOM 9862 N N . SER E 1 154 ? 25.639 -41.278 -21.914 1.00 101.00 155 SER E N 1
ATOM 9863 C CA . SER E 1 154 ? 24.232 -41.243 -21.527 1.00 103.15 155 SER E CA 1
ATOM 9864 C C . SER E 1 154 ? 23.568 -42.609 -21.665 1.00 110.99 155 SER E C 1
ATOM 9865 O O . SER E 1 154 ? 22.777 -43.008 -20.810 1.00 110.66 155 SER E O 1
ATOM 9868 N N . GLU E 1 155 ? 23.887 -43.319 -22.743 1.00 115.72 156 GLU E N 1
ATOM 9869 C CA . GLU E 1 155 ? 23.323 -44.645 -22.969 1.00 117.79 156 GLU E CA 1
ATOM 9870 C C . GLU E 1 155 ? 23.807 -45.623 -21.907 1.00 119.19 156 GLU E C 1
ATOM 9871 O O . GLU E 1 155 ? 23.003 -46.293 -21.260 1.00 120.78 156 GLU E O 1
ATOM 9877 N N . ALA E 1 156 ? 25.122 -45.692 -21.726 1.00 121.61 157 ALA E N 1
ATOM 9878 C CA . ALA E 1 156 ? 25.720 -46.589 -20.742 1.00 119.28 157 ALA E CA 1
ATOM 9879 C C . ALA E 1 156 ? 25.171 -46.323 -19.344 1.00 115.54 157 ALA E C 1
ATOM 9880 O O . ALA E 1 156 ? 25.192 -47.200 -18.480 1.00 117.84 157 ALA E O 1
ATOM 9882 N N . HIS E 1 157 ? 24.676 -45.110 -19.131 1.00 112.35 158 HIS E N 1
ATOM 9883 C CA . HIS E 1 157 ? 24.106 -44.733 -17.845 1.00 112.26 158 HIS E CA 1
ATOM 9884 C C . HIS E 1 157 ? 22.689 -45.284 -17.697 1.00 118.30 158 HIS E C 1
ATOM 9885 O O . HIS E 1 157 ? 22.340 -45.839 -16.655 1.00 123.07 158 HIS E O 1
ATOM 9892 N N . GLU E 1 158 ? 21.879 -45.136 -18.743 1.00 120.08 159 GLU E N 1
ATOM 9893 C CA . GLU E 1 158 ? 20.511 -45.649 -18.737 1.00 122.65 159 GLU E CA 1
ATOM 9894 C C . GLU E 1 158 ? 20.485 -47.155 -18.509 1.00 121.18 159 GLU E C 1
ATOM 9895 O O . GLU E 1 158 ? 19.569 -47.685 -17.880 1.00 119.06 159 GLU E O 1
ATOM 9901 N N . ILE E 1 159 ? 21.499 -47.837 -19.029 1.00 125.62 160 ILE E N 1
ATOM 9902 C CA . ILE E 1 159 ? 21.624 -49.280 -18.871 1.00 126.99 160 ILE E CA 1
ATOM 9903 C C . ILE E 1 159 ? 22.056 -49.642 -17.450 1.00 126.77 160 ILE E C 1
ATOM 9904 O O . ILE E 1 159 ? 21.513 -50.566 -16.846 1.00 127.48 160 ILE E O 1
ATOM 9914 N N . SER E 1 160 ? 23.030 -48.908 -16.920 1.00 126.90 161 SER E N 1
ATOM 9915 C CA . SER E 1 160 ? 23.540 -49.174 -15.578 1.00 124.88 161 SER E CA 1
ATOM 9916 C C . SER E 1 160 ? 22.465 -48.966 -14.518 1.00 120.72 161 SER E C 1
ATOM 9917 O O . SER E 1 160 ? 22.268 -49.811 -13.645 1.00 121.33 161 SER E O 1
ATOM 9920 N N . LYS E 1 161 ? 21.773 -47.835 -14.602 1.00 120.56 162 LYS E N 1
ATOM 9921 C CA . LYS E 1 161 ? 20.758 -47.484 -13.618 1.00 123.71 162 LYS E CA 1
ATOM 9922 C C . LYS E 1 161 ? 19.608 -48.488 -13.597 1.00 129.16 162 LYS E C 1
ATOM 9923 O O . LYS E 1 161 ? 19.086 -48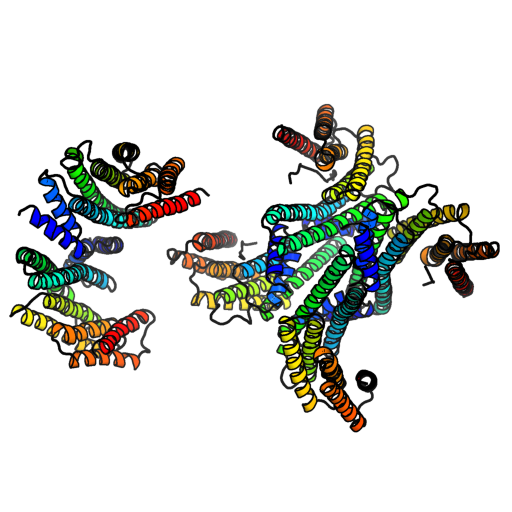.821 -12.534 1.00 132.76 162 LYS E O 1
ATOM 9929 N N . GLU E 1 162 ? 19.227 -48.978 -14.771 1.00 132.29 163 GLU E N 1
ATOM 9930 C CA . GLU E 1 162 ? 18.074 -49.863 -14.886 1.00 136.64 163 GLU E CA 1
ATOM 9931 C C . GLU E 1 162 ? 18.366 -51.291 -14.426 1.00 133.99 163 GLU E C 1
ATOM 9932 O O . GLU E 1 162 ? 17.579 -51.884 -13.687 1.00 137.03 163 GLU E O 1
ATOM 9938 N N . HIS E 1 163 ? 19.500 -51.835 -14.859 1.00 128.70 164 HIS E N 1
ATOM 9939 C CA . HIS E 1 163 ? 19.809 -53.244 -14.627 1.00 123.76 164 HIS E CA 1
ATOM 9940 C C . HIS E 1 163 ? 20.840 -53.477 -13.525 1.00 118.66 164 HIS E C 1
ATOM 9941 O O . HIS E 1 163 ? 20.694 -54.393 -12.715 1.00 117.80 164 HIS E O 1
ATOM 9948 N N . MET E 1 164 ? 21.883 -52.655 -13.501 1.00 116.92 165 MET E N 1
ATOM 9949 C CA . MET E 1 164 ? 23.035 -52.920 -12.644 1.00 121.57 165 MET E CA 1
ATOM 9950 C C . MET E 1 164 ? 22.876 -52.392 -11.220 1.00 121.26 165 MET E C 1
ATOM 9951 O O . MET E 1 164 ? 22.101 -51.468 -10.965 1.00 118.18 165 MET E O 1
ATOM 9956 N N . GLN E 1 165 ? 23.621 -52.996 -10.298 1.00 122.64 166 GLN E N 1
ATOM 9957 C CA . GLN E 1 165 ? 23.645 -52.559 -8.905 1.00 123.78 166 GLN E CA 1
ATOM 9958 C C . GLN E 1 165 ? 24.512 -51.316 -8.738 1.00 123.21 166 GLN E C 1
ATOM 9959 O O . GLN E 1 165 ? 25.513 -51.152 -9.437 1.00 125.02 166 GLN E O 1
ATOM 9967 N N . PRO E 1 166 ? 24.128 -50.435 -7.802 1.00 118.88 167 PRO E N 1
ATOM 9968 C CA . PRO E 1 166 ? 24.861 -49.197 -7.512 1.00 111.82 167 PRO E CA 1
ATOM 9969 C C . PRO E 1 166 ? 26.287 -49.452 -7.033 1.00 110.92 167 PRO E C 1
ATOM 9970 O O . PRO E 1 166 ? 27.094 -48.523 -6.998 1.00 111.18 167 PRO E O 1
ATOM 9974 N N . THR E 1 167 ? 26.588 -50.695 -6.670 1.00 107.43 168 THR E N 1
ATOM 9975 C CA . THR E 1 167 ? 27.905 -51.044 -6.150 1.00 104.62 168 THR E CA 1
ATOM 9976 C C . THR E 1 167 ? 28.772 -51.734 -7.198 1.00 104.46 168 THR E C 1
ATOM 9977 O O . THR E 1 167 ? 29.946 -52.013 -6.956 1.00 103.42 168 THR E O 1
ATOM 9984 N N . HIS E 1 168 ? 28.189 -52.007 -8.361 1.00 104.10 169 HIS E N 1
ATOM 9985 C CA . HIS E 1 168 ? 28.917 -52.652 -9.447 1.00 103.47 169 HIS E CA 1
ATOM 9986 C C . HIS E 1 168 ? 30.020 -51.734 -9.964 1.00 98.83 169 HIS E C 1
ATOM 9987 O O . HIS E 1 168 ? 29.749 -50.606 -10.375 1.00 100.04 169 HIS E O 1
ATOM 9994 N N . PRO E 1 169 ? 31.271 -52.220 -9.940 1.00 95.69 170 PRO E N 1
ATOM 9995 C CA . PRO E 1 169 ? 32.454 -51.450 -10.342 1.00 94.57 170 PRO E CA 1
ATOM 9996 C C . PRO E 1 169 ? 32.309 -50.796 -11.714 1.00 100.14 170 PRO E C 1
ATOM 9997 O O . PRO E 1 169 ? 32.854 -49.716 -11.934 1.00 100.81 170 PRO E O 1
ATOM 10001 N N . ILE E 1 170 ? 31.583 -51.443 -12.621 1.00 105.03 171 ILE E N 1
ATOM 10002 C CA . ILE E 1 170 ? 31.363 -50.895 -13.957 1.00 106.90 171 ILE E CA 1
ATOM 10003 C C . ILE E 1 170 ? 30.474 -49.659 -13.885 1.00 104.01 171 ILE E C 1
ATOM 10004 O O . ILE E 1 170 ? 30.762 -48.637 -14.508 1.00 107.11 171 ILE E O 1
ATOM 10014 N N . ARG E 1 171 ? 29.400 -49.759 -13.107 1.00 95.43 172 ARG E N 1
ATOM 10015 C CA . ARG E 1 171 ? 28.449 -48.662 -12.960 1.00 90.10 172 ARG E CA 1
ATOM 10016 C C . ARG E 1 171 ? 29.061 -47.480 -12.216 1.00 88.69 172 ARG E C 1
ATOM 10017 O O . ARG E 1 171 ? 28.865 -46.328 -12.601 1.00 87.80 172 ARG E O 1
ATOM 10025 N N . LEU E 1 172 ? 29.792 -47.771 -11.145 1.00 87.95 173 LEU E N 1
ATOM 10026 C CA . LEU E 1 172 ? 30.460 -46.727 -10.378 1.00 83.57 173 LEU E CA 1
ATOM 10027 C C . LEU E 1 172 ? 31.562 -46.079 -11.206 1.00 83.78 173 LEU E C 1
ATOM 10028 O O . LEU E 1 172 ? 31.758 -44.864 -11.157 1.00 75.75 173 LEU E O 1
ATOM 10033 N N . GLY E 1 173 ? 32.279 -46.902 -11.964 1.00 88.70 174 GLY E N 1
ATOM 10034 C CA . GLY E 1 173 ? 33.327 -46.415 -12.839 1.00 85.93 174 GLY E CA 1
ATOM 10035 C C . GLY E 1 173 ? 32.756 -45.515 -13.914 1.00 80.72 174 GLY E C 1
ATOM 10036 O O . GLY E 1 173 ? 33.334 -44.479 -14.245 1.00 74.48 174 GLY E O 1
ATOM 10037 N N . LEU E 1 174 ? 31.614 -45.917 -14.463 1.00 84.19 175 LEU E N 1
ATOM 10038 C CA . LEU E 1 174 ? 30.900 -45.095 -15.429 1.00 83.90 175 LEU E CA 1
ATOM 10039 C C . LEU E 1 174 ? 30.526 -43.760 -14.804 1.00 85.52 175 LEU E C 1
ATOM 10040 O O . LEU E 1 174 ? 30.693 -42.710 -15.420 1.00 87.38 175 LEU E O 1
ATOM 10045 N N . ALA E 1 175 ? 30.025 -43.810 -13.574 1.00 85.64 176 ALA E N 1
ATOM 10046 C CA . ALA E 1 175 ? 29.637 -42.606 -12.850 1.00 88.47 176 ALA E CA 1
ATOM 10047 C C . ALA E 1 175 ? 30.836 -41.691 -12.633 1.00 87.59 176 ALA E C 1
ATOM 10048 O O . ALA E 1 175 ? 30.707 -40.466 -12.641 1.00 87.74 176 ALA E O 1
ATOM 10050 N N . LEU E 1 176 ? 32.001 -42.299 -12.436 1.00 84.90 177 LEU E N 1
ATOM 10051 C CA . LEU E 1 176 ? 33.241 -41.556 -12.252 1.00 84.71 177 LEU E CA 1
ATOM 10052 C C . LEU E 1 176 ? 33.649 -40.847 -13.537 1.00 84.09 177 LEU E C 1
ATOM 10053 O O . LEU E 1 176 ? 33.698 -39.620 -13.590 1.00 85.01 177 LEU E O 1
ATOM 10058 N N . ASN E 1 177 ? 33.932 -41.628 -14.575 1.00 83.55 178 ASN E N 1
ATOM 10059 C CA . ASN E 1 177 ? 34.384 -41.080 -15.849 1.00 83.01 178 ASN E CA 1
ATOM 10060 C C . ASN E 1 177 ? 33.345 -40.177 -16.511 1.00 80.01 178 ASN E C 1
ATOM 10061 O O . ASN E 1 177 ? 33.690 -39.310 -17.314 1.00 78.09 178 ASN E O 1
ATOM 10066 N N . TYR E 1 178 ? 32.076 -40.379 -16.172 1.00 77.80 179 TYR E N 1
ATOM 10067 C CA . TYR E 1 178 ? 31.000 -39.561 -16.724 1.00 79.10 179 TYR E CA 1
ATOM 10068 C C . TYR E 1 178 ? 30.990 -38.188 -16.069 1.00 81.69 179 TYR E C 1
ATOM 10069 O O . TYR E 1 178 ? 30.814 -37.166 -16.733 1.00 80.10 179 TYR E O 1
ATOM 10078 N N . SER E 1 179 ? 31.173 -38.178 -14.753 1.00 89.93 180 SER E N 1
ATOM 10079 C CA . SER E 1 179 ? 31.193 -36.938 -13.993 1.00 90.56 180 SER E CA 1
ATOM 10080 C C . SER E 1 179 ? 32.406 -36.100 -14.378 1.00 90.75 180 SER E C 1
ATOM 10081 O O . SER E 1 179 ? 32.301 -34.886 -14.553 1.00 92.75 180 SER E O 1
ATOM 10084 N N . VAL E 1 180 ? 33.556 -36.757 -14.512 1.00 87.26 181 VAL E N 1
ATOM 10085 C CA . VAL E 1 180 ? 34.783 -36.101 -14.955 1.00 87.05 181 VAL E CA 1
ATOM 10086 C C . VAL E 1 180 ? 34.569 -35.428 -16.305 1.00 85.27 181 VAL E C 1
ATOM 10087 O O . VAL E 1 180 ? 35.149 -34.380 -16.590 1.00 85.88 181 VAL E O 1
ATOM 10097 N N . PHE E 1 181 ? 33.723 -36.044 -17.125 1.00 87.49 182 PHE E N 1
ATOM 10098 C CA . PHE E 1 181 ? 33.379 -35.518 -18.442 1.00 89.41 182 PHE E CA 1
ATOM 10099 C C . PHE E 1 181 ? 32.652 -34.185 -18.339 1.00 93.53 182 PHE E C 1
ATOM 10100 O O . PHE E 1 181 ? 32.898 -33.266 -19.121 1.00 97.06 182 PHE E O 1
ATOM 10108 N N . TYR E 1 182 ? 31.748 -34.090 -17.371 1.00 95.67 183 TYR E N 1
ATOM 10109 C CA . TYR E 1 182 ? 30.976 -32.874 -17.162 1.00 99.55 183 TYR E CA 1
ATOM 10110 C C . TYR E 1 182 ? 31.846 -31.724 -16.668 1.00 103.43 183 TYR E C 1
ATOM 10111 O O . TYR E 1 182 ? 31.672 -30.581 -17.085 1.00 109.22 183 TYR E O 1
ATOM 10120 N N . TYR E 1 183 ? 32.782 -32.034 -15.778 1.00 102.09 184 TYR E N 1
ATOM 10121 C CA . TYR E 1 183 ? 33.566 -31.005 -15.105 1.00 101.27 184 TYR E CA 1
ATOM 10122 C C . TYR E 1 183 ? 34.697 -30.467 -15.977 1.00 98.46 184 TYR E C 1
ATOM 10123 O O . TYR E 1 183 ? 34.965 -29.267 -15.984 1.00 97.90 184 TYR E O 1
ATOM 10132 N N . GLU E 1 184 ? 35.353 -31.358 -16.714 1.00 100.17 185 GLU E N 1
ATOM 10133 C CA . GLU E 1 184 ? 36.524 -30.981 -17.499 1.00 100.05 185 GLU E CA 1
ATOM 10134 C C . GLU E 1 184 ? 36.183 -30.594 -18.936 1.00 97.58 185 GLU E C 1
ATOM 10135 O O . GLU E 1 184 ? 36.795 -29.689 -19.502 1.00 101.29 185 GLU E O 1
ATOM 10141 N N . ILE E 1 185 ? 35.208 -31.278 -19.526 1.00 93.62 186 ILE E N 1
ATOM 10142 C CA . ILE E 1 185 ? 34.863 -31.060 -20.928 1.00 97.40 186 ILE E CA 1
ATOM 10143 C C . ILE E 1 185 ? 33.652 -30.138 -21.079 1.00 101.44 186 ILE E C 1
ATOM 10144 O O . ILE E 1 185 ? 33.711 -29.140 -21.797 1.00 102.44 186 ILE E O 1
ATOM 10154 N N . GLN E 1 186 ? 32.564 -30.468 -20.392 1.00 107.23 187 GLN E N 1
ATOM 10155 C CA . GLN E 1 186 ? 31.338 -29.680 -20.482 1.00 113.55 187 GLN E CA 1
ATOM 10156 C C . GLN E 1 186 ? 31.407 -28.423 -19.621 1.00 122.51 187 GLN E C 1
ATOM 10157 O O . GLN E 1 186 ? 30.699 -27.448 -19.871 1.00 125.47 187 GLN E O 1
ATOM 10165 N N . ASN E 1 187 ? 32.262 -28.461 -18.604 1.00 127.86 188 ASN E N 1
ATOM 10166 C CA . ASN E 1 187 ? 32.445 -27.334 -17.697 1.00 131.33 188 ASN E CA 1
ATOM 10167 C C . ASN E 1 187 ? 31.152 -26.942 -16.982 1.00 137.07 188 ASN E C 1
ATOM 10168 O O . ASN E 1 187 ? 30.879 -25.759 -16.772 1.00 135.90 188 ASN E O 1
ATOM 10173 N N . ALA E 1 188 ? 30.360 -27.945 -16.613 1.00 145.65 189 ALA E N 1
ATOM 10174 C CA . ALA E 1 188 ? 29.133 -27.727 -15.853 1.00 153.78 189 ALA E CA 1
ATOM 10175 C C . ALA E 1 188 ? 29.225 -28.403 -14.488 1.00 170.81 189 ALA E C 1
ATOM 10176 O O . ALA E 1 188 ? 28.534 -29.389 -14.233 1.00 175.82 189 ALA E O 1
ATOM 10178 N N . PRO E 1 189 ? 30.076 -27.861 -13.604 1.00 179.46 190 PRO E N 1
ATOM 10179 C CA . PRO E 1 189 ? 30.426 -28.444 -12.300 1.00 179.71 190 PRO E CA 1
ATOM 10180 C C . PRO E 1 189 ? 29.223 -28.716 -11.398 1.00 176.86 190 PRO E C 1
ATOM 10181 O O . PRO E 1 189 ? 29.214 -29.719 -10.682 1.00 171.91 190 PRO E O 1
ATOM 10185 N N . GLU E 1 190 ? 28.232 -27.830 -11.426 1.00 179.15 191 GLU E N 1
ATOM 10186 C CA . GLU E 1 190 ? 27.001 -28.024 -10.666 1.00 179.58 191 GLU E CA 1
ATOM 10187 C C . GLU E 1 190 ? 26.311 -29.322 -11.079 1.00 171.39 191 GLU E C 1
ATOM 10188 O O . GLU E 1 190 ? 25.673 -29.991 -10.264 1.00 167.26 191 GLU E O 1
ATOM 10194 N N . GLN E 1 191 ? 26.457 -29.666 -12.356 1.00 169.02 192 GLN E N 1
ATOM 10195 C CA . GLN E 1 191 ? 25.875 -30.877 -12.928 1.00 166.14 192 GLN E CA 1
ATOM 10196 C C . GLN E 1 191 ? 26.778 -32.086 -12.697 1.00 164.97 192 GLN E C 1
ATOM 10197 O O . GLN E 1 191 ? 26.298 -33.196 -12.462 1.00 166.30 192 GLN E O 1
ATOM 10205 N N . ALA E 1 192 ? 28.087 -31.863 -12.766 1.00 160.45 193 ALA E N 1
ATOM 10206 C CA . ALA E 1 192 ? 29.062 -32.930 -12.571 1.00 153.04 193 ALA E CA 1
ATOM 10207 C C . ALA E 1 192 ? 29.080 -33.399 -11.120 1.00 145.94 193 ALA E C 1
ATOM 10208 O O . ALA E 1 192 ? 29.221 -34.591 -10.845 1.00 142.87 193 ALA E O 1
ATOM 10210 N N . CYS E 1 193 ? 28.934 -32.454 -10.197 1.00 140.87 194 CYS E N 1
ATOM 10211 C CA . CYS E 1 193 ? 28.939 -32.770 -8.773 1.00 133.62 194 CYS E CA 1
ATOM 10212 C C . CYS E 1 193 ? 27.720 -33.592 -8.370 1.00 130.78 194 CYS E C 1
ATOM 10213 O O . CYS E 1 193 ? 27.798 -34.435 -7.477 1.00 131.66 194 CYS E O 1
ATOM 10216 N N . HIS E 1 194 ? 26.594 -33.344 -9.031 1.00 128.25 195 HIS E N 1
ATOM 10217 C CA . HIS E 1 194 ? 25.356 -34.037 -8.700 1.00 125.25 195 HIS E CA 1
ATOM 10218 C C . HIS E 1 194 ? 25.435 -35.523 -9.046 1.00 121.82 195 HIS E C 1
ATOM 10219 O O . HIS E 1 194 ? 24.923 -36.366 -8.308 1.00 122.92 195 HIS E O 1
ATOM 10226 N N . LEU E 1 195 ? 26.078 -35.841 -10.166 1.00 118.44 196 LEU E N 1
ATOM 10227 C CA . LEU E 1 195 ? 26.222 -37.230 -10.597 1.00 112.77 196 LEU E CA 1
ATOM 10228 C C . LEU E 1 195 ? 27.216 -37.981 -9.716 1.00 111.05 196 LEU E C 1
ATOM 10229 O O . LEU E 1 195 ? 27.003 -39.145 -9.378 1.00 112.58 196 LEU E O 1
ATOM 10234 N N . ALA E 1 196 ? 28.303 -37.311 -9.350 1.00 107.38 197 ALA E N 1
ATOM 10235 C CA . ALA E 1 196 ? 29.330 -37.925 -8.520 1.00 112.66 197 ALA E CA 1
ATOM 10236 C C . ALA E 1 196 ? 28.810 -38.185 -7.110 1.00 122.24 197 ALA E C 1
ATOM 10237 O O . ALA E 1 196 ? 29.208 -39.153 -6.462 1.00 126.81 197 ALA E O 1
ATOM 10239 N N . LYS E 1 197 ? 27.916 -37.319 -6.643 1.00 125.37 198 LYS E N 1
ATOM 10240 C CA . LYS E 1 197 ? 27.339 -37.463 -5.312 1.00 126.77 198 LYS E CA 1
ATOM 10241 C C . LYS E 1 197 ? 26.312 -38.590 -5.282 1.00 132.65 198 LYS E C 1
ATOM 10242 O O . LYS E 1 197 ? 26.339 -39.442 -4.395 1.00 135.71 198 LYS E O 1
ATOM 10248 N N . THR E 1 198 ? 25.408 -38.586 -6.258 1.00 131.39 199 THR E N 1
ATOM 10249 C CA . THR E 1 198 ? 24.369 -39.606 -6.350 1.00 134.38 199 THR E CA 1
ATOM 10250 C C . THR E 1 198 ? 24.970 -40.999 -6.503 1.00 130.32 199 THR E C 1
ATOM 10251 O O . THR E 1 198 ? 24.591 -41.927 -5.790 1.00 130.88 199 THR E O 1
ATOM 10258 N N . ALA E 1 199 ? 25.907 -41.141 -7.435 1.00 131.15 200 ALA E N 1
ATOM 10259 C CA . ALA E 1 199 ? 26.580 -42.417 -7.646 1.00 134.56 200 ALA E CA 1
ATOM 10260 C C . ALA E 1 199 ? 27.245 -42.896 -6.361 1.00 132.71 200 ALA E C 1
ATOM 10261 O O . ALA E 1 199 ? 27.389 -44.097 -6.133 1.00 133.89 200 ALA E O 1
ATOM 10263 N N . PHE E 1 200 ? 27.642 -41.945 -5.521 1.00 125.52 201 PHE E N 1
ATOM 10264 C CA . PHE E 1 200 ? 28.268 -42.257 -4.243 1.00 124.37 201 PHE E CA 1
ATOM 10265 C C . PHE E 1 200 ? 27.217 -42.620 -3.199 1.00 125.04 201 PHE E C 1
ATOM 10266 O O . PHE E 1 200 ? 27.312 -43.656 -2.542 1.00 122.38 201 PHE E O 1
ATOM 10274 N N . ASP E 1 201 ? 26.211 -41.760 -3.060 1.00 131.47 202 ASP E N 1
ATOM 10275 C CA . ASP E 1 201 ? 25.159 -41.942 -2.064 1.00 134.69 202 ASP E CA 1
ATOM 10276 C C . ASP E 1 201 ? 24.412 -43.259 -2.243 1.00 136.85 202 ASP E C 1
ATOM 10277 O O . ASP E 1 201 ? 24.129 -43.961 -1.271 1.00 141.37 202 ASP E O 1
ATOM 10282 N N . ASP E 1 202 ? 24.091 -43.586 -3.490 1.00 131.20 203 ASP E N 1
ATOM 10283 C CA . ASP E 1 202 ? 23.358 -44.806 -3.800 1.00 128.43 203 ASP E CA 1
ATOM 10284 C C . ASP E 1 202 ? 24.167 -46.051 -3.440 1.00 125.11 203 ASP E C 1
ATOM 10285 O O . ASP E 1 202 ? 23.623 -47.024 -2.920 1.00 124.69 203 ASP E O 1
ATOM 10290 N N . ALA E 1 203 ? 25.468 -46.012 -3.713 1.00 121.92 204 ALA E N 1
ATOM 10291 C CA . ALA E 1 203 ? 26.346 -47.135 -3.401 1.00 122.48 204 ALA E CA 1
ATOM 10292 C C . ALA E 1 203 ? 26.463 -47.331 -1.893 1.00 122.70 204 ALA E C 1
ATOM 10293 O O . ALA E 1 203 ? 26.444 -48.458 -1.397 1.00 125.00 204 ALA E O 1
ATOM 10295 N N . ILE E 1 204 ? 26.590 -46.223 -1.171 1.00 122.56 205 ILE E N 1
ATOM 10296 C CA . ILE E 1 204 ? 26.671 -46.244 0.286 1.00 119.97 205 ILE E CA 1
ATOM 10297 C C . ILE E 1 204 ? 25.425 -46.879 0.890 1.00 119.70 205 ILE E C 1
ATOM 10298 O O . ILE E 1 204 ? 25.512 -47.676 1.824 1.00 122.19 205 ILE E O 1
ATOM 10308 N N . ALA E 1 205 ? 24.269 -46.528 0.336 1.00 116.28 206 ALA E N 1
ATOM 10309 C CA . ALA E 1 205 ? 22.995 -47.041 0.824 1.00 119.51 206 ALA E CA 1
ATOM 10310 C C . ALA E 1 205 ? 22.919 -48.561 0.704 1.00 126.24 206 ALA E C 1
ATOM 10311 O O . ALA E 1 205 ? 22.555 -49.249 1.657 1.00 129.89 206 ALA E O 1
ATOM 10313 N N . GLU E 1 206 ? 23.264 -49.084 -0.468 1.00 126.30 207 GLU E N 1
ATOM 10314 C CA . GLU E 1 206 ? 23.245 -50.524 -0.683 1.00 127.97 207 GLU E CA 1
ATOM 10315 C C . GLU E 1 206 ? 24.641 -51.116 -0.516 1.00 127.00 207 GLU E C 1
ATOM 10316 O O . GLU E 1 206 ? 25.025 -52.041 -1.231 1.00 125.43 207 GLU E O 1
ATOM 10322 N N . LEU E 1 207 ? 25.392 -50.580 0.441 1.00 129.66 208 LEU E N 1
ATOM 10323 C CA . LEU E 1 207 ? 26.772 -50.997 0.664 1.00 135.09 208 LEU E CA 1
ATOM 10324 C C . LEU E 1 207 ? 26.854 -52.399 1.266 1.00 137.66 208 LEU E C 1
ATOM 10325 O O . LEU E 1 207 ? 27.934 -52.985 1.350 1.00 133.67 208 LEU E O 1
ATOM 10330 N N . ASP E 1 208 ? 25.707 -52.935 1.675 1.00 147.70 209 ASP E N 1
ATOM 10331 C CA . ASP E 1 208 ? 25.648 -54.268 2.271 1.00 153.31 209 ASP E CA 1
ATOM 10332 C C . ASP E 1 208 ? 25.714 -55.373 1.217 1.00 155.04 209 ASP E C 1
ATOM 10333 O O . ASP E 1 208 ? 25.900 -56.545 1.546 1.00 156.04 209 ASP E O 1
ATOM 10338 N N . THR E 1 209 ? 25.561 -54.995 -0.048 1.00 151.86 210 THR E N 1
ATOM 10339 C CA . THR E 1 209 ? 25.660 -55.951 -1.146 1.00 150.66 210 THR E CA 1
ATOM 10340 C C . THR E 1 209 ? 26.969 -55.775 -1.908 1.00 148.76 210 THR E C 1
ATOM 10341 O O . THR E 1 209 ? 26.992 -55.198 -2.994 1.00 148.00 210 THR E O 1
ATOM 10348 N N . LEU E 1 210 ? 28.059 -56.271 -1.330 1.00 148.79 211 LEU E N 1
ATOM 10349 C CA . LEU E 1 210 ? 29.365 -56.189 -1.972 1.00 151.62 211 LEU E CA 1
ATOM 10350 C C . LEU E 1 210 ? 29.970 -57.572 -2.183 1.00 154.75 211 LEU E C 1
ATOM 10351 O O . LEU E 1 210 ? 30.141 -58.340 -1.235 1.00 153.10 211 LEU E O 1
ATOM 10356 N N . ASN E 1 211 ? 30.287 -57.881 -3.436 1.00 160.31 212 ASN E N 1
ATOM 10357 C CA . ASN E 1 211 ? 30.903 -59.154 -3.782 1.00 164.34 212 ASN E CA 1
ATOM 10358 C C . ASN E 1 211 ? 32.308 -59.244 -3.200 1.00 167.48 212 ASN E C 1
ATOM 10359 O O . ASN E 1 211 ? 33.117 -58.332 -3.374 1.00 163.96 212 ASN E O 1
ATOM 10364 N N . GLU E 1 212 ? 32.585 -60.339 -2.500 1.00 171.69 213 GLU E N 1
ATOM 10365 C CA . GLU E 1 212 ? 33.877 -60.532 -1.854 1.00 177.42 213 GLU E CA 1
ATOM 10366 C C . GLU E 1 212 ? 35.020 -60.435 -2.858 1.00 178.67 213 GLU E C 1
ATOM 10367 O O . GLU E 1 212 ? 36.084 -59.899 -2.551 1.00 173.33 213 GLU E O 1
ATOM 10373 N N . ASP E 1 213 ? 34.789 -60.947 -4.062 1.00 187.94 214 ASP E N 1
ATOM 10374 C CA . ASP E 1 213 ? 35.807 -60.932 -5.105 1.00 192.83 214 ASP E CA 1
ATOM 10375 C C . ASP E 1 213 ? 35.810 -59.601 -5.850 1.00 191.89 214 ASP E C 1
ATOM 10376 O O . ASP E 1 213 ? 36.623 -59.385 -6.748 1.00 191.49 214 ASP E O 1
ATOM 10381 N N . SER E 1 214 ? 34.898 -58.711 -5.468 1.00 192.57 215 SER E N 1
ATOM 10382 C CA . SER E 1 214 ? 34.714 -57.456 -6.188 1.00 191.24 215 SER E CA 1
ATOM 10383 C C . SER E 1 214 ? 34.578 -56.242 -5.270 1.00 191.71 215 SER E C 1
ATOM 10384 O O . SER E 1 214 ? 34.599 -55.104 -5.740 1.00 194.36 215 SER E O 1
ATOM 10387 N N . TYR E 1 215 ? 34.435 -56.477 -3.969 1.00 189.76 216 TYR E N 1
ATOM 10388 C CA . TYR E 1 215 ? 34.278 -55.376 -3.023 1.00 183.77 216 TYR E CA 1
ATOM 10389 C C . TYR E 1 215 ? 35.511 -54.478 -3.043 1.00 179.29 216 TYR E C 1
ATOM 10390 O O . TYR E 1 215 ? 35.411 -53.268 -2.848 1.00 177.10 216 TYR E O 1
ATOM 10399 N N . LYS E 1 216 ? 36.669 -55.082 -3.292 1.00 176.66 217 LYS E N 1
ATOM 10400 C CA . LYS E 1 216 ? 37.935 -54.359 -3.302 1.00 170.92 217 LYS E CA 1
ATOM 10401 C C . LYS E 1 216 ? 37.948 -53.271 -4.370 1.00 163.12 217 LYS E C 1
ATOM 10402 O O . LYS E 1 216 ? 38.321 -52.129 -4.101 1.00 161.62 217 LYS E O 1
ATOM 10408 N N . ASP E 1 217 ? 37.535 -53.632 -5.581 1.00 158.50 218 ASP E N 1
ATOM 10409 C CA . ASP E 1 217 ? 37.530 -52.695 -6.697 1.00 153.18 218 ASP E CA 1
ATOM 10410 C C . ASP E 1 217 ? 36.397 -51.676 -6.588 1.00 147.08 218 ASP E C 1
ATOM 10411 O O . ASP E 1 217 ? 36.518 -50.555 -7.080 1.00 144.49 218 ASP E O 1
ATOM 10416 N N . SER E 1 218 ? 35.302 -52.065 -5.943 1.00 144.65 219 SER E N 1
ATOM 10417 C CA . SER E 1 218 ? 34.160 -51.167 -5.785 1.00 139.52 219 SER E CA 1
ATOM 10418 C C . SER E 1 218 ? 34.495 -49.977 -4.890 1.00 131.22 219 SER E C 1
ATOM 10419 O O . SER E 1 218 ? 34.079 -48.850 -5.162 1.00 127.49 219 SER E O 1
ATOM 10422 N N . THR E 1 219 ? 35.250 -50.233 -3.824 1.00 126.27 220 THR E N 1
ATOM 10423 C CA . THR E 1 219 ? 35.630 -49.187 -2.879 1.00 116.20 220 THR E CA 1
ATOM 10424 C C . THR E 1 219 ? 36.625 -48.204 -3.491 1.00 109.34 220 THR E C 1
ATOM 10425 O O . THR E 1 219 ? 36.555 -47.000 -3.238 1.00 102.43 220 THR E O 1
ATOM 10432 N N . LEU E 1 220 ? 37.551 -48.730 -4.289 1.00 108.97 221 LEU E N 1
ATOM 10433 C CA . LEU E 1 220 ? 38.558 -47.913 -4.960 1.00 104.88 221 LEU E CA 1
ATOM 10434 C C . LEU E 1 220 ? 37.918 -46.805 -5.791 1.00 97.42 221 LEU E C 1
ATOM 10435 O O . LEU E 1 220 ? 38.346 -45.652 -5.741 1.00 92.41 221 LEU E O 1
ATOM 10440 N N . ILE E 1 221 ? 36.888 -47.162 -6.550 1.00 96.43 222 ILE E N 1
ATOM 10441 C CA . ILE E 1 221 ? 36.193 -46.204 -7.398 1.00 94.06 222 ILE E CA 1
ATOM 10442 C C . ILE E 1 221 ? 35.396 -45.212 -6.549 1.00 92.08 222 ILE E C 1
ATOM 10443 O O . ILE E 1 221 ? 35.252 -44.045 -6.918 1.00 88.07 222 ILE E O 1
ATOM 10453 N N . MET E 1 222 ? 34.890 -45.680 -5.410 1.00 91.97 223 MET E N 1
ATOM 10454 C CA . MET E 1 222 ? 34.136 -44.828 -4.492 1.00 90.52 223 MET E CA 1
ATOM 10455 C C . MET E 1 222 ? 35.041 -43.785 -3.843 1.00 93.41 223 MET E C 1
ATOM 10456 O O . MET E 1 222 ? 34.625 -42.650 -3.603 1.00 93.98 223 MET E O 1
ATOM 10461 N N . GLN E 1 223 ? 36.278 -44.182 -3.553 1.00 96.34 224 GLN E N 1
ATOM 10462 C CA . GLN E 1 223 ? 37.291 -43.249 -3.073 1.00 92.60 224 GLN E CA 1
ATOM 10463 C C . GLN E 1 223 ? 37.517 -42.144 -4.095 1.00 91.32 224 GLN E C 1
ATOM 10464 O O . GLN E 1 223 ? 37.471 -40.959 -3.765 1.00 90.62 224 GLN E O 1
ATOM 10472 N N . LEU E 1 224 ? 37.762 -42.549 -5.337 1.00 90.31 225 LEU E N 1
ATOM 10473 C CA . LEU E 1 224 ? 38.041 -41.614 -6.420 1.00 91.26 225 LEU E CA 1
ATOM 10474 C C . LEU E 1 224 ? 36.883 -40.642 -6.632 1.00 90.22 225 LEU E C 1
ATOM 10475 O O . LEU E 1 224 ? 37.096 -39.481 -6.982 1.00 89.03 225 LEU E O 1
ATOM 10480 N N . LEU E 1 225 ? 35.662 -41.121 -6.414 1.00 93.27 226 LEU E N 1
ATOM 10481 C CA . LEU E 1 225 ? 34.477 -40.272 -6.501 1.00 96.22 226 LEU E CA 1
ATOM 10482 C C . LEU E 1 225 ? 34.530 -39.160 -5.459 1.00 100.35 226 LEU E C 1
ATOM 10483 O O . LEU E 1 225 ? 34.319 -37.989 -5.775 1.00 100.24 226 LEU E O 1
ATOM 10488 N N . ARG E 1 226 ? 34.814 -39.533 -4.215 1.00 103.10 227 ARG E N 1
ATOM 10489 C CA . ARG E 1 226 ? 34.953 -38.562 -3.138 1.00 104.16 227 ARG E CA 1
ATOM 10490 C C . ARG E 1 226 ? 36.136 -37.627 -3.379 1.00 103.96 227 ARG E C 1
ATOM 10491 O O . ARG E 1 226 ? 36.000 -36.408 -3.270 1.00 101.04 227 ARG E O 1
ATOM 10499 N N . ASP E 1 227 ? 37.291 -38.204 -3.703 1.00 106.16 228 ASP E N 1
ATOM 10500 C CA . ASP E 1 227 ? 38.506 -37.427 -3.939 1.00 106.13 228 ASP E CA 1
ATOM 10501 C C . ASP E 1 227 ? 38.293 -36.390 -5.034 1.00 106.03 228 ASP E C 1
ATOM 10502 O O . ASP E 1 227 ? 38.844 -35.290 -4.979 1.00 104.93 228 ASP E O 1
ATOM 10507 N N . ASN E 1 228 ? 37.494 -36.754 -6.031 1.00 106.72 229 ASN E N 1
ATOM 10508 C CA . ASN E 1 228 ? 37.132 -35.833 -7.098 1.00 103.19 229 ASN E CA 1
ATOM 10509 C C . ASN E 1 228 ? 36.125 -34.804 -6.606 1.00 102.46 229 ASN E C 1
ATOM 10510 O O . ASN E 1 228 ? 36.172 -33.643 -7.003 1.00 101.78 229 ASN E O 1
ATOM 10515 N N . LEU E 1 229 ? 35.216 -35.235 -5.735 1.00 105.53 230 LEU E N 1
ATOM 10516 C CA . LEU E 1 229 ? 34.234 -34.328 -5.149 1.00 109.06 230 LEU E CA 1
ATOM 10517 C C . LEU E 1 229 ? 34.906 -33.333 -4.206 1.00 117.19 230 LEU E C 1
ATOM 10518 O O . LEU E 1 229 ? 34.557 -32.152 -4.186 1.00 115.33 230 LEU E O 1
ATOM 10523 N N . THR E 1 230 ? 35.871 -33.816 -3.429 1.00 126.06 231 THR E N 1
ATOM 10524 C CA . THR E 1 230 ? 36.652 -32.952 -2.551 1.00 129.58 231 THR E CA 1
ATOM 10525 C C . THR E 1 230 ? 37.424 -31.924 -3.373 1.00 129.66 231 THR E C 1
ATOM 10526 O O . THR E 1 230 ? 37.488 -30.746 -3.019 1.00 130.43 231 THR E O 1
ATOM 10533 N N . LEU E 1 231 ? 37.998 -32.383 -4.482 1.00 129.13 232 LEU E N 1
ATOM 10534 C CA . LEU E 1 231 ? 38.830 -31.544 -5.336 1.00 126.58 232 LEU E CA 1
ATOM 10535 C C . LEU E 1 231 ? 37.997 -30.605 -6.205 1.00 119.61 232 LEU E C 1
ATOM 10536 O O . LEU E 1 231 ? 38.537 -29.721 -6.872 1.00 117.42 232 LEU E O 1
ATOM 10541 N N . TRP E 1 232 ? 36.683 -30.802 -6.197 1.00 117.99 233 TRP E N 1
ATOM 10542 C CA . TRP E 1 232 ? 35.777 -29.964 -6.977 1.00 119.64 233 TRP E CA 1
ATOM 10543 C C . TRP E 1 232 ? 35.122 -28.894 -6.111 1.00 121.85 233 TRP E C 1
ATOM 10544 O O . TRP E 1 232 ? 35.097 -27.719 -6.475 1.00 126.65 233 TRP E O 1
ATOM 10555 N N . THR E 1 233 ? 34.591 -29.308 -4.965 1.00 122.99 234 THR E N 1
ATOM 10556 C CA . THR E 1 233 ? 33.892 -28.395 -4.066 1.00 126.78 234 THR E CA 1
ATOM 10557 C C . THR E 1 233 ? 34.804 -27.277 -3.565 1.00 126.89 234 THR E C 1
ATOM 10558 O O . THR E 1 233 ? 34.350 -26.157 -3.324 1.00 122.11 234 THR E O 1
ATOM 10565 N N . SER E 1 234 ? 36.089 -27.584 -3.419 1.00 130.74 235 SER E N 1
ATOM 10566 C CA . SER E 1 234 ? 37.065 -26.608 -2.947 1.00 130.57 235 SER E CA 1
ATOM 10567 C C . SER E 1 234 ? 37.310 -25.517 -3.985 1.00 135.83 235 SER E C 1
ATOM 10568 O O . SER E 1 234 ? 37.503 -24.350 -3.641 1.00 138.85 235 SER E O 1
ATOM 10571 N N . ASP E 1 235 ? 37.297 -25.906 -5.255 1.00 136.74 236 ASP E N 1
ATOM 10572 C CA . ASP E 1 235 ? 37.535 -24.972 -6.350 1.00 137.66 236 ASP E CA 1
ATOM 10573 C C . ASP E 1 235 ? 36.423 -23.932 -6.470 1.00 136.16 236 ASP E C 1
ATOM 10574 O O . ASP E 1 235 ? 36.623 -22.865 -7.049 1.00 133.43 236 ASP E O 1
ATOM 10579 N N . GLN E 1 236 ? 35.255 -24.246 -5.918 1.00 140.78 237 GLN E N 1
ATOM 10580 C CA . GLN E 1 236 ? 34.106 -23.350 -6.005 1.00 144.98 237 GLN E CA 1
ATOM 10581 C C . GLN E 1 236 ? 34.050 -22.390 -4.820 1.00 145.84 237 GLN E C 1
ATOM 10582 O O . GLN E 1 236 ? 33.035 -21.732 -4.588 1.00 143.63 237 GLN E O 1
ATOM 10590 N N . GLN E 1 237 ? 35.148 -22.316 -4.075 1.00 145.92 238 GLN E N 1
ATOM 10591 C CA . GLN E 1 237 ? 35.239 -21.424 -2.926 1.00 145.13 238 GLN E CA 1
ATOM 10592 C C . GLN E 1 237 ? 36.206 -20.277 -3.193 1.00 144.40 238 GLN E C 1
ATOM 10593 O O . GLN E 1 237 ? 35.848 -19.107 -3.058 1.00 143.69 238 GLN E O 1
ATOM 10601 N N . ASP F 1 2 ? 67.467 -27.622 -39.046 1.00 179.81 3 ASP F N 1
ATOM 10602 C CA . ASP F 1 2 ? 68.918 -27.643 -39.178 1.00 181.82 3 ASP F CA 1
ATOM 10603 C C . ASP F 1 2 ? 69.577 -28.188 -37.917 1.00 178.60 3 ASP F C 1
ATOM 10604 O O . ASP F 1 2 ? 69.003 -29.023 -37.217 1.00 177.50 3 ASP F O 1
ATOM 10609 N N . ARG F 1 3 ? 70.784 -27.709 -37.631 1.00 177.43 4 ARG F N 1
ATOM 10610 C CA . ARG F 1 3 ? 71.543 -28.184 -36.481 1.00 175.28 4 ARG F CA 1
ATOM 10611 C C . ARG F 1 3 ? 70.811 -27.883 -35.177 1.00 173.15 4 ARG F C 1
ATOM 10612 O O . ARG F 1 3 ? 70.436 -28.795 -34.444 1.00 172.28 4 ARG F O 1
ATOM 10620 N N . GLU F 1 4 ? 70.598 -26.600 -34.902 1.00 174.33 5 GLU F N 1
ATOM 10621 C CA . GLU F 1 4 ? 69.964 -26.178 -33.657 1.00 175.77 5 GLU F CA 1
ATOM 10622 C C . GLU F 1 4 ? 68.490 -26.579 -33.592 1.00 169.87 5 GLU F C 1
ATOM 10623 O O . GLU F 1 4 ? 67.856 -26.475 -32.541 1.00 164.24 5 GLU F O 1
ATOM 10629 N N . GLN F 1 5 ? 67.948 -27.041 -34.714 1.00 170.82 6 GLN F N 1
ATOM 10630 C CA . GLN F 1 5 ? 66.555 -27.472 -34.767 1.00 170.79 6 GLN F CA 1
ATOM 10631 C C . GLN F 1 5 ? 66.384 -28.883 -34.210 1.00 165.15 6 GLN F C 1
ATOM 10632 O O . GLN F 1 5 ? 65.435 -29.159 -33.478 1.00 162.03 6 GLN F O 1
ATOM 10640 N N . LEU F 1 6 ? 67.307 -29.771 -34.563 1.00 164.51 7 LEU F N 1
ATOM 10641 C CA . LEU F 1 6 ? 67.263 -31.150 -34.090 1.00 165.39 7 LEU F CA 1
ATOM 10642 C C . LEU F 1 6 ? 67.589 -31.235 -32.603 1.00 163.91 7 LEU F C 1
ATOM 10643 O O . LEU F 1 6 ? 66.966 -31.997 -31.864 1.00 163.91 7 LEU F O 1
ATOM 10648 N N . VAL F 1 7 ? 68.570 -30.448 -32.173 1.00 161.53 8 VAL F N 1
ATOM 10649 C CA . VAL F 1 7 ? 68.992 -30.418 -30.776 1.00 157.45 8 VAL F CA 1
ATOM 10650 C C . VAL F 1 7 ? 67.838 -29.970 -29.881 1.00 152.23 8 VAL F C 1
ATOM 10651 O O . VAL F 1 7 ? 67.810 -30.270 -28.687 1.00 153.87 8 VAL F O 1
ATOM 10661 N N . GLN F 1 8 ? 66.877 -29.265 -30.471 1.00 145.15 9 GLN F N 1
ATOM 10662 C CA . GLN F 1 8 ? 65.709 -28.798 -29.732 1.00 136.47 9 GLN F CA 1
ATOM 10663 C C . GLN F 1 8 ? 64.639 -29.884 -29.620 1.00 128.95 9 GLN F C 1
ATOM 10664 O O . GLN F 1 8 ? 63.975 -30.001 -28.590 1.00 129.30 9 GLN F O 1
ATOM 10672 N N . LYS F 1 9 ? 64.469 -30.670 -30.679 1.00 125.01 10 LYS F N 1
ATOM 10673 C CA . LYS F 1 9 ? 63.532 -31.791 -30.650 1.00 126.13 10 LYS F CA 1
ATOM 10674 C C . LYS F 1 9 ? 63.939 -32.805 -29.588 1.00 124.18 10 LYS F C 1
ATOM 10675 O O . LYS F 1 9 ? 63.092 -33.482 -29.003 1.00 124.60 10 LYS F O 1
ATOM 10681 N N . ALA F 1 10 ? 65.242 -32.902 -29.346 1.00 121.36 11 ALA F N 1
ATOM 10682 C CA . ALA F 1 10 ? 65.782 -33.853 -28.382 1.00 118.87 11 ALA F CA 1
ATOM 10683 C C . ALA F 1 10 ? 65.379 -33.489 -26.958 1.00 114.36 11 ALA F C 1
ATOM 10684 O O . ALA F 1 10 ? 64.973 -34.351 -26.179 1.00 111.41 11 ALA F O 1
ATOM 10686 N N . ARG F 1 11 ? 65.495 -32.208 -26.623 1.00 115.26 12 ARG F N 1
ATOM 10687 C CA . ARG F 1 11 ? 65.124 -31.728 -25.298 1.00 115.40 12 ARG F CA 1
ATOM 10688 C C . ARG F 1 11 ? 63.620 -31.851 -25.074 1.00 108.88 12 ARG F C 1
ATOM 10689 O O . ARG F 1 11 ? 63.170 -32.118 -23.959 1.00 109.05 12 ARG F O 1
ATOM 10697 N N . LEU F 1 12 ? 62.848 -31.657 -26.139 1.00 104.39 13 LEU F N 1
ATOM 10698 C CA . LEU F 1 12 ? 61.399 -31.807 -26.073 1.00 103.91 13 LEU F CA 1
ATOM 10699 C C . LEU F 1 12 ? 61.009 -33.256 -25.815 1.00 105.55 13 LEU F C 1
ATOM 10700 O O . LEU F 1 12 ? 60.254 -33.551 -24.887 1.00 105.28 13 LEU F O 1
ATOM 10705 N N . ALA F 1 13 ? 61.532 -34.156 -26.643 1.00 106.78 14 ALA F N 1
ATOM 10706 C CA . ALA F 1 13 ? 61.209 -35.576 -26.553 1.00 107.60 14 ALA F CA 1
ATOM 10707 C C . ALA F 1 13 ? 61.628 -36.177 -25.213 1.00 109.77 14 ALA F C 1
ATOM 10708 O O . ALA F 1 13 ? 61.106 -37.212 -24.800 1.00 110.18 14 ALA F O 1
ATOM 10710 N N . GLU F 1 14 ? 62.570 -35.526 -24.536 1.00 109.40 15 GLU F N 1
ATOM 10711 C CA . GLU F 1 14 ? 63.036 -35.995 -23.236 1.00 105.15 15 GLU F CA 1
ATOM 10712 C C . GLU F 1 14 ? 61.996 -35.731 -22.152 1.00 102.56 15 GLU F C 1
ATOM 10713 O O . GLU F 1 14 ? 61.655 -36.625 -21.377 1.00 103.99 15 GLU F O 1
ATOM 10719 N N . GLN F 1 15 ? 61.497 -34.499 -22.104 1.00 101.52 16 GLN F N 1
ATOM 10720 C CA . GLN F 1 15 ? 60.507 -34.105 -21.107 1.00 103.12 16 GLN F CA 1
ATOM 10721 C C . GLN F 1 15 ? 59.182 -34.825 -21.345 1.00 102.14 16 GLN F C 1
ATOM 10722 O O . GLN F 1 15 ? 58.464 -35.158 -20.401 1.00 100.39 16 GLN F O 1
ATOM 10730 N N . ALA F 1 16 ? 58.866 -35.060 -22.615 1.00 104.70 17 ALA F N 1
ATOM 10731 C CA . ALA F 1 16 ? 57.675 -35.815 -22.987 1.00 108.44 17 ALA F CA 1
ATOM 10732 C C . ALA F 1 16 ? 57.919 -37.306 -22.793 1.00 108.67 17 ALA F C 1
ATOM 10733 O O . ALA F 1 16 ? 56.986 -38.109 -22.821 1.00 107.46 17 ALA F O 1
ATOM 10735 N N . GLU F 1 17 ? 59.186 -37.662 -22.605 1.00 109.89 18 GLU F N 1
ATOM 10736 C CA . GLU F 1 17 ? 59.588 -39.042 -22.354 1.00 112.10 18 GLU F CA 1
ATOM 10737 C C . GLU F 1 17 ? 59.333 -39.944 -23.555 1.00 117.62 18 GLU F C 1
ATOM 10738 O O . GLU F 1 17 ? 58.820 -41.054 -23.417 1.00 119.44 18 GLU F O 1
ATOM 10744 N N . ARG F 1 18 ? 59.699 -39.450 -24.732 1.00 119.19 19 ARG F N 1
ATOM 10745 C CA . ARG F 1 18 ? 59.644 -40.237 -25.956 1.00 117.78 19 ARG F CA 1
ATOM 10746 C C . ARG F 1 18 ? 61.066 -40.465 -26.460 1.00 122.65 19 ARG F C 1
ATOM 10747 O O . ARG F 1 18 ? 61.514 -39.810 -27.401 1.00 125.12 19 ARG F O 1
ATOM 10755 N N . TYR F 1 19 ? 61.771 -41.397 -25.824 1.00 122.71 20 TYR F N 1
ATOM 10756 C CA . TYR F 1 19 ? 63.196 -41.602 -26.075 1.00 118.51 20 TYR F CA 1
ATOM 10757 C C . TYR F 1 19 ? 63.512 -42.135 -27.472 1.00 121.35 20 TYR F C 1
ATOM 10758 O O . TYR F 1 19 ? 64.599 -41.890 -27.996 1.00 122.82 20 TYR F O 1
ATOM 10767 N N . ASP F 1 20 ? 62.575 -42.866 -28.069 1.00 122.29 21 ASP F N 1
ATOM 10768 C CA . ASP F 1 20 ? 62.754 -43.343 -29.437 1.00 123.13 21 ASP F CA 1
ATOM 10769 C C . ASP F 1 20 ? 62.947 -42.158 -30.376 1.00 121.16 21 ASP F C 1
ATOM 10770 O O . ASP F 1 20 ? 63.777 -42.195 -31.286 1.00 120.41 21 ASP F O 1
ATOM 10775 N N . ASP F 1 21 ? 62.172 -41.104 -30.139 1.00 121.52 22 ASP F N 1
ATOM 10776 C CA . ASP F 1 21 ? 62.299 -39.861 -30.889 1.00 121.67 22 ASP F CA 1
ATOM 10777 C C . ASP F 1 21 ? 63.531 -39.076 -30.448 1.00 124.88 22 ASP F C 1
ATOM 10778 O O . ASP F 1 21 ? 64.238 -38.500 -31.275 1.00 126.28 22 ASP F O 1
ATOM 10783 N N . MET F 1 22 ? 63.778 -39.055 -29.141 1.00 129.82 23 MET F N 1
ATOM 10784 C CA . MET F 1 22 ? 64.895 -38.304 -28.574 1.00 134.76 23 MET F CA 1
ATOM 10785 C C . MET F 1 22 ? 66.232 -38.752 -29.153 1.00 135.80 23 MET F C 1
ATOM 10786 O O . MET F 1 22 ? 67.106 -37.931 -29.429 1.00 135.20 23 MET F O 1
ATOM 10791 N N . ALA F 1 23 ? 66.385 -40.060 -29.328 1.00 138.99 24 ALA F N 1
ATOM 10792 C CA . ALA F 1 23 ? 67.608 -40.623 -29.884 1.00 140.86 24 ALA F CA 1
ATOM 10793 C C . ALA F 1 23 ? 67.670 -40.399 -31.390 1.00 142.83 24 ALA F C 1
ATOM 10794 O O . ALA F 1 23 ? 68.732 -40.107 -31.942 1.00 142.41 24 ALA F O 1
ATOM 10796 N N . ALA F 1 24 ? 66.522 -40.539 -32.045 1.00 144.10 25 ALA F N 1
ATOM 10797 C CA . ALA F 1 24 ? 66.434 -40.394 -33.492 1.00 145.84 25 ALA F CA 1
ATOM 10798 C C . ALA F 1 24 ? 66.917 -39.020 -33.943 1.00 147.51 25 ALA F C 1
ATOM 10799 O O . ALA F 1 24 ? 67.598 -38.896 -34.960 1.00 148.68 25 ALA F O 1
ATOM 10801 N N . ALA F 1 25 ? 66.567 -37.991 -33.179 1.00 148.97 26 ALA F N 1
ATOM 10802 C CA . ALA F 1 25 ? 66.973 -36.632 -33.510 1.00 150.83 26 ALA F CA 1
ATOM 10803 C C . ALA F 1 25 ? 68.474 -36.456 -33.314 1.00 154.79 26 ALA F C 1
ATOM 10804 O O . ALA F 1 25 ? 69.164 -35.925 -34.183 1.00 157.24 26 ALA F O 1
ATOM 10806 N N . MET F 1 26 ? 68.972 -36.916 -32.171 1.00 155.69 27 MET F N 1
ATOM 10807 C CA . MET F 1 26 ? 70.389 -36.801 -31.844 1.00 158.86 27 MET F CA 1
ATOM 10808 C C . MET F 1 26 ? 71.265 -37.618 -32.790 1.00 158.26 27 MET F C 1
ATOM 10809 O O . MET F 1 26 ? 72.472 -37.393 -32.879 1.00 158.84 27 MET F O 1
ATOM 10814 N N . LYS F 1 27 ? 70.656 -38.569 -33.492 1.00 156.09 28 LYS F N 1
ATOM 10815 C CA . LYS F 1 27 ? 71.383 -39.377 -34.464 1.00 154.83 28 LYS F CA 1
ATOM 10816 C C . LYS F 1 27 ? 71.836 -38.524 -35.644 1.00 156.96 28 LYS F C 1
ATOM 10817 O O . LYS F 1 27 ? 72.998 -38.570 -36.047 1.00 156.03 28 LYS F O 1
ATOM 10823 N N . ASN F 1 28 ? 70.908 -37.745 -36.193 1.00 159.25 29 ASN F N 1
ATOM 10824 C CA . ASN F 1 28 ? 71.196 -36.892 -37.341 1.00 161.79 29 ASN F CA 1
ATOM 10825 C C . ASN F 1 28 ? 72.162 -35.768 -36.992 1.00 170.11 29 ASN F C 1
ATOM 10826 O O . ASN F 1 28 ? 72.860 -35.241 -37.859 1.00 173.29 29 ASN F O 1
ATOM 10831 N N . VAL F 1 29 ? 72.191 -35.400 -35.716 1.00 172.90 30 VAL F N 1
ATOM 10832 C CA . VAL F 1 29 ? 73.095 -34.366 -35.230 1.00 180.20 30 VAL F CA 1
ATOM 10833 C C . VAL F 1 29 ? 74.550 -34.794 -35.392 1.00 174.04 30 VAL F C 1
ATOM 10834 O O . VAL F 1 29 ? 75.397 -34.006 -35.813 1.00 170.92 30 VAL F O 1
ATOM 10844 N N . THR F 1 30 ? 74.829 -36.051 -35.065 1.00 174.71 31 THR F N 1
ATOM 10845 C CA . THR F 1 30 ? 76.191 -36.575 -35.107 1.00 176.08 31 THR F CA 1
ATOM 10846 C C . THR F 1 30 ? 76.673 -36.772 -36.540 1.00 177.04 31 THR F C 1
ATOM 10847 O O . THR F 1 30 ? 77.859 -36.621 -36.834 1.00 179.10 31 THR F O 1
ATOM 10854 N N . GLU F 1 31 ? 75.742 -37.098 -37.430 1.00 176.81 32 GLU F N 1
ATOM 10855 C CA . GLU F 1 31 ? 76.070 -37.371 -38.823 1.00 177.13 32 GLU F CA 1
ATOM 10856 C C . GLU F 1 31 ? 76.526 -36.114 -39.560 1.00 179.99 32 GLU F C 1
ATOM 10857 O O . GLU F 1 31 ? 76.982 -36.184 -40.702 1.00 179.61 32 GLU F O 1
ATOM 10863 N N . LEU F 1 32 ? 76.403 -34.967 -38.900 1.00 183.15 33 LEU F N 1
ATOM 10864 C CA . LEU F 1 32 ? 76.902 -33.712 -39.449 1.00 190.78 33 LEU F CA 1
ATOM 10865 C C . LEU F 1 32 ? 78.418 -33.662 -39.285 1.00 181.34 33 LEU F C 1
ATOM 10866 O O . LEU F 1 32 ? 79.086 -32.756 -39.785 1.00 170.51 33 LEU F O 1
ATOM 10871 N N . ASN F 1 33 ? 78.943 -34.654 -38.570 1.00 184.57 34 ASN F N 1
ATOM 10872 C CA . ASN F 1 33 ? 80.379 -34.855 -38.409 1.00 186.37 34 ASN F CA 1
ATOM 10873 C C . ASN F 1 33 ? 81.090 -33.675 -37.752 1.00 187.07 34 ASN F C 1
ATOM 10874 O O . ASN F 1 33 ? 82.024 -33.107 -38.318 1.00 188.00 34 ASN F O 1
ATOM 10879 N N . GLU F 1 34 ? 80.643 -33.316 -36.552 1.00 187.34 35 GLU F N 1
ATOM 10880 C CA . GLU F 1 34 ? 81.294 -32.278 -35.759 1.00 188.30 35 GLU F CA 1
ATOM 10881 C C . GLU F 1 34 ? 81.162 -32.578 -34.269 1.00 186.29 35 GLU F C 1
ATOM 10882 O O . GLU F 1 34 ? 80.154 -33.133 -33.832 1.00 180.55 35 GLU F O 1
ATOM 10888 N N . PRO F 1 35 ? 82.189 -32.210 -33.486 1.00 188.92 36 PRO F N 1
ATOM 10889 C CA . PRO F 1 35 ? 82.241 -32.446 -32.039 1.00 188.99 36 PRO F CA 1
ATOM 10890 C C . PRO F 1 35 ? 80.988 -31.959 -31.313 1.00 186.82 36 PRO F C 1
ATOM 10891 O O . PRO F 1 35 ? 80.363 -30.991 -31.744 1.00 186.06 36 PRO F O 1
ATOM 10895 N N . LEU F 1 36 ? 80.630 -32.636 -30.226 1.00 187.76 37 LEU F N 1
ATOM 10896 C CA . LEU F 1 36 ? 79.454 -32.272 -29.442 1.00 189.70 37 LEU F CA 1
ATOM 10897 C C . LEU F 1 36 ? 79.845 -31.483 -28.199 1.00 181.63 37 LEU F C 1
ATOM 10898 O O . LEU F 1 36 ? 80.890 -31.732 -27.598 1.00 179.29 37 LEU F O 1
ATOM 10903 N N . SER F 1 37 ? 78.999 -30.533 -27.814 1.00 175.64 38 SER F N 1
ATOM 10904 C CA . SER F 1 37 ? 79.269 -29.705 -26.646 1.00 174.22 38 SER F CA 1
ATOM 10905 C C . SER F 1 37 ? 79.140 -30.512 -25.358 1.00 176.88 38 SER F C 1
ATOM 10906 O O . SER F 1 37 ? 78.795 -31.694 -25.385 1.00 181.96 38 SER F O 1
ATOM 10909 N N . ASN F 1 38 ? 79.417 -29.865 -24.231 1.00 175.02 39 ASN F N 1
ATOM 10910 C CA . ASN F 1 38 ? 79.388 -30.531 -22.935 1.00 174.83 39 ASN F CA 1
ATOM 10911 C C . ASN F 1 38 ? 77.999 -31.062 -22.587 1.00 167.95 39 ASN F C 1
ATOM 10912 O O . ASN F 1 38 ? 77.867 -32.042 -21.855 1.00 163.11 39 ASN F O 1
ATOM 10917 N N . GLU F 1 39 ? 76.966 -30.413 -23.118 1.00 167.73 40 GLU F N 1
ATOM 10918 C CA . GLU F 1 39 ? 75.590 -30.837 -22.872 1.00 169.23 40 GLU F CA 1
ATOM 10919 C C . GLU F 1 39 ? 75.119 -31.832 -23.925 1.00 168.87 40 GLU F C 1
ATOM 10920 O O . GLU F 1 39 ? 74.484 -32.837 -23.605 1.00 170.15 40 GLU F O 1
ATOM 10926 N N . GLU F 1 40 ? 75.433 -31.538 -25.183 1.00 167.80 41 GLU F N 1
ATOM 10927 C CA . GLU F 1 40 ? 75.000 -32.361 -26.307 1.00 167.54 41 GLU F CA 1
ATOM 10928 C C . GLU F 1 40 ? 75.466 -33.809 -26.182 1.00 165.21 41 GLU F C 1
ATOM 10929 O O . GLU F 1 40 ? 74.891 -34.705 -26.800 1.00 164.79 41 GLU F O 1
ATOM 10935 N N . ARG F 1 41 ? 76.506 -34.036 -25.385 1.00 164.32 42 ARG F N 1
ATOM 10936 C CA . ARG F 1 41 ? 76.973 -35.391 -25.122 1.00 164.89 42 ARG F CA 1
ATOM 10937 C C . ARG F 1 41 ? 75.918 -36.174 -24.349 1.00 162.87 42 ARG F C 1
ATOM 10938 O O . ARG F 1 41 ? 75.456 -37.223 -24.798 1.00 163.17 42 ARG F O 1
ATOM 10946 N N . ASN F 1 42 ? 75.543 -35.652 -23.184 1.00 160.87 43 ASN F N 1
ATOM 10947 C CA . ASN F 1 42 ? 74.563 -36.305 -22.321 1.00 161.01 43 ASN F CA 1
ATOM 10948 C C . ASN F 1 42 ? 73.222 -36.506 -23.011 1.00 160.15 43 ASN F C 1
ATOM 10949 O O . ASN F 1 42 ? 72.535 -37.499 -22.773 1.00 160.31 43 ASN F O 1
ATOM 10954 N N . LEU F 1 43 ? 72.853 -35.554 -23.862 1.00 158.55 44 LEU F N 1
ATOM 10955 C CA . LEU F 1 43 ? 71.625 -35.661 -24.639 1.00 154.74 44 LEU F CA 1
ATOM 10956 C C . LEU F 1 43 ? 71.652 -36.902 -25.522 1.00 155.68 44 LEU F C 1
ATOM 10957 O O . LEU F 1 43 ? 70.632 -37.565 -25.705 1.00 155.88 44 LEU F O 1
ATOM 10962 N N . LEU F 1 44 ? 72.824 -37.216 -26.064 1.00 158.89 45 LEU F N 1
ATOM 10963 C CA . LEU F 1 44 ? 72.982 -38.405 -26.892 1.00 165.03 45 LEU F CA 1
ATOM 10964 C C . LEU F 1 44 ? 73.144 -39.646 -26.023 1.00 150.77 45 LEU F C 1
ATOM 10965 O O . LEU F 1 44 ? 72.735 -40.743 -26.406 1.00 139.02 45 LEU F O 1
ATOM 10970 N N . SER F 1 45 ? 73.739 -39.463 -24.849 1.00 155.87 46 SER F N 1
ATOM 10971 C CA . SER F 1 45 ? 73.963 -40.566 -23.924 1.00 160.42 46 SER F CA 1
ATOM 10972 C C . SER F 1 45 ? 72.663 -40.985 -23.245 1.00 161.69 46 SER F C 1
ATOM 10973 O O . SER F 1 45 ? 72.238 -42.133 -23.366 1.00 161.11 46 SER F O 1
ATOM 10976 N N . VAL F 1 46 ? 72.038 -40.049 -22.535 1.00 161.73 47 VAL F N 1
ATOM 10977 C CA . VAL F 1 46 ? 70.777 -40.305 -21.841 1.00 161.14 47 VAL F CA 1
ATOM 10978 C C . VAL F 1 46 ? 69.709 -40.815 -22.802 1.00 157.02 47 VAL F C 1
ATOM 10979 O O . VAL F 1 46 ? 68.892 -41.665 -22.443 1.00 155.66 47 VAL F O 1
ATOM 10989 N N . ALA F 1 47 ? 69.719 -40.292 -24.024 1.00 151.47 48 ALA F N 1
ATOM 10990 C CA . ALA F 1 47 ? 68.791 -40.747 -25.050 1.00 145.03 48 ALA F CA 1
ATOM 10991 C C . ALA F 1 47 ? 68.978 -42.236 -25.315 1.00 136.04 48 ALA F C 1
ATOM 10992 O O . ALA F 1 47 ? 68.081 -43.036 -25.056 1.00 135.85 48 ALA F O 1
ATOM 10994 N N . TYR F 1 48 ? 70.152 -42.603 -25.818 1.00 130.23 49 TYR F N 1
ATOM 10995 C CA . TYR F 1 48 ? 70.432 -43.993 -26.162 1.00 125.17 49 TYR F CA 1
ATOM 10996 C C . TYR F 1 48 ? 70.604 -44.877 -24.931 1.00 129.61 49 TYR F C 1
ATOM 10997 O O . TYR F 1 48 ? 70.595 -46.104 -25.037 1.00 133.48 49 TYR F O 1
ATOM 11006 N N . LYS F 1 49 ? 70.765 -44.256 -23.767 1.00 128.60 50 LYS F N 1
ATOM 11007 C CA . LYS F 1 49 ? 70.827 -45.007 -22.520 1.00 129.14 50 LYS F CA 1
ATOM 11008 C C . LYS F 1 49 ? 69.441 -45.519 -22.142 1.00 134.06 50 LYS F C 1
ATOM 11009 O O . LYS F 1 49 ? 69.311 -46.511 -21.426 1.00 136.67 50 LYS F O 1
ATOM 11015 N N . ASN F 1 50 ? 68.409 -44.840 -22.633 1.00 140.30 51 ASN F N 1
ATOM 11016 C CA . ASN F 1 50 ? 67.033 -45.211 -22.321 1.00 146.99 51 ASN F CA 1
ATOM 11017 C C . ASN F 1 50 ? 66.420 -46.169 -23.337 1.00 159.97 51 ASN F C 1
ATOM 11018 O O . ASN F 1 50 ? 65.665 -47.070 -22.967 1.00 160.41 51 ASN F O 1
ATOM 11023 N N . VAL F 1 51 ? 66.735 -45.969 -24.614 1.00 169.74 52 VAL F N 1
ATOM 11024 C CA . VAL F 1 51 ? 66.222 -46.846 -25.661 1.00 177.99 52 VAL F CA 1
ATOM 11025 C C . VAL F 1 51 ? 66.704 -48.270 -25.423 1.00 178.65 52 VAL F C 1
ATOM 11026 O O . VAL F 1 51 ? 65.955 -49.228 -25.604 1.00 172.80 52 VAL F O 1
ATOM 11036 N N . VAL F 1 52 ? 67.960 -48.406 -25.011 1.00 184.67 53 VAL F N 1
ATOM 11037 C CA . VAL F 1 52 ? 68.524 -49.725 -24.756 1.00 197.49 53 VAL F CA 1
ATOM 11038 C C . VAL F 1 52 ? 68.244 -50.148 -23.319 1.00 199.45 53 VAL F C 1
ATOM 11039 O O . VAL F 1 52 ? 68.283 -51.334 -22.992 1.00 205.75 53 VAL F O 1
ATOM 11049 N N . GLY F 1 53 ? 67.945 -49.171 -22.470 1.00 196.24 54 GLY F N 1
ATOM 11050 C CA . GLY F 1 53 ? 67.573 -49.446 -21.096 1.00 188.29 54 GLY F CA 1
ATOM 11051 C C . GLY F 1 53 ? 66.146 -49.953 -21.017 1.00 177.86 54 GLY F C 1
ATOM 11052 O O . GLY F 1 53 ? 65.787 -50.702 -20.108 1.00 172.23 54 GLY F O 1
ATOM 11053 N N . ALA F 1 54 ? 65.331 -49.543 -21.984 1.00 169.30 55 ALA F N 1
ATOM 11054 C CA . ALA F 1 54 ? 63.948 -49.994 -22.067 1.00 162.47 55 ALA F CA 1
ATOM 11055 C C . ALA F 1 54 ? 63.877 -51.422 -22.592 1.00 149.56 55 ALA F C 1
ATOM 11056 O O . ALA F 1 54 ? 62.923 -52.149 -22.314 1.00 147.28 55 ALA F O 1
ATOM 11058 N N . ARG F 1 55 ? 64.890 -51.817 -23.358 1.00 140.90 56 ARG F N 1
ATOM 11059 C CA . ARG F 1 55 ? 64.966 -53.174 -23.887 1.00 136.11 56 ARG F CA 1
ATOM 11060 C C . ARG F 1 55 ? 65.678 -54.103 -22.911 1.00 137.96 56 ARG F C 1
ATOM 11061 O O . ARG F 1 55 ? 65.331 -55.279 -22.799 1.00 141.28 56 ARG F O 1
ATOM 11069 N N . ARG F 1 56 ? 66.679 -53.571 -22.214 1.00 136.68 57 ARG F N 1
ATOM 11070 C CA . ARG F 1 56 ? 67.394 -54.334 -21.196 1.00 138.81 57 ARG F CA 1
ATOM 11071 C C . ARG F 1 56 ? 66.449 -54.769 -20.084 1.00 143.68 57 ARG F C 1
ATOM 11072 O O . ARG F 1 56 ? 66.521 -55.898 -19.601 1.00 143.09 57 ARG F O 1
ATOM 11080 N N . SER F 1 57 ? 65.564 -53.865 -19.679 1.00 149.31 58 SER F N 1
ATOM 11081 C CA . SER F 1 57 ? 64.581 -54.181 -18.652 1.00 154.55 58 SER F CA 1
ATOM 11082 C C . SER F 1 57 ? 63.530 -55.137 -19.200 1.00 159.45 58 SER F C 1
ATOM 11083 O O . SER F 1 57 ? 63.119 -56.077 -18.522 1.00 162.61 58 SER F O 1
ATOM 11086 N N . SER F 1 58 ? 63.100 -54.895 -20.433 1.00 161.10 59 SER F N 1
ATOM 11087 C CA . SER F 1 58 ? 62.105 -55.748 -21.069 1.00 161.97 59 SER F CA 1
ATOM 11088 C C . SER F 1 58 ? 62.666 -57.142 -21.321 1.00 158.16 59 SER F C 1
ATOM 11089 O O . SER F 1 58 ? 61.928 -58.126 -21.331 1.00 157.62 59 SER F O 1
ATOM 11092 N N . TRP F 1 59 ? 63.977 -57.221 -21.519 1.00 158.10 60 TRP F N 1
ATOM 11093 C CA . TRP F 1 59 ? 64.620 -58.492 -21.821 1.00 162.67 60 TRP F CA 1
ATOM 11094 C C . TRP F 1 59 ? 64.781 -59.346 -20.568 1.00 165.61 60 TRP F C 1
ATOM 11095 O O . TRP F 1 59 ? 64.605 -60.564 -20.610 1.00 169.49 60 TRP F O 1
ATOM 11106 N N . ARG F 1 60 ? 65.111 -58.703 -19.453 1.00 163.69 61 ARG F N 1
ATOM 11107 C CA . ARG F 1 60 ? 65.316 -59.419 -18.200 1.00 165.47 61 ARG F CA 1
ATOM 11108 C C . ARG F 1 60 ? 63.996 -59.881 -17.589 1.00 168.63 61 ARG F C 1
ATOM 11109 O O . ARG F 1 60 ? 63.977 -60.743 -16.712 1.00 170.98 61 ARG F O 1
ATOM 11117 N N . VAL F 1 61 ? 62.893 -59.303 -18.054 1.00 169.64 62 VAL F N 1
ATOM 11118 C CA . VAL F 1 61 ? 61.569 -59.708 -17.595 1.00 170.77 62 VAL F CA 1
ATOM 11119 C C . VAL F 1 61 ? 61.109 -60.949 -18.348 1.00 167.71 62 VAL F C 1
ATOM 11120 O O . VAL F 1 61 ? 60.659 -61.921 -17.746 1.00 164.71 62 VAL F O 1
ATOM 11130 N N . ILE F 1 62 ? 61.243 -60.914 -19.669 1.00 170.80 63 ILE F N 1
ATOM 11131 C CA . ILE F 1 62 ? 60.871 -62.044 -20.513 1.00 177.27 63 ILE F CA 1
ATOM 11132 C C . ILE F 1 62 ? 61.808 -63.226 -20.279 1.00 182.70 63 ILE F C 1
ATOM 11133 O O . ILE F 1 62 ? 61.421 -64.382 -20.459 1.00 183.86 63 ILE F O 1
ATOM 11143 N N . SER F 1 63 ? 63.033 -62.932 -19.855 1.00 189.51 64 SER F N 1
ATOM 11144 C CA . SER F 1 63 ? 64.027 -63.975 -19.629 1.00 193.41 64 SER F CA 1
ATOM 11145 C C . SER F 1 63 ? 63.749 -64.741 -18.342 1.00 205.35 64 SER F C 1
ATOM 11146 O O . SER F 1 63 ? 64.126 -65.905 -18.207 1.00 200.32 64 SER F O 1
ATOM 11149 N N . SER F 1 64 ? 63.099 -64.078 -17.394 1.00 223.77 65 SER F N 1
ATOM 11150 C CA . SER F 1 64 ? 62.700 -64.723 -16.152 1.00 239.32 65 SER F CA 1
ATOM 11151 C C . SER F 1 64 ? 61.492 -65.619 -16.396 1.00 230.20 65 SER F C 1
ATOM 11152 O O . SER F 1 64 ? 61.206 -66.530 -15.618 1.00 233.56 65 SER F O 1
ATOM 11155 N N . ILE F 1 65 ? 60.785 -65.347 -17.487 1.00 218.17 66 ILE F N 1
ATOM 11156 C CA . ILE F 1 65 ? 59.634 -66.145 -17.883 1.00 205.87 66 ILE F CA 1
ATOM 11157 C C . ILE F 1 65 ? 60.097 -67.346 -18.695 1.00 212.36 66 ILE F C 1
ATOM 11158 O O . ILE F 1 65 ? 59.469 -68.405 -18.678 1.00 217.07 66 ILE F O 1
ATOM 11168 N N . GLU F 1 66 ? 61.214 -67.175 -19.391 1.00 210.13 67 GLU F N 1
ATOM 11169 C CA . GLU F 1 66 ? 61.743 -68.214 -20.263 1.00 209.63 67 GLU F CA 1
ATOM 11170 C C . GLU F 1 66 ? 62.383 -69.344 -19.462 1.00 214.02 67 GLU F C 1
ATOM 11171 O O . GLU F 1 66 ? 62.702 -70.401 -20.006 1.00 214.51 67 GLU F O 1
ATOM 11177 N N . GLN F 1 67 ? 62.566 -69.114 -18.166 1.00 219.08 68 GLN F N 1
ATOM 11178 C CA . GLN F 1 67 ? 63.153 -70.121 -17.291 1.00 224.00 68 GLN F CA 1
ATOM 11179 C C . GLN F 1 67 ? 62.074 -70.886 -16.532 1.00 230.93 68 GLN F C 1
ATOM 11180 O O . GLN F 1 67 ? 62.333 -71.951 -15.973 1.00 225.98 68 GLN F O 1
ATOM 11188 N N . LYS F 1 68 ? 60.863 -70.340 -16.518 1.00 245.02 69 LYS F N 1
ATOM 11189 C CA . LYS F 1 68 ? 59.762 -70.951 -15.784 1.00 256.64 69 LYS F CA 1
ATOM 11190 C C . LYS F 1 68 ? 58.905 -71.830 -16.690 1.00 264.94 69 LYS F C 1
ATOM 11191 O O . LYS F 1 68 ? 58.213 -72.733 -16.219 1.00 272.55 69 LYS F O 1
ATOM 11197 N N . THR F 1 69 ? 58.955 -71.562 -17.990 1.00 268.47 70 THR F N 1
ATOM 11198 C CA . THR F 1 69 ? 58.224 -72.369 -18.959 1.00 273.70 70 THR F CA 1
ATOM 11199 C C . THR F 1 69 ? 58.979 -73.660 -19.252 1.00 271.30 70 THR F C 1
ATOM 11200 O O . THR F 1 69 ? 58.405 -74.627 -19.754 1.00 270.21 70 THR F O 1
ATOM 11207 N N . SER F 1 70 ? 60.270 -73.668 -18.935 1.00 271.46 71 SER F N 1
ATOM 11208 C CA . SER F 1 70 ? 61.080 -74.872 -19.071 1.00 280.01 71 SER F CA 1
ATOM 11209 C C . SER F 1 70 ? 60.807 -75.809 -17.902 1.00 291.01 71 SER F C 1
ATOM 11210 O O . SER F 1 70 ? 60.879 -77.031 -18.038 1.00 284.87 71 SER F O 1
ATOM 11213 N N . ALA F 1 71 ? 60.495 -75.223 -16.750 1.00 311.36 72 ALA F N 1
ATOM 11214 C CA . ALA F 1 71 ? 60.102 -75.990 -15.576 1.00 325.55 72 ALA F CA 1
ATOM 11215 C C . ALA F 1 71 ? 58.589 -76.162 -15.563 1.00 329.79 72 ALA F C 1
ATOM 11216 O O . ALA F 1 71 ? 58.041 -76.909 -14.752 1.00 353.40 72 ALA F O 1
ATOM 11218 N N . ASP F 1 72 ? 57.923 -75.457 -16.472 1.00 304.64 73 ASP F N 1
ATOM 11219 C CA . ASP F 1 72 ? 56.475 -75.533 -16.611 1.00 274.36 73 ASP F CA 1
ATOM 11220 C C . ASP F 1 72 ? 56.034 -76.934 -17.020 1.00 265.02 73 ASP F C 1
ATOM 11221 O O . ASP F 1 72 ? 55.104 -77.496 -16.443 1.00 256.58 73 ASP F O 1
ATOM 11226 N N . GLY F 1 73 ? 56.710 -77.493 -18.018 1.00 256.28 74 GLY F N 1
ATOM 11227 C CA . GLY F 1 73 ? 56.372 -78.810 -18.523 1.00 249.83 74 GLY F CA 1
ATOM 11228 C C . GLY F 1 73 ? 55.525 -78.729 -19.778 1.00 242.77 74 GLY F C 1
ATOM 11229 O O . GLY F 1 73 ? 55.350 -79.719 -20.487 1.00 239.09 74 GLY F O 1
ATOM 11230 N N . ASN F 1 74 ? 54.996 -77.540 -20.049 1.00 246.69 75 ASN F N 1
ATOM 11231 C CA . ASN F 1 74 ? 54.186 -77.314 -21.238 1.00 256.79 75 ASN F CA 1
ATOM 11232 C C . ASN F 1 74 ? 54.968 -76.515 -22.277 1.00 248.39 75 ASN F C 1
ATOM 11233 O O . ASN F 1 74 ? 55.351 -75.370 -22.033 1.00 236.30 75 ASN F O 1
ATOM 11238 N N . GLU F 1 75 ? 55.203 -77.125 -23.434 1.00 254.38 76 GLU F N 1
ATOM 11239 C CA . GLU F 1 75 ? 56.080 -76.542 -24.446 1.00 259.96 76 GLU F CA 1
ATOM 11240 C C . GLU F 1 75 ? 55.357 -75.577 -25.385 1.00 261.21 76 GLU F C 1
ATOM 11241 O O . GLU F 1 75 ? 55.998 -74.859 -26.153 1.00 255.39 76 GLU F O 1
ATOM 11247 N N . LYS F 1 76 ? 54.028 -75.560 -25.325 1.00 268.27 77 LYS F N 1
ATOM 11248 C CA . LYS F 1 76 ? 53.243 -74.623 -26.126 1.00 272.86 77 LYS F CA 1
ATOM 11249 C C . LYS F 1 76 ? 53.534 -73.182 -25.722 1.00 273.80 77 LYS F C 1
ATOM 11250 O O . LYS F 1 76 ? 53.236 -72.246 -26.464 1.00 277.26 77 LYS F O 1
ATOM 11256 N N . LYS F 1 77 ? 54.114 -73.012 -24.538 1.00 265.30 78 LYS F N 1
ATOM 11257 C CA . LYS F 1 77 ? 54.453 -71.688 -24.035 1.00 250.92 78 LYS F CA 1
ATOM 11258 C C . LYS F 1 77 ? 55.968 -71.491 -23.996 1.00 237.72 78 LYS F C 1
ATOM 11259 O O . LYS F 1 77 ? 56.481 -70.697 -23.208 1.00 228.69 78 LYS F O 1
ATOM 11265 N N . ILE F 1 78 ? 56.678 -72.219 -24.853 1.00 234.28 79 ILE F N 1
ATOM 11266 C CA . ILE F 1 78 ? 58.130 -72.104 -24.949 1.00 229.31 79 ILE F CA 1
ATOM 11267 C C . ILE F 1 78 ? 58.538 -71.512 -26.293 1.00 226.73 79 ILE F C 1
ATOM 11268 O O . ILE F 1 78 ? 59.327 -70.569 -26.356 1.00 227.43 79 ILE F O 1
ATOM 11278 N N . GLU F 1 79 ? 57.987 -72.067 -27.366 1.00 223.77 80 GLU F N 1
ATOM 11279 C CA . GLU F 1 79 ? 58.358 -71.666 -28.718 1.00 219.73 80 GLU F CA 1
ATOM 11280 C C . GLU F 1 79 ? 57.929 -70.230 -29.024 1.00 214.92 80 GLU F C 1
ATOM 11281 O O . GLU F 1 79 ? 58.453 -69.599 -29.943 1.00 212.87 80 GLU F O 1
ATOM 11287 N N . MET F 1 80 ? 56.985 -69.715 -28.243 1.00 212.93 81 MET F N 1
ATOM 11288 C CA . MET F 1 80 ? 56.473 -68.362 -28.442 1.00 213.47 81 MET F CA 1
ATOM 11289 C C . MET F 1 80 ? 57.212 -67.336 -27.586 1.00 215.26 81 MET F C 1
ATOM 11290 O O . MET F 1 80 ? 57.359 -66.176 -27.975 1.00 215.42 81 MET F O 1
ATOM 11295 N N . VAL F 1 81 ? 57.664 -67.767 -26.413 1.00 230.22 82 VAL F N 1
ATOM 11296 C CA . VAL F 1 81 ? 58.411 -66.899 -25.511 1.00 235.41 82 VAL F CA 1
ATOM 11297 C C . VAL F 1 81 ? 59.833 -66.715 -26.035 1.00 213.70 82 VAL F C 1
ATOM 11298 O O . VAL F 1 81 ? 60.459 -65.677 -25.816 1.00 205.36 82 VAL F O 1
ATOM 11308 N N . ARG F 1 82 ? 60.335 -67.730 -26.734 1.00 209.77 83 ARG F N 1
ATOM 11309 C CA . ARG F 1 82 ? 61.644 -67.646 -27.371 1.00 209.28 83 ARG F CA 1
ATOM 11310 C C . ARG F 1 82 ? 61.595 -66.672 -28.540 1.00 209.24 83 ARG F C 1
ATOM 11311 O O . ARG F 1 82 ? 62.520 -65.886 -28.749 1.00 207.29 83 ARG F O 1
ATOM 11319 N N . ALA F 1 83 ? 60.506 -66.735 -29.299 1.00 208.21 84 ALA F N 1
ATOM 11320 C CA . ALA F 1 83 ? 60.292 -65.822 -30.412 1.00 206.23 84 ALA F CA 1
ATOM 11321 C C . ALA F 1 83 ? 60.087 -64.406 -29.894 1.00 200.91 84 ALA F C 1
ATOM 11322 O O . ALA F 1 83 ? 60.255 -63.432 -30.627 1.00 206.02 84 ALA F O 1
ATOM 11324 N N . TYR F 1 84 ? 59.723 -64.299 -28.621 1.00 193.57 85 TYR F N 1
ATOM 11325 C CA . TYR F 1 84 ? 59.520 -63.002 -27.995 1.00 183.00 85 TYR F CA 1
ATOM 11326 C C . TYR F 1 84 ? 60.833 -62.485 -27.419 1.00 175.24 85 TYR F C 1
ATOM 11327 O O . TYR F 1 84 ? 61.199 -61.331 -27.633 1.00 171.08 85 TYR F O 1
ATOM 11336 N N . ARG F 1 85 ? 61.540 -63.350 -26.696 1.00 168.15 86 ARG F N 1
ATOM 11337 C CA . ARG F 1 85 ? 62.838 -62.998 -26.130 1.00 166.81 86 ARG F CA 1
ATOM 11338 C C . ARG F 1 85 ? 63.816 -62.583 -27.223 1.00 161.80 86 ARG F C 1
ATOM 11339 O O . ARG F 1 85 ? 64.536 -61.595 -27.083 1.00 157.53 86 ARG F O 1
ATOM 11347 N N . GLU F 1 86 ? 63.839 -63.342 -28.312 1.00 161.40 87 GLU F N 1
ATOM 11348 C CA . GLU F 1 86 ? 64.709 -63.019 -29.433 1.00 159.45 87 GLU F CA 1
ATOM 11349 C C . GLU F 1 86 ? 64.258 -61.737 -30.118 1.00 156.59 87 GLU F C 1
ATOM 11350 O O . GLU F 1 86 ? 65.072 -60.999 -30.673 1.00 158.73 87 GLU F O 1
ATOM 11356 N N . LYS F 1 87 ? 62.954 -61.481 -30.075 1.00 154.69 88 LYS F N 1
ATOM 11357 C CA . LYS F 1 87 ? 62.380 -60.291 -30.691 1.00 151.03 88 LYS F CA 1
ATOM 11358 C C . LYS F 1 87 ? 62.904 -59.015 -30.037 1.00 144.81 88 LYS F C 1
ATOM 11359 O O . LYS F 1 87 ? 62.980 -57.968 -30.679 1.00 142.52 88 LYS F O 1
ATOM 11365 N N . ILE F 1 88 ? 63.260 -59.107 -28.759 1.00 146.25 89 ILE F N 1
ATOM 11366 C CA . ILE F 1 88 ? 63.788 -57.961 -28.025 1.00 146.52 89 ILE F CA 1
ATOM 11367 C C . ILE F 1 88 ? 65.299 -57.874 -28.222 1.00 136.77 89 ILE F C 1
ATOM 11368 O O . ILE F 1 88 ? 65.884 -56.791 -28.168 1.00 126.07 89 ILE F O 1
ATOM 11378 N N . GLU F 1 89 ? 65.925 -59.025 -28.450 1.00 140.44 90 GLU F N 1
ATOM 11379 C CA . GLU F 1 89 ? 67.356 -59.081 -28.725 1.00 142.45 90 GLU F CA 1
ATOM 11380 C C . GLU F 1 89 ? 67.673 -58.488 -30.093 1.00 142.39 90 GLU F C 1
ATOM 11381 O O . GLU F 1 89 ? 68.650 -57.757 -30.251 1.00 140.51 90 GLU F O 1
ATOM 11387 N N . LYS F 1 90 ? 66.842 -58.807 -31.079 1.00 145.60 91 LYS F N 1
ATOM 11388 C CA . LYS F 1 90 ? 67.018 -58.265 -32.420 1.00 145.00 91 LYS F CA 1
ATOM 11389 C C . LYS F 1 90 ? 66.745 -56.764 -32.445 1.00 145.05 91 LYS F C 1
ATOM 11390 O O . LYS F 1 90 ? 67.060 -56.085 -33.422 1.00 147.79 91 LYS F O 1
ATOM 11396 N N . GLU F 1 91 ? 66.155 -56.253 -31.368 1.00 140.09 92 GLU F N 1
ATOM 11397 C CA . GLU F 1 91 ? 65.895 -54.823 -31.239 1.00 135.52 92 GLU F CA 1
ATOM 11398 C C . GLU F 1 91 ? 66.990 -54.148 -30.421 1.00 132.20 92 GLU F C 1
ATOM 11399 O O . GLU F 1 91 ? 67.506 -53.101 -30.808 1.00 131.58 92 GLU F O 1
ATOM 11405 N N . LEU F 1 92 ? 67.336 -54.752 -29.288 1.00 130.40 93 LEU F N 1
ATOM 11406 C CA . LEU F 1 92 ? 68.384 -54.225 -28.420 1.00 130.38 93 LEU F CA 1
ATOM 11407 C C . LEU F 1 92 ? 69.699 -54.081 -29.187 1.00 132.85 93 LEU F C 1
ATOM 11408 O O . LEU F 1 92 ? 70.322 -53.020 -29.168 1.00 128.15 93 LEU F O 1
ATOM 11413 N N . GLU F 1 93 ? 70.112 -55.147 -29.865 1.00 139.67 94 GLU F N 1
ATOM 11414 C CA . GLU F 1 93 ? 71.362 -55.132 -30.621 1.00 144.63 94 GLU F CA 1
ATOM 11415 C C . GLU F 1 93 ? 71.275 -54.203 -31.826 1.00 150.89 94 GLU F C 1
ATOM 11416 O O . GLU F 1 93 ? 72.259 -53.565 -32.199 1.00 154.44 94 GLU F O 1
ATOM 11422 N N . ALA F 1 94 ? 70.093 -54.139 -32.432 1.00 151.48 95 ALA F N 1
ATOM 11423 C CA . ALA F 1 94 ? 69.869 -53.278 -33.588 1.00 151.70 95 ALA F CA 1
ATOM 11424 C C . ALA F 1 94 ? 70.118 -51.814 -33.236 1.00 151.79 95 ALA F C 1
ATOM 11425 O O . ALA F 1 94 ? 70.456 -51.007 -34.101 1.00 151.16 95 ALA F O 1
ATOM 11427 N N . VAL F 1 95 ? 69.949 -51.478 -31.960 1.00 155.24 96 VAL F N 1
ATOM 11428 C CA . VAL F 1 95 ? 70.220 -50.127 -31.479 1.00 159.42 96 VAL F CA 1
ATOM 11429 C C . VAL F 1 95 ? 71.698 -49.977 -31.133 1.00 164.66 96 VAL F C 1
ATOM 11430 O O . VAL F 1 95 ? 72.353 -49.040 -31.587 1.00 167.88 96 VAL F O 1
ATOM 11440 N N . CYS F 1 96 ? 72.215 -50.909 -30.336 1.00 164.65 97 CYS F N 1
ATOM 11441 C CA . CYS F 1 96 ? 73.623 -50.902 -29.938 1.00 163.74 97 CYS F CA 1
ATOM 11442 C C . CYS F 1 96 ? 74.556 -50.842 -31.144 1.00 163.69 97 CYS F C 1
ATOM 11443 O O . CYS F 1 96 ? 75.521 -50.077 -31.158 1.00 162.96 97 CYS F O 1
ATOM 11446 N N . GLN F 1 97 ? 74.263 -51.654 -32.155 1.00 162.37 98 GLN F N 1
ATOM 11447 C CA . GLN F 1 97 ? 75.041 -51.645 -33.386 1.00 158.67 98 GLN F CA 1
ATOM 11448 C C . GLN F 1 97 ? 74.898 -50.300 -34.087 1.00 157.81 98 GLN F C 1
ATOM 11449 O O . GLN F 1 97 ? 75.705 -49.945 -34.944 1.00 157.87 98 GLN F O 1
ATOM 11457 N N . ASP F 1 98 ? 73.863 -49.556 -33.709 1.00 155.35 99 ASP F N 1
ATOM 11458 C CA . ASP F 1 98 ? 73.627 -48.231 -34.262 1.00 157.52 99 ASP F CA 1
ATOM 11459 C C . ASP F 1 98 ? 74.343 -47.165 -33.437 1.00 162.18 99 ASP F C 1
ATOM 11460 O O . ASP F 1 98 ? 74.753 -46.131 -33.963 1.00 161.06 99 ASP F O 1
ATOM 11465 N N . VAL F 1 99 ? 74.484 -47.420 -32.140 1.00 167.64 100 VAL F N 1
ATOM 11466 C CA . VAL F 1 99 ? 75.226 -46.522 -31.266 1.00 172.17 100 VAL F CA 1
ATOM 11467 C C . VAL F 1 99 ? 76.717 -46.640 -31.547 1.00 161.86 100 VAL F C 1
ATOM 11468 O O . VAL F 1 99 ? 77.395 -45.642 -31.790 1.00 153.40 100 VAL F O 1
ATOM 11478 N N . LEU F 1 100 ? 77.219 -47.870 -31.511 1.00 160.46 101 LEU F N 1
ATOM 11479 C CA . LEU F 1 100 ? 78.632 -48.134 -31.759 1.00 158.97 101 LEU F CA 1
ATOM 11480 C C . LEU F 1 100 ? 79.025 -47.682 -33.161 1.00 160.87 101 LEU F C 1
ATOM 11481 O O . LEU F 1 100 ? 80.165 -47.283 -33.405 1.00 161.82 101 LEU F O 1
ATOM 11486 N N . SER F 1 101 ? 78.064 -47.748 -34.076 1.00 160.30 102 SER F N 1
ATOM 11487 C CA . SER F 1 101 ? 78.273 -47.318 -35.450 1.00 159.76 102 SER F CA 1
ATOM 11488 C C . SER F 1 101 ? 78.569 -45.824 -35.523 1.00 161.94 102 SER F C 1
ATOM 11489 O O . SER F 1 101 ? 79.366 -45.380 -36.348 1.00 164.09 102 SER F O 1
ATOM 11492 N N . LEU F 1 102 ? 77.925 -45.053 -34.654 1.00 162.64 103 LEU F N 1
ATOM 11493 C CA . LEU F 1 102 ? 78.100 -43.605 -34.641 1.00 163.95 103 LEU F CA 1
ATOM 11494 C C . LEU F 1 102 ? 79.364 -43.186 -33.898 1.00 167.81 103 LEU F C 1
ATOM 11495 O O . LEU F 1 102 ? 79.943 -42.139 -34.188 1.00 167.32 103 LEU F O 1
ATOM 11500 N N . LEU F 1 103 ? 79.787 -44.003 -32.940 1.00 170.40 104 LEU F N 1
ATOM 11501 C CA . LEU F 1 103 ? 80.973 -43.698 -32.148 1.00 172.74 104 LEU F CA 1
ATOM 11502 C C . LEU F 1 103 ? 82.252 -43.792 -32.975 1.00 173.40 104 LEU F C 1
ATOM 11503 O O . LEU F 1 103 ? 83.064 -42.868 -32.983 1.00 173.95 104 LEU F O 1
ATOM 11508 N N . ASP F 1 104 ? 82.426 -44.910 -33.670 1.00 172.21 105 ASP F N 1
ATOM 11509 C CA . ASP F 1 104 ? 83.643 -45.144 -34.437 1.00 170.76 105 ASP F CA 1
ATOM 11510 C C . ASP F 1 104 ? 83.696 -44.305 -35.709 1.00 171.72 105 ASP F C 1
ATOM 11511 O O . ASP F 1 104 ? 84.771 -43.886 -36.139 1.00 173.50 105 ASP F O 1
ATOM 11516 N N . ASN F 1 105 ? 82.535 -44.054 -36.303 1.00 169.16 106 ASN F N 1
ATOM 11517 C CA . ASN F 1 105 ? 82.479 -43.457 -37.632 1.00 168.66 106 ASN F CA 1
ATOM 11518 C C . ASN F 1 105 ? 82.285 -41.942 -37.651 1.00 164.41 106 ASN F C 1
ATOM 11519 O O . ASN F 1 105 ? 82.470 -41.307 -38.689 1.00 163.26 106 ASN F O 1
ATOM 11524 N N . TYR F 1 106 ? 81.918 -41.358 -36.514 1.00 163.68 107 TYR F N 1
ATOM 11525 C CA . TYR F 1 106 ? 81.604 -39.933 -36.486 1.00 163.91 107 TYR F CA 1
ATOM 11526 C C . TYR F 1 106 ? 82.212 -39.187 -35.300 1.00 165.68 107 TYR F C 1
ATOM 11527 O O . TYR F 1 106 ? 82.859 -38.154 -35.475 1.00 164.64 107 TYR F O 1
ATOM 11536 N N . LEU F 1 107 ? 81.999 -39.709 -34.096 1.00 166.89 108 LEU F N 1
ATOM 11537 C CA . LEU F 1 107 ? 82.373 -38.999 -32.875 1.00 168.95 108 LEU F CA 1
ATOM 11538 C C . LEU F 1 107 ? 83.860 -39.099 -32.537 1.00 169.45 108 LEU F C 1
ATOM 11539 O O . LEU F 1 107 ? 84.577 -38.099 -32.564 1.00 166.10 108 LEU F O 1
ATOM 11544 N N . ILE F 1 108 ? 84.315 -40.305 -32.212 1.00 177.74 109 ILE F N 1
ATOM 11545 C CA . ILE F 1 108 ? 85.691 -40.519 -31.773 1.00 181.42 109 ILE F CA 1
ATOM 11546 C C . ILE F 1 108 ? 86.691 -40.193 -32.881 1.00 187.55 109 ILE F C 1
ATOM 11547 O O . ILE F 1 108 ? 87.862 -39.921 -32.613 1.00 186.90 109 ILE F O 1
ATOM 11557 N N . LYS F 1 109 ? 86.219 -40.203 -34.124 1.00 191.07 110 LYS F N 1
ATOM 11558 C CA . LYS F 1 109 ? 87.077 -39.931 -35.273 1.00 195.41 110 LYS F CA 1
ATOM 11559 C C . LYS F 1 109 ? 87.665 -38.522 -35.223 1.00 196.50 110 LYS F C 1
ATOM 11560 O O . LYS F 1 109 ? 88.614 -38.211 -35.942 1.00 195.10 110 LYS F O 1
ATOM 11566 N N . ASN F 1 110 ? 87.099 -37.674 -34.369 1.00 201.84 111 ASN F N 1
ATOM 11567 C CA . ASN F 1 110 ? 87.557 -36.296 -34.242 1.00 207.73 111 ASN F CA 1
ATOM 11568 C C . ASN F 1 110 ? 88.419 -36.079 -33.003 1.00 214.96 111 ASN F C 1
ATOM 11569 O O . ASN F 1 110 ? 89.282 -35.201 -32.985 1.00 210.92 111 ASN F O 1
ATOM 11574 N N . CYS F 1 111 ? 88.176 -36.883 -31.972 1.00 226.94 112 CYS F N 1
ATOM 11575 C CA . CYS F 1 111 ? 88.880 -36.747 -30.700 1.00 238.97 112 CYS F CA 1
ATOM 11576 C C . CYS F 1 111 ? 90.392 -36.870 -30.863 1.00 248.30 112 CYS F C 1
ATOM 11577 O O . CYS F 1 111 ? 90.919 -37.964 -31.065 1.00 251.33 112 CYS F O 1
ATOM 11580 N N . SER F 1 112 ? 91.081 -35.737 -30.773 1.00 251.24 113 SER F N 1
ATOM 11581 C CA . SER F 1 112 ? 92.534 -35.705 -30.883 1.00 250.11 113 SER F CA 1
ATOM 11582 C C . SER F 1 112 ? 93.192 -36.049 -29.550 1.00 236.16 113 SER F C 1
ATOM 11583 O O . SER F 1 112 ? 92.537 -36.552 -28.637 1.00 229.00 113 SER F O 1
ATOM 11586 N N . GLU F 1 113 ? 94.487 -35.773 -29.444 1.00 229.99 114 GLU F N 1
ATOM 11587 C CA . GLU F 1 113 ? 95.240 -36.083 -28.234 1.00 225.92 114 GLU F CA 1
ATOM 11588 C C . GLU F 1 113 ? 94.863 -35.144 -27.094 1.00 229.32 114 GLU F C 1
ATOM 11589 O O . GLU F 1 113 ? 94.610 -35.583 -25.972 1.00 225.03 114 GLU F O 1
ATOM 11595 N N . THR F 1 114 ? 94.827 -33.850 -27.398 1.00 239.77 115 THR F N 1
ATOM 11596 C CA . THR F 1 114 ? 94.574 -32.810 -26.405 1.00 248.67 115 THR F CA 1
ATOM 11597 C C . THR F 1 114 ? 93.268 -33.010 -25.639 1.00 254.14 115 THR F C 1
ATOM 11598 O O . THR F 1 114 ? 93.172 -32.666 -24.462 1.00 258.76 115 THR F O 1
ATOM 11605 N N . GLN F 1 115 ? 92.263 -33.560 -26.312 1.00 250.41 116 GLN F N 1
ATOM 11606 C CA . GLN F 1 115 ? 90.964 -33.785 -25.690 1.00 242.39 116 GLN F CA 1
ATOM 11607 C C . GLN F 1 115 ? 90.950 -35.102 -24.921 1.00 233.18 116 GLN F C 1
ATOM 11608 O O . GLN F 1 115 ? 90.441 -36.112 -25.408 1.00 226.13 116 GLN F O 1
ATOM 11616 N N . TYR F 1 116 ? 91.513 -35.081 -23.716 1.00 231.91 117 TYR F N 1
ATOM 11617 C CA . TYR F 1 116 ? 91.627 -36.282 -22.897 1.00 231.83 117 TYR F CA 1
ATOM 11618 C C . TYR F 1 116 ? 90.293 -36.660 -22.261 1.00 229.80 117 TYR F C 1
ATOM 11619 O O . TYR F 1 116 ? 89.835 -37.795 -22.394 1.00 226.74 117 TYR F O 1
ATOM 11628 N N . GLU F 1 117 ? 89.672 -35.705 -21.575 1.00 231.57 118 GLU F N 1
ATOM 11629 C CA . GLU F 1 117 ? 88.390 -35.941 -20.915 1.00 234.25 118 GLU F CA 1
ATOM 11630 C C . GLU F 1 117 ? 87.289 -36.227 -21.932 1.00 230.80 118 GLU F C 1
ATOM 11631 O O . GLU F 1 117 ? 86.214 -36.713 -21.580 1.00 231.46 118 GLU F O 1
ATOM 11637 N N . SER F 1 118 ? 87.565 -35.924 -23.196 1.00 225.73 119 SER F N 1
ATOM 11638 C CA . SER F 1 118 ? 86.618 -36.191 -24.270 1.00 219.18 119 SER F CA 1
ATOM 11639 C C . SER F 1 118 ? 86.577 -37.679 -24.605 1.00 212.04 119 SER F C 1
ATOM 11640 O O . SER F 1 118 ? 85.504 -38.266 -24.729 1.00 210.14 119 SER F O 1
ATOM 11643 N N . LYS F 1 119 ? 87.753 -38.284 -24.744 1.00 209.97 120 LYS F N 1
ATOM 11644 C CA . LYS F 1 119 ? 87.856 -39.696 -25.100 1.00 207.96 120 LYS F CA 1
ATOM 11645 C C . LYS F 1 119 ? 87.337 -40.614 -23.999 1.00 209.39 120 LYS F C 1
ATOM 11646 O O . LYS F 1 119 ? 86.716 -41.638 -24.278 1.00 207.40 120 LYS F O 1
ATOM 11652 N N . VAL F 1 120 ? 87.601 -40.244 -22.750 1.00 218.65 121 VAL F N 1
ATOM 11653 C CA . VAL F 1 120 ? 87.193 -41.044 -21.599 1.00 224.48 121 VAL F CA 1
ATOM 11654 C C . VAL F 1 120 ? 85.684 -41.288 -21.595 1.00 210.55 121 VAL F C 1
ATOM 11655 O O . VAL F 1 120 ? 85.215 -42.312 -21.096 1.00 205.43 121 VAL F O 1
ATOM 11665 N N . PHE F 1 121 ? 84.930 -40.352 -22.161 1.00 205.34 122 PHE F N 1
ATOM 11666 C CA . PHE F 1 121 ? 83.480 -40.495 -22.239 1.00 199.64 122 PHE F CA 1
ATOM 11667 C C . PHE F 1 121 ? 83.066 -41.329 -23.446 1.00 197.04 122 PHE F C 1
ATOM 11668 O O . PHE F 1 121 ? 82.307 -42.291 -23.318 1.00 198.56 122 PHE F O 1
ATOM 11676 N N . TYR F 1 122 ? 83.568 -40.955 -24.619 1.00 190.26 123 TYR F N 1
ATOM 11677 C CA . TYR F 1 122 ? 83.225 -41.657 -25.849 1.00 187.20 123 TYR F CA 1
ATOM 11678 C C . TYR F 1 122 ? 83.741 -43.093 -25.833 1.00 185.01 123 TYR F C 1
ATOM 11679 O O . TYR F 1 122 ? 83.176 -43.970 -26.486 1.00 186.18 123 TYR F O 1
ATOM 11688 N N . LEU F 1 123 ? 84.813 -43.330 -25.083 1.00 181.69 124 LEU F N 1
ATOM 11689 C CA . LEU F 1 123 ? 85.369 -44.673 -24.962 1.00 178.39 124 LEU F CA 1
ATOM 11690 C C . LEU F 1 123 ? 84.573 -45.508 -23.969 1.00 171.09 124 LEU F C 1
ATOM 11691 O O . LEU F 1 123 ? 84.448 -46.722 -24.129 1.00 168.09 124 LEU F O 1
ATOM 11696 N N . LYS F 1 124 ? 84.042 -44.854 -22.942 1.00 168.88 125 LYS F N 1
ATOM 11697 C CA . LYS F 1 124 ? 83.254 -45.547 -21.931 1.00 169.17 125 LYS F CA 1
ATOM 11698 C C . LYS F 1 124 ? 81.964 -46.087 -22.534 1.00 165.87 125 LYS F C 1
ATOM 11699 O O . LYS F 1 124 ? 81.493 -47.161 -22.158 1.00 164.09 125 LYS F O 1
ATOM 11705 N N . MET F 1 125 ? 81.396 -45.337 -23.472 1.00 164.04 126 MET F N 1
ATOM 11706 C CA . MET F 1 125 ? 80.173 -45.757 -24.143 1.00 162.33 126 MET F CA 1
ATOM 11707 C C . MET F 1 125 ? 80.446 -46.942 -25.059 1.00 160.11 126 MET F C 1
ATOM 11708 O O . MET F 1 125 ? 79.648 -47.876 -25.131 1.00 160.66 126 MET F O 1
ATOM 11713 N N . LYS F 1 126 ? 81.577 -46.895 -25.756 1.00 158.90 127 LYS F N 1
ATOM 11714 C CA . LYS F 1 126 ? 81.970 -47.968 -26.659 1.00 157.95 127 LYS F CA 1
ATOM 11715 C C . LYS F 1 126 ? 81.980 -49.311 -25.939 1.00 161.74 127 LYS F C 1
ATOM 11716 O O . LYS F 1 126 ? 81.484 -50.311 -26.459 1.00 163.79 127 LYS F O 1
ATOM 11722 N N . GLY F 1 127 ? 82.541 -49.323 -24.734 1.00 162.80 128 GLY F N 1
ATOM 11723 C CA . GLY F 1 127 ? 82.588 -50.528 -23.928 1.00 165.61 128 GLY F CA 1
ATOM 11724 C C . GLY F 1 127 ? 81.259 -50.819 -23.260 1.00 165.12 128 GLY F C 1
ATOM 11725 O O . GLY F 1 127 ? 80.915 -51.977 -23.024 1.00 165.11 128 GLY F O 1
ATOM 11726 N N . ASP F 1 128 ? 80.509 -49.764 -22.959 1.00 164.09 129 ASP F N 1
ATOM 11727 C CA . ASP F 1 128 ? 79.213 -49.901 -22.299 1.00 162.22 129 ASP F CA 1
ATOM 11728 C C . ASP F 1 128 ? 78.166 -50.531 -23.213 1.00 160.43 129 ASP F C 1
ATOM 11729 O O . ASP F 1 128 ? 77.300 -51.275 -22.751 1.00 163.12 129 ASP F O 1
ATOM 11734 N N . TYR F 1 129 ? 78.242 -50.234 -24.506 1.00 158.27 130 TYR F N 1
ATOM 11735 C CA . TYR F 1 129 ? 77.271 -50.765 -25.457 1.00 158.45 130 TYR F CA 1
ATOM 11736 C C . TYR F 1 129 ? 77.720 -52.111 -26.022 1.00 159.20 130 TYR F C 1
ATOM 11737 O O . TYR F 1 129 ? 76.894 -52.918 -26.450 1.00 158.71 130 TYR F O 1
ATOM 11746 N N . TYR F 1 130 ? 79.028 -52.352 -26.018 1.00 159.42 131 TYR F N 1
ATOM 11747 C CA . TYR F 1 130 ? 79.549 -53.679 -26.324 1.00 158.30 131 TYR F CA 1
ATOM 11748 C C . TYR F 1 130 ? 79.297 -54.596 -25.133 1.00 153.28 131 TYR F C 1
ATOM 11749 O O . TYR F 1 130 ? 79.297 -55.820 -25.261 1.00 154.03 131 TYR F O 1
ATOM 11758 N N . ARG F 1 131 ? 79.079 -53.983 -23.973 1.00 150.69 132 ARG F N 1
ATOM 11759 C CA . ARG F 1 131 ? 78.775 -54.716 -22.750 1.00 152.38 132 ARG F CA 1
ATOM 11760 C C . ARG F 1 131 ? 77.301 -55.104 -22.709 1.00 151.93 132 ARG F C 1
ATOM 11761 O O . ARG F 1 131 ? 76.943 -56.170 -22.210 1.00 150.97 132 ARG F O 1
ATOM 11769 N N . TYR F 1 132 ? 76.449 -54.230 -23.237 1.00 151.17 133 TYR F N 1
ATOM 11770 C CA . TYR F 1 132 ? 75.022 -54.515 -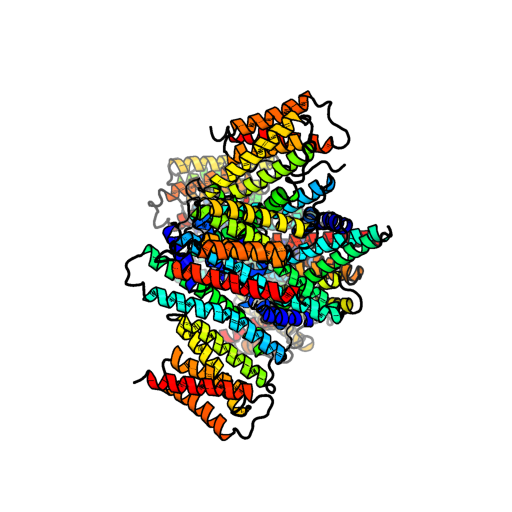23.317 1.00 148.52 133 TYR F CA 1
ATOM 11771 C C . TYR F 1 132 ? 74.765 -55.633 -24.322 1.00 153.86 133 TYR F C 1
ATOM 11772 O O . TYR F 1 132 ? 73.853 -56.441 -24.145 1.00 159.03 133 TYR F O 1
ATOM 11781 N N . LEU F 1 133 ? 75.576 -55.675 -25.374 1.00 153.28 134 LEU F N 1
ATOM 11782 C CA . LEU F 1 133 ? 75.506 -56.757 -26.347 1.00 150.30 134 LEU F CA 1
ATOM 11783 C C . LEU F 1 133 ? 75.899 -58.074 -25.691 1.00 155.37 134 LEU F C 1
ATOM 11784 O O . LEU F 1 133 ? 75.402 -59.140 -26.058 1.00 157.04 134 LEU F O 1
ATOM 11789 N N . ALA F 1 134 ? 76.792 -57.986 -24.712 1.00 158.85 135 ALA F N 1
ATOM 11790 C CA . ALA F 1 134 ? 77.329 -59.165 -24.045 1.00 162.97 135 ALA F CA 1
ATOM 11791 C C . ALA F 1 134 ? 76.306 -59.829 -23.126 1.00 165.73 135 ALA F C 1
ATOM 11792 O O . ALA F 1 134 ? 76.517 -60.950 -22.662 1.00 167.06 135 ALA F O 1
ATOM 11794 N N . GLU F 1 135 ? 75.200 -59.138 -22.865 1.00 170.17 136 GLU F N 1
ATOM 11795 C CA . GLU F 1 135 ? 74.166 -59.661 -21.975 1.00 173.74 136 GLU F CA 1
ATOM 11796 C C . GLU F 1 135 ? 73.251 -60.663 -22.674 1.00 175.49 136 GLU F C 1
ATOM 11797 O O . GLU F 1 135 ? 72.702 -61.562 -22.037 1.00 177.95 136 GLU F O 1
ATOM 11803 N N . VAL F 1 136 ? 73.093 -60.503 -23.985 1.00 179.26 137 VAL F N 1
ATOM 11804 C CA . VAL F 1 136 ? 72.102 -61.265 -24.738 1.00 184.91 137 VAL F CA 1
ATOM 11805 C C . VAL F 1 136 ? 72.723 -62.284 -25.693 1.00 188.32 137 VAL F C 1
ATOM 11806 O O . VAL F 1 136 ? 72.015 -63.106 -26.276 1.00 187.81 137 VAL F O 1
ATOM 11816 N N . ALA F 1 137 ? 74.042 -62.230 -25.850 1.00 193.26 138 ALA F N 1
ATOM 11817 C CA . ALA F 1 137 ? 74.728 -63.092 -26.809 1.00 199.12 138 ALA F CA 1
ATOM 11818 C C . ALA F 1 137 ? 75.467 -64.246 -26.134 1.00 206.52 138 ALA F C 1
ATOM 11819 O O . ALA F 1 137 ? 75.812 -64.174 -24.955 1.00 202.23 138 ALA F O 1
ATOM 11821 N N . THR F 1 138 ? 75.701 -65.311 -26.896 1.00 217.97 139 THR F N 1
ATOM 11822 C CA . THR F 1 138 ? 76.444 -66.468 -26.409 1.00 228.24 139 THR F CA 1
ATOM 11823 C C . THR F 1 138 ? 77.340 -67.030 -27.508 1.00 215.70 139 THR F C 1
ATOM 11824 O O . THR F 1 138 ? 77.407 -66.480 -28.607 1.00 203.71 139 THR F O 1
ATOM 11831 N N . GLY F 1 139 ? 78.026 -68.128 -27.204 1.00 214.09 140 GLY F N 1
ATOM 11832 C CA . GLY F 1 139 ? 78.866 -68.800 -28.178 1.00 211.14 140 GLY F CA 1
ATOM 11833 C C . GLY F 1 139 ? 80.086 -67.997 -28.587 1.00 206.44 140 GLY F C 1
ATOM 11834 O O . GLY F 1 139 ? 80.706 -67.325 -27.763 1.00 207.43 140 GLY F O 1
ATOM 11835 N N . GLU F 1 140 ? 80.427 -68.068 -29.870 1.00 201.47 141 GLU F N 1
ATOM 11836 C CA . GLU F 1 140 ? 81.603 -67.386 -30.398 1.00 198.59 141 GLU F CA 1
ATOM 11837 C C . GLU F 1 140 ? 81.391 -65.879 -30.509 1.00 192.64 141 GLU F C 1
ATOM 11838 O O . GLU F 1 140 ? 82.352 -65.111 -30.549 1.00 192.54 141 GLU F O 1
ATOM 11844 N N . LYS F 1 141 ? 80.131 -65.461 -30.561 1.00 187.65 142 LYS F N 1
ATOM 11845 C CA . LYS F 1 141 ? 79.809 -64.053 -30.754 1.00 183.34 142 LYS F CA 1
ATOM 11846 C C . LYS F 1 141 ? 79.996 -63.248 -29.472 1.00 178.94 142 LYS F C 1
ATOM 11847 O O . LYS F 1 141 ? 80.188 -62.033 -29.520 1.00 179.37 142 LYS F O 1
ATOM 11853 N N . ARG F 1 142 ? 79.939 -63.923 -28.329 1.00 172.30 143 ARG F N 1
ATOM 11854 C CA . ARG F 1 142 ? 80.115 -63.249 -27.047 1.00 166.51 143 ARG F CA 1
ATOM 11855 C C . ARG F 1 142 ? 81.582 -62.925 -26.800 1.00 163.47 143 ARG F C 1
ATOM 11856 O O . ARG F 1 142 ? 81.924 -61.799 -26.442 1.00 163.41 143 ARG F O 1
ATOM 11864 N N . ALA F 1 143 ? 82.447 -63.916 -26.994 1.00 161.10 144 ALA F N 1
ATOM 11865 C CA . ALA F 1 143 ? 83.882 -63.726 -26.816 1.00 157.84 144 ALA F CA 1
ATOM 11866 C C . ALA F 1 143 ? 84.393 -62.609 -27.720 1.00 156.85 144 ALA F C 1
ATOM 11867 O O . ALA F 1 143 ? 85.422 -61.993 -27.446 1.00 157.63 144 ALA F O 1
ATOM 11869 N N . THR F 1 144 ? 83.656 -62.354 -28.796 1.00 155.44 145 THR F N 1
ATOM 11870 C CA . THR F 1 144 ? 83.978 -61.281 -29.726 1.00 153.48 145 THR F CA 1
ATOM 11871 C C . THR F 1 144 ? 83.710 -59.911 -29.104 1.00 146.78 145 THR F C 1
ATOM 11872 O O . THR F 1 144 ? 84.549 -59.013 -29.176 1.00 144.35 145 THR F O 1
ATOM 11879 N N . VAL F 1 145 ? 82.540 -59.763 -28.489 1.00 142.41 146 VAL F N 1
ATOM 11880 C CA . VAL F 1 145 ? 82.103 -58.471 -27.967 1.00 139.01 146 VAL F CA 1
ATOM 11881 C C . VAL F 1 145 ? 82.647 -58.171 -26.572 1.00 139.60 146 VAL F C 1
ATOM 11882 O O . VAL F 1 145 ? 82.957 -57.020 -26.262 1.00 138.08 146 VAL F O 1
ATOM 11892 N N . VAL F 1 146 ? 82.756 -59.196 -25.732 1.00 140.96 147 VAL F N 1
ATOM 11893 C CA . VAL F 1 146 ? 83.384 -59.038 -24.423 1.00 141.20 147 VAL F CA 1
ATOM 11894 C C . VAL F 1 146 ? 84.821 -58.575 -24.635 1.00 136.15 147 VAL F C 1
ATOM 11895 O O . VAL F 1 146 ? 85.398 -57.882 -23.797 1.00 132.16 147 VAL F O 1
ATOM 11905 N N . GLU F 1 147 ? 85.384 -58.962 -25.774 1.00 138.92 148 GLU F N 1
ATOM 11906 C CA . GLU F 1 147 ? 86.712 -58.518 -26.177 1.00 141.59 148 GLU F CA 1
ATOM 11907 C C . GLU F 1 147 ? 86.701 -57.028 -26.499 1.00 142.04 148 GLU F C 1
ATOM 11908 O O . GLU F 1 147 ? 87.541 -56.268 -26.016 1.00 139.57 148 GLU F O 1
ATOM 11914 N N . SER F 1 148 ? 85.737 -56.624 -27.321 1.00 145.50 149 SER F N 1
ATOM 11915 C CA . SER F 1 148 ? 85.601 -55.234 -27.741 1.00 149.62 149 SER F CA 1
ATOM 11916 C C . SER F 1 148 ? 85.356 -54.311 -26.552 1.00 154.88 149 SER F C 1
ATOM 11917 O O . SER F 1 148 ? 85.779 -53.155 -26.555 1.00 153.35 149 SER F O 1
ATOM 11920 N N . SER F 1 149 ? 84.671 -54.828 -25.538 1.00 162.71 150 SER F N 1
ATOM 11921 C CA . SER F 1 149 ? 84.396 -54.063 -24.329 1.00 168.20 150 SER F CA 1
ATOM 11922 C C . SER F 1 149 ? 85.672 -53.849 -23.521 1.00 167.04 150 SER F C 1
ATOM 11923 O O . SER F 1 149 ? 86.024 -52.718 -23.184 1.00 162.64 150 SER F O 1
ATOM 11926 N N . GLU F 1 150 ? 86.358 -54.948 -23.220 1.00 171.92 151 GLU F N 1
ATOM 11927 C CA . GLU F 1 150 ? 87.612 -54.910 -22.473 1.00 175.00 151 GLU F CA 1
ATOM 11928 C C . GLU F 1 150 ? 88.665 -54.045 -23.157 1.00 177.87 151 GLU F C 1
ATOM 11929 O O . GLU F 1 150 ? 89.433 -53.347 -22.495 1.00 178.99 151 GLU F O 1
ATOM 11935 N N . LYS F 1 151 ? 88.695 -54.094 -24.484 1.00 176.31 152 LYS F N 1
ATOM 11936 C CA . LYS F 1 151 ? 89.701 -53.371 -25.252 1.00 173.79 152 LYS F CA 1
ATOM 11937 C C . LYS F 1 151 ? 89.399 -51.873 -25.307 1.00 173.04 152 LYS F C 1
ATOM 11938 O O . LYS F 1 151 ? 90.252 -51.074 -25.692 1.00 172.94 152 LYS F O 1
ATOM 11944 N N . ALA F 1 152 ? 88.187 -51.497 -24.912 1.00 172.78 153 ALA F N 1
ATOM 11945 C CA . ALA F 1 152 ? 87.786 -50.093 -24.916 1.00 172.16 153 ALA F CA 1
ATOM 11946 C C . ALA F 1 152 ? 87.873 -49.482 -23.520 1.00 171.44 153 ALA F C 1
ATOM 11947 O O . ALA F 1 152 ? 88.254 -48.322 -23.363 1.00 173.05 153 ALA F O 1
ATOM 11949 N N . TYR F 1 153 ? 87.515 -50.270 -22.511 1.00 168.47 154 TYR F N 1
ATOM 11950 C CA . TYR F 1 153 ? 87.551 -49.821 -21.123 1.00 166.43 154 TYR F CA 1
ATOM 11951 C C . TYR F 1 153 ? 88.966 -49.477 -20.663 1.00 168.02 154 TYR F C 1
ATOM 11952 O O . TYR F 1 153 ? 89.212 -48.387 -20.145 1.00 167.55 154 TYR F O 1
ATOM 11961 N N . SER F 1 154 ? 89.890 -50.415 -20.853 1.00 170.51 155 SER F N 1
ATOM 11962 C CA . SER F 1 154 ? 91.274 -50.235 -20.426 1.00 170.73 155 SER F CA 1
ATOM 11963 C C . SER F 1 154 ? 91.922 -49.041 -21.119 1.00 170.80 155 SER F C 1
ATOM 11964 O O . SER F 1 154 ? 92.743 -48.339 -20.529 1.00 173.22 155 SER F O 1
ATOM 11967 N N . GLU F 1 155 ? 91.545 -48.815 -22.372 1.00 171.82 156 GLU F N 1
ATOM 11968 C CA . GLU F 1 155 ? 92.084 -47.705 -23.146 1.00 176.36 156 GLU F CA 1
ATOM 11969 C C . GLU F 1 155 ? 91.621 -46.364 -22.581 1.00 178.29 156 GLU F C 1
ATOM 11970 O O . GLU F 1 155 ? 92.210 -45.321 -22.866 1.00 180.14 156 GLU F O 1
ATOM 11976 N N . ALA F 1 156 ? 90.565 -46.401 -21.774 1.00 182.52 157 ALA F N 1
ATOM 11977 C CA . ALA F 1 156 ? 90.020 -45.192 -21.169 1.00 183.53 157 ALA F CA 1
ATOM 11978 C C . ALA F 1 156 ? 90.499 -45.025 -19.732 1.00 184.79 157 ALA F C 1
ATOM 11979 O O . ALA F 1 156 ? 90.464 -43.925 -19.182 1.00 188.57 157 ALA F O 1
ATOM 11981 N N . HIS F 1 157 ? 90.944 -46.122 -19.128 1.00 185.42 158 HIS F N 1
ATOM 11982 C CA . HIS F 1 157 ? 91.415 -46.092 -17.749 1.00 182.36 158 HIS F CA 1
ATOM 11983 C C . HIS F 1 157 ? 92.871 -45.645 -17.683 1.00 176.80 158 HIS F C 1
ATOM 11984 O O . HIS F 1 157 ? 93.286 -44.983 -16.733 1.00 174.69 158 HIS F O 1
ATOM 11991 N N . GLU F 1 158 ? 93.640 -46.012 -18.702 1.00 175.64 159 GLU F N 1
ATOM 11992 C CA . GLU F 1 158 ? 95.047 -45.642 -18.772 1.00 174.51 159 GLU F CA 1
ATOM 11993 C C . GLU F 1 158 ? 95.197 -44.141 -19.004 1.00 177.75 159 GLU F C 1
ATOM 11994 O O . GLU F 1 158 ? 96.156 -43.522 -18.540 1.00 180.00 159 GLU F O 1
ATOM 12000 N N . ILE F 1 159 ? 94.241 -43.566 -19.728 1.00 179.30 160 ILE F N 1
ATOM 12001 C CA . ILE F 1 159 ? 94.241 -42.138 -20.024 1.00 181.66 160 ILE F CA 1
ATOM 12002 C C . ILE F 1 159 ? 93.587 -41.359 -18.883 1.00 182.96 160 ILE F C 1
ATOM 12003 O O . ILE F 1 159 ? 93.882 -40.182 -18.673 1.00 181.18 160 ILE F O 1
ATOM 12013 N N . SER F 1 160 ? 92.710 -42.027 -18.139 1.00 185.49 161 SER F N 1
ATOM 12014 C CA . SER F 1 160 ? 92.002 -41.390 -17.031 1.00 185.99 161 SER F CA 1
ATOM 12015 C C . SER F 1 160 ? 92.851 -41.344 -15.762 1.00 184.98 161 SER F C 1
ATOM 12016 O O . SER F 1 160 ? 92.488 -40.686 -14.787 1.00 182.49 161 SER F O 1
ATOM 12019 N N . LYS F 1 161 ? 93.978 -42.048 -15.779 1.00 185.54 162 LYS F N 1
ATOM 12020 C CA . LYS F 1 161 ? 94.880 -42.075 -14.632 1.00 185.18 162 LYS F CA 1
ATOM 12021 C C . LYS F 1 161 ? 96.014 -41.066 -14.779 1.00 180.83 162 LYS F C 1
ATOM 12022 O O . LYS F 1 161 ? 96.827 -40.900 -13.871 1.00 175.37 162 LYS F O 1
ATOM 12028 N N . GLU F 1 162 ? 96.062 -40.392 -15.923 1.00 185.37 163 GLU F N 1
ATOM 12029 C CA . GLU F 1 162 ? 97.161 -39.479 -16.219 1.00 188.86 163 GLU F CA 1
ATOM 12030 C C . GLU F 1 162 ? 96.734 -38.013 -16.209 1.00 194.51 163 GLU F C 1
ATOM 12031 O O . GLU F 1 162 ? 97.531 -37.133 -15.884 1.00 195.30 163 GLU F O 1
ATOM 12037 N N . HIS F 1 163 ? 95.479 -37.751 -16.562 1.00 200.54 164 HIS F N 1
ATOM 12038 C CA . HIS F 1 163 ? 95.016 -36.378 -16.733 1.00 206.51 164 HIS F CA 1
ATOM 12039 C C . HIS F 1 163 ? 93.869 -36.006 -15.795 1.00 219.66 164 HIS F C 1
ATOM 12040 O O . HIS F 1 163 ? 93.718 -34.843 -15.422 1.00 220.53 164 HIS F O 1
ATOM 12047 N N . MET F 1 164 ? 93.063 -36.993 -15.417 1.00 228.62 165 MET F N 1
ATOM 12048 C CA . MET F 1 164 ? 91.880 -36.735 -14.603 1.00 232.14 165 MET F CA 1
ATOM 12049 C C . MET F 1 164 ? 92.161 -36.865 -13.112 1.00 219.39 165 MET F C 1
ATOM 12050 O O . MET F 1 164 ? 93.081 -37.571 -12.699 1.00 209.98 165 MET F O 1
ATOM 12055 N N . GLN F 1 165 ? 91.358 -36.177 -12.308 1.00 215.82 166 GLN F N 1
ATOM 12056 C CA . GLN F 1 165 ? 91.434 -36.305 -10.860 1.00 212.82 166 GLN F CA 1
ATOM 12057 C C . GLN F 1 165 ? 90.748 -37.596 -10.427 1.00 212.21 166 GLN F C 1
ATOM 12058 O O . GLN F 1 165 ? 89.820 -38.060 -11.090 1.00 212.93 166 GLN F O 1
ATOM 12066 N N . PRO F 1 166 ? 91.209 -38.187 -9.315 1.00 214.59 167 PRO F N 1
ATOM 12067 C CA . PRO F 1 166 ? 90.595 -39.410 -8.783 1.00 218.22 167 PRO F CA 1
ATOM 12068 C C . PRO F 1 166 ? 89.165 -39.184 -8.297 1.00 222.24 167 PRO F C 1
ATOM 12069 O O . PRO F 1 166 ? 88.488 -40.138 -7.914 1.00 222.71 167 PRO F O 1
ATOM 12073 N N . THR F 1 167 ? 88.717 -37.933 -8.316 1.00 224.29 168 THR F N 1
ATOM 12074 C CA . THR F 1 167 ? 87.389 -37.587 -7.824 1.00 223.45 168 THR F CA 1
ATOM 12075 C C . THR F 1 167 ? 86.456 -37.178 -8.959 1.00 224.04 168 THR F C 1
ATOM 12076 O O . THR F 1 167 ? 85.282 -36.886 -8.732 1.00 226.03 168 THR F O 1
ATOM 12083 N N . HIS F 1 168 ? 86.983 -37.159 -10.179 1.00 218.97 169 HIS F N 1
ATOM 12084 C CA . HIS F 1 168 ? 86.200 -36.780 -11.349 1.00 216.62 169 HIS F CA 1
ATOM 12085 C C . HIS F 1 168 ? 85.050 -37.761 -11.573 1.00 204.65 169 HIS F C 1
ATOM 12086 O O . HIS F 1 168 ? 85.243 -38.975 -11.502 1.00 201.52 169 HIS F O 1
ATOM 12093 N N . PRO F 1 169 ? 83.846 -37.233 -11.842 1.00 205.68 170 PRO F N 1
ATOM 12094 C CA . PRO F 1 169 ? 82.643 -38.057 -12.015 1.00 204.49 170 PRO F CA 1
ATOM 12095 C C . PRO F 1 169 ? 82.679 -38.913 -13.278 1.00 201.49 170 PRO F C 1
ATOM 12096 O O . PRO F 1 169 ? 82.131 -40.015 -13.284 1.00 199.97 170 PRO F O 1
ATOM 12100 N N . ILE F 1 170 ? 83.308 -38.409 -14.335 1.00 203.55 171 ILE F N 1
ATOM 12101 C CA . ILE F 1 170 ? 83.443 -39.166 -15.575 1.00 207.04 171 ILE F CA 1
ATOM 12102 C C . ILE F 1 170 ? 84.364 -40.361 -15.356 1.00 196.85 171 ILE F C 1
ATOM 12103 O O . ILE F 1 170 ? 84.123 -41.449 -15.879 1.00 191.16 171 ILE F O 1
ATOM 12113 N N . ARG F 1 171 ? 85.412 -40.156 -14.566 1.00 196.59 172 ARG F N 1
ATOM 12114 C CA . ARG F 1 171 ? 86.359 -41.222 -14.268 1.00 197.26 172 ARG F CA 1
ATOM 12115 C C . ARG F 1 171 ? 85.730 -42.282 -13.370 1.00 199.94 172 ARG F C 1
ATOM 12116 O O . ARG F 1 171 ? 85.867 -43.480 -13.621 1.00 202.84 172 ARG F O 1
ATOM 12124 N N . LEU F 1 172 ? 85.042 -41.835 -12.325 1.00 202.81 173 LEU F N 1
ATOM 12125 C CA . LEU F 1 172 ? 84.359 -42.743 -11.410 1.00 208.03 173 LEU F CA 1
ATOM 12126 C C . LEU F 1 172 ? 83.241 -43.502 -12.114 1.00 205.50 173 LEU F C 1
ATOM 12127 O O . LEU F 1 172 ? 83.016 -44.683 -11.844 1.00 203.36 173 LEU F O 1
ATOM 12132 N N . GLY F 1 173 ? 82.539 -42.815 -13.009 1.00 207.25 174 GLY F N 1
ATOM 12133 C CA . GLY F 1 173 ? 81.508 -43.446 -13.810 1.00 206.16 174 GLY F CA 1
ATOM 12134 C C . GLY F 1 173 ? 82.105 -44.575 -14.624 1.00 207.73 174 GLY F C 1
ATOM 12135 O O . GLY F 1 173 ? 81.482 -45.619 -14.816 1.00 203.70 174 GLY F O 1
ATOM 12136 N N . LEU F 1 174 ? 83.329 -44.362 -15.095 1.00 216.45 175 LEU F N 1
ATOM 12137 C CA . LEU F 1 174 ? 84.064 -45.389 -15.819 1.00 226.80 175 LEU F CA 1
ATOM 12138 C C . LEU F 1 174 ? 84.459 -46.519 -14.879 1.00 206.12 175 LEU F C 1
ATOM 12139 O O . LEU F 1 174 ? 84.367 -47.695 -15.231 1.00 186.92 175 LEU F O 1
ATOM 12144 N N . ALA F 1 175 ? 84.898 -46.146 -13.680 1.00 206.86 176 ALA F N 1
ATOM 12145 C CA . ALA F 1 175 ? 85.340 -47.109 -12.678 1.00 207.05 176 ALA F CA 1
ATOM 12146 C C . ALA F 1 175 ? 84.223 -48.078 -12.311 1.00 208.35 176 ALA F C 1
ATOM 12147 O O . ALA F 1 175 ? 84.466 -49.264 -12.092 1.00 210.69 176 ALA F O 1
ATOM 12149 N N . LEU F 1 176 ? 82.999 -47.565 -12.243 1.00 207.57 177 LEU F N 1
ATOM 12150 C CA . LEU F 1 176 ? 81.847 -48.402 -11.936 1.00 207.95 177 LEU F CA 1
ATOM 12151 C C . LEU F 1 176 ? 81.542 -49.328 -13.106 1.00 208.78 177 LEU F C 1
ATOM 12152 O O . LEU F 1 176 ? 81.460 -50.543 -12.939 1.00 209.71 177 LEU F O 1
ATOM 12157 N N . ASN F 1 177 ? 81.386 -48.747 -14.291 1.00 209.81 178 ASN F N 1
ATOM 12158 C CA . ASN F 1 177 ? 81.084 -49.523 -15.489 1.00 213.93 178 ASN F CA 1
ATOM 12159 C C . ASN F 1 177 ? 82.188 -50.521 -15.820 1.00 203.07 178 ASN F C 1
ATOM 12160 O O . ASN F 1 177 ? 81.973 -51.473 -16.570 1.00 199.46 178 ASN F O 1
ATOM 12165 N N . TYR F 1 178 ? 83.368 -50.299 -15.252 1.00 199.82 179 TYR F N 1
ATOM 12166 C CA . TYR F 1 178 ? 84.509 -51.171 -15.494 1.00 204.05 179 TYR F CA 1
ATOM 12167 C C . TYR F 1 178 ? 84.519 -52.333 -14.504 1.00 213.90 179 TYR F C 1
ATOM 12168 O O . TYR F 1 178 ? 84.764 -53.480 -14.880 1.00 215.28 179 TYR F O 1
ATOM 12177 N N . SER F 1 179 ? 84.248 -52.031 -13.239 1.00 219.28 180 SER F N 1
ATOM 12178 C CA . SER F 1 179 ? 84.225 -53.053 -12.198 1.00 230.45 180 SER F CA 1
ATOM 12179 C C . SER F 1 179 ? 82.986 -53.935 -12.323 1.00 220.06 180 SER F C 1
ATOM 12180 O O . SER F 1 179 ? 82.996 -55.096 -11.917 1.00 219.76 180 SER F O 1
ATOM 12183 N N . VAL F 1 180 ? 81.918 -53.378 -12.885 1.00 214.66 181 VAL F N 1
ATOM 12184 C CA . VAL F 1 180 ? 80.699 -54.138 -13.142 1.00 208.09 181 VAL F CA 1
ATOM 12185 C C . VAL F 1 180 ? 80.947 -55.149 -14.254 1.00 209.28 181 VAL F C 1
ATOM 12186 O O . VAL F 1 180 ? 80.427 -56.265 -14.224 1.00 209.53 181 VAL F O 1
ATOM 12196 N N . PHE F 1 181 ? 81.760 -54.750 -15.226 1.00 202.42 182 PHE F N 1
ATOM 12197 C CA . PHE F 1 181 ? 82.116 -55.613 -16.347 1.00 201.40 182 PHE F CA 1
ATOM 12198 C C . PHE F 1 181 ? 82.947 -56.810 -15.891 1.00 199.16 182 PHE F C 1
ATOM 12199 O O . PHE F 1 181 ? 82.936 -57.866 -16.526 1.00 194.95 182 PHE F O 1
ATOM 12207 N N . TYR F 1 182 ? 83.662 -56.639 -14.783 1.00 202.07 183 TYR F N 1
ATOM 12208 C CA . TYR F 1 182 ? 84.523 -57.692 -14.258 1.00 203.48 183 TYR F CA 1
ATOM 12209 C C . TYR F 1 182 ? 83.750 -58.734 -13.455 1.00 201.97 183 TYR F C 1
ATOM 12210 O O . TYR F 1 182 ? 84.034 -59.929 -13.541 1.00 204.66 183 TYR F O 1
ATOM 12219 N N . TYR F 1 183 ? 82.776 -58.279 -12.672 1.00 196.52 184 TYR F N 1
ATOM 12220 C CA . TYR F 1 183 ? 82.022 -59.173 -11.800 1.00 191.68 184 TYR F CA 1
ATOM 12221 C C . TYR F 1 183 ? 80.814 -59.775 -12.509 1.00 185.76 184 TYR F C 1
ATOM 12222 O O . TYR F 1 183 ? 80.476 -60.940 -12.297 1.00 176.15 184 TYR F O 1
ATOM 12231 N N . GLU F 1 184 ? 80.163 -58.978 -13.349 1.00 188.03 185 GLU F N 1
ATOM 12232 C CA . GLU F 1 184 ? 78.962 -59.426 -14.043 1.00 187.75 185 GLU F CA 1
ATOM 12233 C C . GLU F 1 184 ? 79.301 -60.242 -15.285 1.00 180.83 185 GLU F C 1
ATOM 12234 O O . GLU F 1 184 ? 78.985 -61.429 -15.364 1.00 179.01 185 GLU F O 1
ATOM 12240 N N . ILE F 1 185 ? 79.951 -59.599 -16.249 1.00 177.37 186 ILE F N 1
ATOM 12241 C CA . ILE F 1 185 ? 80.242 -60.229 -17.531 1.00 177.39 186 ILE F CA 1
ATOM 12242 C C . ILE F 1 185 ? 81.262 -61.356 -17.401 1.00 175.86 186 ILE F C 1
ATOM 12243 O O . ILE F 1 185 ? 80.919 -62.532 -17.517 1.00 176.58 186 ILE F O 1
ATOM 12253 N N . GLN F 1 186 ? 82.515 -60.990 -17.151 1.00 171.96 187 GLN F N 1
ATOM 12254 C CA . GLN F 1 186 ? 83.616 -61.947 -17.187 1.00 169.83 187 GLN F CA 1
ATOM 12255 C C . GLN F 1 186 ? 83.768 -62.742 -15.891 1.00 173.59 187 GLN F C 1
ATOM 12256 O O . GLN F 1 186 ? 84.673 -63.567 -15.766 1.00 176.81 187 GLN F O 1
ATOM 12264 N N . ASN F 1 187 ? 82.879 -62.489 -14.935 1.00 173.96 188 ASN F N 1
ATOM 12265 C CA . ASN F 1 187 ? 82.820 -63.275 -13.706 1.00 173.27 188 ASN F CA 1
ATOM 12266 C C . ASN F 1 187 ? 84.126 -63.257 -12.913 1.00 171.02 188 ASN F C 1
ATOM 12267 O O . ASN F 1 187 ? 84.476 -64.237 -12.256 1.00 169.24 188 ASN F O 1
ATOM 12272 N N . ALA F 1 188 ? 84.843 -62.140 -12.979 1.00 173.43 189 ALA F N 1
ATOM 12273 C CA . ALA F 1 188 ? 86.103 -61.998 -12.256 1.00 175.41 189 ALA F CA 1
ATOM 12274 C C . ALA F 1 188 ? 85.929 -61.092 -11.041 1.00 176.14 189 ALA F C 1
ATOM 12275 O O . ALA F 1 188 ? 86.017 -59.870 -11.155 1.00 174.66 189 ALA F O 1
ATOM 12277 N N . PRO F 1 189 ? 85.685 -61.697 -9.869 1.00 177.96 190 PRO F N 1
ATOM 12278 C CA . PRO F 1 189 ? 85.399 -60.969 -8.627 1.00 178.46 190 PRO F CA 1
ATOM 12279 C C . PRO F 1 189 ? 86.603 -60.212 -8.067 1.00 179.10 190 PRO F C 1
ATOM 12280 O O . PRO F 1 189 ? 86.435 -59.104 -7.558 1.00 178.62 190 PRO F O 1
ATOM 12284 N N . GLU F 1 190 ? 87.791 -60.803 -8.158 1.00 179.66 191 GLU F N 1
ATOM 12285 C CA . GLU F 1 190 ? 89.005 -60.182 -7.632 1.00 178.22 191 GLU F CA 1
ATOM 12286 C C . GLU F 1 190 ? 89.279 -58.821 -8.269 1.00 174.71 191 GLU F C 1
ATOM 12287 O O . GLU F 1 190 ? 89.347 -57.804 -7.578 1.00 171.64 191 GLU F O 1
ATOM 12293 N N . GLN F 1 191 ? 89.436 -58.814 -9.589 1.00 176.77 192 GLN F N 1
ATOM 12294 C CA . GLN F 1 191 ? 89.739 -57.591 -10.327 1.00 180.74 192 GLN F CA 1
ATOM 12295 C C . GLN F 1 191 ? 88.572 -56.609 -10.294 1.00 191.64 192 GLN F C 1
ATOM 12296 O O . GLN F 1 191 ? 88.731 -55.428 -10.605 1.00 191.26 192 GLN F O 1
ATOM 12304 N N . ALA F 1 192 ? 87.399 -57.104 -9.916 1.00 203.59 193 ALA F N 1
ATOM 12305 C CA . ALA F 1 192 ? 86.213 -56.264 -9.814 1.00 213.98 193 ALA F CA 1
ATOM 12306 C C . ALA F 1 192 ? 86.250 -55.417 -8.546 1.00 221.78 193 ALA F C 1
ATOM 12307 O O . ALA F 1 192 ? 86.135 -54.192 -8.603 1.00 222.84 193 ALA F O 1
ATOM 12309 N N . CYS F 1 193 ? 86.412 -56.078 -7.404 1.00 226.77 194 CYS F N 1
ATOM 12310 C CA . CYS F 1 193 ? 86.430 -55.396 -6.114 1.00 228.41 194 CYS F CA 1
ATOM 12311 C C . CYS F 1 193 ? 87.603 -54.435 -6.002 1.00 225.61 194 CYS F C 1
ATOM 12312 O O . CYS F 1 193 ? 87.471 -53.341 -5.454 1.00 224.15 194 CYS F O 1
ATOM 12315 N N . HIS F 1 194 ? 88.751 -54.850 -6.525 1.00 224.75 195 HIS F N 1
ATOM 12316 C CA . HIS F 1 194 ? 89.961 -54.048 -6.427 1.00 224.59 195 HIS F CA 1
ATOM 12317 C C . HIS F 1 194 ? 89.851 -52.768 -7.253 1.00 225.14 195 HIS F C 1
ATOM 12318 O O . HIS F 1 194 ? 90.075 -51.672 -6.740 1.00 221.26 195 HIS F O 1
ATOM 12325 N N . LEU F 1 195 ? 89.502 -52.914 -8.529 1.00 231.91 196 LEU F N 1
ATOM 12326 C CA . LEU F 1 195 ? 89.365 -51.768 -9.426 1.00 242.78 196 LEU F CA 1
ATOM 12327 C C . LEU F 1 195 ? 88.331 -50.773 -8.909 1.00 219.72 196 LEU F C 1
ATOM 12328 O O . LEU F 1 195 ? 88.465 -49.566 -9.106 1.00 208.12 196 LEU F O 1
ATOM 12333 N N . ALA F 1 196 ? 87.302 -51.287 -8.244 1.00 212.87 197 ALA F N 1
ATOM 12334 C CA . ALA F 1 196 ? 86.266 -50.440 -7.666 1.00 213.11 197 ALA F CA 1
ATOM 12335 C C . ALA F 1 196 ? 86.733 -49.843 -6.343 1.00 210.47 197 ALA F C 1
ATOM 12336 O O . ALA F 1 196 ? 86.373 -48.719 -5.995 1.00 209.05 197 ALA F O 1
ATOM 12338 N N . LYS F 1 197 ? 87.539 -50.604 -5.610 1.00 210.97 198 LYS F N 1
ATOM 12339 C CA . LYS F 1 197 ? 88.042 -50.162 -4.316 1.00 211.46 198 LYS F CA 1
ATOM 12340 C C . LYS F 1 197 ? 89.243 -49.240 -4.491 1.00 214.50 198 LYS F C 1
ATOM 12341 O O . LYS F 1 197 ? 89.583 -48.466 -3.595 1.00 209.86 198 LYS F O 1
ATOM 12347 N N . THR F 1 198 ? 89.882 -49.328 -5.652 1.00 225.98 199 THR F N 1
ATOM 12348 C CA . THR F 1 198 ? 90.978 -48.432 -5.994 1.00 239.03 199 THR F CA 1
ATOM 12349 C C . THR F 1 198 ? 90.447 -47.019 -6.203 1.00 257.23 199 THR F C 1
ATOM 12350 O O . THR F 1 198 ? 90.810 -46.095 -5.476 1.00 265.27 199 THR F O 1
ATOM 12357 N N . ALA F 1 199 ? 89.572 -46.864 -7.193 1.00 260.73 200 ALA F N 1
ATOM 12358 C CA . ALA F 1 199 ? 88.999 -45.564 -7.518 1.00 257.28 200 ALA F CA 1
ATOM 12359 C C . ALA F 1 199 ? 88.280 -44.967 -6.316 1.00 251.26 200 ALA F C 1
ATOM 12360 O O . ALA F 1 199 ? 88.201 -43.748 -6.169 1.00 243.24 200 ALA F O 1
ATOM 12362 N N . PHE F 1 200 ? 87.759 -45.838 -5.459 1.00 248.52 201 PHE F N 1
ATOM 12363 C CA . PHE F 1 200 ? 87.076 -45.405 -4.250 1.00 240.80 201 PHE F CA 1
ATOM 12364 C C . PHE F 1 200 ? 88.056 -44.709 -3.313 1.00 237.77 201 PHE F C 1
ATOM 12365 O O . PHE F 1 200 ? 87.872 -43.546 -2.957 1.00 235.97 201 PHE F O 1
ATOM 12373 N N . ASP F 1 201 ? 89.105 -45.430 -2.930 1.00 238.85 202 ASP F N 1
ATOM 12374 C CA . ASP F 1 201 ? 90.089 -44.921 -1.982 1.00 243.85 202 ASP F CA 1
ATOM 12375 C C . ASP F 1 201 ? 90.989 -43.859 -2.600 1.00 250.26 202 ASP F C 1
ATOM 12376 O O . ASP F 1 201 ? 91.457 -42.955 -1.908 1.00 245.99 202 ASP F O 1
ATOM 12381 N N . ASP F 1 202 ? 91.232 -43.973 -3.902 1.00 266.61 203 ASP F N 1
ATOM 12382 C CA . ASP F 1 202 ? 92.048 -42.997 -4.616 1.00 283.21 203 ASP F CA 1
ATOM 12383 C C . ASP F 1 202 ? 91.439 -41.605 -4.534 1.00 304.99 203 ASP F C 1
ATOM 12384 O O . ASP F 1 202 ? 92.129 -40.601 -4.710 1.00 315.75 203 ASP F O 1
ATOM 12389 N N . ALA F 1 203 ? 90.140 -41.556 -4.264 1.00 307.91 204 ALA F N 1
ATOM 12390 C CA . ALA F 1 203 ? 89.409 -40.297 -4.240 1.00 303.58 204 ALA F CA 1
ATOM 12391 C C . ALA F 1 203 ? 89.452 -39.638 -2.866 1.00 292.22 204 ALA F C 1
ATOM 12392 O O . ALA F 1 203 ? 89.610 -38.423 -2.761 1.00 284.64 204 ALA F O 1
ATOM 12394 N N . ILE F 1 204 ? 89.315 -40.441 -1.815 1.00 287.17 205 ILE F N 1
ATOM 12395 C CA . ILE F 1 204 ? 89.242 -39.906 -0.459 1.00 291.19 205 ILE F CA 1
ATOM 12396 C C . ILE F 1 204 ? 90.564 -39.261 -0.048 1.00 304.57 205 ILE F C 1
ATOM 12397 O O . ILE F 1 204 ? 90.589 -38.374 0.805 1.00 291.37 205 ILE F O 1
ATOM 12407 N N . ALA F 1 205 ? 91.661 -39.716 -0.649 1.00 341.70 206 ALA F N 1
ATOM 12408 C CA . ALA F 1 205 ? 92.973 -39.140 -0.376 1.00 371.29 206 ALA F CA 1
ATOM 12409 C C . ALA F 1 205 ? 92.978 -37.656 -0.722 1.00 390.15 206 ALA F C 1
ATOM 12410 O O . ALA F 1 205 ? 93.188 -36.807 0.145 1.00 415.64 206 ALA F O 1
ATOM 12412 N N . GLU F 1 206 ? 92.743 -37.348 -1.993 1.00 369.32 207 GLU F N 1
ATOM 12413 C CA . GLU F 1 206 ? 92.606 -35.964 -2.422 1.00 340.72 207 GLU F CA 1
ATOM 12414 C C . GLU F 1 206 ? 91.156 -35.673 -2.779 1.00 324.19 207 GLU F C 1
ATOM 12415 O O . GLU F 1 206 ? 90.839 -35.356 -3.925 1.00 317.95 207 GLU F O 1
ATOM 12421 N N . LEU F 1 207 ? 90.275 -35.791 -1.790 1.00 314.26 208 LEU F N 1
ATOM 12422 C CA . LEU F 1 207 ? 88.861 -35.506 -1.992 1.00 302.94 208 LEU F CA 1
ATOM 12423 C C . LEU F 1 207 ? 88.612 -34.009 -1.835 1.00 300.08 208 LEU F C 1
ATOM 12424 O O . LEU F 1 207 ? 87.489 -33.572 -1.582 1.00 298.49 208 LEU F O 1
ATOM 12426 N N . ASP F 1 208 ? 89.681 -33.235 -1.989 1.00 305.86 209 ASP F N 1
ATOM 12427 C CA . ASP F 1 208 ? 89.623 -31.782 -1.892 1.00 307.65 209 ASP F CA 1
ATOM 12428 C C . ASP F 1 208 ? 89.288 -31.151 -3.236 1.00 307.99 209 ASP F C 1
ATOM 12429 O O . ASP F 1 208 ? 88.781 -30.031 -3.302 1.00 307.44 209 ASP F O 1
ATOM 12431 N N . THR F 1 209 ? 89.577 -31.882 -4.306 1.00 310.82 210 THR F N 1
ATOM 12432 C CA . THR F 1 209 ? 89.441 -31.356 -5.659 1.00 310.12 210 THR F CA 1
ATOM 12433 C C . THR F 1 209 ? 87.989 -31.299 -6.117 1.00 294.71 210 THR F C 1
ATOM 12434 O O . THR F 1 209 ? 87.712 -31.031 -7.285 1.00 293.90 210 THR F O 1
ATOM 12441 N N . LEU F 1 210 ? 87.064 -31.553 -5.197 1.00 279.31 211 LEU F N 1
ATOM 12442 C CA . LEU F 1 210 ? 85.643 -31.505 -5.519 1.00 263.51 211 LEU F CA 1
ATOM 12443 C C . LEU F 1 210 ? 85.179 -30.073 -5.761 1.00 254.71 211 LEU F C 1
ATOM 12444 O O . LEU F 1 210 ? 84.957 -29.314 -4.817 1.00 252.84 211 LEU F O 1
ATOM 12449 N N . ASN F 1 211 ? 85.034 -29.710 -7.032 1.00 248.77 212 ASN F N 1
ATOM 12450 C CA . ASN F 1 211 ? 84.552 -28.385 -7.403 1.00 244.25 212 ASN F CA 1
ATOM 12451 C C . ASN F 1 211 ? 83.049 -28.253 -7.171 1.00 238.46 212 ASN F C 1
ATOM 12452 O O . ASN F 1 211 ? 82.357 -29.250 -6.971 1.00 235.72 212 ASN F O 1
ATOM 12457 N N . GLU F 1 212 ? 82.549 -27.022 -7.199 1.00 236.95 213 GLU F N 1
ATOM 12458 C CA . GLU F 1 212 ? 81.145 -26.756 -6.894 1.00 236.45 213 GLU F CA 1
ATOM 12459 C C . GLU F 1 212 ? 80.196 -27.212 -8.001 1.00 240.08 213 GLU F C 1
ATOM 12460 O O . GLU F 1 212 ? 78.976 -27.161 -7.840 1.00 239.34 213 GLU F O 1
ATOM 12466 N N . ASP F 1 213 ? 80.756 -27.658 -9.122 1.00 244.20 214 ASP F N 1
ATOM 12467 C CA . ASP F 1 213 ? 79.949 -28.073 -10.265 1.00 245.81 214 ASP F CA 1
ATOM 12468 C C . ASP F 1 213 ? 79.612 -29.562 -10.221 1.00 255.62 214 ASP F C 1
ATOM 12469 O O . ASP F 1 213 ? 78.482 -29.959 -10.508 1.00 256.18 214 ASP F O 1
ATOM 12474 N N . SER F 1 214 ? 80.597 -30.381 -9.863 1.00 263.61 215 SER F N 1
ATOM 12475 C CA . SER F 1 214 ? 80.420 -31.830 -9.863 1.00 265.70 215 SER F CA 1
ATOM 12476 C C . SER F 1 214 ? 80.863 -32.478 -8.552 1.00 254.16 215 SER F C 1
ATOM 12477 O O . SER F 1 214 ? 81.350 -33.608 -8.548 1.00 249.83 215 SER F O 1
ATOM 12480 N N . TYR F 1 215 ? 80.691 -31.766 -7.442 1.00 249.49 216 TYR F N 1
ATOM 12481 C CA . TYR F 1 215 ? 81.020 -32.321 -6.134 1.00 247.43 216 TYR F CA 1
ATOM 12482 C C . TYR F 1 215 ? 79.948 -33.315 -5.700 1.00 247.60 216 TYR F C 1
ATOM 12483 O O . TYR F 1 215 ? 80.235 -34.298 -5.016 1.00 242.55 216 TYR F O 1
ATOM 12492 N N . LYS F 1 216 ? 78.710 -33.049 -6.107 1.00 251.49 217 LYS F N 1
ATOM 12493 C CA . LYS F 1 216 ? 77.593 -33.940 -5.819 1.00 254.41 217 LYS F CA 1
ATOM 12494 C C . LYS F 1 216 ? 77.628 -35.160 -6.730 1.00 252.19 217 LYS F C 1
ATOM 12495 O O . LYS F 1 216 ? 77.371 -36.282 -6.295 1.00 256.13 217 LYS F O 1
ATOM 12501 N N . ASP F 1 217 ? 77.950 -34.928 -7.998 1.00 242.70 218 ASP F N 1
ATOM 12502 C CA . ASP F 1 217 ? 78.008 -35.999 -8.984 1.00 232.50 218 ASP F CA 1
ATOM 12503 C C . ASP F 1 217 ? 79.142 -36.971 -8.678 1.00 232.19 218 ASP F C 1
ATOM 12504 O O . ASP F 1 217 ? 79.084 -38.142 -9.048 1.00 227.89 218 ASP F O 1
ATOM 12509 N N . SER F 1 218 ? 80.172 -36.479 -7.997 1.00 234.52 219 SER F N 1
ATOM 12510 C CA . SER F 1 218 ? 81.323 -37.304 -7.650 1.00 234.56 219 SER F CA 1
ATOM 12511 C C . SER F 1 218 ? 80.972 -38.320 -6.569 1.00 246.99 219 SER F C 1
ATOM 12512 O O . SER F 1 218 ? 81.165 -39.523 -6.746 1.00 245.85 219 SER F O 1
ATOM 12515 N N . THR F 1 219 ? 80.451 -37.825 -5.450 1.00 262.84 220 THR F N 1
ATOM 12516 C CA . THR F 1 219 ? 80.126 -38.676 -4.312 1.00 278.69 220 THR F CA 1
ATOM 12517 C C . THR F 1 219 ? 78.800 -39.406 -4.509 1.00 266.54 220 THR F C 1
ATOM 12518 O O . THR F 1 219 ? 78.274 -40.015 -3.579 1.00 258.83 220 THR F O 1
ATOM 12525 N N . LEU F 1 220 ? 78.266 -39.339 -5.724 1.00 265.07 221 LEU F N 1
ATOM 12526 C CA . LEU F 1 220 ? 77.020 -40.020 -6.048 1.00 264.65 221 LEU F CA 1
ATOM 12527 C C . LEU F 1 220 ? 77.320 -41.320 -6.787 1.00 268.54 221 LEU F C 1
ATOM 12528 O O . LEU F 1 220 ? 76.552 -42.280 -6.720 1.00 272.21 221 LEU F O 1
ATOM 12530 N N . ILE F 1 221 ? 78.450 -41.341 -7.485 1.00 269.80 222 ILE F N 1
ATOM 12531 C CA . ILE F 1 221 ? 78.895 -42.531 -8.197 1.00 271.51 222 ILE F CA 1
ATOM 12532 C C . ILE F 1 221 ? 79.779 -43.376 -7.284 1.00 279.01 222 ILE F C 1
ATOM 12533 O O . ILE F 1 221 ? 79.887 -44.590 -7.455 1.00 279.04 222 ILE F O 1
ATOM 12535 N N . MET F 1 222 ? 80.405 -42.723 -6.309 1.00 283.14 223 MET F N 1
ATOM 12536 C CA . MET F 1 222 ? 81.256 -43.418 -5.351 1.00 289.11 223 MET F CA 1
ATOM 12537 C C . MET F 1 222 ? 80.416 -44.331 -4.464 1.00 275.98 223 MET F C 1
ATOM 12538 O O . MET F 1 222 ? 80.917 -45.306 -3.903 1.00 266.05 223 MET F O 1
ATOM 12543 N N . GLN F 1 223 ? 79.133 -44.006 -4.345 1.00 270.13 224 GLN F N 1
ATOM 12544 C CA . GLN F 1 223 ? 78.191 -44.840 -3.609 1.00 262.76 224 GLN F CA 1
ATOM 12545 C C . GLN F 1 223 ? 77.956 -46.143 -4.356 1.00 259.60 224 GLN F C 1
ATOM 12546 O O . GLN F 1 223 ? 77.919 -47.220 -3.761 1.00 258.42 224 GLN F O 1
ATOM 12554 N N . LEU F 1 224 ? 77.794 -46.024 -5.670 1.00 262.03 225 LEU F N 1
ATOM 12555 C CA . LEU F 1 224 ? 77.531 -47.167 -6.533 1.00 267.97 225 LEU F CA 1
ATOM 12556 C C . LEU F 1 224 ? 78.659 -48.192 -6.456 1.00 258.74 225 LEU F C 1
ATOM 12557 O O . LEU F 1 224 ? 78.451 -49.377 -6.715 1.00 249.71 225 LEU F O 1
ATOM 12562 N N . LEU F 1 225 ? 79.852 -47.729 -6.094 1.00 257.84 226 LEU F N 1
ATOM 12563 C CA . LEU F 1 225 ? 81.007 -48.608 -5.948 1.00 256.36 226 LEU F CA 1
ATOM 12564 C C . LEU F 1 225 ? 80.916 -49.424 -4.664 1.00 256.14 226 LEU F C 1
ATOM 12565 O O . LEU F 1 225 ? 81.102 -50.641 -4.672 1.00 260.62 226 LEU F O 1
ATOM 12567 N N . ARG F 1 226 ? 80.631 -48.737 -3.563 1.00 251.51 227 ARG F N 1
ATOM 12568 C CA . ARG F 1 226 ? 80.532 -49.368 -2.253 1.00 246.99 227 ARG F CA 1
ATOM 12569 C C . ARG F 1 226 ? 79.375 -50.359 -2.176 1.00 239.61 227 ARG F C 1
ATOM 12570 O O . ARG F 1 226 ? 79.445 -51.353 -1.452 1.00 239.73 227 ARG F O 1
ATOM 12578 N N . ASP F 1 227 ? 78.310 -50.085 -2.923 1.00 231.07 228 ASP F N 1
ATOM 12579 C CA . ASP F 1 227 ? 77.140 -50.957 -2.929 1.00 222.52 228 ASP F CA 1
ATOM 12580 C C . ASP F 1 227 ? 77.470 -52.327 -3.517 1.00 216.25 228 ASP F C 1
ATOM 12581 O O . ASP F 1 227 ? 76.677 -53.263 -3.413 1.00 214.93 228 ASP F O 1
ATOM 12586 N N . ASN F 1 228 ? 78.645 -52.441 -4.130 1.00 210.71 229 ASN F N 1
ATOM 12587 C CA . ASN F 1 228 ? 79.075 -53.695 -4.738 1.00 204.73 229 ASN F CA 1
ATOM 12588 C C . ASN F 1 228 ? 80.033 -54.468 -3.840 1.00 206.08 229 ASN F C 1
ATOM 12589 O O . ASN F 1 228 ? 79.992 -55.697 -3.788 1.00 207.48 229 ASN F O 1
ATOM 12594 N N . LEU F 1 229 ? 80.897 -53.743 -3.138 1.00 208.59 230 LEU F N 1
ATOM 12595 C CA . LEU F 1 229 ? 81.828 -54.362 -2.204 1.00 213.33 230 LEU F CA 1
ATOM 12596 C C . LEU F 1 229 ? 81.079 -55.044 -1.063 1.00 198.92 230 LEU F C 1
ATOM 12597 O O . LEU F 1 229 ? 81.504 -56.087 -0.565 1.00 192.68 230 LEU F O 1
ATOM 12602 N N . THR F 1 230 ? 79.960 -54.452 -0.659 1.00 197.81 231 THR F N 1
ATOM 12603 C CA . THR F 1 230 ? 79.155 -54.992 0.431 1.00 198.11 231 THR F CA 1
ATOM 12604 C C . THR F 1 230 ? 78.249 -56.115 -0.066 1.00 202.44 231 THR F C 1
ATOM 12605 O O . THR F 1 230 ? 77.929 -57.046 0.673 1.00 204.31 231 THR F O 1
ATOM 12612 N N . LEU F 1 231 ? 77.847 -56.020 -1.329 1.00 203.57 232 LEU F N 1
ATOM 12613 C CA . LEU F 1 231 ? 76.914 -56.971 -1.922 1.00 209.81 232 LEU F CA 1
ATOM 12614 C C . LEU F 1 231 ? 77.597 -58.261 -2.370 1.00 208.77 232 LEU F C 1
ATOM 12615 O O . LEU F 1 231 ? 76.983 -59.328 -2.375 1.00 204.64 232 LEU F O 1
ATOM 12620 N N . TRP F 1 232 ? 78.867 -58.156 -2.746 1.00 215.53 233 TRP F N 1
ATOM 12621 C CA . TRP F 1 232 ? 79.597 -59.295 -3.291 1.00 218.61 233 TRP F CA 1
ATOM 12622 C C . TRP F 1 232 ? 80.358 -60.067 -2.216 1.00 219.87 233 TRP F C 1
ATOM 12623 O O . TRP F 1 232 ? 81.280 -60.822 -2.521 1.00 220.33 233 TRP F O 1
ATOM 12634 N N . THR F 1 233 ? 79.967 -59.877 -0.960 1.00 220.84 234 THR F N 1
ATOM 12635 C CA . THR F 1 233 ? 80.600 -60.584 0.149 1.00 221.20 234 THR F CA 1
ATOM 12636 C C . THR F 1 233 ? 79.561 -61.240 1.055 1.00 219.52 234 THR F C 1
ATOM 12637 O O . THR F 1 233 ? 79.632 -61.141 2.280 1.00 219.17 234 THR F O 1
ATOM 12644 N N . THR G 2 5 ? 24.419 -9.108 15.437 1.00 273.81 500 THR G N 1
ATOM 12645 C CA . THR G 2 5 ? 24.208 -7.679 15.639 1.00 267.13 500 THR G CA 1
ATOM 12646 C C . THR G 2 5 ? 24.088 -6.954 14.309 1.00 253.02 500 THR G C 1
ATOM 12647 O O . THR G 2 5 ? 24.886 -7.146 13.394 1.00 241.24 500 THR G O 1
ATOM 12649 N N . THR G 2 6 ? 23.053 -6.142 14.208 1.00 243.29 501 THR G N 1
ATOM 12650 C CA . THR G 2 6 ? 22.799 -5.378 13.014 1.00 228.33 501 THR G CA 1
ATOM 12651 C C . THR G 2 6 ? 22.495 -3.969 13.392 1.00 221.39 501 THR G C 1
ATOM 12652 O O . THR G 2 6 ? 21.605 -3.709 14.191 1.00 219.10 501 THR G O 1
ATOM 12656 N N . VAL G 2 7 ? 23.234 -3.063 12.782 1.00 222.88 502 VAL G N 1
ATOM 12657 C CA . VAL G 2 7 ? 23.204 -1.669 13.163 1.00 236.50 502 VAL G CA 1
ATOM 12658 C C . VAL G 2 7 ? 22.704 -0.736 12.047 1.00 220.71 502 VAL G C 1
ATOM 12659 O O . VAL G 2 7 ? 22.833 -1.069 10.866 1.00 219.25 502 VAL G O 1
ATOM 12663 N N . PRO G 2 8 ? 22.132 0.436 12.419 1.00 221.20 503 PRO G N 1
ATOM 12664 C CA . PRO G 2 8 ? 21.783 1.493 11.460 1.00 216.49 503 PRO G CA 1
ATOM 12665 C C . PRO G 2 8 ? 22.817 2.619 11.433 1.00 216.47 503 PRO G C 1
ATOM 12666 O O . PRO G 2 8 ? 23.779 2.592 12.199 1.00 219.71 503 PRO G O 1
ATOM 12670 N N . VAL G 2 9 ? 22.611 3.602 10.562 1.00 212.84 504 VAL G N 1
ATOM 12671 C CA . VAL G 2 9 ? 23.550 4.715 10.409 1.00 208.19 504 VAL G CA 1
ATOM 12672 C C . VAL G 2 9 ? 23.291 5.814 11.441 1.00 194.50 504 VAL G C 1
ATOM 12673 O O . VAL G 2 9 ? 2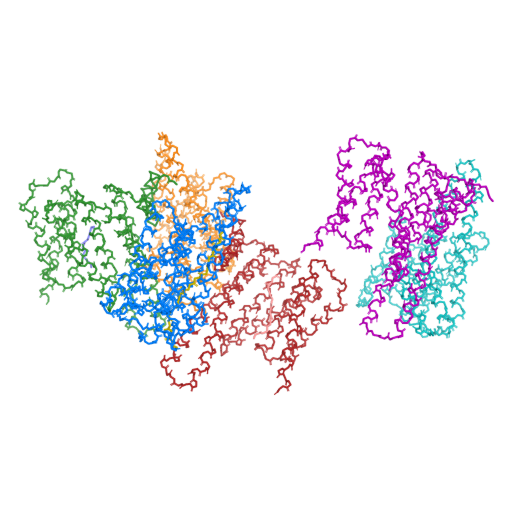2.149 6.047 11.832 1.00 189.54 504 VAL G O 1
ATOM 12677 N N . THR G 2 10 ? 24.353 6.490 11.874 1.00 190.70 505 THR G N 1
ATOM 12678 C CA . THR G 2 10 ? 24.230 7.559 12.865 1.00 194.11 505 THR G CA 1
ATOM 12679 C C . THR G 2 10 ? 25.168 8.727 12.576 1.00 198.69 505 THR G C 1
ATOM 12680 O O . THR G 2 10 ? 25.966 8.660 11.648 1.00 190.57 505 THR G O 1
ATOM 12684 N N . THR G 2 11 ? 25.066 9.791 13.372 1.00 213.93 506 THR G N 1
ATOM 12685 C CA . THR G 2 11 ? 25.893 10.983 13.169 1.00 228.03 506 THR G CA 1
ATOM 12686 C C . THR G 2 11 ? 26.273 11.683 14.484 1.00 227.82 506 THR G C 1
ATOM 12687 O O . THR G 2 11 ? 25.502 11.670 15.439 1.00 223.52 506 THR G O 1
ATOM 12691 N N . ALA G 2 12 ? 27.465 12.283 14.530 1.00 232.90 507 ALA G N 1
ATOM 12692 C CA . ALA G 2 12 ? 27.942 12.970 15.739 1.00 239.44 507 ALA G CA 1
ATOM 12693 C C . ALA G 2 12 ? 28.841 14.176 15.435 1.00 243.81 507 ALA G C 1
ATOM 12694 O O . ALA G 2 12 ? 30.018 14.216 15.819 1.00 247.03 507 ALA G O 1
ATOM 12696 N N . THR G 2 13 ? 28.267 15.154 14.746 1.00 249.02 508 THR G N 1
ATOM 12697 C CA . THR G 2 13 ? 28.994 16.330 14.329 1.00 253.73 508 THR G CA 1
ATOM 12698 C C . THR G 2 13 ? 28.063 17.513 14.249 1.00 252.98 508 THR G C 1
ATOM 12699 O O . THR G 2 13 ? 26.895 17.376 13.907 1.00 242.17 508 THR G O 1
ATOM 12703 N N . THR G 2 14 ? 28.615 18.679 14.541 1.00 275.57 509 THR G N 1
ATOM 12704 C CA . THR G 2 14 ? 27.899 19.919 14.434 1.00 285.59 509 THR G CA 1
ATOM 12705 C C . THR G 2 14 ? 28.568 20.777 13.409 1.00 279.59 509 THR G C 1
ATOM 12706 O O . THR G 2 14 ? 29.767 20.636 13.148 1.00 260.72 509 THR G O 1
ATOM 12710 N N . THR G 2 15 ? 27.788 21.658 12.812 1.00 261.88 510 THR G N 1
ATOM 12711 C CA . THR G 2 15 ? 28.293 22.512 11.761 1.00 258.10 510 THR G CA 1
ATOM 12712 C C . THR G 2 15 ? 29.468 23.359 12.219 1.00 250.52 510 THR G C 1
ATOM 12713 O O . THR G 2 15 ? 29.327 24.252 13.055 1.00 244.67 510 THR G O 1
ATOM 12717 N N . THR G 2 16 ? 30.643 23.053 11.699 1.00 251.14 511 THR G N 1
ATOM 12718 C CA . THR G 2 16 ? 31.793 23.870 12.003 1.00 246.97 511 THR G CA 1
ATOM 12719 C C . THR G 2 16 ? 31.635 25.188 11.258 1.00 243.15 511 THR G C 1
ATOM 12720 O O . THR G 2 16 ? 31.194 26.182 11.834 1.00 244.02 511 THR G O 1
ATOM 12724 N N . THR G 2 17 ? 31.984 25.188 9.977 1.00 230.58 512 THR G N 1
ATOM 12725 C CA . THR G 2 17 ? 31.784 26.349 9.118 1.00 220.35 512 THR G CA 1
ATOM 12726 C C . THR G 2 17 ? 32.178 26.013 7.683 1.00 216.70 512 THR G C 1
ATOM 12727 O O . THR G 2 17 ? 31.502 26.407 6.735 1.00 214.66 512 THR G O 1
ATOM 12731 N N . VAL H 2 7 ? 55.851 6.236 1.916 1.00 195.01 502 VAL P N 1
ATOM 12732 C CA . VAL H 2 7 ? 56.227 4.958 2.513 1.00 196.51 502 VAL P CA 1
ATOM 12733 C C . VAL H 2 7 ? 56.064 3.792 1.545 1.00 196.00 502 VAL P C 1
ATOM 12734 O O . VAL H 2 7 ? 54.960 3.521 1.072 1.00 196.99 502 VAL P O 1
ATOM 12738 N N . PRO H 2 8 ? 57.174 3.101 1.245 1.00 194.27 503 PRO P N 1
ATOM 12739 C CA . PRO H 2 8 ? 57.163 1.875 0.442 1.00 194.75 503 PRO P CA 1
ATOM 12740 C C . PRO H 2 8 ? 56.436 0.741 1.158 1.00 199.20 503 PRO P C 1
ATOM 12741 O O . PRO H 2 8 ? 56.443 0.682 2.388 1.00 194.77 503 PRO P O 1
ATOM 12745 N N . VAL H 2 9 ? 55.822 -0.153 0.388 1.00 212.16 504 VAL P N 1
ATOM 12746 C CA . VAL H 2 9 ? 55.053 -1.262 0.950 1.00 225.42 504 VAL P CA 1
ATOM 12747 C C . VAL H 2 9 ? 55.958 -2.247 1.684 1.00 230.30 504 VAL P C 1
ATOM 12748 O O . VAL H 2 9 ? 57.163 -2.300 1.432 1.00 232.69 504 VAL P O 1
ATOM 12752 N N . THR H 2 10 ? 55.369 -3.037 2.577 1.00 235.13 505 THR P N 1
ATOM 12753 C CA . THR H 2 10 ? 56.146 -3.923 3.438 1.00 238.61 505 THR P CA 1
ATOM 12754 C C . THR H 2 10 ? 55.351 -5.146 3.892 1.00 242.14 505 THR P C 1
ATOM 12755 O O . THR H 2 10 ? 54.195 -5.324 3.513 1.00 249.66 505 THR P O 1
ATOM 12759 N N . THR H 2 11 ? 55.976 -5.987 4.709 1.00 231.57 506 THR P N 1
ATOM 12760 C CA . THR H 2 11 ? 55.376 -7.266 5.064 1.00 219.11 506 THR P CA 1
ATOM 12761 C C . THR H 2 11 ? 55.807 -7.797 6.428 1.00 206.67 506 THR P C 1
ATOM 12762 O O . THR H 2 11 ? 56.943 -7.599 6.859 1.00 198.18 506 THR P O 1
ATOM 12766 N N . ALA H 2 12 ? 54.881 -8.474 7.101 1.00 206.33 507 ALA P N 1
ATOM 12767 C CA . ALA H 2 12 ? 55.175 -9.165 8.351 1.00 205.14 507 ALA P CA 1
ATOM 12768 C C . ALA H 2 12 ? 54.074 -10.165 8.678 1.00 201.03 507 ALA P C 1
ATOM 12769 O O . ALA H 2 12 ? 53.084 -9.822 9.323 1.00 198.76 507 ALA P O 1
ATOM 12771 N N . THR H 2 13 ? 54.252 -11.402 8.229 1.00 201.09 508 THR P N 1
ATOM 12772 C CA . THR H 2 13 ? 53.273 -12.452 8.480 1.00 200.73 508 THR P CA 1
ATOM 12773 C C . THR H 2 13 ? 53.834 -13.831 8.148 1.00 198.10 508 THR P C 1
ATOM 12774 O O . THR H 2 13 ? 54.441 -14.029 7.097 1.00 195.84 508 THR P O 1
ATOM 12778 N N . VAL I 2 7 ? 45.469 17.643 57.774 1.00 221.41 502 VAL T N 1
ATOM 12779 C CA . VAL I 2 7 ? 44.123 17.122 57.703 1.00 235.78 502 VAL T CA 1
ATOM 12780 C C . VAL I 2 7 ? 43.437 16.997 59.075 1.00 220.38 502 VAL T C 1
ATOM 12781 O O . VAL I 2 7 ? 44.121 16.852 60.091 1.00 218.93 502 VAL T O 1
ATOM 12785 N N . PRO I 2 8 ? 42.082 17.053 59.106 1.00 220.86 503 PRO T N 1
ATOM 12786 C CA . PRO I 2 8 ? 41.300 16.763 60.315 1.00 215.45 503 PRO T CA 1
ATOM 12787 C C . PRO I 2 8 ? 40.712 15.352 60.304 1.00 215.51 503 PRO T C 1
ATOM 12788 O O . PRO I 2 8 ? 40.878 14.622 59.328 1.00 219.08 503 PRO T O 1
ATOM 12792 N N . VAL I 2 9 ? 40.023 14.980 61.378 1.00 211.60 504 VAL T N 1
ATOM 12793 C CA . VAL I 2 9 ? 39.446 13.640 61.508 1.00 207.25 504 VAL T CA 1
ATOM 12794 C C . VAL I 2 9 ? 38.083 13.547 60.820 1.00 192.63 504 VAL T C 1
ATOM 12795 O O . VAL I 2 9 ? 37.331 14.519 60.789 1.00 187.09 504 VAL T O 1
ATOM 12799 N N . THR I 2 10 ? 37.767 12.374 60.276 1.00 188.90 505 THR T N 1
ATOM 12800 C CA . THR I 2 10 ? 36.494 12.166 59.586 1.00 192.75 505 THR T CA 1
ATOM 12801 C C . THR I 2 10 ? 35.908 10.783 59.855 1.00 196.68 505 THR T C 1
ATOM 12802 O O . THR I 2 10 ? 36.540 9.966 60.515 1.00 188.51 505 THR T O 1
ATOM 12806 N N . THR I 2 11 ? 34.704 10.531 59.343 1.00 212.33 506 THR T N 1
ATOM 12807 C CA . THR I 2 11 ? 34.030 9.249 59.565 1.00 226.91 506 THR T CA 1
ATOM 12808 C C . THR I 2 11 ? 33.178 8.802 58.366 1.00 226.22 506 THR T C 1
ATOM 12809 O O . THR I 2 11 ? 32.620 9.634 57.657 1.00 222.55 506 THR T O 1
#

Radius of gyration: 45.79 Å; Cα contacts (8 Å, |Δi|>4): 1713; chains: 9; bounding box: 90×112×117 Å

Sequence (1447 aa):
VDREQLVQKARLAEQAERYDDMAAAMKNVTELNEPLSNEERNLLSVAYKNVVGARRSSWRVISSIEQKTSADGNEKKIEMVRAYREKIEKELEAVCQDVLSLLDNYLIKNCSETQYESKVFYLKMKGDYYRYLAEVATGEKRATVVESSEKAYSEAHEISKEHMQPTHPIRLGLALNYSVFYYEIQNAPEQACHLAKTAFDDAIAELDTLNEDSYKDSTLIMQLLRDNLTLWTSDQQDDDVDREQLVQKARLAEQAERYDDMAAAMKNVTELNEPLSNEERNLLSVAYKNVVGARRSSWRVISSIEQKTSADGNEKKIEMVRAYREKIEKELEAVCQDVLSLLDNYLIKNCSETQYESKVFYLKMKGDYYRYLAEVATGEKRATVVESSEKAYSEAHEISKEHMQPTHPIRLGLALNYSVFYYEIQNAPEQACHLAKTAFDDAIAELDTLNEDSYKDSTLIMQLLRDNLTLWTSDQQVDREQLVQKARLAEQAERYDDMAAAMKNVTELNEPLSNEERNLLSVAYKNVVGARRSSWRVISSIEQKTSADGNEKKIEMVRAYREKIEKELEAVCQDVLSLLDNYLIKNCSETQYESKVFYLKMKGDYYRYLAEVATGEKRATVVESSEKAYSEAHEISKEHMQPTHPIRLGLALNYSVFYYEIQNAPEQACHLAKTAFDDAIAELDTLNEDSYKDSTLIMQLLRDNLTLWTSDQQDVDREQLVQKARLAEQAERYDDMAAAMKNVTELNEPLSNEERNLLSVAYKNVVGARRSSWRVISSIEQKTSADGNEKKIEMVRAYREKIEKELEAVCQDVLSLLDNYLIKNCSETQYESKVFYLKMKGDYYRYLAEVATGEKRATVVESSEKAYSEAHEISKEHMQPTHPIRLGLALNYSVFYYEIQNAPEQACHLAKTAFDDAIAELDTLNEDSYKDSTLIMQLLRDNLTLWTSDQQDVDREQLVQKARLAEQAERYDDMAAAMKNVTELNEPLSNEERNLLSVAYKNVVGARRSSWRVISSIEQKTSADGNEKKIEMVRAYREKIEKELEAVCQDVLSLLDNYLIKNCSETQYESKVFYLKMKGDYYRYLAEVATGEKRATVVESSEKAYSEAHEISKEHMQPTHPIRLGLALNYSVFYYEIQNAPEQACHLAKTAFDDAIAELDTLNEDSYKDSTLIMQLLRDNLTLWTSDQQDREQLVQKARLAEQAERYDDMAAAMKNVTELNEPLSNEERNLLSVAYKNVVGARRSSWRVISSIEQKTSADGNEKKIEMVRAYREKIEKELEAVCQDVLSLLDNYLIKNCSETQYESKVFYLKMKGDYYRYLAEVATGEKRATVVESSEKAYSEAHEISKEHMQPTHPIRLGLALNYSVFYYEIQNAPEQACHLAKTAFDDAIAELDTLNEDSYKDSTLIMQLLRDNLTLWTTTVPVTTATTTTTVPVTTATVPVTT

Organism: Homo sapiens (NCBI:txid9606)

Foldseek 3Di:
DDLVVLVVVLVVCVVVVNLVSNLVSLLVNLVVLDAADPVSLVSNLVSLCSQLVVLLVVLCVLVVVLVVCVVVDDPVVNVVSVVVSVVSLVSNLVSLVSLLCSLVPRQCVPDDPPNLLSNLQSLLSNLLSLLSNLVVDDDPSNVVSLVSSCVSLVVSQVSCVVPHQLLDLSNLVSLQVVLVCCCPPVVNLVSSLVSLVVSLVSCVVVVVPQDPVCNVNSVVSSVVSVVVNVVSVVVVVVVD/DPLVVLVVVLVVCVVVVNLVSNLVSLLVNLVVLDADDPVSLVSNVVSLVVVLVVLVVVLCVLVVVLVVCVVVPDCVVSVVSVVVSVVSLVSNVVSLVSLLCSLVPGQCVVDDDPCLVRNLSSLLVNLLSLLSNLVPDDDPVNVVSLVSSCCSLVVSLVSCVVPHQLLDLSNLLSLLVVLVSCCPRVVNNVVSLCSLVVSLVSNVVVVVPDDPPCNVRRVVSNVSSVVCNVVSVVVVD/DDLVVLVVQLVVCVVVVNLVSNLVSLLVNQVVLDAADPVSLVSNLVSLCVQLVVLLVVLVVLVVVLVVCVVVVPPPVNVVSVVVSVVSLCSNVVSLVSLLVSLPPGQLVPDDDVPLVRNLLSLLSNLQSLLSNLVSDDDPSNVVSLVSNCVSLVVSQVSCVVPHQLQDLSNLVSLLSNLCSCCPRVVPLPSSLVSLVCSLVSCVVVVVVQDPPCNVSRVVSSVVSVVVNVVSVVVVVD/DDLVVLVVQLVVCVVVVNLVSNLVSLLVNLVVLDAADPVSLVSNCVSLCSVLVVLLVVLVVLVVVLVVCVVVPDVVVNVVSVVVSVVSLVSNLVSLVSLLCSLVPRQLVPDDPVCLPSNLSSLLSQLVSLLSNLVPDDDVRNVVSLVRSLVSLVVSQVSCVVPHQLQDQSNLVSLLVNLVSCCPRVVNLVVSLVSLVVSLVSCVVVVVVDDPVSNPNSVVSSVSSVVCNVVSVVVVVD/DDLVVLVVCLVVCVVVPNLVSNLVSLLVSLVVLDEDDPSSLVSNCVSLCCQLVVLCVVLVVLVVVLVVVVVVPDPVVNVVSVVVNVVSVVSNLCSLVSLLCSLVPHQCVPDDLPNLLSNLLSLLSQLVSLLSNLVPDDDPSNVVSLVSNCVSLVVSQVSCVPPNALLALSNLVSLLSVLVSCCPRVVPNVVSLVSLVCSLVRCVVVVVDADPVGNVSSVVSSVSSVVVNVVRVVVVD/DQVVLLVQLVVCVVVVNLVSNLVSLLVNQVVQDEDDPVSLVSNVVSLVVQLVVLLVVLVVLVVVQVVVVVVPDCVVNVVSVVVNVVSLCRNVVSLVSLLVSLVPGHVVPDDDVNLLRLLQSLLSQLLSLLSNLVSDDDPVNVVSLVSNVVSLVVNQVSCVPPPQLQDLSNLVSLLSVLCSCCPRVNHNPCSLCSLVCSLVSCVVCVVPQDPPCNVSRVVSNVSSVVCNVVVD/DDDDDDDDDDDDD/DDDDDDD/DDDDD

Secondary structure (DSSP, 8-state):
--HHHHHHHHHHHHHTT-HHHHHHHHHHHHTTTPPP-HHHHHHHHHHHHHHHHHHHHHHHHHHHHHHHSTTTT-TTHHHHHHHHHHHHHHHHHHHHHHHHHHIIIIITTT--TT-HHHHHHHHHHHHHHHHHHHTT--HHHHHHHHHHHHHHHHHHHHHHHHHS-TT-HHHHHHHHHHHHHIIIII--HHHHHHHHHHHHHHHHHTGGG--GGGHHHHHHHHHHHHHHHHHHHTTHHHH-/--HHHHHHHHHHHHHTT-HHHHHHHHHHHHTT-SPPPHHHHHHHHHHHHHHHHHHHHHHHHHHHHHHHSTTT--HHHHHHHHHHHHHHHHHHHHHHHHHHHHIIIIITTT--SS-HHHHHHHHHHHHHHHHHHHTT--THHHHHHHHHHHHHHHHHHHHHHHHS-TT-HHHHHHHHHHHHHIIIII--HHHHHHHHHHHHHHHHHTGGG--TTTHHHHHHHHHHHHHHHHHHHHHT-/--HHHHHHHHHHHHHTT-HHHHHHHHHHHHTTT----HHHHHHHHHHHHHHHHHHHHHHHHHHHHHHHSTTTT-HHHHHHHHHHHHHHHHHHHHHHHHHHHHIIIIIHHH--SS-HHHHHHHHHHHHHHHHHHHHH--HHHHHHHHHHHHHHHHHHHHHHHHHS-TT-HHHHHHHHHHHHIIIIIS--HHHHHHHHHHHHHHHHTTGGG--TTTHHHHHHHHHHHHHHHHHHHHHTT-/--HHHHHHHHHHHHHTT-HHHHHHHHHHHHTTT----HHHHHHHHHHHHHHHHHHHHHHHHHHHHHHHTTTTT-HHHHHHHHHHHHHHHHHHHHHHHHHHHHIIIIISTT--TT-HHHHHHHHHHHHHHHHHHHTT--HHHHHHHHHHHHHHHHHHHHHHHHHS-TT-HHHHHHHHHHHHIIIIIS--HHHHHHHHHHHHHHHHHTTT---TTHHHHHHHHHHHHHHHHHHHHHHHT-/--HHHHHHHHHHHHHTT-HHHHHHHHHHHHTTT----HHHHHHHHHHHHHHHHHHHHHHHHHHHHHHHHHTT--TTHHHHHHHHHHHHHHHHHHHHHHHHHHIIIIIHHH--TT-HHHHHHHHHHHHHHHHHHHTT--HHHHHHHHHHHHHHHHHHHHHHHHHS-TT-HHHHHHHHHHHHHIIIII--HHHHHHHHHHHHHHHHHTTT---TTTHHHHHHHHHHHHHHHHHHHTTT-/-HHHHHHHHHHHHHTT-HHHHHHHHHHHHTT-----HHHHHHHHHHHHHHHHHHHHHHHHHHHHTTTSTTT--GGGTHHHHHHHHHHHHHHHHHHHHHHHHIIIIITTT--SS-HHHHHHHHHHHHHHHHHHTTT--THHHHHHHHHHHHHHHHHHHHHTTSS-TT-HHHHHHHHHHHHIIIIIS--HHHHHHHHHHHHHHHHHTTT---TTTHHHHHHHHHHHHHHHTTT-/-------------/-------/-----

InterPro domains:
  IPR000308 14-3-3 protein [PIRSF000868] (3-243)
  IPR000308 14-3-3 protein [PR00305] (36-65)
  IPR000308 14-3-3 protein [PR00305] (85-109)
  IPR000308 14-3-3 protein [PR00305] (118-140)
  IPR000308 14-3-3 protein [PR00305] (153-179)
  IPR000308 14-3-3 protein [PR00305] (180-206)
  IPR000308 14-3-3 protein [PR00305] (207-236)
  IPR000308 14-3-3 protein [PTHR18860] (4-238)
  IPR023409 14-3-3 protein, conserved site [PS00796] (42-52)
  IPR023409 14-3-3 protein, conserved site [PS00797] (216-235)
  IPR023410 14-3-3 domain [PF00244] (10-234)
  IPR023410 14-3-3 domain [SM00101] (4-247)
  IPR036815 14-3-3 domain superfamily [G3DSA:1.20.190.20] (1-244)
  IPR036815 14-3-3 domain superfamily [SSF48445] (1-236)